Protein AF-A0A2J6QTQ3-F1 (afdb_monomer)

Structure (mmCIF, N/CA/C/O backbone):
data_AF-A0A2J6QTQ3-F1
#
_entry.id   AF-A0A2J6QTQ3-F1
#
loop_
_atom_site.group_PDB
_atom_site.id
_atom_site.type_symbol
_atom_site.label_atom_id
_atom_site.label_alt_id
_atom_site.label_comp_id
_atom_site.label_asym_id
_atom_site.label_entity_id
_atom_site.label_seq_id
_atom_site.pdbx_PDB_ins_code
_atom_site.Cartn_x
_atom_site.Cartn_y
_atom_site.Cartn_z
_atom_site.occupancy
_atom_site.B_iso_or_equiv
_atom_site.auth_seq_id
_atom_site.auth_comp_id
_atom_site.auth_asym_id
_atom_site.auth_atom_id
_atom_site.pdbx_PDB_model_num
ATOM 1 N N . MET A 1 1 ? 46.204 -81.574 18.757 1.00 33.62 1 MET A N 1
ATOM 2 C CA . MET A 1 1 ? 46.712 -81.869 17.405 1.00 33.62 1 MET A CA 1
ATOM 3 C C . MET A 1 1 ? 45.619 -81.492 16.422 1.00 33.62 1 MET A C 1
ATOM 5 O O . MET A 1 1 ? 44.617 -82.188 16.364 1.00 33.62 1 MET A O 1
ATOM 9 N N . ASP A 1 2 ? 45.800 -80.360 15.744 1.00 35.00 2 ASP A N 1
ATOM 10 C CA . ASP A 1 2 ? 45.284 -80.089 14.385 1.00 35.00 2 ASP A CA 1
ATOM 11 C C . ASP A 1 2 ? 45.928 -81.077 13.370 1.00 35.00 2 ASP A C 1
ATOM 13 O O . ASP A 1 2 ? 46.909 -81.714 13.784 1.00 35.00 2 ASP A O 1
ATOM 17 N N . PRO A 1 3 ? 45.493 -81.220 12.081 1.00 44.44 3 PRO A N 1
ATOM 18 C CA . PRO A 1 3 ? 44.830 -80.199 11.237 1.00 44.44 3 PRO A CA 1
ATOM 19 C C . PRO A 1 3 ? 43.791 -80.644 10.150 1.00 44.44 3 PRO A C 1
ATOM 21 O O . PRO A 1 3 ? 43.553 -81.823 9.908 1.00 44.44 3 PRO A O 1
ATOM 24 N N . GLU A 1 4 ? 43.258 -79.612 9.461 1.00 34.22 4 GLU A N 1
ATOM 25 C CA . GLU A 1 4 ? 42.760 -79.493 8.060 1.00 34.22 4 GLU A CA 1
ATOM 26 C C . GLU A 1 4 ? 41.388 -80.053 7.592 1.00 34.22 4 GLU A C 1
ATOM 28 O O . GLU A 1 4 ? 41.227 -81.245 7.336 1.00 34.22 4 GLU A O 1
ATOM 33 N N . LYS A 1 5 ? 40.452 -79.142 7.238 1.00 33.84 5 LYS A N 1
ATOM 34 C CA . LYS A 1 5 ? 40.095 -78.819 5.829 1.00 33.84 5 LYS A CA 1
ATOM 35 C C . LYS A 1 5 ? 39.140 -77.615 5.675 1.00 33.84 5 LYS A C 1
ATOM 37 O O . LYS A 1 5 ? 38.281 -77.343 6.503 1.00 33.84 5 LYS A O 1
ATOM 42 N N . SER A 1 6 ? 39.353 -76.927 4.557 1.00 33.34 6 SER A N 1
ATOM 43 C CA . SER A 1 6 ? 38.819 -75.666 4.020 1.00 33.34 6 SER A CA 1
ATOM 44 C C . SER A 1 6 ? 37.305 -75.576 3.763 1.00 33.34 6 SER A C 1
ATOM 46 O O . SER A 1 6 ? 36.721 -76.498 3.196 1.00 33.34 6 SER A O 1
ATOM 48 N N . GLY A 1 7 ? 36.720 -74.395 4.006 1.00 32.66 7 GLY A N 1
ATOM 49 C CA . GLY A 1 7 ? 35.424 -73.968 3.464 1.00 32.66 7 GLY A CA 1
ATOM 50 C C . GLY A 1 7 ? 35.442 -72.482 3.077 1.00 32.66 7 GLY A C 1
ATOM 51 O O . GLY A 1 7 ? 35.540 -71.617 3.943 1.00 32.66 7 GLY A O 1
ATOM 52 N N . GLU A 1 8 ? 35.382 -72.193 1.775 1.00 32.28 8 GLU A N 1
ATOM 53 C CA . GLU A 1 8 ? 35.315 -70.842 1.202 1.00 32.28 8 GLU A CA 1
ATOM 54 C C . GLU A 1 8 ? 34.011 -70.115 1.579 1.00 32.28 8 GLU A C 1
ATOM 56 O O . GLU A 1 8 ? 32.905 -70.629 1.402 1.00 32.28 8 GLU A O 1
ATOM 61 N N . HIS A 1 9 ? 34.136 -68.872 2.049 1.00 38.69 9 HIS A N 1
ATOM 62 C CA . HIS A 1 9 ? 33.012 -67.981 2.328 1.00 38.69 9 HIS A CA 1
ATOM 63 C C . HIS A 1 9 ? 32.515 -67.289 1.045 1.00 38.69 9 HIS A C 1
ATOM 65 O O . HIS A 1 9 ? 33.199 -66.458 0.451 1.00 38.69 9 HIS A O 1
ATOM 71 N N . VAL A 1 10 ? 31.272 -67.587 0.656 1.00 37.69 10 VAL A N 1
ATOM 72 C CA . VAL A 1 10 ? 30.541 -66.945 -0.450 1.00 37.69 10 VAL A CA 1
ATOM 73 C C . VAL A 1 10 ? 30.328 -65.450 -0.164 1.00 37.69 10 VAL A C 1
ATOM 75 O O . VAL A 1 10 ? 29.636 -65.071 0.784 1.00 37.69 10 VAL A O 1
ATOM 78 N N . SER A 1 11 ? 30.896 -64.591 -1.014 1.00 44.34 11 SER A N 1
ATOM 79 C CA . SER A 1 11 ? 30.724 -63.132 -0.972 1.00 44.34 11 SER A CA 1
ATOM 80 C C . SER A 1 11 ? 29.251 -62.720 -1.139 1.00 44.34 11 SER A C 1
ATOM 82 O O . SER A 1 11 ? 28.583 -63.080 -2.114 1.00 44.34 11 SER A O 1
ATOM 84 N N . LYS A 1 12 ? 28.725 -61.939 -0.182 1.00 41.59 12 LYS A N 1
ATOM 85 C CA . LYS A 1 12 ? 27.373 -61.351 -0.230 1.00 41.59 12 LYS A CA 1
ATOM 86 C C . LYS A 1 12 ? 27.271 -60.354 -1.395 1.00 41.59 12 LYS A C 1
ATOM 88 O O . LYS A 1 12 ? 27.935 -59.322 -1.416 1.00 41.59 12 LYS A O 1
ATOM 93 N N . ARG A 1 13 ? 26.395 -60.660 -2.360 1.00 54.00 13 ARG A N 1
ATOM 94 C CA . ARG A 1 13 ? 26.207 -59.917 -3.622 1.00 54.00 13 ARG A CA 1
ATOM 95 C C . ARG A 1 13 ? 25.673 -58.490 -3.399 1.00 54.00 13 ARG A C 1
ATOM 97 O O . ARG A 1 13 ? 24.674 -58.288 -2.711 1.00 54.00 13 ARG A O 1
ATOM 104 N N . ARG A 1 14 ? 26.320 -57.512 -4.045 1.00 57.03 14 ARG A N 1
ATOM 105 C CA . ARG A 1 14 ? 26.009 -56.069 -4.012 1.00 57.03 14 ARG A CA 1
ATOM 106 C C . ARG A 1 14 ? 24.649 -55.778 -4.675 1.00 57.03 14 ARG A C 1
ATOM 108 O O . ARG A 1 14 ? 24.388 -56.248 -5.780 1.00 57.03 14 ARG A O 1
ATOM 115 N N . ARG A 1 15 ? 23.778 -55.000 -4.016 1.00 63.03 15 ARG A N 1
ATOM 116 C CA . ARG A 1 15 ? 22.475 -54.566 -4.562 1.00 63.03 15 ARG A CA 1
ATOM 117 C C . ARG A 1 15 ? 22.703 -53.506 -5.646 1.00 63.03 15 ARG A C 1
ATOM 119 O O . ARG A 1 15 ? 23.378 -52.517 -5.386 1.00 63.03 15 ARG A O 1
ATOM 126 N N . ILE A 1 16 ? 22.153 -53.708 -6.843 1.00 71.25 16 ILE A N 1
ATOM 127 C CA . ILE A 1 16 ? 22.331 -52.784 -7.975 1.00 71.25 16 ILE A CA 1
ATOM 128 C C . ILE A 1 16 ? 21.217 -51.731 -8.031 1.00 71.25 16 ILE A C 1
ATOM 130 O O . ILE A 1 16 ? 20.061 -52.032 -7.734 1.00 71.25 16 ILE A O 1
ATOM 134 N N . ALA A 1 17 ? 21.562 -50.509 -8.447 1.00 68.62 17 ALA A N 1
ATOM 135 C CA . ALA A 1 17 ? 20.626 -49.384 -8.530 1.00 68.62 17 ALA A CA 1
ATOM 136 C C . ALA A 1 17 ? 19.675 -49.458 -9.744 1.00 68.62 17 ALA A C 1
ATOM 138 O O . ALA A 1 17 ? 18.552 -48.964 -9.682 1.00 68.62 17 ALA A O 1
ATOM 139 N N . LEU A 1 18 ? 20.090 -50.105 -10.844 1.00 81.75 18 LEU A N 1
ATOM 140 C CA . LEU A 1 18 ? 19.300 -50.212 -12.074 1.00 81.75 18 LEU A CA 1
ATOM 141 C C . LEU A 1 18 ? 19.402 -51.618 -12.681 1.00 81.75 18 LEU A C 1
ATOM 143 O O . LEU A 1 18 ? 20.481 -52.047 -13.076 1.00 81.75 18 LEU A O 1
ATOM 147 N N . ALA A 1 19 ? 18.273 -52.320 -12.789 1.00 87.00 19 ALA A N 1
ATOM 148 C CA . ALA A 1 19 ? 18.174 -53.593 -13.506 1.00 87.00 19 ALA A CA 1
ATOM 149 C C . ALA A 1 19 ? 17.881 -53.372 -15.002 1.00 87.00 19 ALA A C 1
ATOM 151 O O . ALA A 1 19 ? 17.172 -52.426 -15.356 1.00 87.00 19 ALA A O 1
ATOM 152 N N . CYS A 1 20 ? 18.384 -54.252 -15.875 1.00 89.00 20 CYS A N 1
ATOM 153 C CA . CYS A 1 20 ? 18.133 -54.164 -17.317 1.00 89.00 20 CYS A CA 1
ATOM 154 C C . CYS A 1 20 ? 16.655 -54.421 -17.667 1.00 89.00 20 CYS A C 1
ATOM 156 O O . CYS A 1 20 ? 15.903 -55.025 -16.892 1.00 89.00 20 CYS A O 1
ATOM 158 N N . ARG A 1 21 ? 16.233 -53.990 -18.862 1.00 88.88 21 ARG A N 1
ATOM 159 C CA . ARG A 1 21 ? 14.846 -54.101 -19.342 1.00 88.88 21 ARG A CA 1
ATOM 160 C C . ARG A 1 21 ? 14.351 -55.547 -19.371 1.00 88.88 21 ARG A C 1
ATOM 162 O O . ARG A 1 21 ? 13.236 -55.815 -18.925 1.00 88.88 21 ARG A O 1
ATOM 169 N N . ALA A 1 22 ? 15.176 -56.480 -19.845 1.00 87.00 22 ALA A N 1
ATOM 170 C CA . ALA A 1 22 ? 14.816 -57.895 -19.932 1.00 87.00 22 ALA A CA 1
ATOM 171 C C . ALA A 1 22 ? 14.579 -58.520 -18.545 1.00 87.00 22 ALA A C 1
ATOM 173 O O . ALA A 1 22 ? 13.539 -59.144 -18.328 1.00 87.00 22 ALA A O 1
ATOM 174 N N . CYS A 1 23 ? 15.473 -58.285 -17.577 1.00 89.94 23 CYS A N 1
ATOM 175 C CA . CYS A 1 23 ? 15.291 -58.763 -16.203 1.00 89.94 23 CYS A CA 1
ATOM 176 C C . CYS A 1 23 ? 14.097 -58.101 -15.503 1.00 89.94 23 CYS A C 1
ATOM 178 O O . CYS A 1 23 ? 13.349 -58.785 -14.809 1.00 89.94 23 CYS A O 1
ATOM 180 N N . ARG A 1 24 ? 13.858 -56.798 -15.723 1.00 86.56 24 ARG A N 1
ATOM 181 C CA . ARG A 1 24 ? 12.664 -56.105 -15.199 1.00 86.56 24 ARG A CA 1
ATOM 182 C C . ARG A 1 24 ? 11.370 -56.708 -15.728 1.00 86.56 24 ARG A C 1
ATOM 184 O O . ARG A 1 24 ? 10.492 -57.039 -14.938 1.00 86.56 24 ARG A O 1
ATOM 191 N N . THR A 1 25 ? 11.274 -56.884 -17.044 1.00 85.31 25 THR A N 1
ATOM 192 C CA . THR A 1 25 ? 10.074 -57.428 -17.705 1.00 85.31 25 THR A CA 1
ATOM 193 C C . THR A 1 25 ? 9.759 -58.832 -17.194 1.00 85.31 25 THR A C 1
ATOM 195 O O . THR A 1 25 ? 8.604 -59.185 -16.984 1.00 85.31 25 THR A O 1
ATOM 198 N N . ARG A 1 26 ? 10.800 -59.621 -16.919 1.00 83.06 26 ARG A N 1
ATOM 199 C CA . ARG A 1 26 ? 10.685 -60.997 -16.423 1.00 83.06 26 ARG A CA 1
ATOM 200 C C . ARG A 1 26 ? 10.594 -61.115 -14.909 1.00 83.06 26 ARG A C 1
ATOM 202 O O . ARG A 1 26 ? 10.477 -62.227 -14.406 1.00 83.06 26 ARG A O 1
ATOM 209 N N . LYS A 1 27 ? 10.695 -59.995 -14.186 1.00 86.81 27 LYS A N 1
ATOM 210 C CA . LYS A 1 27 ? 10.821 -59.952 -12.722 1.00 86.81 27 LYS A CA 1
ATOM 211 C C . LYS A 1 27 ? 11.922 -60.892 -12.196 1.00 86.81 27 LYS A C 1
ATOM 213 O O . LYS A 1 27 ? 11.804 -61.450 -11.109 1.00 86.81 27 LYS A O 1
ATOM 218 N N . SER A 1 28 ? 12.998 -61.067 -12.966 1.00 83.12 28 SER A N 1
ATOM 219 C CA . SER A 1 28 ? 14.149 -61.893 -12.599 1.00 83.12 28 SER A CA 1
ATOM 220 C C . SER A 1 28 ? 15.276 -61.039 -12.017 1.00 83.12 28 SER A C 1
ATOM 222 O O . SER A 1 28 ? 15.355 -59.826 -12.229 1.00 83.12 28 SER A O 1
ATOM 224 N N . ARG A 1 29 ? 16.157 -61.665 -11.229 1.00 84.19 29 ARG A N 1
ATOM 225 C CA . ARG A 1 29 ? 17.276 -60.960 -10.590 1.00 84.19 29 ARG A CA 1
ATOM 226 C C . ARG A 1 29 ? 18.308 -60.550 -11.647 1.00 84.19 29 ARG A C 1
ATOM 228 O O . ARG A 1 29 ? 18.741 -61.376 -12.440 1.00 84.19 29 ARG A O 1
ATOM 235 N N . CYS A 1 30 ? 18.713 -59.282 -11.623 1.00 87.50 30 CYS A N 1
ATOM 236 C CA . CYS A 1 30 ? 19.767 -58.723 -12.469 1.00 87.50 30 CYS A CA 1
ATOM 237 C C . CYS A 1 30 ? 21.006 -58.465 -11.607 1.00 87.50 30 CYS A C 1
ATOM 239 O O . CYS A 1 30 ? 20.879 -57.902 -10.520 1.00 87.50 30 CYS A O 1
ATOM 241 N N . ASP A 1 31 ? 22.187 -58.857 -12.080 1.00 87.19 31 ASP A N 1
ATOM 242 C CA . ASP A 1 31 ? 23.463 -58.631 -11.387 1.00 87.19 31 ASP A CA 1
ATOM 243 C C . ASP A 1 31 ? 24.183 -57.349 -11.834 1.00 87.19 31 ASP A C 1
ATOM 245 O O . ASP A 1 31 ? 25.166 -56.949 -11.219 1.00 87.19 31 ASP A O 1
ATOM 249 N N . GLY A 1 32 ? 23.667 -56.669 -12.862 1.00 83.12 32 GLY A N 1
ATOM 250 C CA . GLY A 1 32 ? 24.081 -55.314 -13.229 1.00 83.12 32 GLY A CA 1
ATOM 251 C C . GLY A 1 32 ? 25.394 -55.239 -14.000 1.00 83.12 32 GLY A C 1
ATOM 252 O O . GLY A 1 32 ? 25.874 -54.131 -14.240 1.00 83.12 32 GLY A O 1
ATOM 253 N N . GLN A 1 33 ? 25.969 -56.380 -14.399 1.00 82.19 33 GLN A N 1
ATOM 254 C CA . GLN A 1 33 ? 27.161 -56.384 -15.243 1.00 82.19 33 GLN A CA 1
ATOM 255 C C . GLN A 1 33 ? 26.872 -55.723 -16.600 1.00 82.19 33 GLN A C 1
ATOM 257 O O . GLN A 1 33 ? 25.757 -55.803 -17.135 1.00 82.19 33 GLN A O 1
ATOM 262 N N . ARG A 1 34 ? 27.886 -55.028 -17.129 1.00 80.06 34 ARG A N 1
ATOM 263 C CA . ARG A 1 34 ? 27.859 -54.333 -18.421 1.00 80.06 34 ARG A CA 1
ATOM 264 C C . ARG A 1 34 ? 28.968 -54.906 -19.313 1.00 80.06 34 ARG A C 1
ATOM 266 O O . ARG A 1 34 ? 30.059 -55.130 -18.799 1.00 80.06 34 ARG A O 1
ATOM 273 N N . PRO A 1 35 ? 28.713 -55.145 -20.614 1.00 75.38 35 PRO A N 1
ATOM 274 C CA . PRO A 1 35 ? 27.557 -54.675 -21.388 1.00 75.38 35 PRO A CA 1
ATOM 275 C C . PRO A 1 35 ? 26.273 -55.513 -21.232 1.00 75.38 35 PRO A C 1
ATOM 277 O O . PRO A 1 35 ? 25.187 -54.974 -21.427 1.00 75.38 35 PRO A O 1
ATOM 280 N N . ARG A 1 36 ? 26.357 -56.789 -20.826 1.00 86.50 36 ARG A N 1
ATOM 281 C CA . ARG A 1 36 ? 25.194 -57.667 -20.582 1.00 86.50 36 ARG A CA 1
ATOM 282 C C . ARG A 1 36 ? 25.273 -58.277 -19.179 1.00 86.50 36 ARG A C 1
ATOM 284 O O . ARG A 1 36 ? 26.355 -58.636 -18.728 1.00 86.50 36 ARG A O 1
ATOM 291 N N . CYS A 1 37 ? 24.132 -58.388 -18.498 1.00 91.19 37 CYS A N 1
ATOM 292 C CA . CYS A 1 37 ? 24.040 -59.046 -17.192 1.00 91.19 37 CYS A CA 1
ATOM 293 C C . CYS A 1 37 ? 24.128 -60.573 -17.358 1.00 91.19 37 CYS A C 1
ATOM 295 O O . CYS A 1 37 ? 23.689 -61.093 -18.389 1.00 91.19 37 CYS A O 1
ATOM 297 N N . SER A 1 38 ? 24.638 -61.303 -16.360 1.00 87.25 38 SER A N 1
ATOM 298 C CA . SER A 1 38 ? 24.908 -62.748 -16.509 1.00 87.25 38 SER A CA 1
ATOM 299 C C . SER A 1 38 ? 23.651 -63.534 -16.897 1.00 87.25 38 SER A C 1
ATOM 301 O O . SER A 1 38 ? 23.683 -64.351 -17.812 1.00 87.25 38 SER A O 1
ATOM 303 N N . GLY A 1 39 ? 22.503 -63.194 -16.298 1.00 86.25 39 GLY A N 1
ATOM 304 C CA . GLY A 1 39 ? 21.227 -63.846 -16.608 1.00 86.25 39 GLY A CA 1
ATOM 305 C C . GLY A 1 39 ? 20.720 -63.582 -18.031 1.00 86.25 39 GLY A C 1
ATOM 306 O O . GLY A 1 39 ? 20.076 -64.443 -18.620 1.00 86.25 39 GLY A O 1
ATOM 307 N N . CYS A 1 40 ? 21.017 -62.420 -18.618 1.00 90.75 40 CYS A N 1
ATOM 308 C CA . CYS A 1 40 ? 20.682 -62.155 -20.019 1.00 90.75 40 CYS A CA 1
ATOM 309 C C . CYS A 1 40 ? 21.688 -62.779 -20.989 1.00 90.75 40 CYS A C 1
ATOM 311 O O . CYS A 1 40 ? 21.309 -63.064 -22.123 1.00 90.75 40 CYS A O 1
ATOM 313 N N . THR A 1 41 ? 22.938 -62.983 -20.569 1.00 89.06 41 THR A N 1
ATOM 314 C CA . THR A 1 41 ? 23.957 -63.687 -21.357 1.00 89.06 41 THR A CA 1
ATOM 315 C C . THR A 1 41 ? 23.624 -65.172 -21.463 1.00 89.06 41 THR A C 1
ATOM 317 O O . THR A 1 41 ? 23.536 -65.689 -22.571 1.00 89.06 41 THR A O 1
ATOM 320 N N . GLU A 1 42 ? 23.348 -65.835 -20.338 1.00 87.25 42 GLU A N 1
ATOM 321 C CA . GLU A 1 42 ? 23.014 -67.267 -20.297 1.00 87.25 42 GLU A CA 1
ATOM 322 C C . GLU A 1 42 ? 21.727 -67.589 -21.057 1.00 87.25 42 GLU A C 1
ATOM 324 O O . GLU A 1 42 ? 21.651 -68.557 -21.805 1.00 87.25 42 GLU A O 1
ATOM 329 N N . LEU A 1 43 ? 20.708 -66.747 -20.891 1.00 85.62 43 LEU A N 1
ATOM 330 C CA . LEU A 1 43 ? 19.405 -66.952 -21.517 1.00 85.62 43 LEU A CA 1
ATOM 331 C C . LEU A 1 43 ? 19.320 -66.334 -22.926 1.00 85.62 43 LEU A C 1
ATOM 333 O O . LEU A 1 43 ? 18.273 -66.398 -23.561 1.00 85.62 43 LEU A O 1
ATOM 337 N N . ASN A 1 44 ? 20.407 -65.721 -23.401 1.00 86.31 44 ASN A N 1
ATOM 338 C CA . ASN A 1 44 ? 20.531 -65.037 -24.685 1.00 86.31 44 ASN A CA 1
ATOM 339 C C . ASN A 1 44 ? 19.433 -63.985 -24.973 1.00 86.31 44 ASN A C 1
ATOM 341 O O . ASN A 1 44 ? 18.905 -63.893 -26.079 1.00 86.31 44 ASN A O 1
ATOM 345 N N . PHE A 1 45 ? 19.106 -63.156 -23.976 1.00 85.56 45 PHE A N 1
ATOM 346 C CA . PHE A 1 45 ? 18.157 -62.041 -24.111 1.00 85.56 45 PHE A CA 1
ATOM 347 C C . PHE A 1 45 ? 18.852 -60.707 -24.335 1.00 85.56 45 PHE A C 1
ATOM 349 O O . PHE A 1 45 ? 19.922 -60.438 -23.783 1.00 85.56 45 PHE A O 1
ATOM 356 N N . ASP A 1 46 ? 18.200 -59.842 -25.104 1.00 84.69 46 ASP A N 1
ATOM 357 C CA . ASP A 1 46 ? 18.687 -58.498 -25.377 1.00 84.69 46 ASP A CA 1
ATOM 358 C C . ASP A 1 46 ? 18.693 -57.631 -24.099 1.00 84.69 46 ASP A C 1
ATOM 360 O O . ASP A 1 46 ? 17.657 -57.353 -23.481 1.00 84.69 46 ASP A O 1
ATOM 364 N N . CYS A 1 47 ? 19.894 -57.260 -23.648 1.00 88.19 47 CYS A N 1
ATOM 365 C CA . CYS A 1 47 ? 20.141 -56.704 -22.320 1.00 88.19 47 CYS A CA 1
ATOM 366 C C . CYS A 1 47 ? 20.313 -55.184 -22.372 1.00 88.19 47 CYS A C 1
ATOM 368 O O . CYS A 1 47 ? 21.406 -54.657 -22.176 1.00 88.19 47 CYS A O 1
ATOM 370 N N . ILE A 1 48 ? 19.209 -54.475 -22.590 1.00 85.69 48 ILE A N 1
ATOM 371 C CA . ILE A 1 48 ? 19.215 -53.013 -22.699 1.00 85.69 48 ILE A CA 1
ATOM 372 C C . ILE A 1 48 ? 18.970 -52.366 -21.331 1.00 85.69 48 ILE A C 1
ATOM 374 O O . ILE A 1 48 ? 17.995 -52.684 -20.643 1.00 85.69 48 ILE A O 1
ATOM 378 N N . TYR A 1 49 ? 19.826 -51.418 -20.948 1.00 84.38 49 TYR A N 1
ATOM 379 C CA . TYR A 1 49 ? 19.617 -50.534 -19.800 1.00 84.38 49 TYR A CA 1
ATOM 380 C C . TYR A 1 49 ? 19.154 -49.158 -20.295 1.00 84.38 49 TYR A C 1
ATOM 382 O O . TYR A 1 49 ? 19.975 -48.312 -20.630 1.00 84.38 49 TYR A O 1
ATOM 390 N N . THR A 1 50 ? 17.844 -48.930 -20.347 1.00 76.50 50 THR A N 1
ATOM 391 C CA . THR A 1 50 ? 17.258 -47.619 -20.670 1.00 76.50 50 THR A CA 1
ATOM 392 C C . THR A 1 50 ? 17.233 -46.719 -19.432 1.00 76.50 50 THR A C 1
ATOM 394 O O . THR A 1 50 ? 16.693 -47.118 -18.396 1.00 76.50 50 THR A O 1
ATOM 397 N N . GLN A 1 51 ? 17.798 -45.514 -19.537 1.00 64.38 51 GLN A N 1
ATOM 398 C CA . GLN A 1 51 ? 17.620 -44.443 -18.550 1.00 64.38 51 GLN A CA 1
ATOM 399 C C . GLN A 1 51 ? 16.216 -43.843 -18.720 1.00 64.38 51 GLN A C 1
ATOM 401 O O . GLN A 1 51 ? 15.804 -43.541 -19.836 1.00 64.38 51 GLN A O 1
ATOM 406 N N . SER A 1 52 ? 15.457 -43.713 -17.632 1.00 48.84 52 SER A N 1
ATOM 407 C CA . SER A 1 52 ? 14.158 -43.032 -17.657 1.00 48.84 52 SER A CA 1
ATOM 408 C C . SER A 1 52 ? 14.388 -41.519 -17.707 1.00 48.84 52 SER A C 1
ATOM 410 O O . SER A 1 52 ? 15.153 -41.006 -16.895 1.00 48.84 52 SER A O 1
ATOM 412 N N . ALA A 1 53 ? 13.701 -40.802 -18.598 1.00 48.28 53 ALA A N 1
ATOM 413 C CA . ALA A 1 53 ? 13.813 -39.348 -18.800 1.00 48.28 53 ALA A CA 1
ATOM 414 C C . ALA A 1 53 ? 13.268 -38.485 -17.632 1.00 48.28 53 ALA A C 1
ATOM 416 O O . ALA A 1 53 ? 12.854 -37.350 -17.830 1.00 48.28 53 ALA A O 1
ATOM 417 N N . SER A 1 54 ? 13.234 -39.017 -16.408 1.00 48.12 54 SER A N 1
ATOM 418 C CA . SER A 1 54 ? 12.616 -38.382 -15.232 1.00 48.12 54 SER A CA 1
ATOM 419 C C . SER A 1 54 ? 13.486 -38.483 -13.974 1.00 48.12 54 SER A C 1
ATOM 421 O O . SER A 1 54 ? 12.976 -38.457 -12.860 1.00 48.12 54 SER A O 1
ATOM 423 N N . SER A 1 55 ? 14.805 -38.620 -14.126 1.00 39.44 55 SER A N 1
ATOM 424 C CA . SER A 1 55 ? 15.741 -38.536 -13.001 1.00 39.44 55 SER A CA 1
ATOM 425 C C . SER A 1 55 ? 16.962 -37.710 -13.390 1.00 39.44 55 SER A C 1
ATOM 427 O O . SER A 1 55 ? 17.900 -38.224 -14.001 1.00 39.44 55 SER A O 1
ATOM 429 N N . SER A 1 56 ? 16.937 -36.432 -13.021 1.00 46.94 56 SER A N 1
ATOM 430 C CA . SER A 1 56 ? 18.058 -35.493 -13.029 1.00 46.94 56 SER A CA 1
ATOM 431 C C . SER A 1 56 ? 19.101 -35.881 -11.974 1.00 46.94 56 SER A C 1
ATOM 433 O O . SER A 1 56 ? 19.265 -35.209 -10.963 1.00 46.94 56 SER A O 1
ATOM 435 N N . ASN A 1 57 ? 19.794 -36.995 -12.203 1.00 42.28 57 ASN A N 1
ATOM 436 C CA . ASN A 1 57 ? 21.028 -37.336 -11.505 1.00 42.28 57 ASN A CA 1
ATOM 437 C C . ASN A 1 57 ? 22.154 -37.278 -12.533 1.00 42.28 57 ASN A C 1
ATOM 439 O O . ASN A 1 57 ? 22.270 -38.160 -13.385 1.00 42.28 57 ASN A O 1
ATOM 443 N N . VAL A 1 58 ? 22.948 -36.209 -12.466 1.00 43.53 58 VAL A N 1
ATOM 444 C CA . VAL A 1 58 ? 24.159 -36.013 -13.266 1.00 43.53 58 VAL A CA 1
ATOM 445 C C . VAL A 1 58 ? 25.085 -37.209 -13.036 1.00 43.53 58 VAL A C 1
ATOM 447 O O . VAL A 1 58 ? 25.610 -37.407 -11.943 1.00 43.53 58 VAL A O 1
ATOM 450 N N . ILE A 1 59 ? 25.271 -38.041 -14.061 1.00 45.94 59 ILE A N 1
ATOM 451 C CA . ILE A 1 59 ? 26.293 -39.088 -14.048 1.00 45.94 59 ILE A CA 1
ATOM 452 C C . ILE A 1 59 ? 27.603 -38.398 -14.412 1.00 45.94 59 ILE A C 1
ATOM 454 O O . ILE A 1 59 ? 27.917 -38.211 -15.584 1.00 45.94 59 ILE A O 1
ATOM 458 N N . VAL A 1 60 ? 28.340 -37.978 -13.389 1.00 52.16 60 VAL A N 1
ATOM 459 C CA . VAL A 1 60 ? 29.698 -37.459 -13.540 1.00 52.16 60 VAL A CA 1
ATOM 460 C C . VAL A 1 60 ? 30.585 -38.599 -14.046 1.00 52.16 60 VAL A C 1
ATOM 462 O O . VAL A 1 60 ? 30.673 -39.658 -13.420 1.00 52.16 60 VAL A O 1
ATOM 465 N N . GLY A 1 61 ? 31.190 -38.418 -15.222 1.00 58.91 61 GLY A N 1
ATOM 466 C CA . GLY A 1 61 ? 32.068 -39.415 -15.830 1.00 58.91 61 GLY A CA 1
ATOM 467 C C . GLY A 1 61 ? 33.253 -39.732 -14.919 1.00 58.91 61 GLY A C 1
ATOM 468 O O . GLY A 1 61 ? 33.816 -38.835 -14.295 1.00 58.91 61 GLY A O 1
ATOM 469 N N . LYS A 1 62 ? 33.651 -41.010 -14.857 1.00 52.34 62 LYS A N 1
ATOM 470 C CA . LYS A 1 62 ? 34.799 -41.475 -14.058 1.00 52.34 62 LYS A CA 1
ATOM 471 C C . LYS A 1 62 ? 36.062 -40.648 -14.335 1.00 52.34 62 LYS A C 1
ATOM 473 O O . LYS A 1 62 ? 36.808 -40.368 -13.414 1.00 52.34 62 LYS A O 1
ATOM 478 N N . GLU A 1 63 ? 36.240 -40.196 -15.573 1.00 58.41 63 GLU A N 1
ATOM 479 C CA . GLU A 1 63 ? 37.360 -39.350 -16.002 1.00 58.41 63 GLU A CA 1
ATOM 480 C C . GLU A 1 63 ? 37.370 -37.971 -15.324 1.00 58.41 63 GLU A C 1
ATOM 482 O O . GLU A 1 63 ? 38.433 -37.476 -14.966 1.00 58.41 63 GLU A O 1
ATOM 487 N N . TYR A 1 64 ? 36.200 -37.376 -15.067 1.00 58.66 64 TYR A N 1
ATOM 488 C CA . TYR A 1 64 ? 36.096 -36.098 -14.356 1.00 58.66 64 TYR A CA 1
ATOM 489 C C . TYR A 1 64 ? 36.376 -36.256 -12.856 1.00 58.66 64 TYR A C 1
ATOM 491 O O . TYR A 1 64 ? 37.019 -35.401 -12.255 1.00 58.66 64 TYR A O 1
ATOM 499 N N . LEU A 1 65 ? 35.954 -37.377 -12.260 1.00 67.69 65 LEU A N 1
ATOM 500 C CA . LEU A 1 65 ? 36.316 -37.726 -10.883 1.00 67.69 65 LEU A CA 1
ATOM 501 C C . LEU A 1 65 ? 37.823 -37.962 -10.742 1.00 67.69 65 LEU A C 1
ATOM 503 O O . LEU A 1 65 ? 38.433 -37.399 -9.844 1.00 67.69 65 LEU A O 1
ATOM 507 N N . THR A 1 66 ? 38.438 -38.704 -11.666 1.00 64.94 66 THR A N 1
ATOM 508 C CA . THR A 1 66 ? 39.893 -38.926 -11.659 1.00 64.94 66 THR A CA 1
ATOM 509 C C . THR A 1 66 ? 40.666 -37.621 -11.879 1.00 64.94 66 THR A C 1
ATOM 511 O O . THR A 1 66 ? 41.658 -37.378 -11.205 1.00 64.94 66 THR A O 1
ATOM 514 N N . SER A 1 67 ? 40.172 -36.733 -12.749 1.00 69.44 67 SER A N 1
ATOM 515 C CA . SER A 1 67 ? 40.724 -35.384 -12.940 1.00 69.44 67 SER A CA 1
ATOM 516 C C . SER A 1 67 ? 40.652 -34.526 -11.670 1.00 69.44 67 SER A C 1
ATOM 518 O O . SER A 1 67 ? 41.584 -33.774 -11.377 1.00 69.44 67 SER A O 1
ATOM 520 N N . LEU A 1 68 ? 39.555 -34.621 -10.914 1.00 63.81 68 LEU A N 1
ATOM 521 C CA . LEU A 1 68 ? 39.395 -33.920 -9.642 1.00 63.81 68 LEU A CA 1
ATOM 522 C C . LEU A 1 68 ? 40.314 -34.491 -8.560 1.00 63.81 68 LEU A C 1
ATOM 524 O O . LEU A 1 68 ? 40.960 -33.711 -7.868 1.00 63.81 68 LEU A O 1
ATOM 528 N N . GLU A 1 69 ? 40.417 -35.816 -8.453 1.00 76.88 69 GLU A N 1
ATOM 529 C CA . GLU A 1 69 ? 41.327 -36.499 -7.523 1.00 76.88 69 GLU A CA 1
ATOM 530 C C . GLU A 1 69 ? 42.796 -36.144 -7.807 1.00 76.88 69 GLU A C 1
ATOM 532 O O . GLU A 1 69 ? 43.556 -35.856 -6.883 1.00 76.88 69 GLU A O 1
ATOM 537 N N . GLU A 1 70 ? 43.193 -36.073 -9.080 1.00 76.88 70 GLU A N 1
ATOM 538 C CA . GLU A 1 70 ? 44.546 -35.672 -9.480 1.00 76.88 70 GLU A CA 1
ATOM 539 C C . GLU A 1 70 ? 44.831 -34.199 -9.145 1.00 76.88 70 GLU A C 1
ATOM 541 O O . GLU A 1 70 ? 45.897 -33.864 -8.624 1.00 76.88 70 GLU A O 1
ATOM 546 N N . ARG A 1 71 ? 43.858 -33.302 -9.356 1.00 74.44 71 ARG A N 1
ATOM 547 C CA . ARG A 1 71 ? 43.989 -31.891 -8.957 1.00 74.44 71 ARG A CA 1
ATOM 548 C C . ARG A 1 71 ? 44.055 -31.721 -7.442 1.00 74.44 71 ARG A C 1
ATOM 550 O O . ARG A 1 71 ? 44.843 -30.900 -6.976 1.00 74.44 71 ARG A O 1
ATOM 557 N N . LEU A 1 72 ? 43.265 -32.487 -6.689 1.00 71.44 72 LEU A N 1
ATOM 558 C CA . LEU A 1 72 ? 43.283 -32.468 -5.227 1.00 71.44 72 LEU A CA 1
ATOM 559 C C . LEU A 1 72 ? 44.648 -32.929 -4.704 1.00 71.44 72 LEU A C 1
ATOM 561 O O . LEU A 1 72 ? 45.248 -32.246 -3.881 1.00 71.44 72 LEU A O 1
ATOM 565 N N . SER A 1 73 ? 45.194 -34.001 -5.287 1.00 72.94 73 SER A N 1
ATOM 566 C CA . SER A 1 73 ? 46.530 -34.514 -4.973 1.00 72.94 73 SER A CA 1
ATOM 567 C C . SER A 1 73 ? 47.625 -33.460 -5.167 1.00 72.94 73 SER A C 1
ATOM 569 O O . SER A 1 73 ? 48.516 -33.335 -4.328 1.00 72.94 73 SER A O 1
ATOM 571 N N . VAL A 1 74 ? 47.567 -32.667 -6.241 1.00 78.19 74 VAL A N 1
ATOM 572 C CA . VAL A 1 74 ? 48.549 -31.597 -6.488 1.00 78.19 74 VAL A CA 1
ATOM 573 C C . VAL A 1 74 ? 48.428 -30.470 -5.458 1.00 78.19 74 VAL A C 1
ATOM 575 O O . VAL A 1 74 ? 49.444 -29.915 -5.038 1.00 78.19 74 VAL A O 1
ATOM 578 N N . VAL A 1 75 ? 47.207 -30.133 -5.039 1.00 69.38 75 VAL A N 1
ATOM 579 C CA . VAL A 1 75 ? 46.953 -29.092 -4.032 1.00 69.38 75 VAL A CA 1
ATOM 580 C C . VAL A 1 75 ? 47.395 -29.548 -2.641 1.00 69.38 75 VAL A C 1
ATOM 582 O O . VAL A 1 75 ? 48.101 -28.805 -1.966 1.00 69.38 75 VAL A O 1
ATOM 585 N N . GLU A 1 76 ? 47.072 -30.778 -2.244 1.00 77.81 76 GLU A N 1
ATOM 586 C CA . GLU A 1 76 ? 47.524 -31.377 -0.981 1.00 77.81 76 GLU A CA 1
ATOM 587 C C . GLU A 1 76 ? 49.049 -31.484 -0.920 1.00 77.81 76 GLU A C 1
ATOM 589 O O . GLU A 1 76 ? 49.660 -31.198 0.108 1.00 77.81 76 GLU A O 1
ATOM 594 N N . LYS A 1 77 ? 49.688 -31.826 -2.045 1.00 67.56 77 LYS A N 1
ATOM 595 C CA . LYS A 1 77 ? 51.149 -31.878 -2.135 1.00 67.56 77 LYS A CA 1
ATOM 596 C C . LYS A 1 77 ? 51.777 -30.494 -1.968 1.00 67.56 77 LYS A C 1
ATOM 598 O O . LYS A 1 77 ? 52.748 -30.363 -1.236 1.00 67.56 77 LYS A O 1
ATOM 603 N N . ARG A 1 78 ? 51.174 -29.452 -2.554 1.00 67.25 78 ARG A N 1
ATOM 604 C CA . ARG A 1 78 ? 51.604 -28.058 -2.349 1.00 67.25 78 ARG A CA 1
ATOM 605 C C . ARG A 1 78 ? 51.390 -27.587 -0.912 1.00 67.25 78 ARG A C 1
ATOM 607 O O . ARG A 1 78 ? 52.239 -26.880 -0.398 1.00 67.25 78 ARG A O 1
ATOM 614 N N . LEU A 1 79 ? 50.300 -27.985 -0.257 1.00 62.25 79 LEU A N 1
ATOM 615 C CA . LEU A 1 79 ? 50.043 -27.671 1.155 1.00 62.25 79 LEU A CA 1
ATOM 616 C C . LEU A 1 79 ? 51.046 -28.354 2.095 1.00 62.25 79 LEU A C 1
ATOM 618 O O . LEU A 1 79 ? 51.495 -27.732 3.053 1.00 62.25 79 LEU A O 1
ATOM 622 N N . ASN A 1 80 ? 51.453 -29.587 1.784 1.00 58.88 80 ASN A N 1
ATOM 623 C CA . ASN A 1 80 ? 52.488 -30.292 2.540 1.00 58.88 80 ASN A CA 1
ATOM 624 C C . ASN A 1 80 ? 53.901 -29.733 2.297 1.00 58.88 80 ASN A C 1
ATOM 626 O O . ASN A 1 80 ? 54.709 -29.750 3.219 1.00 58.88 80 ASN A O 1
ATOM 630 N N . ASP A 1 81 ? 54.187 -29.174 1.116 1.00 55.50 81 ASP A N 1
ATOM 631 C CA . ASP A 1 81 ? 55.467 -28.500 0.832 1.00 55.50 81 ASP A CA 1
ATOM 632 C C . ASP A 1 81 ? 55.625 -27.164 1.603 1.00 55.50 81 ASP A C 1
ATOM 634 O O . ASP A 1 81 ? 56.743 -26.680 1.773 1.00 55.50 81 ASP A O 1
ATOM 638 N N . PHE A 1 82 ? 54.531 -26.582 2.119 1.00 54.69 82 PHE A N 1
ATOM 639 C CA . PHE A 1 82 ? 54.546 -25.409 3.013 1.00 54.69 82 PHE A CA 1
ATOM 640 C C . PHE A 1 82 ? 54.531 -25.769 4.511 1.00 54.69 82 PHE A C 1
ATOM 642 O O . PHE A 1 82 ? 54.585 -24.876 5.358 1.00 54.69 82 PHE A O 1
ATOM 649 N N . GLY A 1 83 ? 54.473 -27.060 4.847 1.00 49.50 83 GLY A N 1
ATOM 650 C CA . GLY A 1 83 ? 54.330 -27.572 6.208 1.00 49.50 83 GLY A CA 1
ATOM 651 C C . GLY A 1 83 ? 55.572 -28.276 6.754 1.00 49.50 83 GLY A C 1
ATOM 652 O O . GLY A 1 83 ? 55.420 -29.293 7.425 1.00 49.50 83 GLY A O 1
ATOM 653 N N . ASP A 1 84 ? 56.785 -27.779 6.485 1.00 36.53 84 ASP A N 1
ATOM 654 C CA . ASP A 1 84 ? 57.988 -28.255 7.184 1.00 36.53 84 ASP A CA 1
ATOM 655 C C . ASP A 1 84 ? 58.290 -27.360 8.397 1.00 36.53 84 ASP A C 1
ATOM 657 O O . ASP A 1 84 ? 58.858 -26.272 8.302 1.00 36.53 84 ASP A O 1
ATOM 661 N N . GLY A 1 85 ? 57.825 -27.830 9.554 1.00 33.25 85 GLY A N 1
ATOM 662 C CA . GLY A 1 85 ? 57.960 -27.195 10.861 1.00 33.25 85 GLY A CA 1
ATOM 663 C C . GLY A 1 85 ? 57.800 -28.209 11.994 1.00 33.25 85 GLY A C 1
ATOM 664 O O . GLY A 1 85 ? 56.997 -28.011 12.895 1.00 33.25 85 GLY A O 1
ATOM 665 N N . THR A 1 86 ? 58.548 -29.315 11.904 1.00 35.25 86 THR A N 1
ATOM 666 C CA . THR A 1 86 ? 58.991 -30.208 12.997 1.00 35.25 86 THR A CA 1
ATOM 667 C C . THR A 1 86 ? 57.961 -30.697 14.029 1.00 35.25 86 THR A C 1
ATOM 669 O O . THR A 1 86 ? 57.772 -30.024 15.033 1.00 35.25 86 THR A O 1
ATOM 672 N N . VAL A 1 87 ? 57.490 -31.953 13.918 1.00 30.41 87 VAL A N 1
ATOM 673 C CA . VAL A 1 87 ? 57.426 -32.899 15.065 1.00 30.41 87 VAL A CA 1
ATOM 674 C C . VAL A 1 87 ? 57.495 -34.363 14.579 1.00 30.41 87 VAL A C 1
ATOM 676 O O . VAL A 1 87 ? 56.658 -34.828 13.813 1.00 30.41 87 VAL A O 1
ATOM 679 N N . HIS A 1 88 ? 58.452 -35.120 15.113 1.00 30.44 88 HIS A N 1
ATOM 680 C CA . HIS A 1 88 ? 58.529 -36.591 15.140 1.00 30.44 88 HIS A CA 1
ATOM 681 C C . HIS A 1 88 ? 58.862 -36.996 16.606 1.00 30.44 88 HIS A C 1
ATOM 683 O O . HIS A 1 88 ? 59.413 -36.167 17.328 1.00 30.44 88 HIS A O 1
ATOM 689 N N . PRO A 1 89 ? 58.661 -38.248 17.068 1.00 36.62 89 PRO A N 1
ATOM 690 C CA . PRO A 1 89 ? 57.384 -38.928 17.314 1.00 36.62 89 PRO A CA 1
ATOM 691 C C . PRO A 1 89 ? 57.272 -39.550 18.747 1.00 36.62 89 PRO A C 1
ATOM 693 O O . PRO A 1 89 ? 58.264 -39.708 19.446 1.00 36.62 89 PRO A O 1
ATOM 696 N N . LEU A 1 90 ? 56.033 -39.906 19.133 1.00 31.05 90 LEU A N 1
ATOM 697 C CA . LEU A 1 90 ? 55.510 -40.870 20.149 1.00 31.05 90 LEU A CA 1
ATOM 698 C C . LEU A 1 90 ? 56.471 -41.682 21.070 1.00 31.05 90 LEU A C 1
ATOM 700 O O . LEU A 1 90 ? 57.491 -42.178 20.595 1.00 31.05 90 LEU A O 1
ATOM 704 N N . PRO A 1 91 ? 56.076 -41.992 22.340 1.00 29.16 91 PRO A N 1
ATOM 705 C CA . PRO A 1 91 ? 55.127 -43.102 22.589 1.00 29.16 91 PRO A CA 1
ATOM 706 C C . PRO A 1 91 ? 54.146 -42.993 23.790 1.00 29.16 91 PRO A C 1
ATOM 708 O O . PRO A 1 91 ? 54.381 -42.336 24.798 1.00 29.16 91 PRO A O 1
ATOM 711 N N . THR A 1 92 ? 53.032 -43.717 23.650 1.00 27.97 92 THR A N 1
ATOM 712 C CA . THR A 1 92 ? 51.968 -44.090 24.616 1.00 27.97 92 THR A CA 1
ATOM 713 C C . THR A 1 92 ? 52.438 -45.209 25.598 1.00 27.97 92 THR A C 1
ATOM 715 O O . THR A 1 92 ? 53.525 -45.745 25.402 1.00 27.97 92 THR A O 1
ATOM 718 N N . PRO A 1 93 ? 51.613 -45.760 26.525 1.00 49.44 93 PRO A N 1
ATOM 719 C CA . PRO A 1 93 ? 50.974 -45.191 27.731 1.00 49.44 93 PRO A CA 1
ATOM 720 C C . PRO A 1 93 ? 51.183 -46.067 29.010 1.00 49.44 93 PRO A C 1
ATOM 722 O O . PRO A 1 93 ? 51.275 -47.285 28.905 1.00 49.44 93 PRO A O 1
ATOM 725 N N . ALA A 1 94 ? 51.136 -45.516 30.234 1.00 24.47 94 ALA A N 1
ATOM 726 C CA . ALA A 1 94 ? 50.864 -46.278 31.481 1.00 24.47 94 ALA A CA 1
ATOM 727 C C . ALA A 1 94 ? 50.642 -45.303 32.665 1.00 24.47 94 ALA A C 1
ATOM 729 O O . ALA A 1 94 ? 51.467 -44.431 32.891 1.00 24.47 94 ALA A O 1
ATOM 730 N N . GLN A 1 95 ? 49.460 -45.275 33.292 1.00 26.36 95 GLN A N 1
ATOM 731 C CA . GLN A 1 95 ? 49.082 -45.975 34.537 1.00 26.36 95 GLN A CA 1
ATOM 732 C C . GLN A 1 95 ? 49.196 -45.131 35.829 1.00 26.36 95 GLN A C 1
ATOM 734 O O . GLN A 1 95 ? 50.237 -44.571 36.137 1.00 26.36 95 GLN A O 1
ATOM 739 N N . HIS A 1 96 ? 48.122 -45.234 36.627 1.00 25.00 96 HIS A N 1
ATOM 740 C CA . HIS A 1 96 ? 48.070 -45.254 38.098 1.00 25.00 96 HIS A CA 1
ATOM 741 C C . HIS A 1 96 ? 48.115 -43.954 38.941 1.00 25.00 96 HIS A C 1
ATOM 743 O O . HIS A 1 96 ? 49.151 -43.320 39.047 1.00 25.00 96 HIS A O 1
ATOM 749 N N . SER A 1 97 ? 47.008 -43.772 39.700 1.00 24.22 97 SER A N 1
ATOM 750 C CA . SER A 1 97 ? 46.888 -43.320 41.118 1.00 24.22 97 SER A CA 1
ATOM 751 C C . SER A 1 97 ? 47.373 -41.888 41.447 1.00 24.22 97 SER A C 1
ATOM 753 O O . SER A 1 97 ? 48.289 -41.392 40.828 1.00 24.22 97 SER A O 1
ATOM 755 N N . SER A 1 98 ? 46.869 -41.103 42.400 1.00 24.30 98 SER A N 1
ATOM 756 C CA . SER A 1 98 ? 46.161 -41.333 43.661 1.00 24.30 98 SER A CA 1
ATOM 757 C C . SER A 1 98 ? 45.796 -39.967 44.281 1.00 24.30 98 SER A C 1
ATOM 759 O O . SER A 1 98 ? 46.631 -39.073 44.269 1.00 24.30 98 SER A O 1
ATOM 761 N N . VAL A 1 99 ? 44.594 -39.871 44.864 1.00 25.52 99 VAL A N 1
ATOM 762 C CA . VAL A 1 99 ? 44.282 -39.418 46.245 1.00 25.52 99 VAL A CA 1
ATOM 763 C C . VAL A 1 99 ? 44.829 -38.075 46.776 1.00 25.52 99 VAL A C 1
ATOM 765 O O . VAL A 1 99 ? 46.027 -37.825 46.792 1.00 25.52 99 VAL A O 1
ATOM 768 N N . GLY A 1 100 ? 43.918 -37.312 47.398 1.00 25.81 100 GLY A N 1
ATOM 769 C CA . GLY A 1 100 ? 44.192 -36.228 48.354 1.00 25.81 100 GLY A CA 1
ATOM 770 C C . GLY A 1 100 ? 43.172 -35.097 48.206 1.00 25.81 100 GLY A C 1
ATOM 771 O O . GLY A 1 100 ? 43.399 -34.155 47.461 1.00 25.81 100 GLY A O 1
ATOM 772 N N . GLU A 1 101 ? 41.932 -35.247 48.681 1.00 26.12 101 GLU A N 1
ATOM 773 C CA . GLU A 1 101 ? 41.486 -34.737 49.993 1.00 26.12 101 GLU A CA 1
ATOM 774 C C . GLU A 1 101 ? 42.219 -33.475 50.477 1.00 26.12 101 GLU A C 1
ATOM 776 O O . GLU A 1 101 ? 43.364 -33.556 50.909 1.00 26.12 101 GLU A O 1
ATOM 781 N N . GLN A 1 102 ? 41.501 -32.346 50.542 1.00 26.75 102 GLN A N 1
ATOM 782 C CA . GLN A 1 102 ? 41.485 -31.523 51.753 1.00 26.75 102 GLN A CA 1
ATOM 783 C C . GLN A 1 102 ? 40.282 -30.571 51.811 1.00 26.75 102 GLN A C 1
ATOM 785 O O . GLN A 1 102 ? 39.962 -29.828 50.887 1.00 26.75 102 GLN A O 1
ATOM 790 N N . GLN A 1 103 ? 39.617 -30.657 52.959 1.00 25.23 103 GLN A N 1
ATOM 791 C CA . GLN A 1 103 ? 38.477 -29.888 53.436 1.00 25.23 103 GLN A CA 1
ATOM 792 C C . GLN A 1 103 ? 38.807 -28.402 53.632 1.00 25.23 103 GLN A C 1
ATOM 794 O O . GLN A 1 103 ? 39.881 -28.075 54.135 1.00 25.23 103 GLN A O 1
ATOM 799 N N . ARG A 1 104 ? 37.798 -27.529 53.491 1.00 25.39 104 ARG A N 1
ATOM 800 C CA . ARG A 1 104 ? 37.504 -26.561 54.561 1.00 25.39 104 ARG A CA 1
ATOM 801 C C . ARG A 1 104 ? 36.064 -26.033 54.539 1.00 25.39 104 ARG A C 1
ATOM 803 O O . ARG A 1 104 ? 35.571 -25.531 53.538 1.00 25.39 104 ARG A O 1
ATOM 810 N N . GLN A 1 105 ? 35.449 -26.184 55.711 1.00 25.08 105 GLN A N 1
ATOM 811 C CA . GLN A 1 105 ? 34.241 -25.558 56.268 1.00 25.08 105 GLN A CA 1
ATOM 812 C C . GLN A 1 105 ? 34.191 -24.044 55.965 1.00 25.08 105 GLN A C 1
ATOM 814 O O . GLN A 1 105 ? 35.240 -23.419 55.869 1.00 25.08 105 GLN A O 1
ATOM 819 N N . GLY A 1 106 ? 33.069 -23.333 55.859 1.00 23.48 106 GLY A N 1
ATOM 820 C CA . GLY A 1 106 ? 31.678 -23.563 56.247 1.00 23.48 106 GLY A CA 1
ATOM 821 C C . GLY A 1 106 ? 31.138 -22.257 56.853 1.00 23.48 106 GLY A C 1
ATOM 822 O O . GLY A 1 106 ? 31.837 -21.678 57.676 1.00 23.48 106 GLY A O 1
ATOM 823 N N . ARG A 1 107 ? 29.931 -21.789 56.485 1.00 24.19 107 ARG A N 1
ATOM 824 C CA . ARG A 1 107 ? 29.006 -21.090 57.406 1.00 24.19 107 ARG A CA 1
ATOM 825 C C . ARG A 1 107 ? 27.609 -20.888 56.801 1.00 24.19 107 ARG A C 1
ATOM 827 O O . ARG A 1 107 ? 27.450 -20.487 55.658 1.00 24.19 107 ARG A O 1
ATOM 834 N N . THR A 1 108 ? 26.639 -21.189 57.650 1.00 23.75 108 THR A N 1
ATOM 835 C CA . THR A 1 108 ? 25.171 -21.144 57.594 1.00 23.75 108 THR A CA 1
ATOM 836 C C . THR A 1 108 ? 24.555 -19.743 57.480 1.00 23.75 108 THR A C 1
ATOM 838 O O . THR A 1 108 ? 25.037 -18.846 58.169 1.00 23.75 108 THR A O 1
ATOM 841 N N . GLN A 1 109 ? 23.401 -19.606 56.807 1.00 26.81 109 GLN A N 1
ATOM 842 C CA . GLN A 1 109 ? 22.109 -19.318 57.469 1.00 26.81 109 GLN A CA 1
ATOM 843 C C . GLN A 1 109 ? 20.897 -19.386 56.516 1.00 26.81 109 GLN A C 1
ATOM 845 O O . GLN A 1 109 ? 21.008 -19.168 55.315 1.00 26.81 109 GLN A O 1
ATOM 850 N N . GLU A 1 110 ? 19.770 -19.765 57.116 1.00 24.81 110 GLU A N 1
ATOM 851 C CA . GLU A 1 110 ? 18.499 -20.244 56.563 1.00 24.81 110 GLU A CA 1
ATOM 852 C C . GLU A 1 110 ? 17.526 -19.132 56.127 1.00 24.81 110 GLU A C 1
ATOM 854 O O . GLU A 1 110 ? 17.607 -17.998 56.593 1.00 24.81 110 GLU A O 1
ATOM 859 N N . GLY A 1 111 ? 16.522 -19.509 55.325 1.00 24.19 111 GLY A N 1
ATOM 860 C CA . GLY A 1 111 ? 15.294 -18.731 55.122 1.00 24.19 111 GLY A CA 1
ATOM 861 C C . GLY A 1 111 ? 14.387 -19.328 54.040 1.00 24.19 111 GLY A C 1
ATOM 862 O O . GLY A 1 111 ? 14.558 -19.043 52.862 1.00 24.19 111 GLY A O 1
ATOM 863 N N . ALA A 1 112 ? 13.446 -20.184 54.445 1.00 23.92 112 ALA A N 1
ATOM 864 C CA . ALA A 1 112 ? 12.563 -20.988 53.595 1.00 23.92 112 ALA A CA 1
ATOM 865 C C . ALA A 1 112 ? 11.308 -20.250 53.071 1.00 23.92 112 ALA A C 1
ATOM 867 O O . ALA A 1 112 ? 10.711 -19.471 53.810 1.00 23.92 112 ALA A O 1
ATOM 868 N N . SER A 1 113 ? 10.860 -20.589 51.848 1.00 26.64 113 SER A N 1
ATOM 869 C CA . SER A 1 113 ? 9.448 -20.680 51.391 1.00 26.64 113 SER A CA 1
ATOM 870 C C . SER A 1 113 ? 9.383 -21.276 49.956 1.00 26.64 113 SER A C 1
ATOM 872 O O . SER A 1 113 ? 10.441 -21.460 49.361 1.00 26.64 113 SER A O 1
ATOM 874 N N . PRO A 1 114 ? 8.224 -21.679 49.390 1.00 25.95 114 PRO A N 1
ATOM 875 C CA . PRO A 1 114 ? 7.927 -23.085 49.133 1.00 25.95 114 PRO A CA 1
ATOM 876 C C . PRO A 1 114 ? 7.795 -23.434 47.636 1.00 25.95 114 PRO A C 1
ATOM 878 O O . PRO A 1 114 ? 7.387 -22.621 46.816 1.00 25.95 114 PRO A O 1
ATOM 881 N N . PHE A 1 115 ? 8.096 -24.699 47.330 1.00 23.98 115 PHE A N 1
ATOM 882 C CA . PHE A 1 115 ? 7.611 -25.524 46.213 1.00 23.98 115 PHE A CA 1
ATOM 883 C C . PHE A 1 115 ? 7.011 -24.814 44.982 1.00 23.98 115 PHE A C 1
ATOM 885 O O . PHE A 1 115 ? 5.805 -24.578 44.901 1.00 23.98 115 PHE A O 1
ATOM 892 N N . SER A 1 116 ? 7.844 -24.628 43.956 1.00 23.61 116 SER A N 1
ATOM 893 C CA . SER A 1 116 ? 7.425 -24.525 42.557 1.00 23.61 116 SER A CA 1
ATOM 894 C C . SER A 1 116 ? 7.483 -25.905 41.899 1.00 23.61 116 SER A C 1
ATOM 896 O O . SER A 1 116 ? 8.515 -26.573 41.929 1.00 23.61 116 SER A O 1
ATOM 898 N N . VAL A 1 117 ? 6.375 -26.332 41.295 1.00 26.38 117 VAL A N 1
ATOM 899 C CA . VAL A 1 117 ? 6.361 -27.440 40.334 1.00 26.38 117 VAL A CA 1
ATOM 900 C C . VAL A 1 117 ? 6.956 -26.904 39.034 1.00 26.38 117 VAL A C 1
ATOM 902 O O . VAL A 1 117 ? 6.364 -26.032 38.402 1.00 26.38 117 VAL A O 1
ATOM 905 N N . GLU A 1 118 ? 8.137 -27.394 38.664 1.00 22.39 118 GLU A N 1
ATOM 906 C CA . GLU A 1 118 ? 8.740 -27.142 37.356 1.00 22.39 118 GLU A CA 1
ATOM 907 C C . GLU A 1 118 ? 7.954 -27.905 36.284 1.00 22.39 118 GLU A C 1
ATOM 909 O O . GLU A 1 118 ? 7.948 -29.135 36.241 1.00 22.39 118 GLU A O 1
ATOM 914 N N . ILE A 1 119 ? 7.281 -27.155 35.414 1.00 25.28 119 ILE A N 1
ATOM 915 C CA . ILE A 1 119 ? 6.997 -27.602 34.055 1.00 25.28 119 ILE A CA 1
ATOM 916 C C . ILE A 1 119 ? 8.136 -27.023 33.225 1.00 25.28 119 ILE A C 1
ATOM 918 O O . ILE A 1 119 ? 8.263 -25.808 33.099 1.00 25.28 119 ILE A O 1
ATOM 922 N N . THR A 1 120 ? 8.995 -27.902 32.726 1.00 23.95 120 THR A N 1
ATOM 923 C CA . THR A 1 120 ? 9.977 -27.584 31.694 1.00 23.95 120 THR A CA 1
ATOM 924 C C . THR A 1 120 ? 9.221 -27.257 30.408 1.00 23.95 120 THR A C 1
ATOM 926 O O . THR A 1 120 ? 8.804 -28.172 29.694 1.00 23.95 120 THR A O 1
ATOM 929 N N . ASP A 1 121 ? 9.006 -25.972 30.137 1.00 24.42 121 ASP A N 1
ATOM 930 C CA . ASP A 1 121 ? 8.779 -25.517 28.770 1.00 24.42 121 ASP A CA 1
ATOM 931 C C . ASP A 1 121 ? 10.117 -25.644 28.028 1.00 24.42 121 ASP A C 1
ATOM 933 O O . ASP A 1 121 ? 11.171 -25.261 28.535 1.00 24.42 121 ASP A O 1
ATOM 937 N N . VAL A 1 122 ? 10.064 -26.302 26.873 1.00 28.48 122 VAL A N 1
ATOM 938 C CA . VAL A 1 122 ? 11.178 -26.449 25.935 1.00 28.48 122 VAL A CA 1
ATOM 939 C C . VAL A 1 122 ? 11.586 -25.045 25.493 1.00 28.48 122 VAL A C 1
ATOM 941 O O . VAL A 1 122 ? 10.717 -24.253 25.139 1.00 28.48 122 VAL A O 1
ATOM 944 N N . ASP A 1 123 ? 12.881 -24.739 25.556 1.00 26.61 123 ASP A N 1
ATOM 945 C CA . ASP A 1 123 ? 13.447 -23.483 25.073 1.00 26.61 123 ASP A CA 1
ATOM 946 C C . ASP A 1 123 ? 13.039 -23.251 23.603 1.00 26.61 123 ASP A C 1
ATOM 948 O O . ASP A 1 123 ? 13.545 -23.917 22.700 1.00 26.61 123 ASP A O 1
ATOM 952 N N . ASP A 1 124 ? 12.120 -22.311 23.359 1.00 28.17 124 ASP A N 1
ATOM 953 C CA . ASP A 1 124 ? 11.938 -21.684 22.046 1.00 28.17 124 ASP A CA 1
ATOM 954 C C . ASP A 1 124 ? 13.123 -20.723 21.834 1.00 28.17 124 ASP A C 1
ATOM 956 O O . ASP A 1 124 ? 13.053 -19.518 22.100 1.00 28.17 124 ASP A O 1
ATOM 960 N N . GLU A 1 125 ? 14.255 -21.272 21.389 1.00 34.50 125 GLU A N 1
ATOM 961 C CA . GLU A 1 125 ? 15.290 -20.505 20.697 1.00 34.50 125 GLU A CA 1
ATOM 962 C C . GLU A 1 125 ? 14.758 -20.106 19.314 1.00 34.50 125 GLU A C 1
ATOM 964 O O . GLU A 1 125 ? 15.076 -20.726 18.308 1.00 34.50 125 GLU A O 1
ATOM 969 N N . ASP A 1 126 ? 13.924 -19.068 19.257 1.00 34.16 126 ASP A N 1
ATOM 970 C CA . ASP A 1 126 ? 13.637 -18.368 18.002 1.00 34.16 126 ASP A CA 1
ATOM 971 C C . ASP A 1 126 ? 13.690 -16.857 18.261 1.00 34.16 126 ASP A C 1
ATOM 973 O O . ASP A 1 126 ? 12.702 -16.133 18.437 1.00 34.16 126 ASP A O 1
ATOM 977 N N . GLY A 1 127 ? 14.919 -16.370 18.429 1.00 34.41 127 GLY A N 1
ATOM 978 C CA . GLY A 1 127 ? 15.188 -14.944 18.466 1.00 34.41 127 GLY A CA 1
ATOM 979 C C . GLY A 1 127 ? 14.976 -14.376 17.071 1.00 34.41 127 GLY A C 1
ATOM 980 O O . GLY A 1 127 ? 15.734 -14.705 16.179 1.00 34.41 127 GLY A O 1
ATOM 981 N N . ALA A 1 128 ? 13.974 -13.507 16.900 1.00 37.56 128 ALA A N 1
ATOM 982 C CA . ALA A 1 128 ? 13.719 -12.781 15.656 1.00 37.56 128 ALA A CA 1
ATOM 983 C C . ALA A 1 128 ? 15.008 -12.174 15.062 1.00 37.56 128 ALA A C 1
ATOM 985 O O . ALA A 1 128 ? 15.451 -11.113 15.511 1.00 37.56 128 ALA A O 1
ATOM 986 N N . HIS A 1 129 ? 15.591 -12.856 14.077 1.00 45.31 129 HIS A N 1
ATOM 987 C CA . HIS A 1 129 ? 16.619 -12.309 13.204 1.00 45.31 129 HIS A CA 1
ATOM 988 C C . HIS A 1 129 ? 15.989 -11.183 12.361 1.00 45.31 129 HIS A C 1
ATOM 990 O O . HIS A 1 129 ? 14.815 -11.258 11.988 1.00 45.31 129 HIS A O 1
ATOM 996 N N . GLU A 1 130 ? 16.722 -10.085 12.147 1.00 53.47 130 GLU A N 1
ATOM 997 C CA . GLU A 1 130 ? 16.316 -9.040 11.196 1.00 53.47 130 GLU A CA 1
ATOM 998 C C . GLU A 1 130 ? 16.355 -9.638 9.781 1.00 53.47 130 GLU A C 1
ATOM 1000 O O . GLU A 1 130 ? 17.318 -10.327 9.447 1.00 53.47 130 GLU A O 1
ATOM 1005 N N . ASP A 1 131 ? 15.328 -9.399 8.952 1.00 51.97 131 ASP A N 1
ATOM 1006 C CA . ASP A 1 131 ? 15.323 -9.923 7.582 1.00 51.97 131 ASP A CA 1
ATOM 1007 C C . ASP A 1 131 ? 16.534 -9.352 6.811 1.00 51.97 131 ASP A C 1
ATOM 1009 O O . ASP A 1 131 ? 16.764 -8.139 6.812 1.00 51.97 131 ASP A O 1
ATOM 1013 N N . SER A 1 132 ? 17.267 -10.199 6.077 1.00 49.28 132 SER A N 1
ATOM 1014 C CA . SER A 1 132 ? 18.389 -9.782 5.208 1.00 49.28 132 SER A CA 1
ATOM 1015 C C . SER A 1 132 ? 17.962 -8.824 4.086 1.00 49.28 132 SER A C 1
ATOM 1017 O O . SER A 1 132 ? 18.769 -8.112 3.490 1.00 49.28 132 SER A O 1
ATOM 1019 N N . THR A 1 133 ? 16.668 -8.779 3.775 1.00 51.94 133 THR A N 1
ATOM 1020 C CA . THR A 1 133 ? 16.096 -7.878 2.779 1.00 51.94 133 THR A CA 1
ATOM 1021 C C . THR A 1 133 ? 14.806 -7.276 3.311 1.00 51.94 133 THR A C 1
ATOM 1023 O O . THR A 1 133 ? 13.887 -7.993 3.707 1.00 51.94 133 THR A O 1
ATOM 1026 N N . ASP A 1 134 ? 14.709 -5.950 3.284 1.00 56.56 134 ASP A N 1
ATOM 1027 C CA . ASP A 1 134 ? 13.485 -5.264 3.668 1.00 56.56 134 ASP A CA 1
ATOM 1028 C C . ASP A 1 134 ? 12.474 -5.171 2.515 1.00 56.56 134 ASP A C 1
ATOM 1030 O O . ASP A 1 134 ? 12.770 -5.328 1.327 1.00 56.56 134 ASP A O 1
ATOM 1034 N N . GLY A 1 135 ? 11.232 -4.858 2.879 1.00 49.16 135 GLY A N 1
ATOM 1035 C CA . GLY A 1 135 ? 10.141 -4.621 1.942 1.00 49.16 135 GLY A CA 1
ATOM 1036 C C . GLY A 1 135 ? 10.351 -3.484 0.942 1.00 49.16 135 GLY A C 1
ATOM 1037 O O . GLY A 1 135 ? 9.577 -3.338 0.000 1.00 49.16 135 GLY A O 1
ATOM 1038 N N . MET A 1 136 ? 11.369 -2.658 1.151 1.00 58.12 136 MET A N 1
ATOM 1039 C CA . MET A 1 136 ? 11.617 -1.428 0.408 1.00 58.12 136 MET A CA 1
ATOM 1040 C C . MET A 1 136 ? 12.555 -1.671 -0.774 1.00 58.12 136 MET A C 1
ATOM 1042 O O . MET A 1 136 ? 12.582 -0.884 -1.724 1.00 58.12 136 MET A O 1
ATOM 1046 N N . GLY A 1 137 ? 13.246 -2.811 -0.756 1.00 51.25 137 GLY A N 1
ATOM 1047 C CA . GLY A 1 137 ? 14.218 -3.226 -1.751 1.00 51.25 137 GLY A CA 1
ATOM 1048 C C . GLY A 1 137 ? 15.642 -2.786 -1.440 1.00 51.25 137 GLY A C 1
ATOM 1049 O O . GLY A 1 137 ? 16.479 -2.821 -2.344 1.00 51.25 137 GLY A O 1
ATOM 1050 N N . ALA A 1 138 ? 15.928 -2.403 -0.191 1.00 47.94 138 ALA A N 1
ATOM 1051 C CA . ALA A 1 138 ? 17.294 -2.306 0.297 1.00 47.94 138 ALA A CA 1
ATOM 1052 C C . ALA A 1 138 ? 17.786 -3.721 0.654 1.00 47.94 138 ALA A C 1
ATOM 1054 O O . ALA A 1 138 ? 17.290 -4.381 1.566 1.00 47.94 138 ALA A O 1
ATOM 1055 N N . ILE A 1 139 ? 18.743 -4.208 -0.137 1.00 51.06 139 ILE A N 1
ATOM 1056 C CA . ILE A 1 139 ? 19.358 -5.527 0.034 1.00 51.06 139 ILE A CA 1
ATOM 1057 C C . ILE A 1 139 ? 20.510 -5.380 1.030 1.00 51.06 139 ILE A C 1
ATOM 1059 O O . ILE A 1 139 ? 21.434 -4.597 0.784 1.00 51.06 139 ILE A O 1
ATOM 1063 N N . VAL A 1 140 ? 20.473 -6.128 2.134 1.00 43.12 140 VAL A N 1
ATOM 1064 C CA . VAL A 1 140 ? 21.658 -6.401 2.951 1.00 43.12 140 VAL A CA 1
ATOM 1065 C C . VAL A 1 140 ? 22.193 -7.749 2.482 1.00 43.12 140 VAL A C 1
ATOM 1067 O O . VAL A 1 140 ? 21.530 -8.773 2.603 1.00 43.12 140 VAL A O 1
ATOM 1070 N N . PHE A 1 141 ? 23.375 -7.747 1.871 1.00 40.84 141 PHE A N 1
ATOM 1071 C CA . PHE A 1 141 ? 24.026 -8.980 1.441 1.00 40.84 141 PHE A CA 1
ATOM 1072 C C . PHE A 1 141 ? 24.606 -9.661 2.685 1.00 40.84 141 PHE A C 1
ATOM 1074 O O . PHE A 1 141 ? 25.681 -9.286 3.149 1.00 40.84 141 PHE A O 1
ATOM 1081 N N . THR A 1 142 ? 23.849 -10.584 3.270 1.00 31.30 142 THR A N 1
ATOM 1082 C CA . THR A 1 142 ? 24.305 -11.481 4.337 1.00 31.30 142 THR A CA 1
ATOM 1083 C C . THR A 1 142 ? 24.464 -12.886 3.768 1.00 31.30 142 THR A C 1
ATOM 1085 O O . THR A 1 142 ? 23.608 -13.336 3.004 1.00 31.30 142 THR A O 1
ATOM 1088 N N . ASP A 1 143 ? 25.526 -13.584 4.157 1.00 38.12 143 ASP A N 1
ATOM 1089 C CA . ASP A 1 143 ? 25.684 -15.013 3.897 1.00 38.12 143 ASP A CA 1
ATOM 1090 C C . ASP A 1 143 ? 24.764 -15.782 4.858 1.00 38.12 143 ASP A C 1
ATOM 1092 O O . ASP A 1 143 ? 25.174 -16.003 5.986 1.00 38.12 143 ASP A O 1
ATOM 1096 N N . GLU A 1 144 ? 23.517 -16.111 4.473 1.00 36.06 144 GLU A N 1
ATOM 1097 C CA . GLU A 1 144 ? 22.719 -17.213 5.066 1.00 36.06 144 GLU A CA 1
ATOM 1098 C C . GLU A 1 144 ? 21.320 -17.406 4.428 1.00 36.06 144 GLU A C 1
ATOM 1100 O O . GLU A 1 144 ? 20.792 -16.558 3.708 1.00 36.06 144 GLU A O 1
ATOM 1105 N N . GLU A 1 145 ? 20.741 -18.584 4.683 1.00 40.75 145 GLU A N 1
ATOM 1106 C CA . GLU A 1 145 ? 19.658 -19.303 3.985 1.00 40.75 145 GLU A CA 1
ATOM 1107 C C . GLU A 1 145 ? 18.232 -18.681 4.056 1.00 40.75 145 GLU A C 1
ATOM 1109 O O . GLU A 1 145 ? 17.261 -19.313 3.633 1.00 40.75 145 GLU A O 1
ATOM 1114 N N . ASP A 1 146 ? 18.085 -17.426 4.499 1.00 42.34 146 ASP A N 1
ATOM 1115 C CA . ASP A 1 146 ? 16.799 -16.749 4.783 1.00 42.34 146 ASP A CA 1
ATOM 1116 C C . ASP A 1 146 ? 16.235 -15.912 3.614 1.00 42.34 146 ASP A C 1
ATOM 1118 O O . ASP A 1 146 ? 15.659 -14.832 3.780 1.00 42.34 146 ASP A O 1
ATOM 1122 N N . CYS A 1 147 ? 16.384 -16.378 2.374 1.00 52.84 147 CYS A N 1
ATOM 1123 C CA . CYS A 1 147 ? 15.908 -15.623 1.212 1.00 52.84 147 CYS A CA 1
ATOM 1124 C C . CYS A 1 147 ? 14.419 -15.870 0.910 1.00 52.84 147 CYS A C 1
ATOM 1126 O O . CYS A 1 147 ? 14.005 -16.966 0.529 1.00 52.84 147 CYS A O 1
ATOM 1128 N N . ALA A 1 148 ? 13.603 -14.813 0.991 1.00 61.81 148 ALA A N 1
ATOM 1129 C CA . ALA A 1 148 ? 12.200 -14.843 0.581 1.00 61.81 148 ALA A CA 1
ATOM 1130 C C . ALA A 1 148 ? 12.016 -14.588 -0.931 1.00 61.81 148 ALA A C 1
ATOM 1132 O O . ALA A 1 148 ? 12.753 -13.818 -1.546 1.00 61.81 148 ALA A O 1
ATOM 1133 N N . PHE A 1 149 ? 10.987 -15.192 -1.543 1.00 75.75 149 PHE A N 1
ATOM 1134 C CA . PHE A 1 149 ? 10.633 -14.919 -2.942 1.00 75.75 149 PHE A CA 1
ATOM 1135 C C . PHE A 1 149 ? 10.149 -13.471 -3.119 1.00 75.75 149 PHE A C 1
ATOM 1137 O O . PHE A 1 149 ? 9.212 -13.027 -2.441 1.00 75.75 149 PHE A O 1
ATOM 1144 N N . PHE A 1 150 ? 10.769 -12.781 -4.081 1.00 79.56 150 PHE A N 1
ATOM 1145 C CA . PHE A 1 150 ? 10.392 -11.449 -4.547 1.00 79.56 150 PHE A CA 1
ATOM 1146 C C . PHE A 1 150 ? 10.143 -11.473 -6.052 1.00 79.56 150 PHE A C 1
ATOM 1148 O O . PHE A 1 150 ? 11.085 -11.617 -6.838 1.00 79.56 150 PHE A O 1
ATOM 1155 N N . GLY A 1 151 ? 8.877 -11.342 -6.437 1.00 83.12 151 GLY A N 1
ATOM 1156 C CA . GLY A 1 151 ? 8.442 -11.451 -7.823 1.00 83.12 151 GLY A CA 1
ATOM 1157 C C . GLY A 1 151 ? 8.484 -10.140 -8.620 1.00 83.12 151 GLY A C 1
ATOM 1158 O O . GLY A 1 151 ? 8.909 -9.097 -8.105 1.00 83.12 151 GLY A O 1
ATOM 1159 N N . PRO A 1 152 ? 8.031 -10.192 -9.887 1.00 88.12 152 PRO A N 1
ATOM 1160 C CA . PRO A 1 152 ? 8.282 -9.175 -10.913 1.00 88.12 152 PRO A CA 1
ATOM 1161 C C . PRO A 1 152 ? 7.865 -7.734 -10.575 1.00 88.12 152 PRO A C 1
ATOM 1163 O O . PRO A 1 152 ? 8.551 -6.794 -10.983 1.00 88.12 152 PRO A O 1
ATOM 1166 N N . SER A 1 153 ? 6.783 -7.525 -9.813 1.00 90.62 153 SER A N 1
ATOM 1167 C CA . SER A 1 153 ? 6.340 -6.167 -9.450 1.00 90.62 153 SER A CA 1
ATOM 1168 C C . SER A 1 153 ? 7.230 -5.481 -8.401 1.00 90.62 153 SER A C 1
ATOM 1170 O O . SER A 1 153 ? 7.247 -4.252 -8.314 1.00 90.62 153 SER A O 1
ATOM 1172 N N . SER A 1 154 ? 7.995 -6.245 -7.614 1.00 89.00 154 SER A N 1
ATOM 1173 C CA . SER A 1 154 ? 8.784 -5.725 -6.486 1.00 89.00 154 SER A CA 1
ATOM 1174 C C . SER A 1 154 ? 9.926 -4.800 -6.922 1.00 89.00 154 SER A C 1
ATOM 1176 O O . SER A 1 154 ? 10.463 -4.931 -8.025 1.00 89.00 154 SER A O 1
ATOM 1178 N N . ASN A 1 155 ? 10.359 -3.892 -6.040 1.00 87.44 155 ASN A N 1
ATOM 1179 C CA . ASN A 1 155 ? 11.558 -3.073 -6.283 1.00 87.44 155 ASN A CA 1
ATOM 1180 C C . ASN A 1 155 ? 12.820 -3.938 -6.401 1.00 87.44 155 ASN A C 1
ATOM 1182 O O . ASN A 1 155 ? 13.714 -3.617 -7.173 1.00 87.44 155 ASN A O 1
ATOM 1186 N N . ILE A 1 156 ? 12.868 -5.071 -5.699 1.00 83.62 156 ILE A N 1
ATOM 1187 C CA . ILE A 1 156 ? 14.003 -6.004 -5.727 1.00 83.62 156 ILE A CA 1
ATOM 1188 C C . ILE A 1 156 ? 14.158 -6.621 -7.113 1.00 83.62 156 ILE A C 1
ATOM 1190 O O . ILE A 1 156 ? 15.256 -6.614 -7.670 1.00 83.62 156 ILE A O 1
ATOM 1194 N N . ALA A 1 157 ? 13.059 -7.091 -7.712 1.00 84.31 157 ALA A N 1
ATOM 1195 C CA . ALA A 1 157 ? 13.074 -7.550 -9.095 1.00 84.31 157 ALA A CA 1
ATOM 1196 C C . ALA A 1 157 ? 13.524 -6.429 -10.047 1.00 84.31 157 ALA A C 1
ATOM 1198 O O . ALA A 1 157 ? 14.328 -6.681 -10.942 1.00 84.31 157 ALA A O 1
ATOM 1199 N N . PHE A 1 158 ? 13.101 -5.178 -9.814 1.00 90.38 158 PHE A N 1
ATOM 1200 C CA . PHE A 1 158 ? 13.564 -4.052 -10.632 1.00 90.38 158 PHE A CA 1
ATOM 1201 C C . PHE A 1 158 ? 15.069 -3.852 -10.571 1.00 90.38 158 PHE A C 1
ATOM 1203 O O . PHE A 1 158 ? 15.727 -3.751 -11.604 1.00 90.38 158 PHE A O 1
ATOM 1210 N N . THR A 1 159 ? 15.601 -3.791 -9.350 1.00 86.12 159 THR A N 1
ATOM 1211 C CA . THR A 1 159 ? 17.010 -3.531 -9.092 1.00 86.12 159 THR A CA 1
ATOM 1212 C C . THR A 1 159 ? 17.864 -4.611 -9.741 1.00 86.12 159 THR A C 1
ATOM 1214 O O . THR A 1 159 ? 18.913 -4.293 -10.283 1.00 86.12 159 THR A O 1
ATOM 1217 N N . ARG A 1 160 ? 17.388 -5.864 -9.817 1.00 84.88 160 ARG A N 1
ATOM 1218 C CA . ARG A 1 160 ? 18.067 -6.925 -10.580 1.00 84.88 160 ARG A CA 1
ATOM 1219 C C . ARG A 1 160 ? 18.170 -6.607 -12.076 1.00 84.88 160 ARG A C 1
ATOM 1221 O O . ARG A 1 160 ? 19.253 -6.771 -12.633 1.00 84.88 160 ARG A O 1
ATOM 1228 N N . HIS A 1 161 ? 17.107 -6.126 -12.729 1.00 86.38 161 HIS A N 1
ATOM 1229 C CA . HIS A 1 161 ? 17.183 -5.693 -14.137 1.00 86.38 161 HIS A CA 1
ATOM 1230 C C . HIS A 1 161 ? 18.142 -4.513 -14.317 1.00 86.38 161 HIS A C 1
ATOM 1232 O O . HIS A 1 161 ? 18.945 -4.511 -15.250 1.00 86.38 161 HIS A O 1
ATOM 1238 N N . ILE A 1 162 ? 18.114 -3.547 -13.394 1.00 88.25 162 ILE A N 1
ATOM 1239 C CA . ILE A 1 162 ? 19.040 -2.410 -13.392 1.00 88.25 162 ILE A CA 1
ATOM 1240 C C . ILE A 1 162 ? 20.493 -2.898 -13.274 1.00 88.25 162 ILE A C 1
ATOM 1242 O O . ILE A 1 162 ? 21.321 -2.552 -14.114 1.00 88.25 162 ILE A O 1
ATOM 1246 N N . SER A 1 163 ? 20.806 -3.742 -12.288 1.00 86.06 163 SER A N 1
ATOM 1247 C CA . SER A 1 163 ? 22.154 -4.283 -12.072 1.00 86.06 163 SER A CA 1
ATOM 1248 C C . SER A 1 163 ? 22.646 -5.105 -13.264 1.00 86.06 163 SER A C 1
ATOM 1250 O O . SER A 1 163 ? 23.794 -4.955 -13.678 1.00 86.06 163 SER A O 1
ATOM 1252 N N . ARG A 1 164 ? 21.777 -5.929 -13.871 1.00 84.81 164 ARG A N 1
ATOM 1253 C CA . ARG A 1 164 ? 22.096 -6.678 -15.099 1.00 84.81 164 ARG A CA 1
ATOM 1254 C C . ARG A 1 164 ? 22.424 -5.735 -16.259 1.00 84.81 164 ARG A C 1
ATOM 1256 O O . ARG A 1 164 ? 23.395 -5.979 -16.972 1.00 84.81 164 ARG A O 1
ATOM 1263 N N . ALA A 1 165 ? 21.646 -4.669 -16.446 1.00 86.56 165 ALA A N 1
ATOM 1264 C CA . ALA A 1 165 ? 21.900 -3.672 -17.482 1.00 86.56 165 ALA A CA 1
ATOM 1265 C C . ALA A 1 165 ? 23.238 -2.953 -17.249 1.00 86.56 165 ALA A C 1
ATOM 1267 O O . ALA A 1 165 ? 24.067 -2.917 -18.155 1.00 86.56 165 ALA A O 1
ATOM 1268 N N . VAL A 1 166 ? 23.495 -2.464 -16.031 1.00 85.44 166 VAL A N 1
ATOM 1269 C CA . VAL A 1 166 ? 24.775 -1.836 -15.652 1.00 85.44 166 VAL A CA 1
ATOM 1270 C C . VAL A 1 166 ? 25.949 -2.780 -15.919 1.00 85.44 166 VAL A C 1
ATOM 1272 O O . VAL A 1 166 ? 26.886 -2.401 -16.616 1.00 85.44 166 VAL A O 1
ATOM 1275 N N . GLY A 1 167 ? 25.880 -4.028 -15.444 1.00 83.56 167 GLY A N 1
ATOM 1276 C CA . GLY A 1 167 ? 26.961 -5.004 -15.605 1.00 83.56 167 GLY A CA 1
ATOM 1277 C C . GLY A 1 167 ? 27.295 -5.316 -17.067 1.00 83.56 167 GLY A C 1
ATOM 1278 O O . GLY A 1 167 ? 28.456 -5.555 -17.399 1.00 83.56 167 GLY A O 1
ATOM 1279 N N . ARG A 1 168 ? 26.307 -5.265 -17.971 1.00 84.00 168 ARG A N 1
ATOM 1280 C CA . ARG A 1 168 ? 26.547 -5.409 -19.416 1.00 84.00 168 ARG A CA 1
ATOM 1281 C C . ARG A 1 168 ? 27.195 -4.168 -20.033 1.00 84.00 168 ARG A C 1
ATOM 1283 O O . ARG A 1 168 ? 27.954 -4.311 -20.984 1.00 84.00 168 ARG A O 1
ATOM 1290 N N . LEU A 1 169 ? 26.907 -2.976 -19.513 1.00 78.38 169 LEU A N 1
ATOM 1291 C CA . LEU A 1 169 ? 27.437 -1.706 -20.024 1.00 78.38 169 LEU A CA 1
ATOM 1292 C C . LEU A 1 169 ? 28.847 -1.387 -19.528 1.00 78.38 169 LEU A C 1
ATOM 1294 O O . LEU A 1 169 ? 29.606 -0.747 -20.245 1.00 78.38 169 LEU A O 1
ATOM 1298 N N . SER A 1 170 ? 29.225 -1.872 -18.347 1.00 71.94 170 SER A N 1
ATOM 1299 C CA . SER A 1 170 ? 30.565 -1.672 -17.782 1.00 71.94 170 SER A CA 1
ATOM 1300 C C . SER A 1 170 ? 31.656 -2.559 -18.403 1.00 71.94 170 SER A C 1
ATOM 1302 O O . SER A 1 170 ? 32.825 -2.391 -18.066 1.00 71.94 170 SER A O 1
ATOM 1304 N N . ARG A 1 171 ? 31.327 -3.492 -19.310 1.00 60.50 171 ARG A N 1
ATOM 1305 C CA . ARG A 1 171 ? 32.315 -4.322 -20.027 1.00 60.50 171 ARG A CA 1
ATOM 1306 C C . ARG A 1 171 ? 33.038 -3.515 -21.115 1.00 60.50 171 ARG A C 1
ATOM 1308 O O . ARG A 1 171 ? 32.807 -3.717 -22.303 1.00 60.50 171 ARG A O 1
ATOM 1315 N N . VAL A 1 172 ? 33.930 -2.624 -20.691 1.00 44.47 172 VAL A N 1
ATOM 1316 C CA . VAL A 1 172 ? 34.946 -1.978 -21.532 1.00 44.47 172 VAL A CA 1
ATOM 1317 C C . VAL A 1 172 ? 36.292 -2.689 -21.296 1.00 44.47 172 VAL A C 1
ATOM 1319 O O . VAL A 1 172 ? 36.810 -2.700 -20.185 1.00 44.47 172 VAL A O 1
ATOM 1322 N N . ASP A 1 173 ? 36.810 -3.334 -22.348 1.00 39.41 173 ASP A N 1
ATOM 1323 C CA . ASP A 1 173 ? 38.208 -3.742 -22.593 1.00 39.41 173 ASP A CA 1
ATOM 1324 C C . ASP A 1 173 ? 39.030 -4.458 -21.501 1.00 39.41 173 ASP A C 1
ATOM 1326 O O . ASP A 1 173 ? 40.085 -3.971 -21.111 1.00 39.41 173 ASP A O 1
ATOM 1330 N N . HIS A 1 174 ? 38.681 -5.691 -21.114 1.00 34.75 174 HIS A N 1
ATOM 1331 C CA . HIS A 1 174 ? 39.699 -6.673 -20.687 1.00 34.75 174 HIS A CA 1
ATOM 1332 C C . HIS A 1 174 ? 39.517 -7.990 -21.451 1.00 34.75 174 HIS A C 1
ATOM 1334 O O . HIS A 1 174 ? 38.776 -8.887 -21.049 1.00 34.75 174 HIS A O 1
ATOM 1340 N N . GLN A 1 175 ? 40.229 -8.107 -22.575 1.00 33.19 175 GLN A N 1
ATOM 1341 C CA . GLN A 1 175 ? 40.504 -9.377 -23.245 1.00 33.19 175 GLN A CA 1
ATOM 1342 C C . GLN A 1 175 ? 41.455 -10.221 -22.383 1.00 33.19 175 GLN A C 1
ATOM 1344 O O . GLN A 1 175 ? 42.631 -10.347 -22.696 1.00 33.19 175 GLN A O 1
ATOM 1349 N N . TYR A 1 176 ? 40.958 -10.821 -21.305 1.00 28.89 176 TYR A N 1
ATOM 1350 C CA . TYR A 1 176 ? 41.583 -12.001 -20.714 1.00 28.89 176 TYR A CA 1
ATOM 1351 C C . TYR A 1 176 ? 40.491 -12.982 -20.304 1.00 28.89 176 TYR A C 1
ATOM 1353 O O . TYR A 1 176 ? 39.516 -12.633 -19.643 1.00 28.89 176 TYR A O 1
ATOM 1361 N N . ALA A 1 177 ? 40.639 -14.210 -20.795 1.00 34.44 177 ALA A N 1
ATOM 1362 C CA . ALA A 1 177 ? 39.689 -15.295 -20.641 1.00 34.44 177 ALA A CA 1
ATOM 1363 C C . ALA A 1 177 ? 39.302 -15.509 -19.169 1.00 34.44 177 ALA A C 1
ATOM 1365 O O . ALA A 1 177 ? 40.150 -15.830 -18.340 1.00 34.44 177 ALA A O 1
ATOM 1366 N N . THR A 1 178 ? 38.009 -15.404 -18.870 1.00 28.22 178 THR A N 1
ATOM 1367 C CA . THR A 1 178 ? 37.418 -15.987 -17.664 1.00 28.22 178 THR A CA 1
ATOM 1368 C C . THR A 1 178 ? 36.797 -17.341 -18.023 1.00 28.22 178 THR A C 1
ATOM 1370 O O . THR A 1 178 ? 36.258 -17.501 -19.126 1.00 28.22 178 THR A O 1
ATOM 1373 N N . PRO A 1 179 ? 36.905 -18.365 -17.156 1.00 29.75 179 PRO A N 1
ATOM 1374 C CA . PRO A 1 179 ? 36.330 -19.674 -17.429 1.00 29.75 179 PRO A CA 1
ATOM 1375 C C . PRO A 1 179 ? 34.814 -19.535 -17.526 1.00 29.75 179 PRO A C 1
ATOM 1377 O O . PRO A 1 179 ? 34.205 -18.874 -16.691 1.00 29.75 179 PRO A O 1
ATOM 1380 N N . ARG A 1 180 ? 34.221 -20.184 -18.530 1.00 29.59 180 ARG A N 1
ATOM 1381 C CA . ARG A 1 180 ? 32.774 -20.353 -18.695 1.00 29.59 180 ARG A CA 1
ATOM 1382 C C . ARG A 1 180 ? 32.124 -20.758 -17.366 1.00 29.59 180 ARG A C 1
ATOM 1384 O O . ARG A 1 180 ? 32.128 -21.935 -17.011 1.00 29.59 180 ARG A O 1
ATOM 1391 N N . THR A 1 181 ? 31.557 -19.799 -16.644 1.00 30.72 181 THR A N 1
ATOM 1392 C CA . THR A 1 181 ? 30.526 -20.070 -15.650 1.00 30.72 181 THR A CA 1
ATOM 1393 C C . THR A 1 181 ? 29.277 -20.449 -16.433 1.00 30.72 181 THR A C 1
ATOM 1395 O O . THR A 1 181 ? 28.887 -19.771 -17.380 1.00 30.72 181 THR A O 1
ATOM 1398 N N . ASN A 1 182 ? 28.729 -21.622 -16.128 1.00 28.36 182 ASN A N 1
ATOM 1399 C CA . ASN A 1 182 ? 27.609 -22.207 -16.851 1.00 28.36 182 ASN A CA 1
ATOM 1400 C C . ASN A 1 182 ? 26.411 -21.243 -16.881 1.00 28.36 182 ASN A C 1
ATOM 1402 O O . ASN A 1 182 ? 25.681 -21.125 -15.900 1.00 28.36 182 ASN A O 1
ATOM 1406 N N . GLU A 1 183 ? 26.174 -20.620 -18.037 1.00 33.03 183 GLU A N 1
ATOM 1407 C CA . GLU A 1 183 ? 24.942 -19.915 -18.420 1.00 33.03 183 GLU A CA 1
ATOM 1408 C C . GLU A 1 183 ? 23.763 -20.892 -18.612 1.00 33.03 183 GLU A C 1
ATOM 1410 O O . GLU A 1 183 ? 23.042 -20.856 -19.606 1.00 33.03 183 GLU A O 1
ATOM 1415 N N . SER A 1 184 ? 23.544 -21.804 -17.666 1.00 30.77 184 SER A N 1
ATOM 1416 C CA . SER A 1 184 ? 22.407 -22.719 -17.697 1.00 30.77 184 SER A CA 1
ATOM 1417 C C . SER A 1 184 ? 21.561 -22.557 -16.438 1.00 30.77 184 SER A C 1
ATOM 1419 O O . SER A 1 184 ? 21.903 -23.097 -15.388 1.00 30.77 184 SER A O 1
ATOM 1421 N N . LEU A 1 185 ? 20.424 -21.871 -16.603 1.00 34.72 185 LEU A N 1
ATOM 1422 C CA . LEU A 1 185 ? 19.236 -21.918 -15.739 1.00 34.72 185 LEU A CA 1
ATOM 1423 C C . LEU A 1 185 ? 19.365 -21.268 -14.347 1.00 34.72 185 LEU A C 1
ATOM 1425 O O . LEU A 1 185 ? 19.032 -21.886 -13.340 1.00 34.72 185 LEU A O 1
ATOM 1429 N N . GLN A 1 186 ? 19.725 -19.986 -14.273 1.00 35.72 186 GLN A N 1
ATOM 1430 C CA . GLN A 1 186 ? 19.121 -19.143 -13.233 1.00 35.72 186 GLN A CA 1
ATOM 1431 C C . GLN A 1 186 ? 17.758 -18.695 -13.769 1.00 35.72 186 GLN A C 1
ATOM 1433 O O . GLN A 1 186 ? 17.694 -17.783 -14.589 1.00 35.72 186 GLN A O 1
ATOM 1438 N N . LEU A 1 187 ? 16.688 -19.403 -13.381 1.00 37.38 187 LEU A N 1
ATOM 1439 C CA . LEU A 1 187 ? 15.312 -19.004 -13.694 1.00 37.38 187 LEU A CA 1
ATOM 1440 C C . LEU A 1 187 ? 15.109 -17.532 -13.314 1.00 37.38 187 LEU A C 1
ATOM 1442 O O . LEU A 1 187 ? 15.529 -17.105 -12.235 1.00 37.38 187 LEU A O 1
ATOM 1446 N N . ASP A 1 188 ? 14.392 -16.786 -14.150 1.00 41.47 188 ASP A N 1
ATOM 1447 C CA . ASP A 1 188 ? 14.111 -15.356 -13.967 1.00 41.47 188 ASP A CA 1
ATOM 1448 C C . ASP A 1 188 ? 13.205 -15.075 -12.737 1.00 41.47 188 ASP A C 1
ATOM 1450 O O . ASP A 1 188 ? 12.903 -13.934 -12.395 1.00 41.47 188 ASP A O 1
ATOM 1454 N N . GLY A 1 189 ? 12.815 -16.132 -12.011 1.00 41.28 189 GLY A N 1
ATOM 1455 C CA . GLY A 1 189 ? 11.935 -16.139 -10.843 1.00 41.28 189 GLY A CA 1
ATOM 1456 C C . GLY A 1 189 ? 12.613 -16.182 -9.468 1.00 41.28 189 GLY A C 1
ATOM 1457 O O . GLY A 1 189 ? 12.025 -16.735 -8.547 1.00 41.28 189 GLY A O 1
ATOM 1458 N N . GLY A 1 190 ? 13.820 -15.636 -9.286 1.00 47.44 190 GLY A N 1
ATOM 1459 C CA . GLY A 1 190 ? 14.358 -15.340 -7.944 1.00 47.44 190 GLY A CA 1
ATOM 1460 C C . GLY A 1 190 ? 14.372 -16.510 -6.945 1.00 47.44 190 GLY A C 1
ATOM 1461 O O . GLY A 1 190 ? 14.190 -16.282 -5.749 1.00 47.44 190 GLY A O 1
ATOM 1462 N N . LEU A 1 191 ? 14.549 -17.750 -7.415 1.00 43.38 191 LEU A N 1
ATOM 1463 C CA . LEU A 1 191 ? 14.612 -18.915 -6.538 1.00 43.38 191 LEU A CA 1
ATOM 1464 C C . LEU A 1 191 ? 16.009 -19.003 -5.919 1.00 43.38 191 LEU A C 1
ATOM 1466 O O . LEU A 1 191 ? 16.944 -19.515 -6.531 1.00 43.38 191 LEU A O 1
ATOM 1470 N N . MET A 1 192 ? 16.138 -18.495 -4.699 1.00 42.75 192 MET A N 1
ATOM 1471 C CA . MET A 1 192 ? 17.258 -18.833 -3.827 1.00 42.75 192 MET A CA 1
ATOM 1472 C C . MET A 1 192 ? 16.949 -20.176 -3.161 1.00 42.75 192 MET A C 1
ATOM 1474 O O . MET A 1 192 ? 15.797 -20.463 -2.829 1.00 42.75 192 MET A O 1
ATOM 1478 N N . SER A 1 193 ? 17.958 -21.041 -3.064 1.00 39.25 193 SER A N 1
ATOM 1479 C CA . SER A 1 193 ? 17.811 -22.418 -2.591 1.00 39.25 193 SER A CA 1
ATOM 1480 C C . SER A 1 193 ? 17.390 -22.439 -1.122 1.00 39.25 193 SER A C 1
ATOM 1482 O O . SER A 1 193 ? 18.240 -22.438 -0.241 1.00 39.25 193 SER A O 1
ATOM 1484 N N . VAL A 1 194 ? 16.085 -22.515 -0.853 1.00 43.78 194 VAL A N 1
ATOM 1485 C CA . VAL A 1 194 ? 15.582 -22.935 0.459 1.00 43.78 194 VAL A CA 1
ATOM 1486 C C . VAL A 1 194 ? 15.831 -24.437 0.556 1.00 43.78 194 VAL A C 1
ATOM 1488 O O . VAL A 1 194 ? 15.006 -25.269 0.165 1.00 43.78 194 VAL A O 1
ATOM 1491 N N . SER A 1 195 ? 17.036 -24.788 0.992 1.00 46.16 195 SER A N 1
ATOM 1492 C CA . SER A 1 195 ? 17.375 -26.148 1.385 1.00 46.16 195 SER A CA 1
ATOM 1493 C C . SER A 1 195 ? 16.412 -26.586 2.491 1.00 46.16 195 SER A C 1
ATOM 1495 O O . SER A 1 195 ? 15.938 -25.772 3.284 1.00 46.16 195 SER A O 1
ATOM 1497 N N . ARG A 1 196 ? 16.104 -27.889 2.578 1.00 47.19 196 ARG A N 1
ATOM 1498 C CA . ARG A 1 196 ? 15.555 -28.415 3.838 1.00 47.19 196 ARG A CA 1
ATOM 1499 C C . ARG A 1 196 ? 16.503 -27.976 4.956 1.00 47.19 196 ARG A C 1
ATOM 1501 O O . ARG A 1 196 ? 17.706 -28.133 4.734 1.00 47.19 196 ARG A O 1
ATOM 1508 N N . PRO A 1 197 ? 15.999 -27.533 6.124 1.00 47.59 197 PRO A N 1
ATOM 1509 C CA . PRO A 1 197 ? 16.874 -27.341 7.268 1.00 47.59 197 PRO A CA 1
ATOM 1510 C C . PRO A 1 197 ? 17.703 -28.622 7.430 1.00 47.59 197 PRO A C 1
ATOM 1512 O O . PRO A 1 197 ? 17.135 -29.724 7.305 1.00 47.59 197 PRO A O 1
ATOM 1515 N N . PRO A 1 198 ? 19.035 -28.517 7.586 1.00 46.09 198 PRO A N 1
ATOM 1516 C CA . PRO A 1 198 ? 19.871 -29.689 7.765 1.00 46.09 198 PRO A CA 1
ATOM 1517 C C . PRO A 1 198 ? 19.276 -30.541 8.889 1.00 46.09 198 PRO A C 1
ATOM 1519 O O . PRO A 1 198 ? 18.801 -30.023 9.901 1.00 46.09 198 PRO A O 1
ATOM 1522 N N . SER A 1 199 ? 19.228 -31.863 8.682 1.00 45.31 199 SER A N 1
ATOM 1523 C CA . SER A 1 199 ? 18.796 -32.788 9.740 1.00 45.31 199 SER A CA 1
ATOM 1524 C C . SER A 1 199 ? 19.578 -32.442 11.009 1.00 45.31 199 SER A C 1
ATOM 1526 O O . SER A 1 199 ? 20.794 -32.288 10.887 1.00 45.31 199 SER A O 1
ATOM 1528 N N . PRO A 1 200 ? 18.939 -32.323 12.188 1.00 45.34 200 PRO A N 1
ATOM 1529 C CA . PRO A 1 200 ? 19.631 -31.879 13.389 1.00 45.34 200 PRO A CA 1
ATOM 1530 C C . PRO A 1 200 ? 20.861 -32.755 13.617 1.00 45.34 200 PRO A C 1
ATOM 1532 O O . PRO A 1 200 ? 20.753 -33.972 13.812 1.00 45.34 200 PRO A O 1
ATOM 1535 N N . SER A 1 201 ? 22.037 -32.137 13.532 1.00 41.75 201 SER A N 1
ATOM 1536 C CA . SER A 1 201 ? 23.303 -32.764 13.878 1.00 41.75 201 SER A CA 1
ATOM 1537 C C . SER A 1 201 ? 23.191 -33.237 15.319 1.00 41.75 201 SER A C 1
ATOM 1539 O O . SER A 1 201 ? 22.887 -32.458 16.222 1.00 41.75 201 SER A O 1
ATOM 1541 N N . ARG A 1 202 ? 23.404 -34.531 15.549 1.00 41.69 202 ARG A N 1
ATOM 1542 C CA . ARG A 1 202 ? 23.482 -35.085 16.900 1.00 41.69 202 ARG A CA 1
ATOM 1543 C C . ARG A 1 202 ? 24.605 -34.331 17.635 1.00 41.69 202 ARG A C 1
ATOM 1545 O O . ARG A 1 202 ? 25.715 -34.337 17.106 1.00 41.69 202 ARG A O 1
ATOM 1552 N N . PRO A 1 203 ? 24.368 -33.691 18.795 1.00 39.44 203 PRO A N 1
ATOM 1553 C CA . PRO A 1 203 ? 25.427 -32.953 19.469 1.00 39.44 203 PRO A CA 1
ATOM 1554 C C . PRO A 1 203 ? 26.469 -33.954 19.975 1.00 39.44 203 PRO A C 1
ATOM 1556 O O . PRO A 1 203 ? 26.231 -34.672 20.948 1.00 39.44 203 PRO A O 1
ATOM 1559 N N . GLU A 1 204 ? 27.608 -34.047 19.294 1.00 40.06 204 GLU A N 1
ATOM 1560 C CA . GLU A 1 204 ? 28.822 -34.571 19.908 1.00 40.06 204 GLU A CA 1
ATOM 1561 C C . GLU A 1 204 ? 29.403 -33.466 20.790 1.00 40.06 204 GLU A C 1
ATOM 1563 O O . GLU A 1 204 ? 29.425 -32.292 20.423 1.00 40.06 204 GLU A O 1
ATOM 1568 N N . GLY A 1 205 ? 29.734 -33.846 22.023 1.00 48.50 205 GLY A N 1
ATOM 1569 C CA . GLY A 1 205 ? 29.839 -32.940 23.158 1.00 48.50 205 GLY A CA 1
ATOM 1570 C C . GLY A 1 205 ? 30.812 -31.788 22.941 1.00 48.50 205 GLY A C 1
ATOM 1571 O O . GLY A 1 205 ? 32.022 -31.988 22.943 1.00 48.50 205 GLY A O 1
ATOM 1572 N N . SER A 1 206 ? 30.269 -30.575 22.870 1.00 35.38 206 SER A N 1
ATOM 1573 C CA . SER A 1 206 ? 31.029 -29.355 23.105 1.00 35.38 206 SER A CA 1
ATOM 1574 C C . SER A 1 206 ? 30.775 -28.883 24.533 1.00 35.38 206 SER A C 1
ATOM 1576 O O . SER A 1 206 ? 29.638 -28.821 25.012 1.00 35.38 206 SER A O 1
ATOM 1578 N N . ALA A 1 207 ? 31.869 -28.645 25.246 1.00 38.09 207 ALA A N 1
ATOM 1579 C CA . ALA A 1 207 ? 31.891 -28.254 26.639 1.00 38.09 207 ALA A CA 1
ATOM 1580 C C . ALA A 1 207 ? 31.101 -26.956 26.864 1.00 38.09 207 ALA A C 1
ATOM 1582 O O . ALA A 1 207 ? 31.250 -25.981 26.132 1.00 38.09 207 ALA A O 1
ATOM 1583 N N . ARG A 1 208 ? 30.285 -26.946 27.926 1.00 38.50 208 ARG A N 1
ATOM 1584 C CA . ARG A 1 208 ? 29.568 -25.773 28.440 1.00 38.50 208 ARG A CA 1
ATOM 1585 C C . ARG A 1 208 ? 30.547 -24.642 28.781 1.00 38.50 208 ARG A C 1
ATOM 1587 O O . ARG A 1 208 ? 31.008 -24.538 29.915 1.00 38.50 208 ARG A O 1
ATOM 1594 N N . GLY A 1 209 ? 30.811 -23.767 27.820 1.00 33.22 209 GLY A N 1
ATOM 1595 C CA . GLY A 1 209 ? 31.177 -22.383 28.078 1.00 33.22 209 GLY A CA 1
ATOM 1596 C C . GLY A 1 209 ? 29.889 -21.587 28.236 1.00 33.22 209 GLY A C 1
ATOM 1597 O O . GLY A 1 209 ? 29.222 -21.291 27.253 1.00 33.22 209 GLY A O 1
ATOM 1598 N N . THR A 1 210 ? 29.497 -21.268 29.468 1.00 34.78 210 THR A N 1
ATOM 1599 C CA . THR A 1 210 ? 28.391 -20.342 29.740 1.00 34.78 210 THR A CA 1
ATOM 1600 C C . THR A 1 210 ? 28.787 -18.933 29.299 1.00 34.78 210 THR A C 1
ATOM 1602 O O . THR A 1 210 ? 29.205 -18.115 30.120 1.00 34.78 210 THR A O 1
ATOM 1605 N N . GLN A 1 211 ? 28.659 -18.634 28.008 1.00 34.09 211 GLN A N 1
ATOM 1606 C CA . GLN A 1 211 ? 28.465 -17.261 27.566 1.00 34.09 211 GLN A CA 1
ATOM 1607 C C . GLN A 1 211 ? 27.061 -16.854 28.018 1.00 34.09 211 GLN A C 1
ATOM 1609 O O . GLN A 1 211 ? 26.055 -17.400 27.571 1.00 34.09 211 GLN A O 1
ATOM 1614 N N . ARG A 1 212 ? 26.991 -15.940 28.992 1.00 31.94 212 ARG A N 1
ATOM 1615 C CA . ARG A 1 212 ? 25.738 -15.286 29.379 1.00 31.94 212 ARG A CA 1
ATOM 1616 C C . ARG A 1 212 ? 25.269 -14.479 28.174 1.00 31.94 212 ARG A C 1
ATOM 1618 O O . ARG A 1 212 ? 25.777 -13.388 27.937 1.00 31.94 212 ARG A O 1
ATOM 1625 N N . THR A 1 213 ? 24.302 -15.013 27.441 1.00 35.03 213 THR A N 1
ATOM 1626 C CA . THR A 1 213 ? 23.490 -14.228 26.516 1.00 35.03 213 THR A CA 1
ATOM 1627 C C . THR A 1 213 ? 22.860 -13.061 27.289 1.00 35.03 213 THR A C 1
ATOM 1629 O O . THR A 1 213 ? 22.486 -13.218 28.463 1.00 35.03 213 THR A O 1
ATOM 1632 N N . PRO A 1 214 ? 22.779 -11.854 26.703 1.00 34.72 214 PRO A N 1
ATOM 1633 C CA . PRO A 1 214 ? 22.122 -10.737 27.357 1.00 34.72 214 PRO A CA 1
ATOM 1634 C C . PRO A 1 214 ? 20.654 -11.118 27.559 1.00 34.72 214 PRO A C 1
ATOM 1636 O O . PRO A 1 214 ? 19.909 -11.344 26.609 1.00 34.72 214 PRO A O 1
ATOM 1639 N N . ARG A 1 215 ? 20.250 -11.241 28.825 1.00 36.25 215 ARG A N 1
ATOM 1640 C CA . ARG A 1 215 ? 18.880 -11.552 29.239 1.00 36.25 215 ARG A CA 1
ATOM 1641 C C . ARG A 1 215 ? 17.961 -10.472 28.655 1.00 36.25 215 ARG A C 1
ATOM 1643 O O . ARG A 1 215 ? 17.923 -9.369 29.201 1.00 36.25 215 ARG A O 1
ATOM 1650 N N . LYS A 1 216 ? 17.262 -10.760 27.545 1.00 46.72 216 LYS A N 1
ATOM 1651 C CA . LYS A 1 216 ? 16.225 -9.874 26.987 1.00 46.72 216 LYS A CA 1
ATOM 1652 C C . LYS A 1 216 ? 15.299 -9.475 28.137 1.00 46.72 216 LYS A C 1
ATOM 1654 O O . LYS A 1 216 ? 14.839 -10.334 28.892 1.00 46.72 216 LYS A O 1
ATOM 1659 N N . GLN A 1 217 ? 15.103 -8.171 28.321 1.00 49.06 217 GLN A N 1
ATOM 1660 C CA . GLN A 1 217 ? 14.226 -7.629 29.355 1.00 49.06 217 GLN A CA 1
ATOM 1661 C C . GLN A 1 217 ? 12.860 -8.310 29.237 1.00 49.06 217 GLN A C 1
ATOM 1663 O O . GLN A 1 217 ? 12.230 -8.271 28.184 1.00 49.06 217 GLN A O 1
ATOM 1668 N N . GLN A 1 218 ? 12.415 -8.969 30.304 1.00 57.19 218 GLN A N 1
ATOM 1669 C CA . GLN A 1 218 ? 11.120 -9.635 30.329 1.00 57.19 218 GLN A CA 1
ATOM 1670 C C . GLN A 1 218 ? 10.027 -8.558 30.276 1.00 57.19 218 GLN A C 1
ATOM 1672 O O . GLN A 1 218 ? 9.721 -7.918 31.282 1.00 57.19 218 GLN A O 1
ATOM 1677 N N . VAL A 1 219 ? 9.486 -8.302 29.082 1.00 73.31 219 VAL A N 1
ATOM 1678 C CA . VAL A 1 219 ? 8.440 -7.295 28.873 1.00 73.31 219 VAL A CA 1
ATOM 1679 C C . VAL A 1 219 ? 7.185 -7.741 29.621 1.00 73.31 219 VAL A C 1
ATOM 1681 O O . VAL A 1 219 ? 6.630 -8.807 29.359 1.00 73.31 219 VAL A O 1
ATOM 1684 N N . SER A 1 220 ? 6.710 -6.919 30.559 1.00 85.25 220 SER A N 1
ATOM 1685 C CA . SER A 1 220 ? 5.428 -7.165 31.224 1.00 85.25 220 SER A CA 1
ATOM 1686 C C . SER A 1 220 ? 4.286 -7.007 30.216 1.00 85.25 220 SER A C 1
ATOM 1688 O O . SER A 1 220 ? 3.942 -5.890 29.828 1.00 85.25 220 SER A O 1
ATOM 1690 N N . ILE A 1 221 ? 3.700 -8.130 29.789 1.00 86.50 221 ILE A N 1
ATOM 1691 C CA . ILE A 1 221 ? 2.681 -8.180 28.723 1.00 86.50 221 ILE A CA 1
ATOM 1692 C C . ILE A 1 221 ? 1.355 -7.498 29.093 1.00 86.50 221 ILE A C 1
ATOM 1694 O O . ILE A 1 221 ? 0.586 -7.136 28.211 1.00 86.50 221 ILE A O 1
ATOM 1698 N N . TYR A 1 222 ? 1.080 -7.319 30.388 1.00 86.31 222 TYR A N 1
ATOM 1699 C CA . TYR A 1 222 ? -0.143 -6.674 30.887 1.00 86.31 222 TYR A CA 1
ATOM 1700 C C . TYR A 1 222 ? 0.080 -5.228 31.340 1.00 86.31 222 TYR A C 1
ATOM 1702 O O . TYR A 1 222 ? -0.867 -4.578 31.776 1.00 86.31 222 TYR A O 1
ATOM 1710 N N . ALA A 1 223 ? 1.315 -4.723 31.273 1.00 86.12 223 ALA A N 1
ATOM 1711 C CA . ALA A 1 223 ? 1.588 -3.341 31.630 1.00 86.12 223 ALA A CA 1
ATOM 1712 C C . ALA A 1 223 ? 0.963 -2.392 30.599 1.00 86.12 223 ALA A C 1
ATOM 1714 O O . ALA A 1 223 ? 1.111 -2.580 29.390 1.00 86.12 223 ALA A O 1
ATOM 1715 N N . LEU A 1 224 ? 0.304 -1.350 31.096 1.00 87.50 224 LEU A N 1
ATOM 1716 C CA . LEU A 1 224 ? -0.150 -0.211 30.308 1.00 87.50 224 LEU A CA 1
ATOM 1717 C C . LEU A 1 224 ? 0.602 1.044 30.770 1.00 87.50 224 LEU A C 1
ATOM 1719 O O . LEU A 1 224 ? 1.036 1.091 31.926 1.00 87.50 224 LEU A O 1
ATOM 1723 N N . PRO A 1 225 ? 0.786 2.035 29.885 1.00 90.06 225 PRO A N 1
ATOM 1724 C CA . PRO A 1 225 ? 1.295 3.347 30.275 1.00 90.06 225 PRO A CA 1
ATOM 1725 C C . PRO A 1 225 ? 0.380 4.032 31.298 1.00 90.06 225 PRO A C 1
ATOM 1727 O O . PRO A 1 225 ? -0.747 3.576 31.528 1.00 90.06 225 PRO A O 1
ATOM 1730 N N . PRO A 1 226 ? 0.822 5.155 31.890 1.00 92.81 226 PRO A N 1
ATOM 1731 C CA . PRO A 1 226 ? -0.065 6.057 32.608 1.00 92.81 226 PRO A CA 1
ATOM 1732 C C . PRO A 1 226 ? -1.331 6.365 31.802 1.00 92.81 226 PRO A C 1
ATOM 1734 O O . PRO A 1 226 ? -1.329 6.385 30.569 1.00 92.81 226 PRO A O 1
ATOM 1737 N N . GLU A 1 227 ? -2.436 6.596 32.506 1.00 90.69 227 GLU A N 1
ATOM 1738 C CA . GLU A 1 227 ? -3.744 6.753 31.867 1.00 90.69 227 GLU A CA 1
ATOM 1739 C C . GLU A 1 227 ? -3.776 7.929 30.882 1.00 90.69 227 GLU A C 1
ATOM 1741 O O . GLU A 1 227 ? -4.320 7.799 29.788 1.00 90.69 227 GLU A O 1
ATOM 1746 N N . GLU A 1 228 ? -3.170 9.051 31.268 1.00 93.38 228 GLU A N 1
ATOM 1747 C CA . GLU A 1 228 ? -3.076 10.257 30.446 1.00 93.38 228 GLU A CA 1
ATOM 1748 C C . GLU A 1 228 ? -2.331 9.982 29.136 1.00 93.38 228 GLU A C 1
ATOM 1750 O O . GLU A 1 228 ? -2.853 10.272 28.063 1.00 93.38 228 GLU A O 1
ATOM 1755 N N . GLU A 1 229 ? -1.178 9.312 29.214 1.00 92.56 229 GLU A N 1
ATOM 1756 C CA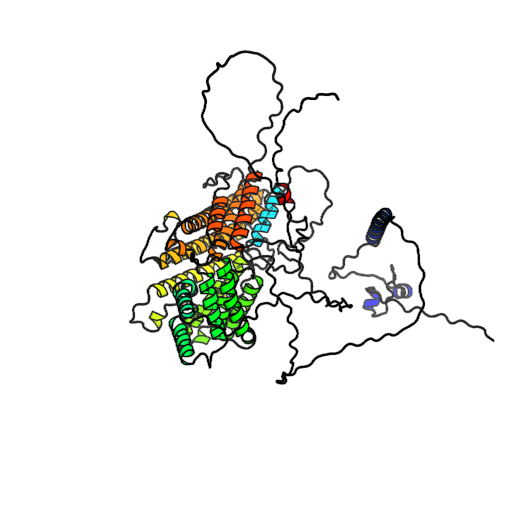 . GLU A 1 229 ? -0.399 8.898 28.041 1.00 92.56 229 GLU A CA 1
ATOM 1757 C C . GLU A 1 229 ? -1.186 7.913 27.161 1.00 92.56 229 GLU A C 1
ATOM 1759 O O . GLU A 1 229 ? -1.208 8.030 25.937 1.00 92.56 229 GLU A O 1
ATOM 1764 N N . THR A 1 230 ? -1.886 6.956 27.775 1.00 94.62 230 THR A N 1
ATOM 1765 C CA . THR A 1 230 ? -2.695 5.972 27.043 1.00 94.62 230 THR A CA 1
ATOM 1766 C C . THR A 1 230 ? -3.830 6.651 26.272 1.00 94.62 230 THR A C 1
ATOM 1768 O O . THR A 1 230 ? -4.056 6.338 25.103 1.00 94.62 230 THR A O 1
ATOM 1771 N N . LEU A 1 231 ? -4.542 7.589 26.903 1.00 95.19 231 LEU A N 1
ATOM 1772 C CA . LEU A 1 231 ? -5.624 8.345 26.271 1.00 95.19 231 LEU A CA 1
ATOM 1773 C C . LEU A 1 231 ? -5.113 9.256 25.152 1.00 95.19 231 LEU A C 1
ATOM 1775 O O . LEU A 1 231 ? -5.718 9.272 24.080 1.00 95.19 231 LEU A O 1
ATOM 1779 N N . ASP A 1 232 ? -3.999 9.955 25.377 1.00 94.00 232 ASP A N 1
ATOM 1780 C CA . ASP A 1 232 ? -3.340 10.790 24.369 1.00 94.00 232 ASP A CA 1
ATOM 1781 C C . ASP A 1 232 ? -2.967 9.970 23.124 1.00 94.00 232 ASP A C 1
ATOM 1783 O O . ASP A 1 232 ? -3.315 10.336 22.001 1.00 94.00 232 ASP A O 1
ATOM 1787 N N . LEU A 1 233 ? -2.357 8.795 23.306 1.00 95.00 233 LEU A N 1
ATOM 1788 C CA . LEU A 1 233 ? -2.003 7.906 22.198 1.00 95.00 233 LEU A CA 1
ATOM 1789 C C . LEU A 1 233 ? -3.235 7.359 21.456 1.00 95.00 233 LEU A C 1
ATOM 1791 O O . LEU A 1 233 ? -3.218 7.287 20.225 1.00 95.00 233 LEU A O 1
ATOM 1795 N N . ILE A 1 234 ? -4.320 7.013 22.162 1.00 96.25 234 ILE A N 1
ATOM 1796 C CA . ILE A 1 234 ? -5.582 6.590 21.528 1.00 96.25 234 ILE A CA 1
ATOM 1797 C C . ILE A 1 234 ? -6.166 7.732 20.681 1.00 96.25 234 ILE A C 1
ATOM 1799 O O . ILE A 1 234 ? -6.521 7.520 19.520 1.00 96.25 234 ILE A O 1
ATOM 1803 N N . GLN A 1 235 ? -6.246 8.946 21.230 1.00 94.50 235 GLN A N 1
ATOM 1804 C CA . GLN A 1 235 ? -6.757 10.116 20.508 1.00 94.50 235 GLN A CA 1
ATOM 1805 C C . GLN A 1 235 ? -5.877 10.460 19.304 1.00 94.50 235 GLN A C 1
ATOM 1807 O O . GLN A 1 235 ? -6.383 10.739 18.212 1.00 94.50 235 GLN A O 1
ATOM 1812 N N . ARG A 1 236 ? -4.553 10.376 19.461 1.00 91.69 236 ARG A N 1
ATOM 1813 C CA . ARG A 1 236 ? -3.596 10.576 18.370 1.00 91.69 236 ARG A CA 1
ATOM 1814 C C . ARG A 1 236 ? -3.783 9.543 17.266 1.00 91.69 236 ARG A C 1
ATOM 1816 O O . ARG A 1 236 ? -3.750 9.903 16.095 1.00 91.69 236 ARG A O 1
ATOM 1823 N N . TYR A 1 237 ? -4.035 8.279 17.606 1.00 94.00 237 TYR A N 1
ATOM 1824 C CA . TYR A 1 237 ? -4.342 7.260 16.606 1.00 94.00 237 TYR A CA 1
ATOM 1825 C C . TYR A 1 237 ? -5.591 7.629 15.793 1.00 94.00 237 TYR A C 1
ATOM 1827 O O . TYR A 1 237 ? -5.508 7.696 14.566 1.00 94.00 237 TYR A O 1
ATOM 1835 N N . PHE A 1 238 ? -6.726 7.908 16.445 1.00 94.12 238 PHE A N 1
ATOM 1836 C CA . PHE A 1 238 ? -7.992 8.179 15.747 1.00 94.12 238 PHE A CA 1
ATOM 1837 C C . PHE A 1 238 ? -8.028 9.525 15.008 1.00 94.12 238 PHE A C 1
ATOM 1839 O O . PHE A 1 238 ? -8.732 9.653 14.010 1.00 94.12 238 PHE A O 1
ATOM 1846 N N . SER A 1 239 ? -7.235 10.511 15.431 1.00 89.38 239 SER A N 1
ATOM 1847 C CA . SER A 1 239 ? -7.071 11.792 14.721 1.00 89.38 239 SER A CA 1
ATOM 1848 C C . SER A 1 239 ? -6.063 11.744 13.569 1.00 89.38 239 SER A C 1
ATOM 1850 O O . SER A 1 239 ? -5.973 12.696 12.795 1.00 89.38 239 SER A O 1
ATOM 1852 N N . ASN A 1 240 ? -5.311 10.649 13.440 1.00 86.44 240 ASN A N 1
ATOM 1853 C CA . ASN A 1 240 ? -4.233 10.519 12.472 1.00 86.44 240 ASN A CA 1
ATOM 1854 C C . ASN A 1 240 ? -4.362 9.214 11.666 1.00 86.44 240 ASN A C 1
ATOM 1856 O O . ASN A 1 240 ? -5.075 9.155 10.666 1.00 86.44 240 ASN A O 1
ATOM 1860 N N . THR A 1 241 ? -3.689 8.150 12.098 1.00 86.62 241 THR A N 1
ATOM 1861 C CA . THR A 1 241 ? -3.612 6.863 11.394 1.00 86.62 241 THR A CA 1
ATOM 1862 C C . THR A 1 241 ? -4.978 6.214 11.179 1.00 86.62 241 THR A C 1
ATOM 1864 O O . THR A 1 241 ? -5.246 5.695 10.094 1.00 86.62 241 THR A O 1
ATOM 1867 N N . GLY A 1 242 ? -5.853 6.260 12.185 1.00 90.69 242 GLY A N 1
ATOM 1868 C CA . GLY A 1 242 ? -7.195 5.680 12.130 1.00 90.69 242 GLY A CA 1
ATOM 1869 C C . GLY A 1 242 ? -8.056 6.266 11.009 1.00 90.69 242 GLY A C 1
ATOM 1870 O O . GLY A 1 242 ? -8.952 5.588 10.515 1.00 90.69 242 GLY A O 1
ATOM 1871 N N . LEU A 1 243 ? -7.738 7.474 10.534 1.00 90.81 243 LEU A N 1
ATOM 1872 C CA . LEU A 1 243 ? -8.431 8.094 9.410 1.00 90.81 243 LEU A CA 1
ATOM 1873 C C . LEU A 1 243 ? -8.010 7.533 8.041 1.00 90.81 243 LEU A C 1
ATOM 1875 O O . LEU A 1 243 ? -8.811 7.522 7.109 1.00 90.81 243 LEU A O 1
ATOM 1879 N N . PHE A 1 244 ? -6.777 7.041 7.897 1.00 89.19 244 PHE A N 1
ATOM 1880 C CA . PHE A 1 244 ? -6.327 6.358 6.672 1.00 89.19 244 PHE A CA 1
ATOM 1881 C C . PHE A 1 244 ? -6.840 4.925 6.599 1.00 89.19 244 PHE A C 1
ATOM 1883 O O . PHE A 1 244 ? -7.025 4.377 5.511 1.00 89.19 244 PHE A O 1
ATOM 1890 N N . PHE A 1 245 ? -7.039 4.328 7.771 1.00 90.50 245 PHE A N 1
ATOM 1891 C CA . PHE A 1 245 ? -7.337 2.919 7.955 1.00 90.50 245 PHE A CA 1
ATOM 1892 C C . PHE A 1 245 ? -8.543 2.763 8.893 1.00 90.50 245 PHE A C 1
ATOM 1894 O O . PHE A 1 245 ? -8.381 2.298 10.026 1.00 90.50 245 PHE A O 1
ATOM 1901 N N . PRO A 1 246 ? -9.758 3.153 8.452 1.00 93.38 246 PRO A N 1
ATOM 1902 C CA . PRO A 1 246 ? -10.935 3.273 9.314 1.00 93.38 246 PRO A CA 1
ATOM 1903 C C . PRO A 1 246 ? -11.584 1.913 9.633 1.00 93.38 246 PRO A C 1
ATOM 1905 O O . PRO A 1 246 ? -12.798 1.742 9.534 1.00 93.38 246 PRO A O 1
ATOM 1908 N N . TYR A 1 247 ? -10.776 0.914 9.997 1.00 89.56 247 TYR A N 1
ATOM 1909 C CA . TYR A 1 247 ? -11.226 -0.433 10.363 1.00 89.56 247 TYR A CA 1
ATOM 1910 C C . TYR A 1 247 ? -11.769 -0.485 11.794 1.00 89.56 247 TYR A C 1
ATOM 1912 O O . TYR A 1 247 ? -12.497 -1.417 12.132 1.00 89.56 247 TYR A O 1
ATOM 1920 N N . LEU A 1 248 ? -11.395 0.489 12.631 1.00 95.44 248 LEU A N 1
ATOM 1921 C CA . LEU A 1 248 ? -11.850 0.646 14.009 1.00 95.44 248 LEU A CA 1
ATOM 1922 C C . LEU A 1 248 ? -12.893 1.759 14.104 1.00 95.44 248 LEU A C 1
ATOM 1924 O O . LEU A 1 248 ? -12.728 2.825 13.517 1.00 95.44 248 LEU A O 1
ATOM 1928 N N . HIS A 1 249 ? -13.944 1.517 14.883 1.00 94.81 249 HIS A N 1
ATOM 1929 C CA . HIS A 1 249 ? -14.932 2.535 15.225 1.00 94.81 249 HIS A CA 1
ATOM 1930 C C . HIS A 1 249 ? -14.514 3.234 16.525 1.00 94.81 249 HIS A C 1
ATOM 1932 O O . HIS A 1 249 ? -14.442 2.582 17.570 1.00 94.81 249 HIS A O 1
ATOM 1938 N N . GLU A 1 250 ? -14.213 4.532 16.440 1.00 94.75 250 GLU A N 1
ATOM 1939 C CA . GLU A 1 250 ? -13.657 5.350 17.530 1.00 94.75 250 GLU A CA 1
ATOM 1940 C C . GLU A 1 250 ? -14.530 5.299 18.788 1.00 94.75 250 GLU A C 1
ATOM 1942 O O . GLU A 1 250 ? -14.047 4.954 19.868 1.00 94.75 250 GLU A O 1
ATOM 1947 N N . GLU A 1 251 ? -15.833 5.536 18.639 1.00 93.75 251 GLU A N 1
ATOM 1948 C CA . GLU A 1 251 ? -16.786 5.567 19.747 1.00 93.75 251 GLU A CA 1
ATOM 1949 C C . GLU A 1 251 ? -16.843 4.229 20.486 1.00 93.75 251 GLU A C 1
ATOM 1951 O O . GLU A 1 251 ? -16.721 4.186 21.709 1.00 93.75 251 GLU A O 1
ATOM 1956 N N . SER A 1 252 ? -16.974 3.118 19.753 1.00 93.69 252 SER A N 1
ATOM 1957 C CA . SER A 1 252 ? -17.054 1.782 20.361 1.00 93.69 252 SER A CA 1
ATOM 1958 C C . SER A 1 252 ? -15.736 1.367 21.016 1.00 93.69 252 SER A C 1
ATOM 1960 O O . SER A 1 252 ? -15.733 0.680 22.043 1.00 93.69 252 SER A O 1
ATOM 1962 N N . PHE A 1 253 ? -14.603 1.779 20.440 1.00 96.12 253 PHE A N 1
ATOM 1963 C CA . PHE A 1 253 ? -13.290 1.531 21.024 1.00 96.12 253 PHE A CA 1
ATOM 1964 C C . PHE A 1 253 ? -13.127 2.289 22.347 1.00 96.12 253 PHE A C 1
ATOM 1966 O O . PHE A 1 253 ? -12.738 1.695 23.356 1.00 96.12 253 PHE A O 1
ATOM 1973 N N . MET A 1 254 ? -13.487 3.575 22.358 1.00 95.94 254 MET A N 1
ATOM 1974 C CA . MET A 1 254 ? -13.398 4.436 23.535 1.00 95.94 254 MET A CA 1
ATOM 1975 C C . MET A 1 254 ? -14.364 4.002 24.642 1.00 95.94 254 MET A C 1
ATOM 1977 O O . MET A 1 254 ? -13.971 3.921 25.805 1.00 95.94 254 MET A O 1
ATOM 1981 N N . GLU A 1 255 ? -15.600 3.642 24.292 1.00 94.69 255 GLU A N 1
ATOM 1982 C CA . GLU A 1 255 ? -16.574 3.083 25.233 1.00 94.69 255 GLU A CA 1
ATOM 1983 C C . GLU A 1 255 ? -16.026 1.812 25.901 1.00 94.69 255 GLU A C 1
ATOM 1985 O O . GLU A 1 255 ? -16.095 1.653 27.124 1.00 94.69 255 GLU A O 1
ATOM 1990 N N . THR A 1 256 ? -15.408 0.922 25.118 1.00 94.00 256 THR A N 1
ATOM 1991 C CA . THR A 1 256 ? -14.789 -0.295 25.658 1.00 94.00 256 THR A CA 1
ATOM 1992 C C . THR A 1 256 ? -13.641 0.042 26.612 1.00 94.00 256 THR A C 1
ATOM 1994 O O . THR A 1 256 ? -13.584 -0.517 27.709 1.00 94.00 256 THR A O 1
ATOM 1997 N N . TYR A 1 257 ? -12.767 0.988 26.253 1.00 95.00 257 TYR A N 1
ATOM 1998 C CA . TYR A 1 257 ? -11.674 1.442 27.120 1.00 95.00 257 TYR A CA 1
ATOM 1999 C C . TYR A 1 257 ? -12.195 2.007 28.450 1.00 95.00 257 TYR A C 1
ATOM 2001 O O . TYR A 1 257 ? -11.741 1.603 29.523 1.00 95.00 257 TYR A O 1
ATOM 2009 N N . GLN A 1 258 ? -13.205 2.879 28.406 1.00 93.94 258 GLN A N 1
ATOM 2010 C CA . GLN A 1 258 ? -13.808 3.474 29.601 1.00 93.94 258 GLN A CA 1
ATOM 2011 C C . GLN A 1 258 ? -14.470 2.423 30.505 1.00 93.94 258 GLN A C 1
ATOM 2013 O O . GLN A 1 258 ? -14.315 2.464 31.728 1.00 93.94 258 GLN A O 1
ATOM 2018 N N . ASN A 1 259 ? -15.163 1.442 29.925 1.00 91.19 259 ASN A N 1
ATOM 2019 C CA . ASN A 1 259 ? -15.767 0.340 30.675 1.00 91.19 259 ASN A CA 1
ATOM 2020 C C . ASN A 1 259 ? -14.713 -0.546 31.358 1.00 91.19 259 ASN A C 1
ATOM 2022 O O . ASN A 1 259 ? -14.874 -0.946 32.517 1.00 91.19 259 ASN A O 1
ATOM 2026 N N . LEU A 1 260 ? -13.603 -0.825 30.675 1.00 89.25 260 LEU A N 1
ATOM 2027 C CA . LEU A 1 260 ? -12.491 -1.588 31.242 1.00 89.25 260 LEU A CA 1
ATOM 2028 C C . LEU A 1 260 ? -11.786 -0.822 32.359 1.00 89.25 260 LEU A C 1
ATOM 2030 O O . LEU A 1 260 ? -11.491 -1.406 33.401 1.00 89.25 260 LEU A O 1
ATOM 2034 N N . ARG A 1 261 ? -11.633 0.496 32.208 1.00 88.38 261 ARG A N 1
ATOM 2035 C CA . ARG A 1 261 ? -11.150 1.375 33.276 1.00 88.38 261 ARG A CA 1
ATOM 2036 C C . ARG A 1 261 ? -12.043 1.293 34.515 1.00 88.38 261 ARG A C 1
ATOM 2038 O O . ARG A 1 261 ? -11.544 1.051 35.608 1.00 88.38 261 ARG A O 1
ATOM 2045 N N . ARG A 1 262 ? -13.369 1.407 34.357 1.00 89.00 262 ARG A N 1
ATOM 2046 C CA . ARG A 1 262 ? -14.329 1.294 35.478 1.00 89.00 262 ARG A CA 1
ATOM 2047 C C . ARG A 1 262 ? -14.260 -0.055 36.196 1.00 89.00 262 ARG A C 1
ATOM 2049 O O . ARG A 1 262 ? -14.603 -0.138 37.370 1.00 89.00 262 ARG A O 1
ATOM 2056 N N . THR A 1 263 ? -13.837 -1.105 35.497 1.00 87.81 263 THR A N 1
ATOM 2057 C CA . THR A 1 263 ? -13.709 -2.464 36.040 1.00 87.81 263 THR A CA 1
ATOM 2058 C C . THR A 1 263 ? -12.268 -2.834 36.404 1.00 87.81 263 THR A C 1
ATOM 2060 O O . THR A 1 263 ? -12.003 -4.008 36.674 1.00 87.81 263 THR A O 1
ATOM 2063 N N . ASN A 1 264 ? -11.340 -1.867 36.428 1.00 84.19 264 ASN A N 1
ATOM 2064 C CA . ASN A 1 264 ? -9.910 -2.065 36.694 1.00 84.19 264 ASN A CA 1
ATOM 2065 C C . ASN A 1 264 ? -9.290 -3.195 35.854 1.00 84.19 264 ASN A C 1
ATOM 2067 O O . ASN A 1 264 ? -8.499 -3.991 36.355 1.00 84.19 264 ASN A O 1
ATOM 2071 N N . PHE A 1 265 ? -9.708 -3.317 34.589 1.00 85.25 265 PHE A N 1
ATOM 2072 C CA . PHE A 1 265 ? -9.242 -4.334 33.639 1.00 85.25 265 PHE A CA 1
ATOM 2073 C C . PHE A 1 265 ? -9.394 -5.795 34.119 1.00 85.25 265 PHE A C 1
ATOM 2075 O O . PHE A 1 265 ? -8.798 -6.708 33.541 1.00 85.25 265 PHE A O 1
ATOM 2082 N N . THR A 1 266 ? -10.243 -6.054 35.122 1.00 79.56 266 THR A N 1
ATOM 2083 C CA . THR A 1 266 ? -10.405 -7.380 35.754 1.00 79.56 266 THR A CA 1
ATOM 2084 C C . THR A 1 266 ? -10.991 -8.448 34.827 1.00 79.56 266 THR A C 1
ATOM 2086 O O . THR A 1 266 ? -10.736 -9.636 35.014 1.00 79.56 266 THR A O 1
ATOM 2089 N N . LYS A 1 267 ? -11.773 -8.049 33.816 1.00 79.81 267 LYS A N 1
ATOM 2090 C CA . LYS A 1 267 ? -12.405 -8.948 32.835 1.00 79.81 267 LYS A CA 1
ATOM 2091 C C . LYS A 1 267 ? -12.125 -8.492 31.408 1.00 79.81 267 LYS A C 1
ATOM 2093 O O . LYS A 1 267 ? -13.044 -8.193 30.648 1.00 79.81 267 LYS A O 1
ATOM 2098 N N . THR A 1 268 ? -10.848 -8.441 31.045 1.00 83.75 268 THR A N 1
ATOM 2099 C CA . THR A 1 268 ? -10.445 -7.963 29.720 1.00 83.75 268 THR A CA 1
ATOM 2100 C C . THR A 1 268 ? -10.157 -9.106 28.755 1.00 83.75 268 THR A C 1
ATOM 2102 O O . THR A 1 268 ? -9.428 -10.049 29.068 1.00 83.75 268 THR A O 1
ATOM 2105 N N . ARG A 1 269 ? -10.709 -9.013 27.543 1.00 89.88 269 ARG A N 1
ATOM 2106 C CA . ARG A 1 269 ? -10.384 -9.930 26.446 1.00 89.88 269 ARG A CA 1
ATOM 2107 C C . ARG A 1 269 ? -8.955 -9.650 25.980 1.00 89.88 269 ARG A C 1
ATOM 2109 O O . ARG A 1 269 ? -8.624 -8.511 25.666 1.00 89.88 269 ARG A O 1
ATOM 2116 N N . LYS A 1 270 ? -8.118 -10.689 25.904 1.00 90.31 270 LYS A N 1
ATOM 2117 C CA . LYS A 1 270 ? -6.710 -10.554 25.488 1.00 90.31 270 LYS A CA 1
ATOM 2118 C C . LYS A 1 270 ? -6.554 -9.954 24.090 1.00 90.31 270 LYS A C 1
ATOM 2120 O O . LYS A 1 270 ? -5.698 -9.103 23.903 1.00 90.31 270 LYS A O 1
ATOM 2125 N N . THR A 1 271 ? -7.430 -10.329 23.156 1.00 91.12 271 THR A N 1
ATOM 2126 C CA . THR A 1 271 ? -7.474 -9.768 21.795 1.00 91.12 271 THR A CA 1
ATOM 2127 C C . THR A 1 271 ? -7.686 -8.257 21.792 1.00 91.12 271 THR A C 1
ATOM 2129 O O . THR A 1 271 ? -7.059 -7.559 21.004 1.00 91.12 271 THR A O 1
ATOM 2132 N N . TRP A 1 272 ? -8.496 -7.736 22.717 1.00 93.69 272 TRP A N 1
ATOM 2133 C CA . TRP A 1 272 ? -8.752 -6.303 22.818 1.00 93.69 272 TRP A CA 1
ATOM 2134 C C . TRP A 1 272 ? -7.558 -5.566 23.431 1.00 93.69 272 TRP A C 1
ATOM 2136 O O . TRP A 1 272 ? -7.186 -4.508 22.941 1.00 93.69 272 TRP A O 1
ATOM 2146 N N . LEU A 1 273 ? -6.901 -6.140 24.450 1.00 93.50 273 LEU A N 1
ATOM 2147 C CA . LEU A 1 273 ? -5.646 -5.578 24.977 1.00 93.50 273 LEU A CA 1
ATOM 2148 C C . LEU A 1 273 ? -4.525 -5.606 23.938 1.00 93.50 273 LEU A C 1
ATOM 2150 O O . LEU A 1 273 ? -3.733 -4.669 23.876 1.00 93.50 273 LEU A O 1
ATOM 2154 N N . GLY A 1 274 ? -4.457 -6.660 23.123 1.00 94.62 274 GLY A N 1
ATOM 2155 C CA . GLY A 1 274 ? -3.533 -6.729 21.997 1.00 94.62 274 GLY A CA 1
ATOM 2156 C C . GLY A 1 274 ? -3.836 -5.649 20.965 1.00 94.62 274 GLY A C 1
ATOM 2157 O O . GLY A 1 274 ? -2.932 -4.933 20.549 1.00 94.62 274 GLY A O 1
ATOM 2158 N N . LEU A 1 275 ? -5.113 -5.456 20.621 1.00 95.81 275 LEU A N 1
ATOM 2159 C CA . LEU A 1 275 ? -5.544 -4.377 19.736 1.00 95.81 275 LEU A CA 1
ATOM 2160 C C . LEU A 1 275 ? -5.203 -2.989 20.303 1.00 95.81 275 LEU A C 1
ATOM 2162 O O . LEU A 1 275 ? -4.692 -2.151 19.566 1.00 95.81 275 LEU A O 1
ATOM 2166 N N . LEU A 1 276 ? -5.425 -2.758 21.602 1.00 96.88 276 LEU A N 1
ATOM 2167 C CA . LEU A 1 276 ? -5.034 -1.522 22.283 1.00 96.88 276 LEU A CA 1
ATOM 2168 C C . LEU A 1 276 ? -3.527 -1.293 22.183 1.00 96.88 276 LEU A C 1
ATOM 2170 O O . LEU A 1 276 ? -3.112 -0.229 21.745 1.00 96.88 276 LEU A O 1
ATOM 2174 N N . ASN A 1 277 ? -2.705 -2.286 22.524 1.00 96.94 277 ASN A N 1
ATOM 2175 C CA . ASN A 1 277 ? -1.255 -2.153 22.402 1.00 96.94 277 ASN A CA 1
ATOM 2176 C C . ASN A 1 277 ? -0.826 -1.890 20.950 1.00 96.94 277 ASN A C 1
ATOM 2178 O O . ASN A 1 277 ? 0.066 -1.080 20.734 1.00 96.94 277 ASN A O 1
ATOM 2182 N N . MET A 1 278 ? -1.489 -2.477 19.948 1.00 96.25 278 MET A N 1
ATOM 2183 C CA . MET A 1 278 ? -1.215 -2.129 18.549 1.00 96.25 278 MET A CA 1
ATOM 2184 C C . MET A 1 278 ? -1.583 -0.682 18.213 1.00 96.25 278 MET A C 1
ATOM 2186 O O . MET A 1 278 ? -0.825 -0.024 17.508 1.00 96.25 278 MET A O 1
ATOM 2190 N N . VAL A 1 279 ? -2.703 -0.165 18.730 1.00 96.88 279 VAL A N 1
ATOM 2191 C CA . VAL A 1 279 ? -3.075 1.256 18.603 1.00 96.88 279 VAL A CA 1
ATOM 2192 C C . VAL A 1 279 ? -1.991 2.157 19.207 1.00 96.88 279 VAL A C 1
ATOM 2194 O O . VAL A 1 279 ? -1.568 3.109 18.551 1.00 96.88 279 VAL A O 1
ATOM 2197 N N . LEU A 1 280 ? -1.483 1.820 20.400 1.00 96.00 280 LEU A N 1
ATOM 2198 C CA . LEU A 1 280 ? -0.395 2.557 21.057 1.00 96.00 280 LEU A CA 1
ATOM 2199 C C . LEU A 1 280 ? 0.909 2.487 20.248 1.00 96.00 280 LEU A C 1
ATOM 2201 O O . LEU A 1 280 ? 1.493 3.524 19.949 1.00 96.00 280 LEU A O 1
ATOM 2205 N N . ALA A 1 281 ? 1.319 1.287 19.820 1.00 93.88 281 ALA A N 1
ATOM 2206 C CA . ALA A 1 281 ? 2.513 1.070 19.001 1.00 93.88 281 ALA A CA 1
ATOM 2207 C C . ALA A 1 281 ? 2.497 1.940 17.739 1.00 93.88 281 ALA A C 1
ATOM 2209 O O . ALA A 1 281 ? 3.484 2.595 17.406 1.00 93.88 281 ALA A O 1
ATOM 2210 N N . PHE A 1 282 ? 1.351 1.976 17.059 1.00 90.50 282 PHE A N 1
ATOM 2211 C CA . PHE A 1 282 ? 1.184 2.715 15.818 1.00 90.50 282 PHE A CA 1
ATOM 2212 C C . PHE A 1 282 ? 1.155 4.229 16.035 1.00 90.50 282 PHE A C 1
ATOM 2214 O O . PHE A 1 282 ? 1.760 4.980 15.267 1.00 90.50 282 PHE A O 1
ATOM 2221 N N . ALA A 1 283 ? 0.460 4.691 17.078 1.00 91.88 283 ALA A N 1
ATOM 2222 C CA . ALA A 1 283 ? 0.457 6.101 17.450 1.00 91.88 283 ALA A CA 1
ATOM 2223 C C . ALA A 1 283 ? 1.884 6.581 17.744 1.00 91.88 283 ALA A C 1
ATOM 2225 O O . ALA A 1 283 ? 2.298 7.614 17.222 1.00 91.88 283 ALA A O 1
ATOM 2226 N N . THR A 1 284 ? 2.671 5.801 18.488 1.00 91.50 284 THR A N 1
ATOM 2227 C CA . THR A 1 284 ? 4.077 6.116 18.767 1.00 91.50 284 THR A CA 1
ATOM 2228 C C . THR A 1 284 ? 4.937 6.113 17.499 1.00 91.50 284 THR A C 1
ATOM 2230 O O . THR A 1 284 ? 5.694 7.057 17.285 1.00 91.50 284 THR A O 1
ATOM 2233 N N . SER A 1 285 ? 4.814 5.104 16.627 1.00 86.69 285 SER A N 1
ATOM 2234 C CA . SER A 1 285 ? 5.688 4.968 15.447 1.00 86.69 285 SER A CA 1
ATOM 2235 C C . SER A 1 285 ? 5.431 6.001 14.347 1.00 86.69 285 SER A C 1
ATOM 2237 O O . SER A 1 285 ? 6.335 6.318 13.574 1.00 86.69 285 SER A O 1
ATOM 2239 N N . THR A 1 286 ? 4.209 6.530 14.267 1.00 80.38 286 THR A N 1
ATOM 2240 C CA . THR A 1 286 ? 3.812 7.532 13.260 1.00 80.38 286 THR A CA 1
ATOM 2241 C C . THR A 1 286 ? 3.937 8.974 13.733 1.00 80.38 286 THR A C 1
ATOM 2243 O O . THR A 1 286 ? 3.736 9.893 12.939 1.00 80.38 286 THR A O 1
ATOM 2246 N N . THR A 1 287 ? 4.272 9.194 15.004 1.00 75.81 287 THR A N 1
ATOM 2247 C CA . THR A 1 287 ? 4.484 10.540 15.535 1.00 75.81 287 THR A CA 1
ATOM 2248 C C . THR A 1 287 ? 5.866 11.026 15.120 1.00 75.81 287 THR A C 1
ATOM 2250 O O . THR A 1 287 ? 6.868 10.496 15.576 1.00 75.81 287 THR A O 1
ATOM 2253 N N . VAL A 1 288 ? 5.932 12.042 14.263 1.00 66.19 288 VAL A N 1
ATOM 2254 C CA . VAL A 1 288 ? 7.173 12.774 13.978 1.00 66.19 288 VAL A CA 1
ATOM 2255 C C . VAL A 1 288 ? 7.111 14.062 14.799 1.00 66.19 288 VAL A C 1
ATOM 2257 O O . VAL A 1 288 ? 6.690 15.097 14.293 1.00 66.19 288 VAL A O 1
ATOM 2260 N N . SER A 1 289 ? 7.394 13.961 16.101 1.00 63.28 289 SER A N 1
ATOM 2261 C CA . SER A 1 289 ? 7.551 15.118 16.993 1.00 63.28 289 SER A CA 1
ATOM 2262 C C . SER A 1 289 ? 9.033 15.399 17.227 1.00 63.28 289 SER A C 1
ATOM 2264 O O . SER A 1 289 ? 9.844 14.471 17.228 1.00 63.28 289 SER A O 1
ATOM 2266 N N . ASP A 1 290 ? 9.374 16.667 17.461 1.00 58.81 290 ASP A N 1
ATOM 2267 C CA . ASP A 1 290 ? 10.755 17.099 17.721 1.00 58.81 290 ASP A CA 1
ATOM 2268 C C . ASP A 1 290 ? 11.316 16.536 19.045 1.00 58.81 290 ASP A C 1
ATOM 2270 O O . ASP A 1 290 ? 12.528 16.477 19.235 1.00 58.81 290 ASP A O 1
ATOM 2274 N N . ASP A 1 291 ? 10.442 16.062 19.940 1.00 68.00 291 ASP A N 1
ATOM 2275 C CA . ASP A 1 291 ? 10.804 15.621 21.293 1.00 68.00 291 ASP A CA 1
ATOM 2276 C C . ASP A 1 291 ? 11.391 14.197 21.366 1.00 68.00 291 ASP A C 1
ATOM 2278 O O . ASP A 1 291 ? 12.023 13.842 22.363 1.00 68.00 291 ASP A O 1
ATOM 2282 N N . LEU A 1 292 ? 11.177 13.350 20.349 1.00 78.12 292 LEU A N 1
ATOM 2283 C CA . LEU A 1 292 ? 11.620 11.948 20.357 1.00 78.12 292 LEU A CA 1
ATOM 2284 C C . LEU A 1 292 ? 12.362 11.583 19.070 1.00 78.12 292 LEU A C 1
ATOM 2286 O O . LEU A 1 292 ? 11.801 11.675 17.979 1.00 78.12 292 LEU A O 1
ATOM 2290 N N . SER A 1 293 ? 13.588 11.063 19.201 1.00 85.31 293 SER A N 1
ATOM 2291 C CA . SER A 1 293 ? 14.344 10.509 18.070 1.00 85.31 293 SER A CA 1
ATOM 2292 C C . SER A 1 293 ? 13.638 9.293 17.454 1.00 85.31 293 SER A C 1
ATOM 2294 O O . SER A 1 293 ? 12.907 8.572 18.141 1.00 85.31 293 SER A O 1
ATOM 2296 N N . ALA A 1 294 ? 13.879 9.025 16.165 1.00 84.31 294 ALA A N 1
ATOM 2297 C CA . ALA A 1 294 ? 13.309 7.863 15.477 1.00 84.31 294 ALA A CA 1
ATOM 2298 C C . ALA A 1 294 ? 13.640 6.538 16.184 1.00 84.31 294 ALA A C 1
ATOM 2300 O O . ALA A 1 294 ? 12.764 5.691 16.354 1.00 84.31 294 ALA A O 1
ATOM 2301 N N . GLU A 1 295 ? 14.872 6.401 16.676 1.00 85.12 295 GLU A N 1
ATOM 2302 C CA . GLU A 1 295 ? 15.330 5.245 17.452 1.00 85.12 295 GLU A CA 1
ATOM 2303 C C . GLU A 1 295 ? 14.518 5.062 18.736 1.00 85.12 295 GLU A C 1
ATOM 2305 O O . GLU A 1 295 ? 14.054 3.958 19.028 1.00 85.12 295 GLU A O 1
ATOM 2310 N N . LYS A 1 296 ? 14.272 6.149 19.483 1.00 87.38 296 LYS A N 1
ATOM 2311 C CA . LYS A 1 296 ? 13.514 6.058 20.732 1.00 87.38 296 LYS A CA 1
ATOM 2312 C C . LYS A 1 296 ? 12.049 5.718 20.483 1.00 87.38 296 LYS A C 1
ATOM 2314 O O . LYS A 1 296 ? 11.464 4.926 21.223 1.00 87.38 296 LYS A O 1
ATOM 2319 N N . ARG A 1 297 ? 11.452 6.273 19.423 1.00 89.12 297 ARG A N 1
ATOM 2320 C CA . ARG A 1 297 ? 10.088 5.911 19.007 1.00 89.12 297 ARG A CA 1
ATOM 2321 C C . ARG A 1 297 ? 10.003 4.447 18.593 1.00 89.12 297 ARG A C 1
ATOM 2323 O O . ARG A 1 297 ? 9.041 3.780 18.970 1.00 89.12 297 ARG A O 1
ATOM 2330 N N . ALA A 1 298 ? 11.004 3.938 17.871 1.00 86.94 298 ALA A N 1
ATOM 2331 C CA . ALA A 1 298 ? 11.084 2.529 17.505 1.00 86.94 298 ALA A CA 1
ATOM 2332 C C . ALA A 1 298 ? 11.134 1.636 18.755 1.00 86.94 298 ALA A C 1
ATOM 2334 O O . ALA A 1 298 ? 10.298 0.744 18.869 1.00 86.94 298 ALA A O 1
ATOM 2335 N N . GLU A 1 299 ? 12.002 1.941 19.726 1.00 89.69 299 GLU A N 1
ATOM 2336 C CA . GLU A 1 299 ? 12.118 1.209 20.999 1.00 89.69 299 GLU A CA 1
ATOM 2337 C C . GLU A 1 299 ? 10.789 1.174 21.774 1.00 89.69 299 GLU A C 1
ATOM 2339 O O . GLU A 1 299 ? 10.312 0.104 22.152 1.00 89.69 299 GLU A O 1
ATOM 2344 N N . ILE A 1 300 ? 10.147 2.332 21.971 1.00 91.44 300 ILE A N 1
ATOM 2345 C CA . ILE A 1 300 ? 8.870 2.421 22.700 1.00 91.44 300 ILE A CA 1
ATOM 2346 C C . ILE A 1 300 ? 7.765 1.672 21.944 1.00 91.44 300 ILE A C 1
ATOM 2348 O O . ILE A 1 300 ? 6.996 0.917 22.543 1.00 91.44 300 ILE A O 1
ATOM 2352 N N . SER A 1 301 ? 7.683 1.858 20.623 1.00 92.31 301 SER A N 1
ATOM 2353 C CA . SER A 1 301 ? 6.674 1.182 19.807 1.00 92.31 301 SER A CA 1
ATOM 2354 C C . SER A 1 301 ? 6.861 -0.339 19.787 1.00 92.31 301 SER A C 1
ATOM 2356 O O . SER A 1 301 ? 5.863 -1.061 19.815 1.00 92.31 301 SER A O 1
ATOM 2358 N N . ASP A 1 302 ? 8.108 -0.830 19.808 1.00 91.12 302 ASP A N 1
ATOM 2359 C CA . ASP A 1 302 ? 8.401 -2.263 19.862 1.00 91.12 302 ASP A CA 1
ATOM 2360 C C . ASP A 1 302 ? 7.941 -2.852 21.198 1.00 91.12 302 ASP A C 1
ATOM 2362 O O . ASP A 1 302 ? 7.317 -3.905 21.201 1.00 91.12 302 ASP A O 1
ATOM 2366 N N . VAL A 1 303 ? 8.092 -2.145 22.328 1.00 93.69 303 VAL A N 1
ATOM 2367 C CA . VAL A 1 303 ? 7.542 -2.607 23.619 1.00 93.69 303 VAL A CA 1
ATOM 2368 C C . VAL A 1 303 ? 6.035 -2.865 23.525 1.00 93.69 303 VAL A C 1
ATOM 2370 O O . VAL A 1 303 ? 5.564 -3.916 23.967 1.00 93.69 303 VAL A O 1
ATOM 2373 N N . TYR A 1 304 ? 5.266 -1.948 22.933 1.00 95.44 304 TYR A N 1
ATOM 2374 C CA . TYR A 1 304 ? 3.829 -2.151 22.724 1.00 95.44 304 TYR A CA 1
ATOM 2375 C C . TYR A 1 304 ? 3.545 -3.312 21.763 1.00 95.44 304 TYR A C 1
ATOM 2377 O O . TYR A 1 304 ? 2.678 -4.142 22.041 1.00 95.44 304 TYR A O 1
ATOM 2385 N N . TYR A 1 305 ? 4.306 -3.429 20.675 1.00 93.81 305 TYR A N 1
ATOM 2386 C CA . TYR A 1 305 ? 4.214 -4.555 19.746 1.00 93.81 305 TYR A CA 1
ATOM 2387 C C . TYR A 1 305 ? 4.467 -5.910 20.438 1.00 93.81 305 TYR A C 1
ATOM 2389 O O . TYR A 1 305 ? 3.651 -6.825 20.309 1.00 93.81 305 TYR A O 1
ATOM 2397 N N . GLN A 1 306 ? 5.528 -6.030 21.244 1.00 92.56 306 GLN A N 1
ATOM 2398 C CA . GLN A 1 306 ? 5.862 -7.249 21.992 1.00 92.56 306 GLN A CA 1
ATOM 2399 C C . GLN A 1 306 ? 4.767 -7.612 23.003 1.00 92.56 306 GLN A C 1
ATOM 2401 O O . GLN A 1 306 ? 4.397 -8.782 23.131 1.00 92.56 306 GLN A O 1
ATOM 2406 N N . ARG A 1 307 ? 4.186 -6.617 23.693 1.00 93.81 307 ARG A N 1
ATOM 2407 C CA . ARG A 1 307 ? 3.020 -6.834 24.569 1.00 93.81 307 ARG A CA 1
ATOM 2408 C C . ARG A 1 307 ? 1.840 -7.383 23.777 1.00 93.81 307 ARG A C 1
ATOM 2410 O O . ARG A 1 307 ? 1.228 -8.365 24.195 1.00 93.81 307 ARG A O 1
ATOM 2417 N N . ALA A 1 308 ? 1.533 -6.778 22.631 1.00 94.56 308 ALA A N 1
ATOM 2418 C CA . ALA A 1 308 ? 0.427 -7.197 21.783 1.00 94.56 308 ALA A CA 1
ATOM 2419 C C . ALA A 1 308 ? 0.603 -8.637 21.273 1.00 94.56 308 ALA A C 1
ATOM 2421 O O . ALA A 1 308 ? -0.349 -9.420 21.314 1.00 94.56 308 ALA A O 1
ATOM 2422 N N . LEU A 1 309 ? 1.821 -9.000 20.860 1.00 91.56 309 LEU A N 1
ATOM 2423 C CA . LEU A 1 309 ? 2.182 -10.354 20.446 1.00 91.56 309 LEU A CA 1
ATOM 2424 C C . LEU A 1 309 ? 1.996 -11.359 21.594 1.00 91.56 309 LEU A C 1
ATOM 2426 O O . LEU A 1 309 ? 1.235 -12.313 21.452 1.00 91.56 309 LEU A O 1
ATOM 2430 N N . GLY A 1 310 ? 2.587 -11.101 22.766 1.00 90.62 310 GLY A N 1
ATOM 2431 C CA . GLY A 1 310 ? 2.475 -11.993 23.928 1.00 90.62 310 GLY A CA 1
ATOM 2432 C C . GLY A 1 310 ? 1.045 -12.150 24.470 1.00 90.62 310 GLY A C 1
ATOM 2433 O O . GLY A 1 310 ? 0.696 -13.181 25.050 1.00 90.62 310 GLY A O 1
ATOM 2434 N N . LEU A 1 311 ? 0.183 -11.148 24.268 1.00 90.31 311 LEU A N 1
ATOM 2435 C CA . LEU A 1 311 ? -1.234 -11.213 24.633 1.00 90.31 311 LEU A CA 1
ATOM 2436 C C . LEU A 1 311 ? -2.056 -12.084 23.676 1.00 90.31 311 LEU A C 1
ATOM 2438 O O . LEU A 1 311 ? -2.972 -12.767 24.142 1.00 90.31 311 LEU A O 1
ATOM 2442 N N . CYS A 1 312 ? -1.754 -12.042 22.376 1.00 89.31 312 CYS A N 1
ATOM 2443 C CA . CYS A 1 312 ? -2.564 -12.647 21.317 1.00 89.31 312 CYS A CA 1
ATOM 2444 C C . CYS A 1 312 ? -2.002 -13.951 20.738 1.00 89.31 312 CYS A C 1
ATOM 2446 O O . CYS A 1 312 ? -2.719 -14.600 19.978 1.00 89.31 312 CYS A O 1
ATOM 2448 N N . ASP A 1 313 ? -0.784 -14.360 21.096 1.00 84.75 313 ASP A N 1
ATOM 2449 C CA . ASP A 1 313 ? -0.088 -15.534 20.549 1.00 84.75 313 ASP A CA 1
ATOM 2450 C C . ASP A 1 313 ? -0.985 -16.789 20.467 1.00 84.75 313 ASP A C 1
ATOM 2452 O O . ASP A 1 313 ? -1.248 -17.346 19.400 1.00 84.75 313 ASP A O 1
ATOM 2456 N N . LYS A 1 314 ? -1.634 -17.158 21.577 1.00 82.38 314 LYS A N 1
ATOM 2457 C CA . LYS A 1 314 ? -2.548 -18.317 21.608 1.00 82.38 314 LYS A CA 1
ATOM 2458 C C . LYS A 1 314 ? -3.858 -18.077 20.850 1.00 82.38 314 LYS A C 1
ATOM 2460 O O . LYS A 1 314 ? -4.500 -19.033 20.417 1.00 82.38 314 LYS A O 1
ATOM 2465 N N . GLN A 1 315 ? -4.310 -16.832 20.752 1.00 82.62 315 GLN A N 1
ATOM 2466 C CA . GLN A 1 315 ? -5.592 -16.445 20.161 1.00 82.62 315 GLN A CA 1
ATOM 2467 C C . GLN A 1 315 ? -5.534 -16.495 18.639 1.00 82.62 315 GLN A C 1
ATOM 2469 O O . GLN A 1 315 ? -6.519 -16.917 18.039 1.00 82.62 315 GLN A O 1
ATOM 2474 N N . ILE A 1 316 ? -4.381 -16.156 18.052 1.00 82.00 316 ILE A N 1
ATOM 2475 C CA . ILE A 1 316 ? -4.119 -16.229 16.608 1.00 82.00 316 ILE A CA 1
ATOM 2476 C C . ILE A 1 316 ? -4.463 -17.620 16.050 1.00 82.00 316 ILE A C 1
ATOM 2478 O O . ILE A 1 316 ? -5.017 -17.724 14.958 1.00 82.00 316 ILE A O 1
ATOM 2482 N N . PHE A 1 317 ? -4.213 -18.682 16.824 1.00 78.31 317 PHE A N 1
ATOM 2483 C CA . PHE A 1 317 ? -4.443 -20.066 16.394 1.00 78.31 317 PHE A CA 1
ATOM 2484 C C . PHE A 1 317 ? -5.758 -20.694 16.880 1.00 78.31 317 PHE A C 1
ATOM 2486 O O . PHE A 1 317 ? -6.186 -21.706 16.329 1.00 78.31 317 PHE A O 1
ATOM 2493 N N . ARG A 1 318 ? -6.393 -20.160 17.934 1.00 78.00 318 ARG A N 1
ATOM 2494 C CA . ARG A 1 318 ? -7.494 -20.853 18.645 1.00 78.00 318 ARG A CA 1
ATOM 2495 C C . ARG A 1 318 ? -8.883 -20.271 18.421 1.00 78.00 318 ARG A C 1
ATOM 2497 O O . ARG A 1 318 ? -9.864 -20.925 18.768 1.00 78.00 318 ARG A O 1
ATOM 2504 N N . GLY A 1 319 ? -8.998 -19.058 17.896 1.00 73.19 319 GLY A N 1
ATOM 2505 C CA . GLY A 1 319 ? -10.296 -18.425 17.697 1.00 73.19 319 GLY A CA 1
ATOM 2506 C C . GLY A 1 319 ? -10.251 -17.344 16.635 1.00 73.19 319 GLY A C 1
ATOM 2507 O O . GLY A 1 319 ? -9.191 -16.837 16.295 1.00 73.19 319 GLY A O 1
ATOM 2508 N N . THR A 1 320 ? -11.419 -16.979 16.115 1.00 86.25 320 THR A N 1
ATOM 2509 C CA . THR A 1 320 ? -11.539 -15.939 15.093 1.00 86.25 320 THR A CA 1
ATOM 2510 C C . THR A 1 320 ? -12.636 -14.966 15.492 1.00 86.25 320 THR A C 1
ATOM 2512 O O . THR A 1 320 ? -13.755 -15.368 15.809 1.00 86.25 320 THR A O 1
ATOM 2515 N N . SER A 1 321 ? -12.314 -13.678 15.496 1.00 93.62 321 SER A N 1
ATOM 2516 C CA . SER A 1 321 ? -13.242 -12.582 15.771 1.00 93.62 321 SER A CA 1
ATOM 2517 C C . SER A 1 321 ? -12.882 -11.385 14.896 1.00 93.62 321 SER A C 1
ATOM 2519 O O . SER A 1 321 ? -11.751 -11.287 14.419 1.00 93.62 321 SER A O 1
ATOM 2521 N N . VAL A 1 322 ? -13.832 -10.470 14.676 1.00 95.44 322 VAL A N 1
ATOM 2522 C CA . VAL A 1 322 ? -13.571 -9.234 13.912 1.00 95.44 322 VAL A CA 1
ATOM 2523 C C . VAL A 1 322 ? -12.422 -8.449 14.548 1.00 95.44 322 VAL A C 1
ATOM 2525 O O . VAL A 1 322 ? -11.540 -7.969 13.845 1.00 95.44 322 VAL A O 1
ATOM 2528 N N . GLU A 1 323 ? -12.377 -8.422 15.879 1.00 95.25 323 GLU A N 1
ATOM 2529 C CA . GLU A 1 323 ? -11.302 -7.802 16.653 1.00 95.25 323 GLU A CA 1
ATOM 2530 C C . GLU A 1 323 ? -9.931 -8.432 16.395 1.00 95.25 323 GLU A C 1
ATOM 2532 O O . GLU A 1 323 ? -8.942 -7.713 16.292 1.00 95.25 323 GLU A O 1
ATOM 2537 N N . LEU A 1 324 ? -9.854 -9.760 16.240 1.00 95.12 324 LEU A N 1
ATOM 2538 C CA . LEU A 1 324 ? -8.600 -10.415 15.875 1.00 95.12 324 LEU A CA 1
ATOM 2539 C C . LEU A 1 324 ? -8.154 -10.007 14.466 1.00 95.12 324 LEU A C 1
ATOM 2541 O O . LEU A 1 324 ? -6.975 -9.745 14.261 1.00 95.12 324 LEU A O 1
ATOM 2545 N N . VAL A 1 325 ? -9.079 -9.910 13.504 1.00 97.31 325 VAL A N 1
ATOM 2546 C CA . VAL A 1 325 ? -8.748 -9.436 12.148 1.00 97.31 325 VAL A CA 1
ATOM 2547 C C . VAL A 1 325 ? -8.263 -7.986 12.191 1.00 97.31 325 VAL A C 1
ATOM 2549 O O . VAL A 1 325 ? -7.250 -7.671 11.578 1.00 97.31 325 VAL A O 1
ATOM 2552 N N . GLN A 1 326 ? -8.929 -7.116 12.956 1.00 97.44 326 GLN A N 1
ATOM 2553 C CA . GLN A 1 326 ? -8.500 -5.729 13.174 1.00 97.44 326 GLN A CA 1
ATOM 2554 C C . GLN A 1 326 ? -7.097 -5.656 13.794 1.00 97.44 326 GLN A C 1
ATOM 2556 O O . GLN A 1 326 ? -6.261 -4.884 13.329 1.00 97.44 326 GLN A O 1
ATOM 2561 N N . TYR A 1 327 ? -6.824 -6.490 14.801 1.00 95.88 327 TYR A N 1
ATOM 2562 C CA . TYR A 1 327 ? -5.507 -6.610 15.425 1.00 95.88 327 TYR A CA 1
ATOM 2563 C C . TYR A 1 327 ? -4.440 -7.030 14.407 1.00 95.88 327 TYR A C 1
ATOM 2565 O O . TYR A 1 327 ? -3.420 -6.354 14.290 1.00 95.88 327 TYR A O 1
ATOM 2573 N N . LEU A 1 328 ? -4.692 -8.087 13.627 1.00 95.94 328 LEU A N 1
ATOM 2574 C CA . LEU A 1 328 ? -3.756 -8.580 12.615 1.00 95.94 328 LEU A CA 1
ATOM 2575 C C . LEU A 1 328 ? -3.524 -7.551 11.498 1.00 95.94 328 LEU A C 1
ATOM 2577 O O . LEU A 1 328 ? -2.395 -7.395 11.044 1.00 95.94 328 LEU A O 1
ATOM 2581 N N . LEU A 1 329 ? -4.557 -6.807 11.083 1.00 95.88 329 LEU A N 1
ATOM 2582 C CA . LEU A 1 329 ? -4.416 -5.724 10.105 1.00 95.88 329 LEU A CA 1
ATOM 2583 C C . LEU A 1 329 ? -3.514 -4.601 10.623 1.00 95.88 329 LEU A C 1
ATOM 2585 O O . LEU A 1 329 ? -2.610 -4.179 9.905 1.00 95.88 329 LEU A O 1
ATOM 2589 N N . LEU A 1 330 ? -3.717 -4.134 11.861 1.00 94.94 330 LEU A N 1
ATOM 2590 C CA . LEU A 1 330 ? -2.852 -3.104 12.448 1.00 94.94 330 LEU A CA 1
ATOM 2591 C C . LEU A 1 330 ? -1.428 -3.608 12.672 1.00 94.94 330 LEU A C 1
ATOM 2593 O O . LEU A 1 330 ? -0.479 -2.863 12.447 1.00 94.94 330 LEU A O 1
ATOM 2597 N N . MET A 1 331 ? -1.274 -4.871 13.066 1.00 94.06 331 MET A N 1
ATOM 2598 C CA . MET A 1 331 ? 0.028 -5.509 13.224 1.00 94.06 331 MET A CA 1
ATOM 2599 C C . MET A 1 331 ? 0.776 -5.613 11.892 1.00 94.06 331 MET A C 1
ATOM 2601 O O . MET A 1 331 ? 1.918 -5.172 11.809 1.00 94.06 331 MET A O 1
ATOM 2605 N N . GLY A 1 332 ? 0.132 -6.105 10.831 1.00 91.81 332 GLY A N 1
ATOM 2606 C CA . GLY A 1 332 ? 0.729 -6.149 9.494 1.00 91.81 332 GLY A CA 1
ATOM 2607 C C . GLY A 1 332 ? 1.099 -4.754 8.987 1.00 91.81 332 GLY A C 1
ATOM 2608 O O . GLY A 1 332 ? 2.187 -4.543 8.461 1.00 91.81 332 GLY A O 1
ATOM 2609 N N . GLN A 1 333 ? 0.233 -3.769 9.218 1.00 89.75 333 GLN A N 1
ATOM 2610 C CA . GLN A 1 333 ? 0.461 -2.387 8.811 1.00 89.75 333 GLN A CA 1
ATOM 2611 C C . GLN A 1 333 ? 1.593 -1.702 9.607 1.00 89.75 333 GLN A C 1
ATOM 2613 O O . GLN A 1 333 ? 2.265 -0.831 9.057 1.00 89.75 333 GLN A O 1
ATOM 2618 N N . TYR A 1 334 ? 1.810 -2.084 10.872 1.00 90.31 334 TYR A N 1
ATOM 2619 C CA . TYR A 1 334 ? 2.930 -1.618 11.700 1.00 90.31 334 TYR A CA 1
ATOM 2620 C C . TYR A 1 334 ? 4.243 -2.231 11.210 1.00 90.31 334 TYR A C 1
ATOM 2622 O O . TYR A 1 334 ? 5.222 -1.519 10.999 1.00 90.31 334 TYR A O 1
ATOM 2630 N N . LEU A 1 335 ? 4.239 -3.543 10.956 1.00 87.75 335 LEU A N 1
ATOM 2631 C CA . LEU A 1 335 ? 5.422 -4.276 10.512 1.00 87.75 335 LEU A CA 1
ATOM 2632 C C . LEU A 1 335 ? 5.933 -3.818 9.136 1.00 87.75 335 LEU A C 1
ATOM 2634 O O . LEU A 1 335 ? 7.140 -3.883 8.911 1.00 87.75 335 LEU A O 1
ATOM 2638 N N . GLN A 1 336 ? 5.073 -3.260 8.268 1.00 83.50 336 GLN A N 1
ATOM 2639 C CA . GLN A 1 336 ? 5.498 -2.605 7.018 1.00 83.50 336 GLN A CA 1
ATOM 2640 C C . GLN A 1 336 ? 6.526 -1.481 7.231 1.00 83.50 336 GLN A C 1
ATOM 2642 O O . GLN A 1 336 ? 7.345 -1.241 6.350 1.00 83.50 336 GLN A O 1
ATOM 2647 N N . GLY A 1 337 ? 6.485 -0.791 8.376 1.00 76.12 337 GLY A N 1
ATOM 2648 C CA . GLY A 1 337 ? 7.453 0.248 8.739 1.00 76.12 337 GLY A CA 1
ATOM 2649 C C . GLY A 1 337 ? 8.729 -0.289 9.398 1.00 76.12 337 GLY A C 1
ATOM 2650 O O . GLY A 1 337 ? 9.518 0.500 9.912 1.00 76.12 337 GLY A O 1
ATOM 2651 N N . THR A 1 338 ? 8.928 -1.612 9.429 1.00 80.00 338 THR A N 1
ATOM 2652 C CA . THR A 1 338 ? 10.040 -2.293 10.116 1.00 80.00 338 THR A CA 1
ATOM 2653 C C . THR A 1 338 ? 10.799 -3.237 9.171 1.00 80.00 338 THR A C 1
ATOM 2655 O O . THR A 1 338 ? 10.370 -3.486 8.047 1.00 80.00 338 THR A O 1
ATOM 2658 N N . GLN A 1 339 ? 11.910 -3.820 9.632 1.00 70.38 339 GLN A N 1
ATOM 2659 C CA . GLN A 1 339 ? 12.731 -4.787 8.876 1.00 70.38 339 GLN A CA 1
ATOM 2660 C C . GLN A 1 339 ? 12.204 -6.235 8.977 1.00 70.38 339 GLN A C 1
ATOM 2662 O O . GLN A 1 339 ? 12.979 -7.180 9.041 1.00 70.38 339 GLN A O 1
ATOM 2667 N N . LYS A 1 340 ? 10.878 -6.416 9.061 1.00 76.81 340 LYS A N 1
ATOM 2668 C CA . LYS A 1 340 ? 10.213 -7.711 9.315 1.00 76.81 340 LYS A CA 1
ATOM 2669 C C . LYS A 1 340 ? 9.201 -8.029 8.203 1.00 76.81 340 LYS A C 1
ATOM 2671 O O . LYS A 1 340 ? 7.996 -8.175 8.438 1.00 76.81 340 LYS A O 1
ATOM 2676 N N . SER A 1 341 ? 9.672 -8.080 6.960 1.00 77.19 341 SER A N 1
ATOM 2677 C CA . SER A 1 341 ? 8.871 -8.314 5.749 1.00 77.19 341 SER A CA 1
ATOM 2678 C C . SER A 1 341 ? 8.223 -9.706 5.719 1.00 77.19 341 SER A C 1
ATOM 2680 O O . SER A 1 341 ? 7.052 -9.842 5.344 1.00 77.19 341 SER A O 1
ATOM 2682 N N . ILE A 1 342 ? 8.936 -10.740 6.183 1.00 80.31 342 ILE A N 1
ATOM 2683 C CA . ILE A 1 342 ? 8.421 -12.112 6.271 1.00 80.31 342 ILE A CA 1
ATOM 2684 C C . ILE A 1 342 ? 7.258 -12.158 7.262 1.00 80.31 342 ILE A C 1
ATOM 2686 O O . ILE A 1 342 ? 6.171 -12.639 6.927 1.00 80.31 342 ILE A O 1
ATOM 2690 N N . GLN A 1 343 ? 7.447 -11.579 8.451 1.00 84.25 343 GLN A N 1
ATOM 2691 C CA . GLN A 1 343 ? 6.402 -11.504 9.474 1.00 84.25 343 GLN A CA 1
ATOM 2692 C C . GLN A 1 343 ? 5.194 -10.700 8.981 1.00 84.25 343 GLN A C 1
ATOM 2694 O O . GLN A 1 343 ? 4.060 -11.146 9.146 1.00 84.25 343 GLN A O 1
ATOM 2699 N N . THR A 1 344 ? 5.424 -9.565 8.309 1.00 88.00 344 THR A N 1
ATOM 2700 C CA . THR A 1 344 ? 4.362 -8.740 7.707 1.00 88.00 344 THR A CA 1
ATOM 2701 C C . THR A 1 344 ? 3.450 -9.573 6.806 1.00 88.00 344 THR A C 1
ATOM 2703 O O . THR A 1 344 ? 2.224 -9.532 6.936 1.00 88.00 344 THR A O 1
ATOM 2706 N N . TRP A 1 345 ? 4.040 -10.365 5.906 1.00 87.19 345 TRP A N 1
ATOM 2707 C CA . TRP A 1 345 ? 3.291 -11.219 4.987 1.00 87.19 345 TRP A CA 1
ATOM 2708 C C . TRP A 1 345 ? 2.536 -12.343 5.698 1.00 87.19 345 TRP A C 1
ATOM 2710 O O . TRP A 1 345 ? 1.370 -12.594 5.393 1.00 87.19 345 TRP A O 1
ATOM 2720 N N . THR A 1 346 ? 3.176 -13.004 6.665 1.00 90.12 346 THR A N 1
ATOM 2721 C CA . THR A 1 346 ? 2.559 -14.088 7.442 1.00 90.12 346 THR A CA 1
ATOM 2722 C C . THR A 1 346 ? 1.345 -13.592 8.225 1.00 90.12 346 THR A C 1
ATOM 2724 O O . THR A 1 346 ? 0.269 -14.187 8.140 1.00 90.12 346 THR A O 1
ATOM 2727 N N . ILE A 1 347 ? 1.484 -12.467 8.934 1.00 92.50 347 ILE A N 1
ATOM 2728 C CA . ILE A 1 347 ? 0.400 -11.837 9.698 1.00 92.50 347 ILE A CA 1
ATOM 2729 C C . ILE A 1 347 ? -0.759 -11.430 8.785 1.00 92.50 347 ILE A C 1
ATOM 2731 O O . ILE A 1 347 ? -1.921 -11.688 9.108 1.00 92.50 347 ILE A O 1
ATOM 2735 N N . HIS A 1 348 ? -0.464 -10.865 7.614 1.00 94.69 348 HIS A N 1
ATOM 2736 C CA . HIS A 1 348 ? -1.492 -10.549 6.625 1.00 94.69 348 HIS A CA 1
ATOM 2737 C C . HIS A 1 348 ? -2.225 -11.805 6.126 1.00 94.69 348 HIS A C 1
ATOM 2739 O O . HIS A 1 348 ? -3.456 -11.841 6.106 1.00 94.69 348 HIS A O 1
ATOM 2745 N N . GLY A 1 349 ? -1.497 -12.881 5.812 1.00 94.69 349 GLY A N 1
ATOM 2746 C CA . GLY A 1 349 ? -2.097 -14.160 5.423 1.00 94.69 349 GLY A CA 1
ATOM 2747 C C . GLY A 1 349 ? -3.047 -14.725 6.488 1.00 94.69 349 GLY A C 1
ATOM 2748 O O . GLY A 1 349 ? -4.114 -15.251 6.155 1.00 94.69 349 GLY A O 1
ATOM 2749 N N . LEU A 1 350 ? -2.708 -14.568 7.771 1.00 94.94 350 LEU A N 1
ATOM 2750 C CA . LEU A 1 350 ? -3.587 -14.922 8.889 1.00 94.94 350 LEU A CA 1
ATOM 2751 C C . LEU A 1 350 ? -4.834 -14.029 8.938 1.00 94.94 350 LEU A C 1
ATOM 2753 O O . LEU A 1 350 ? -5.938 -14.551 9.102 1.00 94.94 350 LEU A O 1
ATOM 2757 N N . ALA A 1 351 ? -4.688 -12.716 8.730 1.00 96.38 351 ALA A N 1
ATOM 2758 C CA . ALA A 1 351 ? -5.810 -11.776 8.693 1.00 96.38 351 ALA A CA 1
ATOM 2759 C C . ALA A 1 351 ? -6.819 -12.143 7.595 1.00 96.38 351 ALA A C 1
ATOM 2761 O O . ALA A 1 351 ? -8.023 -12.199 7.850 1.00 96.38 351 ALA A O 1
ATOM 2762 N N . VAL A 1 352 ? -6.331 -12.461 6.392 1.00 97.50 352 VAL A N 1
ATOM 2763 C CA . VAL A 1 352 ? -7.167 -12.858 5.249 1.00 97.50 352 VAL A CA 1
ATOM 2764 C C . VAL A 1 352 ? -7.913 -14.163 5.534 1.00 97.50 352 VAL A C 1
ATOM 2766 O O . VAL A 1 352 ? -9.128 -14.235 5.336 1.00 97.50 352 VAL A O 1
ATOM 2769 N N . LYS A 1 353 ? -7.226 -15.191 6.054 1.00 95.56 353 LYS A N 1
ATOM 2770 C CA . LYS A 1 353 ? -7.867 -16.467 6.423 1.00 95.56 353 LYS A CA 1
ATOM 2771 C C . LYS A 1 353 ? -8.937 -16.276 7.500 1.00 95.56 353 LYS A C 1
ATOM 2773 O O . LYS A 1 353 ? -10.042 -16.800 7.364 1.00 95.56 353 LYS A O 1
ATOM 2778 N N . ALA A 1 354 ? -8.642 -15.475 8.522 1.00 95.94 354 ALA A N 1
ATOM 2779 C CA . ALA A 1 354 ? -9.587 -15.120 9.573 1.00 95.94 354 ALA A CA 1
ATOM 2780 C C . ALA A 1 354 ? -10.812 -14.358 9.024 1.00 95.94 354 ALA A C 1
ATOM 2782 O O . ALA A 1 354 ? -11.952 -14.668 9.376 1.00 95.94 354 ALA A O 1
ATOM 2783 N N . ALA A 1 355 ? -10.606 -13.408 8.108 1.00 97.25 355 ALA A N 1
ATOM 2784 C CA . ALA A 1 355 ? -11.684 -12.662 7.463 1.00 97.25 355 ALA A CA 1
ATOM 2785 C C . ALA A 1 355 ? -12.604 -13.564 6.621 1.00 97.25 355 ALA A C 1
ATOM 2787 O O . ALA A 1 355 ? -13.832 -13.425 6.673 1.00 97.25 355 ALA A O 1
ATOM 2788 N N . PHE A 1 356 ? -12.036 -14.526 5.885 1.00 96.31 356 PHE A N 1
ATOM 2789 C CA . PHE A 1 356 ? -12.818 -15.531 5.163 1.00 96.31 356 PHE A CA 1
ATOM 2790 C C . PHE A 1 356 ? -13.624 -16.417 6.110 1.00 96.31 356 PHE A C 1
ATOM 2792 O O . PHE A 1 356 ? -14.821 -16.596 5.888 1.00 96.31 356 PHE A O 1
ATOM 2799 N N . GLN A 1 357 ? -13.004 -16.909 7.185 1.00 95.06 357 GLN A N 1
ATOM 2800 C CA . GLN A 1 357 ? -13.663 -17.759 8.178 1.00 95.06 357 GLN A CA 1
ATOM 2801 C C . GLN A 1 357 ? -14.862 -17.067 8.849 1.00 95.06 357 GLN A C 1
ATOM 2803 O O . GLN A 1 357 ? -15.863 -17.717 9.141 1.00 95.06 357 GLN A O 1
ATOM 2808 N N . LEU A 1 358 ? -14.796 -15.748 9.053 1.00 95.44 358 LEU A N 1
ATOM 2809 C CA . LEU A 1 358 ? -15.900 -14.945 9.595 1.00 95.44 358 LEU A CA 1
ATOM 2810 C C . LEU A 1 358 ? -16.970 -14.563 8.562 1.00 95.44 358 LEU A C 1
ATOM 2812 O O . LEU A 1 358 ? -17.989 -13.974 8.931 1.00 95.44 358 LEU A O 1
ATOM 2816 N N . GLY A 1 359 ? -16.737 -14.844 7.278 1.00 96.06 359 GLY A N 1
ATOM 2817 C CA . GLY A 1 359 ? -17.632 -14.447 6.197 1.00 96.06 359 GLY A CA 1
ATOM 2818 C C . GLY A 1 359 ? -17.650 -12.940 5.931 1.00 96.06 359 GLY A C 1
ATOM 2819 O O . GLY A 1 359 ? -18.665 -12.437 5.456 1.00 96.06 359 GLY A O 1
ATOM 2820 N N . LEU A 1 360 ? -16.563 -12.203 6.217 1.00 97.19 360 LEU A N 1
ATOM 2821 C CA . LEU A 1 360 ? -16.543 -10.735 6.060 1.00 97.19 360 LEU A CA 1
ATOM 2822 C C . LEU A 1 360 ? -16.743 -10.273 4.610 1.00 97.19 360 LEU A C 1
ATOM 2824 O O . LEU A 1 360 ? -17.226 -9.173 4.382 1.00 97.19 360 LEU A O 1
ATOM 2828 N N . HIS A 1 361 ? -16.422 -11.130 3.644 1.00 96.62 361 HIS A N 1
ATOM 2829 C CA . HIS A 1 361 ? -16.620 -10.918 2.209 1.00 96.62 361 HIS A CA 1
ATOM 2830 C C . HIS A 1 361 ? -18.082 -11.078 1.752 1.00 96.62 361 HIS A C 1
ATOM 2832 O O . HIS A 1 361 ? -18.416 -10.729 0.621 1.00 96.62 361 HIS A O 1
ATOM 2838 N N . SER A 1 362 ? -18.956 -11.638 2.598 1.00 95.75 362 SER A N 1
ATOM 2839 C CA . SER A 1 362 ? -20.320 -12.024 2.235 1.00 95.75 362 SER A CA 1
ATOM 2840 C C . SER A 1 362 ? -21.353 -11.089 2.860 1.00 95.75 362 SER A C 1
ATOM 2842 O O . SER A 1 362 ? -21.492 -10.993 4.084 1.00 95.75 362 SER A O 1
ATOM 2844 N N . SER A 1 363 ? -22.137 -10.425 2.006 1.00 93.50 363 SER A N 1
ATOM 2845 C CA . SER A 1 363 ? -23.259 -9.588 2.443 1.00 93.50 363 SER A CA 1
ATOM 2846 C C . SER A 1 363 ? -24.312 -10.426 3.170 1.00 93.50 363 SER A C 1
ATOM 2848 O O . SER A 1 363 ? -24.821 -9.995 4.204 1.00 93.50 363 SER A O 1
ATOM 2850 N N . GLU A 1 364 ? -24.565 -11.649 2.687 1.00 94.12 364 GLU A N 1
ATOM 2851 C CA . GLU A 1 364 ? -25.464 -12.644 3.284 1.00 94.12 364 GLU A CA 1
ATOM 2852 C C . GLU A 1 364 ? -25.084 -12.977 4.729 1.00 94.12 364 GLU A C 1
ATOM 2854 O O . GLU A 1 364 ? -25.940 -12.945 5.616 1.00 94.12 364 GLU A O 1
ATOM 2859 N N . ALA A 1 365 ? -23.795 -13.230 4.983 1.00 93.19 365 ALA A N 1
ATOM 2860 C CA . ALA A 1 365 ? -23.288 -13.562 6.315 1.00 93.19 365 ALA A CA 1
ATOM 2861 C C . ALA A 1 365 ? -23.507 -12.426 7.329 1.00 93.19 365 ALA A C 1
ATOM 2863 O O . ALA A 1 365 ? -23.640 -12.675 8.527 1.00 93.19 365 ALA A O 1
ATOM 2864 N N . SER A 1 366 ? -23.594 -11.182 6.849 1.00 93.25 366 SER A N 1
ATOM 2865 C CA . SER A 1 366 ? -23.776 -9.996 7.687 1.00 93.25 366 SER A CA 1
ATOM 2866 C C . SER A 1 366 ? -25.230 -9.501 7.753 1.00 93.25 366 SER A C 1
ATOM 2868 O O . SER A 1 366 ? -25.515 -8.559 8.489 1.00 93.25 366 SER A O 1
ATOM 2870 N N . LYS A 1 367 ? -26.184 -10.126 7.043 1.00 92.62 367 LYS A N 1
ATOM 2871 C CA . LYS A 1 367 ? -27.577 -9.638 6.930 1.00 92.62 367 LYS A CA 1
ATOM 2872 C C . LYS A 1 367 ? -28.308 -9.453 8.257 1.00 92.62 367 LYS A C 1
ATOM 2874 O O . LYS A 1 367 ? -29.136 -8.556 8.367 1.00 92.62 367 LYS A O 1
ATOM 2879 N N . ARG A 1 368 ? -28.036 -10.314 9.241 1.00 94.31 368 ARG A N 1
ATOM 2880 C CA . ARG A 1 368 ? -28.722 -10.319 10.549 1.00 94.31 368 ARG A CA 1
ATOM 2881 C C . ARG A 1 368 ? -28.071 -9.401 11.588 1.00 94.31 368 ARG A C 1
ATOM 2883 O O . ARG A 1 368 ? -28.540 -9.349 12.719 1.00 94.31 368 ARG A O 1
ATOM 2890 N N . LEU A 1 369 ? -26.978 -8.733 11.231 1.00 95.25 369 LEU A N 1
ATOM 2891 C CA . LEU A 1 369 ? -26.216 -7.876 12.134 1.00 95.25 369 LEU A CA 1
ATOM 2892 C C . LEU A 1 369 ? -26.733 -6.434 12.081 1.00 95.25 369 LEU A C 1
ATOM 2894 O O . LEU A 1 369 ? -27.378 -6.028 11.110 1.00 95.25 369 LEU A O 1
ATOM 2898 N N . SER A 1 370 ? -26.436 -5.655 13.123 1.00 94.56 370 SER A N 1
ATOM 2899 C CA . SER A 1 370 ? -26.792 -4.234 13.172 1.00 94.56 370 SER A CA 1
ATOM 2900 C C . SER A 1 370 ? -26.106 -3.448 12.041 1.00 94.56 370 SER A C 1
ATOM 2902 O O . SER A 1 370 ? -25.046 -3.865 11.565 1.00 94.56 370 SER A O 1
ATOM 2904 N N . PRO A 1 371 ? -26.659 -2.299 11.605 1.00 93.75 371 PRO A N 1
ATOM 2905 C CA . PRO A 1 371 ? -26.039 -1.470 10.567 1.00 93.75 371 PRO A CA 1
ATOM 2906 C C . PRO A 1 371 ? -24.581 -1.097 10.873 1.00 93.75 371 PRO A C 1
ATOM 2908 O O . PRO A 1 371 ? -23.729 -1.217 9.997 1.00 93.75 371 PRO A O 1
ATOM 2911 N N . LEU A 1 372 ? -24.286 -0.743 12.130 1.00 93.69 372 LEU A N 1
ATOM 2912 C CA . LEU A 1 372 ? -22.930 -0.445 12.594 1.00 93.69 372 LEU A CA 1
ATOM 2913 C C . LEU A 1 372 ? -21.990 -1.649 12.433 1.00 93.69 372 LEU A C 1
ATOM 2915 O O . LEU A 1 372 ? -20.928 -1.526 11.832 1.00 93.69 372 LEU A O 1
ATOM 2919 N N . GLU A 1 373 ? -22.389 -2.828 12.917 1.00 94.94 373 GLU A N 1
ATOM 2920 C CA . GLU A 1 373 ? -21.559 -4.036 12.830 1.00 94.94 373 GLU A CA 1
ATOM 2921 C C . GLU A 1 373 ? -21.323 -4.454 11.369 1.00 94.94 373 GLU A C 1
ATOM 2923 O O . GLU A 1 373 ? -20.220 -4.860 11.000 1.00 94.94 373 GLU A O 1
ATOM 2928 N N . ARG A 1 374 ? -22.341 -4.316 10.509 1.00 95.50 374 ARG A N 1
ATOM 2929 C CA . ARG A 1 374 ? -22.214 -4.567 9.064 1.00 95.50 374 ARG A CA 1
ATOM 2930 C C . ARG A 1 374 ? -21.175 -3.650 8.427 1.00 95.50 374 ARG A C 1
ATOM 2932 O O . ARG A 1 374 ? -20.380 -4.117 7.614 1.00 95.50 374 ARG A O 1
ATOM 2939 N N . GLU A 1 375 ? -21.180 -2.373 8.792 1.00 95.81 375 GLU A N 1
ATOM 2940 C CA . GLU A 1 375 ? -20.241 -1.391 8.256 1.00 95.81 375 GLU A CA 1
ATOM 2941 C C . GLU A 1 375 ? -18.816 -1.616 8.784 1.00 95.81 375 GLU A C 1
ATOM 2943 O O . GLU A 1 375 ? -17.880 -1.627 7.988 1.00 95.81 375 GLU A O 1
ATOM 2948 N N . ILE A 1 376 ? -18.636 -1.927 10.074 1.00 96.50 376 ILE A N 1
ATOM 2949 C CA . ILE A 1 376 ? -17.323 -2.298 10.637 1.00 96.50 376 ILE A CA 1
ATOM 2950 C C . ILE A 1 376 ? -16.746 -3.510 9.896 1.00 96.50 376 ILE A C 1
ATOM 2952 O O . ILE A 1 376 ? -15.615 -3.466 9.414 1.00 96.50 376 ILE A O 1
ATOM 2956 N N . ARG A 1 377 ? -17.530 -4.583 9.738 1.00 97.44 377 ARG A N 1
ATOM 2957 C CA . ARG A 1 377 ? -17.101 -5.795 9.017 1.00 97.44 377 ARG A CA 1
ATOM 2958 C C . ARG A 1 377 ? -16.710 -5.511 7.574 1.00 97.44 377 ARG A C 1
ATOM 2960 O O . ARG A 1 377 ? -15.698 -6.030 7.105 1.00 97.44 377 ARG A O 1
ATOM 2967 N N . LYS A 1 378 ? -17.490 -4.672 6.892 1.00 97.19 378 LYS A N 1
ATOM 2968 C CA . LYS A 1 378 ? -17.211 -4.236 5.524 1.00 97.19 378 LYS A CA 1
ATOM 2969 C C . LYS A 1 378 ? -15.888 -3.464 5.456 1.00 97.19 378 LYS A C 1
ATOM 2971 O O . LYS A 1 378 ? -15.052 -3.781 4.614 1.00 97.19 378 LYS A O 1
ATOM 2976 N N . ARG A 1 379 ? -15.651 -2.507 6.358 1.00 97.62 379 ARG A N 1
ATOM 2977 C CA . ARG A 1 379 ? -14.391 -1.744 6.408 1.00 97.62 379 ARG A CA 1
ATOM 2978 C C . ARG A 1 379 ? -13.186 -2.630 6.713 1.00 97.62 379 ARG A C 1
ATOM 2980 O O . ARG A 1 379 ? -12.158 -2.480 6.063 1.00 97.62 379 ARG A O 1
ATOM 2987 N N . VAL A 1 380 ? -13.325 -3.594 7.625 1.00 98.31 380 VAL A N 1
ATOM 2988 C CA . VAL A 1 380 ? -12.285 -4.596 7.919 1.00 98.31 380 VAL A CA 1
ATOM 2989 C C . VAL A 1 380 ? -11.980 -5.452 6.685 1.00 98.31 380 VAL A C 1
ATOM 2991 O O . VAL A 1 380 ? -10.814 -5.655 6.360 1.00 98.31 380 VAL A O 1
ATOM 2994 N N . TRP A 1 381 ? -13.004 -5.896 5.949 1.00 98.31 381 TRP A N 1
ATOM 2995 C CA . TRP A 1 381 ? -12.822 -6.650 4.705 1.00 98.31 381 TRP A CA 1
ATOM 2996 C C . TRP A 1 381 ? -12.059 -5.855 3.640 1.00 98.31 381 TRP A C 1
ATOM 2998 O O . TRP A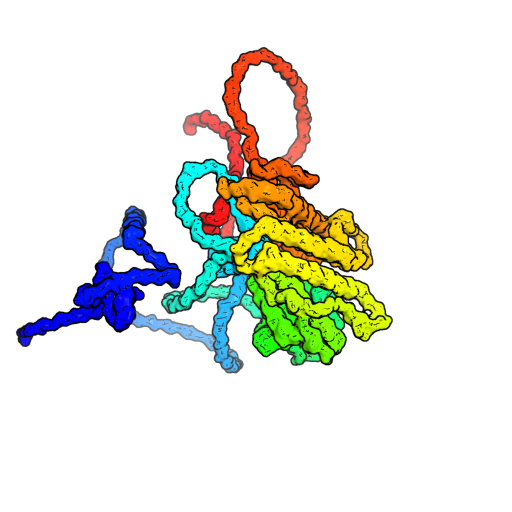 1 381 ? -11.084 -6.352 3.073 1.00 98.31 381 TRP A O 1
ATOM 3008 N N . PHE A 1 382 ? -12.448 -4.602 3.399 1.00 98.38 382 PHE A N 1
ATOM 3009 C CA . PHE A 1 382 ? -11.710 -3.737 2.479 1.00 98.38 382 PHE A CA 1
ATOM 3010 C C . PHE A 1 382 ? -10.306 -3.395 2.988 1.00 98.38 382 PHE A C 1
ATOM 3012 O O . PHE A 1 382 ? -9.401 -3.241 2.174 1.00 98.38 382 PHE A O 1
ATOM 3019 N N . GLY A 1 383 ? -10.090 -3.363 4.304 1.00 97.56 383 GLY A N 1
ATOM 3020 C CA . GLY A 1 383 ? -8.759 -3.263 4.899 1.00 97.56 383 GLY A CA 1
ATOM 3021 C C . GLY A 1 383 ? -7.859 -4.436 4.523 1.00 97.56 383 GLY A C 1
ATOM 3022 O O . GLY A 1 383 ? -6.727 -4.220 4.091 1.00 97.56 383 GLY A O 1
ATOM 3023 N N . CYS A 1 384 ? -8.383 -5.666 4.584 1.00 98.38 384 CYS A N 1
ATOM 3024 C CA . CYS A 1 384 ? -7.678 -6.848 4.082 1.00 98.38 384 CYS A CA 1
ATOM 3025 C C . CYS A 1 384 ? -7.332 -6.705 2.598 1.00 98.38 384 CYS A C 1
ATOM 3027 O O . CYS A 1 384 ? -6.198 -6.970 2.221 1.00 98.38 384 CYS A O 1
ATOM 3029 N N . ILE A 1 385 ? -8.269 -6.254 1.761 1.00 98.00 385 ILE A N 1
ATOM 3030 C CA . ILE A 1 385 ? -8.031 -6.077 0.320 1.00 98.00 385 ILE A CA 1
ATOM 3031 C C . ILE A 1 385 ? -6.931 -5.042 0.064 1.00 98.00 385 ILE A C 1
ATOM 3033 O O . ILE A 1 385 ? -5.993 -5.312 -0.682 1.00 98.00 385 ILE A O 1
ATOM 3037 N N . VAL A 1 386 ? -7.030 -3.861 0.679 1.00 96.62 386 VAL A N 1
ATOM 3038 C CA . VAL A 1 386 ? -6.073 -2.765 0.474 1.00 96.62 386 VAL A CA 1
ATOM 3039 C C . VAL A 1 386 ? -4.666 -3.180 0.910 1.00 96.62 386 VAL A C 1
ATOM 3041 O O . VAL A 1 386 ? -3.697 -2.942 0.180 1.00 96.62 386 VAL A O 1
ATOM 3044 N N . LEU A 1 387 ? -4.550 -3.847 2.061 1.00 94.88 387 LEU A N 1
ATOM 3045 C CA . LEU A 1 387 ? -3.272 -4.362 2.547 1.00 94.88 387 LEU A CA 1
ATOM 3046 C C . LEU A 1 387 ? -2.720 -5.463 1.628 1.00 94.88 387 LEU A C 1
ATOM 3048 O O . LEU A 1 387 ? -1.539 -5.432 1.289 1.00 94.88 387 LEU A O 1
ATOM 3052 N N . ASP A 1 388 ? -3.577 -6.368 1.144 1.00 96.44 388 ASP A N 1
ATOM 3053 C CA . ASP A 1 388 ? -3.202 -7.451 0.228 1.00 96.44 388 ASP A CA 1
ATOM 3054 C C . ASP A 1 388 ? -2.588 -6.922 -1.069 1.00 96.44 388 ASP A C 1
ATOM 3056 O O . ASP A 1 388 ? -1.520 -7.378 -1.476 1.00 96.44 388 ASP A O 1
ATOM 3060 N N . ARG A 1 389 ? -3.210 -5.910 -1.692 1.00 94.88 389 ARG A N 1
ATOM 3061 C CA . ARG A 1 389 ? -2.668 -5.291 -2.916 1.00 94.88 389 ARG A CA 1
ATOM 3062 C C . ARG A 1 389 ? -1.352 -4.574 -2.663 1.00 94.88 389 ARG A C 1
ATOM 3064 O O . ARG A 1 389 ? -0.422 -4.739 -3.448 1.00 94.88 389 ARG A O 1
ATOM 3071 N N . THR A 1 390 ? -1.257 -3.846 -1.549 1.00 92.56 390 THR A N 1
ATOM 3072 C CA . THR A 1 390 ? -0.024 -3.145 -1.160 1.00 92.56 390 THR A CA 1
ATOM 3073 C C . THR A 1 390 ? 1.132 -4.130 -1.033 1.00 92.56 390 THR A C 1
ATOM 3075 O O . THR A 1 390 ? 2.149 -3.973 -1.699 1.00 92.56 390 THR A O 1
ATOM 3078 N N . LEU A 1 391 ? 0.964 -5.185 -0.230 1.00 90.81 391 LEU A N 1
ATOM 3079 C CA . LEU A 1 391 ? 2.022 -6.168 0.005 1.00 90.81 391 LEU A CA 1
ATOM 3080 C C . LEU A 1 391 ? 2.367 -6.965 -1.256 1.00 90.81 391 LEU A C 1
ATOM 3082 O O . LEU A 1 391 ? 3.536 -7.265 -1.486 1.00 90.81 391 LEU A O 1
ATOM 3086 N N . SER A 1 392 ? 1.375 -7.268 -2.094 1.00 92.56 392 SER A N 1
ATOM 3087 C CA . SER A 1 392 ? 1.593 -7.964 -3.366 1.00 92.56 392 SER A CA 1
ATOM 3088 C C . SER A 1 392 ? 2.431 -7.133 -4.332 1.00 92.56 392 SER A C 1
ATOM 3090 O O . SER A 1 392 ? 3.384 -7.653 -4.906 1.00 92.56 392 SER A O 1
ATOM 3092 N N . MET A 1 393 ? 2.135 -5.834 -4.462 1.00 92.50 393 MET A N 1
ATOM 3093 C CA . MET A 1 393 ? 2.943 -4.897 -5.246 1.00 92.50 393 MET A CA 1
ATOM 3094 C C . MET A 1 393 ? 4.371 -4.817 -4.693 1.00 92.50 393 MET A C 1
ATOM 3096 O O . MET A 1 393 ? 5.332 -5.017 -5.438 1.00 92.50 393 MET A O 1
ATOM 3100 N N . THR A 1 394 ? 4.496 -4.553 -3.391 1.00 86.62 394 THR A N 1
ATOM 3101 C CA . THR A 1 394 ? 5.763 -4.265 -2.711 1.00 86.62 394 THR A CA 1
ATOM 3102 C C . THR A 1 394 ? 6.702 -5.472 -2.697 1.00 86.62 394 THR A C 1
ATOM 3104 O O . THR A 1 394 ? 7.860 -5.349 -3.096 1.00 86.62 394 THR A O 1
ATOM 3107 N N . PHE A 1 395 ? 6.209 -6.650 -2.303 1.00 84.56 395 PHE A N 1
ATOM 3108 C CA . PHE A 1 395 ? 7.020 -7.869 -2.211 1.00 84.56 395 PHE A CA 1
ATOM 3109 C C . PHE A 1 395 ? 7.016 -8.697 -3.495 1.00 84.56 395 PHE A C 1
ATOM 3111 O O . PHE A 1 395 ? 7.737 -9.684 -3.579 1.00 84.56 395 PHE A O 1
ATOM 3118 N N . GLY A 1 396 ? 6.214 -8.341 -4.502 1.00 86.31 396 GLY A N 1
ATOM 3119 C CA . GLY A 1 396 ? 6.099 -9.149 -5.712 1.00 86.31 396 GLY A CA 1
ATOM 3120 C C . GLY A 1 396 ? 5.551 -10.541 -5.414 1.00 86.31 396 GLY A C 1
ATOM 3121 O O . GLY A 1 396 ? 6.031 -11.523 -5.964 1.00 86.31 396 GLY A O 1
ATOM 3122 N N . ARG A 1 397 ? 4.598 -10.654 -4.487 1.00 87.88 397 ARG A N 1
ATOM 3123 C CA . ARG A 1 397 ? 3.956 -11.930 -4.139 1.00 87.88 397 ARG A CA 1
ATOM 3124 C C . ARG A 1 397 ? 2.550 -11.982 -4.744 1.00 87.88 397 ARG A C 1
ATOM 3126 O O . ARG A 1 397 ? 1.964 -10.918 -4.967 1.00 87.88 397 ARG A O 1
ATOM 3133 N N . PRO A 1 398 ? 2.001 -13.175 -5.032 1.00 91.81 398 PRO A N 1
ATOM 3134 C CA . PRO A 1 398 ? 0.626 -13.295 -5.501 1.00 91.81 398 PRO A CA 1
ATOM 3135 C C . PRO A 1 398 ? -0.364 -12.815 -4.443 1.00 91.81 398 PRO A C 1
ATOM 3137 O O . PRO A 1 398 ? -0.272 -13.198 -3.275 1.00 91.81 398 PRO A O 1
ATOM 3140 N N . ALA A 1 399 ? -1.326 -12.005 -4.865 1.00 92.75 399 ALA A N 1
ATOM 3141 C CA . ALA A 1 399 ? -2.376 -11.501 -3.994 1.00 92.75 399 ALA A CA 1
ATOM 3142 C C . ALA A 1 399 ? -3.304 -12.633 -3.521 1.00 92.75 399 ALA A C 1
ATOM 3144 O O . ALA A 1 399 ? -3.738 -13.476 -4.309 1.00 92.75 399 ALA A O 1
ATOM 3145 N N . ALA A 1 400 ? -3.617 -12.656 -2.223 1.00 94.00 400 ALA A N 1
ATOM 3146 C CA . ALA A 1 400 ? -4.368 -13.744 -1.599 1.00 94.00 400 ALA A CA 1
ATOM 3147 C C . ALA A 1 400 ? -5.883 -13.650 -1.834 1.00 94.00 400 ALA A C 1
ATOM 3149 O O . ALA A 1 400 ? -6.588 -14.654 -1.709 1.00 94.00 400 ALA A O 1
ATOM 3150 N N . ILE A 1 401 ? -6.402 -12.456 -2.139 1.00 96.69 401 ILE A N 1
ATOM 3151 C CA . ILE A 1 401 ? -7.839 -12.222 -2.337 1.00 96.69 401 ILE A CA 1
ATOM 3152 C C . ILE A 1 401 ? -8.128 -12.018 -3.830 1.00 96.69 401 ILE A C 1
ATOM 3154 O O . ILE A 1 401 ? -7.771 -10.966 -4.353 1.00 96.69 401 ILE A O 1
ATOM 3158 N N . PRO A 1 402 ? -8.818 -12.934 -4.528 1.00 93.12 402 PRO A N 1
ATOM 3159 C CA . PRO A 1 402 ? -9.218 -12.727 -5.922 1.00 93.12 402 PRO A CA 1
ATOM 3160 C C . PRO A 1 402 ? -10.210 -11.567 -6.099 1.00 93.12 402 PRO A C 1
ATOM 3162 O O . PRO A 1 402 ? -11.100 -11.387 -5.266 1.00 93.12 402 PRO A O 1
ATOM 3165 N N . ASP A 1 403 ? -10.135 -10.821 -7.210 1.00 92.56 403 ASP A N 1
ATOM 3166 C CA . ASP A 1 403 ? -11.119 -9.758 -7.524 1.00 92.56 403 ASP A CA 1
ATOM 3167 C C . ASP A 1 403 ? -12.556 -10.298 -7.633 1.00 92.56 403 ASP A C 1
ATOM 3169 O O . ASP A 1 403 ? -13.517 -9.659 -7.204 1.00 92.56 403 ASP A O 1
ATOM 3173 N N . SER A 1 404 ? -12.711 -11.547 -8.085 1.00 93.81 404 SER A N 1
ATOM 3174 C CA . SER A 1 404 ? -14.006 -12.230 -8.146 1.00 93.81 404 SER A CA 1
ATOM 3175 C C . SER A 1 404 ? -14.696 -12.374 -6.783 1.00 93.81 404 SER A C 1
ATOM 3177 O O . SER A 1 404 ? -15.903 -12.618 -6.751 1.00 93.81 404 SER A O 1
ATOM 3179 N N . TYR A 1 405 ? -13.983 -12.203 -5.666 1.00 93.44 405 TYR A N 1
ATOM 3180 C CA . TYR A 1 405 ? -14.545 -12.272 -4.312 1.00 93.44 405 TYR A CA 1
ATOM 3181 C C . TYR A 1 405 ? -14.891 -10.890 -3.737 1.00 93.44 405 TYR A C 1
ATOM 3183 O O . TYR A 1 405 ? -15.525 -10.792 -2.686 1.00 93.44 405 TYR A O 1
ATOM 3191 N N . ILE A 1 406 ? -14.538 -9.807 -4.430 1.00 94.75 406 ILE A N 1
ATOM 3192 C CA . ILE A 1 406 ? -14.827 -8.434 -4.012 1.00 94.75 406 ILE A CA 1
ATOM 3193 C C . ILE A 1 406 ? -16.191 -8.030 -4.582 1.00 94.75 406 ILE A C 1
ATOM 3195 O O . ILE A 1 406 ? -16.300 -7.434 -5.651 1.00 94.75 406 ILE A O 1
ATOM 3199 N N . LYS A 1 407 ? -17.260 -8.421 -3.878 1.00 93.00 407 LYS A N 1
ATOM 3200 C CA . LYS A 1 407 ? -18.657 -8.187 -4.303 1.00 93.00 407 LYS A CA 1
ATOM 3201 C C . LYS A 1 407 ? -19.447 -7.240 -3.405 1.00 93.00 407 LYS A C 1
ATOM 3203 O O . LYS A 1 407 ? -20.588 -6.923 -3.725 1.00 93.00 407 LYS A O 1
ATOM 3208 N N . LEU A 1 408 ? -18.869 -6.805 -2.289 1.00 96.12 408 LEU A N 1
ATOM 3209 C CA . LEU A 1 408 ? -19.519 -5.844 -1.404 1.00 96.12 408 LEU A CA 1
ATOM 3210 C C . LEU A 1 408 ? -19.528 -4.446 -2.024 1.00 96.12 408 LEU A C 1
ATOM 3212 O O . LEU A 1 408 ? -18.579 -4.047 -2.696 1.00 96.12 408 LEU A O 1
ATOM 3216 N N . GLU A 1 409 ? -20.589 -3.697 -1.743 1.00 96.44 409 GLU A N 1
ATOM 3217 C CA . GLU A 1 409 ? -20.639 -2.259 -2.000 1.00 96.44 409 GLU A CA 1
ATOM 3218 C C . GLU A 1 409 ? -19.594 -1.525 -1.155 1.00 96.44 409 GLU A C 1
ATOM 3220 O O . GLU A 1 409 ? -19.196 -2.005 -0.088 1.00 96.44 409 GLU A O 1
ATOM 3225 N N . LEU A 1 410 ? -19.172 -0.349 -1.622 1.00 97.19 410 LEU A N 1
ATOM 3226 C CA . LEU A 1 410 ? -18.175 0.462 -0.931 1.00 97.19 410 LEU A CA 1
ATOM 3227 C C . LEU A 1 410 ? -18.648 0.883 0.481 1.00 97.19 410 LEU A C 1
ATOM 3229 O O . LEU A 1 410 ? -19.855 0.970 0.747 1.00 97.19 410 LEU A O 1
ATOM 3233 N N . PRO A 1 411 ? -17.703 1.110 1.412 1.00 96.69 411 PRO A N 1
ATOM 3234 C CA . PRO A 1 411 ? -17.971 1.715 2.711 1.00 96.69 411 PRO A CA 1
ATOM 3235 C C . PRO A 1 411 ? -18.762 3.019 2.628 1.00 96.69 411 PRO A C 1
ATOM 3237 O O . PRO A 1 411 ? -18.625 3.800 1.684 1.00 96.69 411 PRO A O 1
ATOM 3240 N N . VAL A 1 412 ? -19.576 3.258 3.651 1.00 94.06 412 VAL A N 1
ATOM 3241 C CA . VAL A 1 412 ? -20.376 4.479 3.795 1.00 94.06 412 VAL A CA 1
ATOM 3242 C C . VAL A 1 412 ? -20.131 5.108 5.159 1.00 94.06 412 VAL A C 1
ATOM 3244 O O . VAL A 1 412 ? -19.527 4.511 6.054 1.00 94.06 412 VAL A O 1
ATOM 3247 N N . ASP A 1 413 ? -20.576 6.345 5.314 1.00 90.94 413 ASP A N 1
ATOM 3248 C CA . ASP A 1 413 ? -20.424 7.080 6.558 1.00 90.94 413 ASP A CA 1
ATOM 3249 C C . ASP A 1 413 ? -21.302 6.473 7.667 1.00 90.94 413 ASP A C 1
ATOM 3251 O O . ASP A 1 413 ? -22.516 6.327 7.506 1.00 90.94 413 ASP A O 1
ATOM 3255 N N . ILE A 1 414 ? -20.685 6.105 8.793 1.00 88.88 414 ILE A N 1
ATOM 3256 C CA . ILE A 1 414 ? -21.382 5.475 9.921 1.00 88.88 414 ILE A CA 1
ATOM 3257 C C . ILE A 1 414 ? -22.367 6.456 10.562 1.00 88.88 414 ILE A C 1
ATOM 3259 O O . ILE A 1 414 ? -23.465 6.038 10.935 1.00 88.88 414 ILE A O 1
ATOM 3263 N N . ASP A 1 415 ? -22.027 7.745 10.630 1.00 83.88 415 ASP A N 1
ATOM 3264 C CA . ASP A 1 415 ? -22.886 8.752 11.256 1.00 83.88 415 ASP A CA 1
ATOM 3265 C C . ASP A 1 415 ? -24.211 8.854 10.487 1.00 83.88 415 ASP A C 1
ATOM 3267 O O . ASP A 1 415 ? -25.288 8.878 11.082 1.00 83.88 415 ASP A O 1
ATOM 3271 N N . THR A 1 416 ? -24.145 8.762 9.154 1.00 83.75 416 THR A N 1
ATOM 3272 C CA . THR A 1 416 ? -25.334 8.759 8.286 1.00 83.75 416 THR A CA 1
ATOM 3273 C C . THR A 1 416 ? -26.182 7.489 8.412 1.00 83.75 416 THR A C 1
ATOM 3275 O O . THR A 1 416 ? -27.393 7.540 8.198 1.00 83.75 416 THR A O 1
ATOM 3278 N N . LEU A 1 417 ? -25.576 6.352 8.781 1.00 84.19 417 LEU A N 1
ATOM 3279 C CA . LEU A 1 417 ? -26.282 5.081 8.983 1.00 84.19 417 LEU A CA 1
ATOM 3280 C C . LEU A 1 417 ? -27.030 5.029 10.317 1.00 84.19 417 LEU A C 1
ATOM 3282 O O . LEU A 1 417 ? -28.109 4.440 10.389 1.00 84.19 417 LEU A O 1
ATOM 3286 N N . ILE A 1 418 ? -26.427 5.569 11.377 1.00 82.00 418 ILE A N 1
ATOM 3287 C CA . ILE A 1 418 ? -26.962 5.488 12.743 1.00 82.00 418 ILE A CA 1
ATOM 3288 C C . ILE A 1 418 ? -27.908 6.657 13.024 1.00 82.00 418 ILE A C 1
ATOM 3290 O O . ILE A 1 418 ? -28.977 6.458 13.603 1.00 82.00 418 ILE A O 1
ATOM 3294 N N . SER A 1 419 ? -27.531 7.857 12.584 1.00 81.50 419 SER A N 1
ATOM 3295 C CA . SER A 1 419 ? -28.206 9.113 12.906 1.00 81.50 419 SER A CA 1
ATOM 3296 C C . SER A 1 419 ? -28.382 9.965 11.643 1.00 81.50 419 SER A C 1
ATOM 3298 O O . SER A 1 419 ? -27.718 10.988 11.491 1.00 81.50 419 SER A O 1
ATOM 3300 N N . PRO A 1 420 ? -29.314 9.609 10.738 1.00 75.62 420 PRO A N 1
ATOM 3301 C CA . PRO A 1 420 ? -29.477 10.283 9.442 1.00 75.62 420 PRO A CA 1
ATOM 3302 C C . PRO A 1 420 ? -29.849 11.774 9.541 1.00 75.62 420 PRO A C 1
ATOM 3304 O O . PRO A 1 420 ? -29.731 12.501 8.560 1.00 75.62 420 PRO A O 1
ATOM 3307 N N . ASN A 1 421 ? -30.293 12.236 10.714 1.00 76.94 421 ASN A N 1
ATOM 3308 C CA . ASN A 1 421 ? -30.664 13.631 10.971 1.00 76.94 421 ASN A CA 1
ATOM 3309 C C . ASN A 1 421 ? -29.525 14.468 11.582 1.00 76.94 421 ASN A C 1
ATOM 3311 O O . ASN A 1 421 ? -29.707 15.665 11.806 1.00 76.94 421 ASN A O 1
ATOM 3315 N N . THR A 1 422 ? -28.380 13.861 11.894 1.00 75.56 422 THR A N 1
ATOM 3316 C CA . THR A 1 422 ? -27.218 14.555 12.457 1.00 75.56 422 THR A CA 1
ATOM 3317 C C . THR A 1 422 ? -26.221 14.844 11.332 1.00 75.56 422 THR A C 1
ATOM 3319 O O . THR A 1 422 ? -25.961 13.950 10.526 1.00 75.56 422 THR A O 1
ATOM 3322 N N . PRO A 1 423 ? -25.660 16.065 11.236 1.00 75.25 423 PRO A N 1
ATOM 3323 C CA . PRO A 1 423 ? -24.591 16.338 10.282 1.00 75.25 423 PRO A CA 1
ATOM 3324 C C . PRO A 1 423 ? -23.423 15.383 10.545 1.00 75.25 423 PRO A C 1
ATOM 3326 O O . PRO A 1 423 ? -22.973 15.279 11.686 1.00 75.25 423 PRO A O 1
ATOM 3329 N N . ALA A 1 424 ? -22.959 14.684 9.509 1.00 78.12 424 ALA A N 1
ATOM 3330 C CA . ALA A 1 424 ? -21.802 13.801 9.624 1.00 78.12 424 ALA A CA 1
ATOM 3331 C C . ALA A 1 424 ? -20.547 14.604 9.996 1.00 78.12 424 ALA A C 1
ATOM 3333 O O . ALA A 1 424 ? -20.375 15.727 9.508 1.00 78.12 424 ALA A O 1
ATOM 3334 N N . ASP A 1 425 ? -19.666 14.033 10.826 1.00 85.69 425 ASP A N 1
ATOM 3335 C CA . ASP A 1 425 ? -18.364 14.639 11.127 1.00 85.69 425 ASP A CA 1
ATOM 3336 C C . ASP A 1 425 ? -17.574 14.807 9.808 1.00 85.69 425 ASP A C 1
ATOM 3338 O O . ASP A 1 425 ? -17.223 13.799 9.179 1.00 85.69 425 ASP A O 1
ATOM 3342 N N . PRO A 1 426 ? -17.248 16.045 9.372 1.00 87.88 426 PRO A N 1
ATOM 3343 C CA . PRO A 1 426 ? -16.549 16.284 8.109 1.00 87.88 426 PRO A CA 1
ATOM 3344 C C . PRO A 1 426 ? -15.227 15.516 7.988 1.00 87.88 426 PRO A C 1
ATOM 3346 O O . PRO A 1 426 ? -14.861 15.070 6.898 1.00 87.88 426 PRO A O 1
ATOM 3349 N N . ARG A 1 427 ? -14.522 15.305 9.107 1.00 88.31 427 ARG A N 1
ATOM 3350 C CA . ARG A 1 427 ? -13.269 14.538 9.148 1.00 88.31 427 ARG A CA 1
ATOM 3351 C C . ARG A 1 427 ? -13.511 13.061 8.853 1.00 88.31 427 ARG A C 1
ATOM 3353 O O . ARG A 1 427 ? -12.785 12.472 8.047 1.00 88.31 427 ARG A O 1
ATOM 3360 N N . LYS A 1 428 ? -14.518 12.454 9.489 1.00 88.81 428 LYS A N 1
ATOM 3361 C CA . LYS A 1 428 ? -14.866 11.042 9.263 1.00 88.81 428 LYS A CA 1
ATOM 3362 C C . LYS A 1 428 ? -15.422 10.838 7.862 1.00 88.81 428 LYS A C 1
ATOM 3364 O O . LYS A 1 428 ? -15.061 9.864 7.202 1.00 88.81 428 LYS A O 1
ATOM 3369 N N . HIS A 1 429 ? -16.212 11.790 7.378 1.00 90.50 429 HIS A N 1
ATOM 3370 C CA . HIS A 1 429 ? -16.726 11.782 6.019 1.00 90.50 429 HIS A CA 1
ATOM 3371 C C . HIS A 1 429 ? -15.593 11.764 4.984 1.00 90.50 429 HIS A C 1
ATOM 3373 O O . HIS A 1 429 ? -15.544 10.885 4.118 1.00 90.50 429 HIS A O 1
ATOM 3379 N N . ALA A 1 430 ? -14.628 12.681 5.113 1.00 92.19 430 ALA A N 1
ATOM 3380 C CA . ALA A 1 430 ? -13.458 12.740 4.241 1.00 92.19 430 ALA A CA 1
ATOM 3381 C C . ALA A 1 430 ? -12.586 11.472 4.345 1.00 92.19 430 ALA A C 1
ATOM 3383 O O . ALA A 1 430 ? -12.113 10.975 3.325 1.00 92.19 430 ALA A O 1
ATOM 3384 N N . SER A 1 431 ? -12.429 10.903 5.547 1.00 93.50 431 SER A N 1
ATOM 3385 C CA . SER A 1 431 ? -11.737 9.621 5.766 1.00 93.50 431 SER A CA 1
ATOM 3386 C C . SER A 1 431 ? -12.390 8.467 4.991 1.00 93.50 431 SER A C 1
ATOM 3388 O O . SER A 1 431 ? -11.700 7.715 4.299 1.00 93.50 431 SER A O 1
ATOM 3390 N N . VAL A 1 432 ? -13.722 8.348 5.031 1.00 94.38 432 VAL A N 1
ATOM 3391 C CA . VAL A 1 432 ? -14.459 7.311 4.284 1.00 94.38 432 VAL A CA 1
ATOM 3392 C C . VAL A 1 432 ? -14.333 7.520 2.779 1.00 94.38 432 VAL A C 1
ATOM 3394 O O . VAL A 1 432 ? -14.091 6.561 2.045 1.00 94.38 432 VAL A O 1
ATOM 3397 N N . GLN A 1 433 ? -14.444 8.764 2.306 1.00 94.50 433 GLN A N 1
ATOM 3398 C CA . GLN A 1 433 ? -14.232 9.081 0.894 1.00 94.50 433 GLN A CA 1
ATOM 3399 C C . GLN A 1 433 ? -12.816 8.708 0.436 1.00 94.50 433 GLN A C 1
ATOM 3401 O O . GLN A 1 433 ? -12.665 8.022 -0.574 1.00 94.50 433 GLN A O 1
ATOM 3406 N N . PHE A 1 434 ? -11.785 9.089 1.195 1.00 95.44 434 PHE A N 1
ATOM 3407 C CA . PHE A 1 434 ? -10.397 8.721 0.914 1.00 95.44 434 PHE A CA 1
ATOM 3408 C C . PHE A 1 434 ? -10.205 7.197 0.872 1.00 95.44 434 PHE A C 1
ATOM 3410 O O . PHE A 1 434 ? -9.524 6.670 -0.017 1.00 95.44 434 PHE A O 1
ATOM 3417 N N . PHE A 1 435 ? -10.833 6.470 1.798 1.00 96.62 435 PHE A N 1
ATOM 3418 C CA . PHE A 1 435 ? -10.784 5.013 1.824 1.00 96.62 435 PHE A CA 1
ATOM 3419 C C . PHE A 1 435 ? -11.443 4.401 0.577 1.00 96.62 435 PHE A C 1
ATOM 3421 O O . PHE A 1 435 ? -10.846 3.541 -0.067 1.00 96.62 435 PHE A O 1
ATOM 3428 N N . ASN A 1 436 ? -12.602 4.909 0.150 1.00 97.44 436 ASN A N 1
ATOM 3429 C CA . ASN A 1 436 ? -13.285 4.474 -1.077 1.00 97.44 436 ASN A CA 1
ATOM 3430 C C . ASN A 1 436 ? -12.473 4.764 -2.348 1.00 97.44 436 ASN A C 1
ATOM 3432 O O . ASN A 1 436 ? -12.349 3.909 -3.231 1.00 97.44 436 ASN A O 1
ATOM 3436 N N . VAL A 1 437 ? -11.877 5.952 -2.427 1.00 97.75 437 VAL A N 1
ATOM 3437 C CA . VAL A 1 437 ? -10.977 6.350 -3.516 1.00 97.75 437 VAL A CA 1
ATOM 3438 C C . VAL A 1 437 ? -9.745 5.431 -3.559 1.00 97.75 437 VAL A C 1
ATOM 3440 O O . VAL A 1 437 ? -9.339 4.981 -4.630 1.00 97.75 437 VAL A O 1
ATOM 3443 N N . THR A 1 438 ? -9.204 5.051 -2.399 1.00 97.44 438 THR A N 1
ATOM 3444 C CA . THR A 1 438 ? -8.104 4.077 -2.297 1.00 97.44 438 THR A CA 1
ATOM 3445 C C . THR A 1 438 ? -8.521 2.683 -2.766 1.00 97.44 438 THR A C 1
ATOM 3447 O O . THR A 1 438 ? -7.807 2.073 -3.558 1.00 97.44 438 THR A O 1
ATOM 3450 N N . ILE A 1 439 ? -9.671 2.176 -2.308 1.00 97.88 439 ILE A N 1
ATOM 3451 C CA . ILE A 1 439 ? -10.189 0.851 -2.689 1.00 97.88 439 ILE A CA 1
ATOM 3452 C C . ILE A 1 439 ? -10.323 0.748 -4.212 1.00 97.88 439 ILE A C 1
ATOM 3454 O O . ILE A 1 439 ? -9.896 -0.236 -4.815 1.00 97.88 439 ILE A O 1
ATOM 3458 N N . THR A 1 440 ? -10.895 1.775 -4.840 1.00 97.94 440 THR A N 1
ATOM 3459 C CA . THR A 1 440 ? -11.121 1.799 -6.290 1.00 97.94 440 THR A CA 1
ATOM 3460 C C . THR A 1 440 ? -9.820 1.929 -7.083 1.00 97.94 440 THR A C 1
ATOM 3462 O O . THR A 1 440 ? -9.659 1.218 -8.073 1.00 97.94 440 THR A O 1
ATOM 3465 N N . LEU A 1 441 ? -8.848 2.719 -6.612 1.00 98.38 441 LEU A N 1
ATOM 3466 C CA . LEU A 1 441 ? -7.508 2.771 -7.211 1.00 98.38 441 LEU A CA 1
ATOM 3467 C C . LEU A 1 441 ? -6.805 1.408 -7.126 1.00 98.38 441 LEU A C 1
ATOM 3469 O O . LEU A 1 441 ? -6.157 0.957 -8.066 1.00 98.38 441 LEU A O 1
ATOM 3473 N N . TYR A 1 442 ? -6.955 0.714 -5.999 1.00 97.62 442 TYR A N 1
ATOM 3474 C CA . TYR A 1 442 ? -6.292 -0.570 -5.769 1.00 97.62 442 TYR A CA 1
ATOM 3475 C C . TYR A 1 442 ? -6.971 -1.731 -6.503 1.00 97.62 442 TYR A C 1
ATOM 3477 O O . TYR A 1 442 ? -6.353 -2.775 -6.718 1.00 97.62 442 TYR A O 1
ATOM 3485 N N . LYS A 1 443 ? -8.207 -1.538 -6.972 1.00 96.94 443 LYS A N 1
ATOM 3486 C CA . LYS A 1 443 ? -8.817 -2.419 -7.970 1.00 96.94 443 LYS A CA 1
ATOM 3487 C C . LYS A 1 443 ? -8.079 -2.341 -9.311 1.00 96.94 443 LYS A C 1
ATOM 3489 O O . LYS A 1 443 ? -7.846 -3.371 -9.933 1.00 96.94 443 LYS A O 1
ATOM 3494 N N . ILE A 1 444 ? -7.645 -1.149 -9.723 1.00 98.00 444 ILE A N 1
ATOM 3495 C CA . ILE A 1 444 ? -6.789 -0.987 -10.909 1.00 98.00 444 ILE A CA 1
ATOM 3496 C C . ILE A 1 444 ? -5.423 -1.632 -10.646 1.00 98.00 444 ILE A C 1
ATOM 3498 O O . ILE A 1 444 ? -4.935 -2.386 -11.479 1.00 98.00 444 ILE A O 1
ATOM 3502 N N . MET A 1 445 ? -4.846 -1.438 -9.453 1.00 97.12 445 MET A N 1
ATOM 3503 C CA . MET A 1 445 ? -3.592 -2.101 -9.056 1.00 97.12 445 MET A CA 1
ATOM 3504 C C . MET A 1 445 ? -3.661 -3.631 -9.150 1.00 97.12 445 MET A C 1
ATOM 3506 O O . MET A 1 445 ? -2.692 -4.251 -9.580 1.00 97.12 445 MET A O 1
ATOM 3510 N N . TRP A 1 446 ? -4.792 -4.248 -8.793 1.00 96.12 446 TRP A N 1
ATOM 3511 C CA . TRP A 1 446 ? -4.998 -5.681 -9.019 1.00 96.12 446 TRP A CA 1
ATOM 3512 C C . TRP A 1 446 ? -4.862 -6.041 -10.500 1.00 96.12 446 TRP A C 1
ATOM 3514 O O . TRP A 1 446 ? -4.076 -6.924 -10.823 1.00 96.12 446 TRP A O 1
ATOM 3524 N N . ASN A 1 447 ? -5.575 -5.338 -11.388 1.00 95.69 447 ASN A N 1
ATOM 3525 C CA . ASN A 1 447 ? -5.519 -5.600 -12.829 1.00 95.69 447 ASN A CA 1
ATOM 3526 C C . ASN A 1 447 ? -4.095 -5.438 -13.373 1.00 95.69 447 ASN A C 1
ATOM 3528 O O . ASN A 1 447 ? -3.662 -6.229 -14.202 1.00 95.69 447 ASN A O 1
ATOM 3532 N N . VAL A 1 448 ? -3.351 -4.447 -12.876 1.00 95.81 448 VAL A N 1
ATOM 3533 C CA . VAL A 1 448 ? -1.940 -4.241 -13.227 1.00 95.81 448 VAL A CA 1
ATOM 3534 C C . VAL A 1 448 ? -1.097 -5.448 -12.823 1.00 95.81 448 VAL A C 1
ATOM 3536 O O . VAL A 1 448 ? -0.387 -5.998 -13.658 1.00 95.81 448 VAL A O 1
ATOM 3539 N N . ILE A 1 449 ? -1.187 -5.897 -11.568 1.00 93.69 449 ILE A N 1
ATOM 3540 C CA . ILE A 1 449 ? -0.418 -7.054 -11.084 1.00 93.69 449 ILE A CA 1
ATOM 3541 C C . ILE A 1 449 ? -0.809 -8.331 -11.843 1.00 93.69 449 ILE A C 1
ATOM 3543 O O . ILE A 1 449 ? 0.060 -9.102 -12.243 1.00 93.69 449 ILE A O 1
ATOM 3547 N N . ASP A 1 450 ? -2.101 -8.552 -12.063 1.00 92.81 450 ASP A N 1
ATOM 3548 C CA . ASP A 1 450 ? -2.619 -9.750 -12.721 1.00 92.81 450 ASP A CA 1
ATOM 3549 C C . ASP A 1 450 ? -2.215 -9.804 -14.204 1.00 92.81 450 ASP A C 1
ATOM 3551 O O . ASP A 1 450 ? -1.615 -10.781 -14.648 1.00 92.81 450 ASP A O 1
ATOM 3555 N N . LEU A 1 451 ? -2.456 -8.722 -14.952 1.00 92.38 451 LEU A N 1
ATOM 3556 C CA . LEU A 1 451 ? -2.311 -8.698 -16.410 1.00 92.38 451 LEU A CA 1
ATOM 3557 C C . LEU A 1 451 ? -0.900 -8.322 -16.886 1.00 92.38 451 LEU A C 1
ATOM 3559 O O . LEU A 1 451 ? -0.421 -8.900 -17.857 1.00 92.38 451 LEU A O 1
ATOM 3563 N N . LEU A 1 452 ? -0.220 -7.374 -16.227 1.00 92.31 452 LEU A N 1
ATOM 3564 C CA . LEU A 1 452 ? 1.122 -6.921 -16.640 1.00 92.31 452 LEU A CA 1
ATOM 3565 C C . LEU A 1 452 ? 2.255 -7.684 -15.945 1.00 92.31 452 LEU A C 1
ATOM 3567 O O . LEU A 1 452 ? 3.352 -7.771 -16.493 1.00 92.31 452 LEU A O 1
ATOM 3571 N N . TYR A 1 453 ? 2.000 -8.247 -14.761 1.00 91.56 453 TYR A N 1
ATOM 3572 C CA . TYR A 1 453 ? 2.996 -8.981 -13.969 1.00 91.56 453 TYR A CA 1
ATOM 3573 C C . TYR A 1 453 ? 2.655 -10.468 -13.784 1.00 91.56 453 TYR A C 1
ATOM 3575 O O . TYR A 1 453 ? 3.300 -11.156 -12.988 1.00 91.56 453 TYR A O 1
ATOM 3583 N N . GLY A 1 454 ? 1.645 -10.976 -14.502 1.00 89.88 454 GLY A N 1
ATOM 3584 C CA . GLY A 1 454 ? 1.239 -12.383 -14.461 1.00 89.88 454 GLY A CA 1
ATOM 3585 C C . GLY A 1 454 ? 0.848 -12.849 -13.058 1.00 89.88 454 GLY A C 1
ATOM 3586 O O . GLY A 1 454 ? 1.216 -13.945 -12.643 1.00 89.88 454 GLY A O 1
ATOM 3587 N N . GLY A 1 455 ? 0.222 -11.982 -12.261 1.00 90.06 455 GLY A N 1
ATOM 3588 C CA . GLY A 1 455 ? -0.141 -12.281 -10.876 1.00 90.06 455 GLY A CA 1
ATOM 3589 C C . GLY A 1 455 ? 1.058 -12.488 -9.944 1.00 90.06 455 GLY A C 1
ATOM 3590 O O . GLY A 1 455 ? 0.899 -13.086 -8.881 1.00 90.06 455 GLY A O 1
ATOM 3591 N N . ASN A 1 456 ? 2.257 -12.029 -10.330 1.00 90.19 456 ASN A N 1
ATOM 3592 C CA . ASN A 1 456 ? 3.520 -12.235 -9.615 1.00 90.19 456 ASN A CA 1
ATOM 3593 C C . ASN A 1 456 ? 3.958 -13.704 -9.461 1.00 90.19 456 ASN A C 1
ATOM 3595 O O . ASN A 1 456 ? 4.792 -14.018 -8.612 1.00 90.19 456 ASN A O 1
ATOM 3599 N N . ILE A 1 457 ? 3.435 -14.618 -10.280 1.00 85.75 457 ILE A N 1
ATOM 3600 C CA . ILE A 1 457 ? 3.751 -16.052 -10.163 1.00 85.75 457 ILE A CA 1
ATOM 3601 C C . ILE A 1 457 ? 5.072 -16.447 -10.842 1.00 85.75 457 ILE A C 1
ATOM 3603 O O . ILE A 1 457 ? 5.521 -17.577 -10.682 1.00 85.75 457 ILE A O 1
ATOM 3607 N N . GLY A 1 458 ? 5.683 -15.545 -11.620 1.00 71.62 458 GLY A N 1
ATOM 3608 C CA . GLY A 1 458 ? 6.922 -15.829 -12.353 1.00 71.62 458 GLY A CA 1
ATOM 3609 C C . GLY A 1 458 ? 6.753 -16.827 -13.505 1.00 71.62 458 GLY A C 1
ATOM 3610 O O . GLY A 1 458 ? 7.724 -17.462 -13.904 1.00 71.62 458 GLY A O 1
ATOM 3611 N N . TYR A 1 459 ? 5.533 -17.002 -14.029 1.00 59.28 459 TYR A N 1
ATOM 3612 C CA . TYR A 1 459 ? 5.306 -17.828 -15.214 1.00 59.28 459 TYR A CA 1
ATOM 3613 C C . TYR A 1 459 ? 5.740 -17.057 -16.465 1.00 59.28 459 TYR A C 1
ATOM 3615 O O . TYR A 1 459 ? 5.085 -16.101 -16.880 1.00 59.28 459 TYR A O 1
ATOM 3623 N N . GLU A 1 460 ? 6.860 -17.484 -17.048 1.00 55.22 460 GLU A N 1
ATOM 3624 C CA . GLU A 1 460 ? 7.455 -16.961 -18.280 1.00 55.22 460 GLU A CA 1
ATOM 3625 C C . GLU A 1 460 ? 6.611 -17.337 -19.513 1.00 55.22 460 GLU A C 1
ATOM 3627 O O . GLU A 1 460 ? 6.989 -18.154 -20.349 1.00 55.22 460 GLU A O 1
ATOM 3632 N N . GLY A 1 461 ? 5.437 -16.726 -19.651 1.00 54.84 461 GLY A N 1
ATOM 3633 C CA . GLY A 1 461 ? 4.920 -16.421 -20.978 1.00 54.84 461 GLY A CA 1
ATOM 3634 C C . GLY A 1 461 ? 5.536 -15.096 -21.399 1.00 54.84 461 GLY A C 1
ATOM 3635 O O . GLY A 1 461 ? 5.238 -14.076 -20.781 1.00 54.84 461 GLY A O 1
ATOM 3636 N N . THR A 1 462 ? 6.405 -15.072 -22.413 1.00 60.69 462 THR A N 1
ATOM 3637 C CA . THR A 1 462 ? 6.889 -13.803 -22.974 1.00 60.69 462 THR A CA 1
ATOM 3638 C C . THR A 1 462 ? 5.717 -13.104 -23.656 1.00 60.69 462 THR A C 1
ATOM 3640 O O . THR A 1 462 ? 5.473 -13.316 -24.844 1.00 60.69 462 THR A O 1
ATOM 3643 N N . ALA A 1 463 ? 4.959 -12.306 -22.898 1.00 74.19 463 ALA A 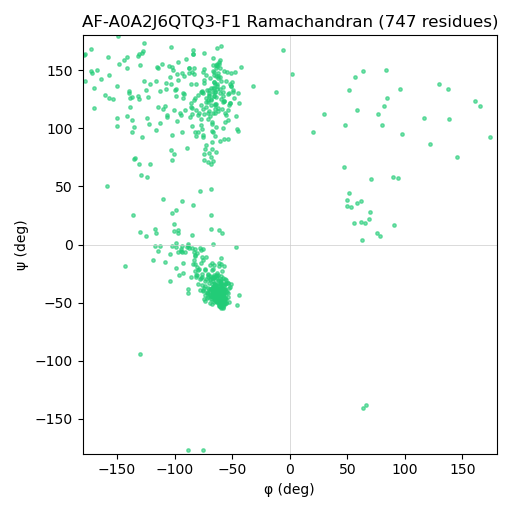N 1
ATOM 3644 C CA . ALA A 1 463 ? 3.935 -11.441 -23.462 1.00 74.19 463 ALA A CA 1
ATOM 3645 C C . ALA A 1 463 ? 4.591 -10.584 -24.547 1.00 74.19 463 ALA A C 1
ATOM 3647 O O . ALA A 1 463 ? 5.666 -10.001 -24.326 1.00 74.19 463 ALA A O 1
ATOM 3648 N N . SER A 1 464 ? 3.978 -10.559 -25.731 1.00 83.31 464 SER A N 1
ATOM 3649 C CA . SER A 1 464 ? 4.497 -9.748 -26.822 1.00 83.31 464 SER A CA 1
ATOM 3650 C C . SER A 1 464 ? 4.414 -8.273 -26.431 1.00 83.31 464 SER A C 1
ATOM 3652 O O . SER A 1 464 ? 3.575 -7.872 -25.618 1.00 83.31 464 SER A O 1
ATOM 3654 N N . LEU A 1 465 ? 5.267 -7.433 -27.018 1.00 84.06 465 LEU A N 1
ATOM 3655 C CA . LEU A 1 465 ? 5.193 -5.991 -26.781 1.00 84.06 465 LEU A CA 1
ATOM 3656 C C . LEU A 1 465 ? 3.797 -5.430 -27.113 1.00 84.06 465 LEU A C 1
ATOM 3658 O O . LEU A 1 465 ? 3.325 -4.533 -26.420 1.00 84.06 465 LEU A O 1
ATOM 3662 N N . PHE A 1 466 ? 3.113 -5.987 -28.118 1.00 86.19 466 PHE A N 1
ATOM 3663 C CA . PHE A 1 466 ? 1.748 -5.596 -28.475 1.00 86.19 466 PHE A CA 1
ATOM 3664 C C . PHE A 1 466 ? 0.732 -5.915 -27.373 1.00 86.19 466 PHE A C 1
ATOM 3666 O O . PHE A 1 466 ? -0.100 -5.062 -27.066 1.00 86.19 466 PHE A O 1
ATOM 3673 N N . ASP A 1 467 ? 0.823 -7.090 -26.742 1.00 88.88 467 ASP A N 1
ATOM 3674 C CA . ASP A 1 467 ? -0.070 -7.475 -25.637 1.00 88.88 467 ASP A CA 1
ATOM 3675 C C . ASP A 1 467 ? 0.141 -6.573 -24.417 1.00 88.88 467 ASP A C 1
ATOM 3677 O O . ASP A 1 467 ? -0.819 -6.102 -23.797 1.00 88.88 467 ASP A O 1
ATOM 3681 N N . ILE A 1 468 ? 1.412 -6.280 -24.111 1.00 90.31 468 ILE A N 1
ATOM 3682 C CA . ILE A 1 468 ? 1.790 -5.344 -23.051 1.00 90.31 468 ILE A CA 1
ATOM 3683 C C . ILE A 1 468 ? 1.162 -3.984 -23.346 1.00 90.31 468 ILE A C 1
ATOM 3685 O O . ILE A 1 468 ? 0.421 -3.462 -22.522 1.00 90.31 468 ILE A O 1
ATOM 3689 N N . VAL A 1 469 ? 1.396 -3.430 -24.536 1.00 90.38 469 VAL A N 1
ATOM 3690 C CA . VAL A 1 469 ? 0.905 -2.101 -24.925 1.00 90.38 469 VAL A CA 1
ATOM 3691 C C . VAL A 1 469 ? -0.623 -2.027 -24.923 1.00 90.38 469 VAL A C 1
ATOM 3693 O O . VAL A 1 469 ? -1.176 -1.050 -24.420 1.00 90.38 469 VAL A O 1
ATOM 3696 N N . GLY A 1 470 ? -1.316 -3.056 -25.418 1.00 92.75 470 GLY A N 1
ATOM 3697 C CA . GLY A 1 470 ? -2.776 -3.134 -25.346 1.00 92.75 470 GLY A CA 1
ATOM 3698 C C . GLY A 1 470 ? -3.282 -3.065 -23.903 1.00 92.75 470 GLY A C 1
ATOM 3699 O O . GLY A 1 470 ? -4.192 -2.293 -23.593 1.00 92.75 470 GLY A O 1
ATOM 3700 N N . THR A 1 471 ? -2.623 -3.793 -23.001 1.00 94.31 471 THR A N 1
ATOM 3701 C CA . THR A 1 471 ? -2.933 -3.770 -21.567 1.00 94.31 471 THR A CA 1
ATOM 3702 C C . THR A 1 471 ? -2.600 -2.411 -20.935 1.00 94.31 471 THR A C 1
ATOM 3704 O O . THR A 1 471 ? -3.400 -1.897 -20.157 1.00 94.31 471 THR A O 1
ATOM 3707 N N . LEU A 1 472 ? -1.482 -1.767 -21.300 1.00 94.12 472 LEU A N 1
ATOM 3708 C CA . LEU A 1 472 ? -1.126 -0.422 -20.819 1.00 94.12 472 LEU A CA 1
ATOM 3709 C C . LEU A 1 472 ? -2.210 0.604 -21.153 1.00 94.12 472 LEU A C 1
ATOM 3711 O O . LEU A 1 472 ? -2.627 1.355 -20.274 1.00 94.12 472 LEU A O 1
ATOM 3715 N N . PHE A 1 473 ? -2.701 0.616 -22.397 1.00 94.19 473 PHE A N 1
ATOM 3716 C CA . PHE A 1 473 ? -3.780 1.521 -22.799 1.00 94.19 473 PHE A CA 1
ATOM 3717 C C . PHE A 1 473 ? -5.059 1.277 -22.001 1.00 94.19 473 PHE A C 1
ATOM 3719 O O . PHE A 1 473 ? -5.721 2.234 -21.599 1.00 94.19 473 PHE A O 1
ATOM 3726 N N . GLN A 1 474 ? -5.389 0.013 -21.730 1.00 96.31 474 GLN A N 1
ATOM 3727 C CA . GLN A 1 474 ? -6.527 -0.329 -20.883 1.00 96.31 474 GLN A CA 1
ATOM 3728 C C . GLN A 1 474 ? -6.349 0.206 -19.453 1.00 96.31 474 GLN A C 1
ATOM 3730 O O . GLN A 1 474 ? -7.297 0.752 -18.890 1.00 96.31 474 GLN A O 1
ATOM 3735 N N . MET A 1 475 ? -5.155 0.076 -18.867 1.00 96.94 475 MET A N 1
ATOM 3736 C CA . MET A 1 475 ? -4.877 0.552 -17.506 1.00 96.94 475 MET A CA 1
ATOM 3737 C C . MET A 1 475 ? -4.869 2.084 -17.416 1.00 96.94 475 MET A C 1
ATOM 3739 O O . MET A 1 475 ? -5.478 2.639 -16.504 1.00 96.94 475 MET A O 1
ATOM 3743 N N . GLU A 1 476 ? -4.255 2.784 -18.375 1.00 95.38 476 GLU A N 1
ATOM 3744 C CA . GLU A 1 476 ? -4.288 4.255 -18.430 1.00 95.38 476 GLU A CA 1
ATOM 3745 C C . GLU A 1 476 ? -5.720 4.768 -18.637 1.00 95.38 476 GLU A C 1
ATOM 3747 O O . GLU A 1 476 ? -6.128 5.734 -17.996 1.00 95.38 476 GLU A O 1
ATOM 3752 N N . HIS A 1 477 ? -6.528 4.092 -19.461 1.00 96.94 477 HIS A N 1
ATOM 3753 C CA . HIS A 1 477 ? -7.942 4.433 -19.597 1.00 96.94 477 HIS A CA 1
ATOM 3754 C C . HIS A 1 477 ? -8.693 4.295 -18.264 1.00 96.94 477 HIS A C 1
ATOM 3756 O O . HIS A 1 477 ? -9.383 5.233 -17.866 1.00 96.94 477 HIS A O 1
ATOM 3762 N N . GLN A 1 478 ? -8.497 3.188 -17.536 1.00 98.06 478 GLN A N 1
ATOM 3763 C CA . GLN A 1 478 ? -9.086 2.998 -16.205 1.00 98.06 478 GLN A CA 1
ATOM 3764 C C . GLN A 1 478 ? -8.641 4.081 -15.212 1.00 98.06 478 GLN A C 1
ATOM 3766 O O . GLN A 1 478 ? -9.459 4.549 -14.423 1.00 98.06 478 GLN A O 1
ATOM 3771 N N . LEU A 1 479 ? -7.374 4.509 -15.252 1.00 98.06 479 LEU A N 1
ATOM 3772 C CA . LEU A 1 479 ? -6.878 5.595 -14.403 1.00 98.06 479 LEU A CA 1
ATOM 3773 C C . LEU A 1 479 ? -7.512 6.944 -14.740 1.00 98.06 479 LEU A C 1
ATOM 3775 O O . LEU A 1 479 ? -7.880 7.676 -13.825 1.00 98.06 479 LEU A O 1
ATOM 3779 N N . VAL A 1 480 ? -7.682 7.261 -16.025 1.00 97.44 480 VAL A N 1
ATOM 3780 C CA . VAL A 1 480 ? -8.350 8.496 -16.463 1.00 97.44 480 VAL A CA 1
ATOM 3781 C C . VAL A 1 480 ? -9.821 8.499 -16.048 1.00 97.44 480 VAL A C 1
ATOM 3783 O O . VAL A 1 480 ? -10.334 9.523 -15.597 1.00 97.44 480 VAL A O 1
ATOM 3786 N N . GLU A 1 481 ? -10.520 7.372 -16.185 1.00 98.06 481 GLU A N 1
ATOM 3787 C CA . GLU A 1 481 ? -11.903 7.243 -15.713 1.00 98.06 481 GLU A CA 1
ATOM 3788 C C . GLU A 1 481 ? -11.998 7.383 -14.195 1.00 98.06 481 GLU A C 1
ATOM 3790 O O . GLU A 1 481 ? -12.863 8.102 -13.694 1.00 98.06 481 GLU A O 1
ATOM 3795 N N . TRP A 1 482 ? -11.082 6.745 -13.468 1.00 98.38 482 TRP A N 1
ATOM 3796 C CA . TRP A 1 482 ? -11.003 6.845 -12.017 1.00 98.38 482 TRP A CA 1
ATOM 3797 C C . TRP A 1 482 ? -10.736 8.282 -11.556 1.00 98.38 482 TRP A C 1
ATOM 3799 O O . TRP A 1 482 ? -11.438 8.769 -10.674 1.00 98.38 482 TRP A O 1
ATOM 3809 N N . GLU A 1 483 ? -9.803 8.991 -12.195 1.00 97.75 483 GLU A N 1
ATOM 3810 C CA . GLU A 1 483 ? -9.484 10.390 -11.892 1.00 97.75 483 GLU A CA 1
ATOM 3811 C C . GLU A 1 483 ? -10.690 11.310 -12.138 1.00 97.75 483 GLU A C 1
ATOM 3813 O O . GLU A 1 483 ? -11.009 12.163 -11.310 1.00 97.75 483 GLU A O 1
ATOM 3818 N N . ARG A 1 484 ? -11.423 11.097 -13.240 1.00 96.81 484 ARG A N 1
ATOM 3819 C CA . ARG A 1 484 ? -12.661 11.838 -13.549 1.00 96.81 484 ARG A CA 1
ATOM 3820 C C . ARG A 1 484 ? -13.792 11.561 -12.560 1.00 96.81 484 ARG A C 1
ATOM 3822 O O . ARG A 1 484 ? -14.661 12.413 -12.390 1.00 96.81 484 ARG A O 1
ATOM 3829 N N . ALA A 1 485 ? -13.803 10.381 -11.946 1.00 97.12 485 ALA A N 1
ATOM 3830 C CA . ALA A 1 485 ? -14.805 9.973 -10.968 1.00 97.12 485 ALA A CA 1
ATOM 3831 C C . ALA A 1 485 ? -14.487 10.439 -9.535 1.00 97.12 485 ALA A C 1
ATOM 3833 O O . ALA A 1 485 ? -15.292 10.200 -8.630 1.00 97.12 485 ALA A O 1
ATOM 3834 N N . LEU A 1 486 ? -13.342 11.094 -9.304 1.00 96.62 486 LEU A N 1
ATOM 3835 C CA . LEU A 1 486 ? -12.968 11.576 -7.977 1.00 96.62 486 LEU A CA 1
ATOM 3836 C C . LEU A 1 486 ? -13.958 12.632 -7.455 1.00 96.62 486 LEU A C 1
ATOM 3838 O O . LEU A 1 486 ? -14.351 13.543 -8.193 1.00 96.62 486 LEU A O 1
ATOM 3842 N N . PRO A 1 487 ? -14.330 12.576 -6.160 1.00 93.44 487 PRO A N 1
ATOM 3843 C CA . PRO A 1 487 ? -15.015 13.680 -5.499 1.00 93.44 487 PRO A CA 1
ATOM 3844 C C . PRO A 1 487 ? -14.227 14.989 -5.635 1.00 93.44 487 PRO A C 1
ATOM 3846 O O . PRO A 1 487 ? -12.995 14.978 -5.632 1.00 93.44 487 PRO A O 1
ATOM 3849 N N . LYS A 1 488 ? -14.929 16.131 -5.687 1.00 87.06 488 LYS A N 1
ATOM 3850 C CA . LYS A 1 488 ? -14.308 17.465 -5.832 1.00 87.06 488 LYS A CA 1
ATOM 3851 C C . LYS A 1 488 ? -13.217 17.728 -4.789 1.00 87.06 488 LYS A C 1
ATOM 3853 O O . LYS A 1 488 ? -12.178 18.296 -5.117 1.00 87.06 488 LYS A O 1
ATOM 3858 N N . ASP A 1 489 ? -13.434 17.247 -3.569 1.00 86.81 489 ASP A N 1
ATOM 3859 C CA . ASP A 1 489 ? -12.525 17.443 -2.439 1.00 86.81 489 ASP A CA 1
ATOM 3860 C C . ASP A 1 489 ? -11.347 16.447 -2.431 1.00 86.81 489 ASP A C 1
ATOM 3862 O O . ASP A 1 489 ? -10.448 16.562 -1.608 1.00 86.81 489 ASP A O 1
ATOM 3866 N N . MET A 1 490 ? -11.305 15.488 -3.363 1.00 92.44 490 MET A N 1
ATOM 3867 C CA . MET A 1 490 ? -10.287 14.427 -3.448 1.00 92.44 490 MET A CA 1
ATOM 3868 C C . MET A 1 490 ? -9.454 14.487 -4.738 1.00 92.44 490 MET A C 1
ATOM 3870 O O . MET A 1 490 ? -8.751 13.533 -5.064 1.00 92.44 490 MET A O 1
ATOM 3874 N N . GLY A 1 491 ? -9.520 15.594 -5.483 1.00 92.62 491 GLY A N 1
ATOM 3875 C CA . GLY A 1 491 ? -8.769 15.754 -6.731 1.00 92.62 491 GLY A CA 1
ATOM 3876 C C . GLY A 1 491 ? -7.249 15.705 -6.530 1.00 92.62 491 GLY A C 1
ATOM 3877 O O . GLY A 1 491 ? -6.733 16.179 -5.513 1.00 92.62 491 GLY A O 1
ATOM 3878 N N . LEU A 1 492 ? -6.530 15.184 -7.526 1.00 95.44 492 LEU A N 1
ATOM 3879 C CA . LEU A 1 492 ? -5.067 15.077 -7.511 1.00 95.44 492 LEU A CA 1
ATOM 3880 C C . LEU A 1 492 ? -4.376 16.451 -7.385 1.00 95.44 492 LEU A C 1
ATOM 3882 O O . LEU A 1 492 ? -4.970 17.500 -7.662 1.00 95.44 492 LEU A O 1
ATOM 3886 N N . ARG A 1 493 ? -3.117 16.446 -6.933 1.00 93.19 493 ARG A N 1
ATOM 3887 C CA . ARG A 1 493 ? -2.292 17.641 -6.698 1.00 93.19 493 ARG A CA 1
ATOM 3888 C C . ARG A 1 493 ? -0.974 17.572 -7.452 1.00 93.19 493 ARG A C 1
ATOM 3890 O O . ARG A 1 493 ? -0.248 16.598 -7.319 1.00 93.19 493 ARG A O 1
ATOM 3897 N N . ASN A 1 494 ? -0.607 18.655 -8.131 1.00 92.25 494 ASN A N 1
ATOM 3898 C CA . ASN A 1 494 ? 0.795 18.870 -8.472 1.00 92.25 494 ASN A CA 1
ATOM 3899 C C . ASN A 1 494 ? 1.507 19.514 -7.279 1.00 92.25 494 ASN A C 1
ATOM 3901 O O . ASN A 1 494 ? 0.907 20.287 -6.534 1.00 92.25 494 ASN A O 1
ATOM 3905 N N . SER A 1 495 ? 2.803 19.265 -7.148 1.00 90.12 495 SER A N 1
ATOM 3906 C CA . SER A 1 495 ? 3.736 19.878 -6.197 1.00 90.12 495 SER A CA 1
ATOM 3907 C C . SER A 1 495 ? 3.563 21.393 -6.092 1.00 90.12 495 SER A C 1
ATOM 3909 O O . SER A 1 495 ? 3.497 21.931 -4.991 1.00 90.12 495 SER A O 1
ATOM 3911 N N . ARG A 1 496 ? 3.409 22.080 -7.228 1.00 89.38 496 ARG A N 1
ATOM 3912 C CA . ARG A 1 496 ? 3.203 23.538 -7.291 1.00 89.38 496 ARG A CA 1
ATOM 3913 C C . ARG A 1 496 ? 1.855 24.017 -6.724 1.00 89.38 496 ARG A C 1
ATOM 3915 O O . ARG A 1 496 ? 1.737 25.184 -6.374 1.00 89.38 496 ARG A O 1
ATOM 3922 N N . ASP A 1 497 ? 0.858 23.134 -6.664 1.00 89.12 497 ASP A N 1
ATOM 3923 C CA . ASP A 1 497 ? -0.523 23.443 -6.271 1.00 89.12 497 ASP A CA 1
ATOM 3924 C C . ASP A 1 497 ? -0.804 23.093 -4.797 1.00 89.12 497 ASP A C 1
ATOM 3926 O O . ASP A 1 497 ? -1.937 23.240 -4.331 1.00 89.12 497 ASP A O 1
ATOM 3930 N N . ILE A 1 498 ? 0.201 22.594 -4.064 1.00 88.31 498 ILE A N 1
ATOM 3931 C CA . ILE A 1 498 ? 0.079 22.265 -2.640 1.00 88.31 498 ILE A CA 1
ATOM 3932 C C . ILE A 1 498 ? 0.145 23.574 -1.831 1.00 88.31 498 ILE A C 1
ATOM 3934 O O . ILE A 1 498 ? 1.151 24.285 -1.906 1.00 88.31 498 ILE A O 1
ATOM 3938 N N . PRO A 1 499 ? -0.904 23.917 -1.059 1.00 83.62 499 PRO A N 1
ATOM 3939 C CA . PRO A 1 499 ? -1.010 25.216 -0.398 1.00 83.62 499 PRO A CA 1
ATOM 3940 C C . PRO A 1 499 ? 0.050 25.420 0.688 1.00 83.62 499 PRO A C 1
ATOM 3942 O O . PRO A 1 499 ? 0.477 24.470 1.352 1.00 83.62 499 PRO A O 1
ATOM 3945 N N . PHE A 1 500 ? 0.453 26.685 0.886 1.00 70.06 500 PHE A N 1
ATOM 3946 C CA . PHE A 1 500 ? 1.495 27.011 1.854 1.00 70.06 500 PHE A CA 1
ATOM 3947 C C . PHE A 1 500 ? 1.014 26.928 3.316 1.00 70.06 500 PHE A C 1
ATOM 3949 O O . PHE A 1 500 ? 1.651 26.292 4.157 1.00 70.06 500 PHE A O 1
ATOM 3956 N N . GLU A 1 501 ? -0.142 27.513 3.604 1.00 62.47 501 GLU A N 1
ATOM 3957 C CA . GLU A 1 501 ? -0.763 27.535 4.927 1.00 62.47 501 GLU A CA 1
ATOM 3958 C C . GLU A 1 501 ? -2.268 27.318 4.751 1.00 62.47 501 GLU A C 1
ATOM 3960 O O . GLU A 1 501 ? -2.894 27.944 3.895 1.00 62.47 501 GLU A O 1
ATOM 3965 N N . SER A 1 502 ? -2.864 26.423 5.532 1.00 54.22 502 SER A N 1
ATOM 3966 C CA . SER A 1 502 ? -4.314 26.398 5.712 1.00 54.22 502 SER A CA 1
ATOM 3967 C C . SER A 1 502 ? -4.596 26.108 7.175 1.00 54.22 502 SER A C 1
ATOM 3969 O O . SER A 1 502 ? -4.016 25.173 7.701 1.00 54.22 502 SER A O 1
ATOM 3971 N N . ASP A 1 503 ? -5.443 26.880 7.849 1.00 55.34 503 ASP A N 1
ATOM 3972 C CA . ASP A 1 503 ? -5.787 26.601 9.253 1.00 55.34 503 ASP A CA 1
ATOM 3973 C C . ASP A 1 503 ? -6.952 25.595 9.376 1.00 55.34 503 ASP A C 1
ATOM 3975 O O . ASP A 1 503 ? -6.938 24.769 10.282 1.00 55.34 503 ASP A O 1
ATOM 3979 N N . ASP A 1 504 ? -7.867 25.519 8.394 1.00 46.75 504 ASP A N 1
ATOM 3980 C CA . ASP A 1 504 ? -9.077 24.670 8.486 1.00 46.75 504 ASP A CA 1
ATOM 3981 C C . ASP A 1 504 ? -9.202 23.553 7.413 1.00 46.75 504 ASP A C 1
ATOM 3983 O O . ASP A 1 504 ? -9.990 22.623 7.575 1.00 46.75 504 ASP A O 1
ATOM 3987 N N . ALA A 1 505 ? -8.399 23.564 6.333 1.00 55.06 505 ALA A N 1
ATOM 3988 C CA . ALA A 1 505 ? -8.463 22.586 5.217 1.00 55.06 505 ALA A CA 1
ATOM 3989 C C . ALA A 1 505 ? -7.450 21.416 5.321 1.00 55.06 505 ALA A C 1
ATOM 3991 O O . ALA A 1 505 ? -7.268 20.624 4.390 1.00 55.06 505 ALA A O 1
ATOM 3992 N N . ASN A 1 506 ? -6.792 21.292 6.474 1.00 66.25 506 ASN A N 1
ATOM 3993 C CA . ASN A 1 506 ? -5.554 20.528 6.656 1.00 66.25 506 ASN A CA 1
ATOM 3994 C C . ASN A 1 506 ? -5.654 19.019 6.417 1.00 66.25 506 ASN A C 1
ATOM 3996 O O . ASN A 1 506 ? -4.713 18.399 5.922 1.00 66.25 506 ASN A O 1
ATOM 4000 N N . GLN A 1 507 ? -6.782 18.404 6.767 1.00 73.75 507 GLN A N 1
ATOM 4001 C CA . GLN A 1 507 ? -6.925 16.951 6.638 1.00 73.75 507 GLN A CA 1
ATOM 4002 C C . GLN A 1 507 ? -7.244 16.520 5.206 1.00 73.75 507 GLN A C 1
ATOM 4004 O O . GLN A 1 507 ? -6.770 15.477 4.761 1.00 73.75 507 GLN A O 1
ATOM 4009 N N . ILE A 1 508 ? -8.000 17.336 4.468 1.00 87.25 508 ILE A N 1
ATOM 4010 C CA . ILE A 1 508 ? -8.359 17.037 3.080 1.00 87.25 508 ILE A CA 1
ATOM 4011 C C . ILE A 1 508 ? -7.118 17.119 2.193 1.00 87.25 508 ILE A C 1
ATOM 4013 O O . ILE A 1 508 ? -6.845 16.186 1.441 1.00 87.25 508 ILE A O 1
ATOM 4017 N N . GLU A 1 509 ? -6.312 18.176 2.324 1.00 88.75 509 GLU A N 1
ATOM 4018 C CA . GLU A 1 509 ? -5.076 18.302 1.540 1.00 88.75 509 GLU A CA 1
ATOM 4019 C C . GLU A 1 509 ? -4.110 17.151 1.792 1.00 88.75 509 GLU A C 1
ATOM 4021 O O . GLU A 1 509 ? -3.518 16.612 0.857 1.00 88.75 509 GLU A O 1
ATOM 4026 N N . ARG A 1 510 ? -4.031 16.684 3.036 1.00 89.12 510 ARG A N 1
ATOM 4027 C CA . ARG A 1 510 ? -3.269 15.489 3.367 1.00 89.12 510 ARG A CA 1
ATOM 4028 C C . ARG A 1 510 ? -3.759 14.245 2.605 1.00 89.12 510 ARG A C 1
ATOM 4030 O O . ARG A 1 510 ? -2.933 13.507 2.068 1.00 89.12 510 ARG A O 1
ATOM 4037 N N . TYR A 1 511 ? -5.069 14.005 2.505 1.00 92.25 511 TYR A N 1
ATOM 4038 C CA . TYR A 1 511 ? -5.599 12.898 1.692 1.00 92.25 511 TYR A CA 1
ATOM 4039 C C . TYR A 1 511 ? -5.269 13.058 0.210 1.00 92.25 511 TYR A C 1
ATOM 4041 O O . TYR A 1 511 ? -4.885 12.084 -0.440 1.00 92.25 511 TYR A O 1
ATOM 4049 N N . ARG A 1 512 ? -5.366 14.285 -0.309 1.00 94.06 512 ARG A N 1
ATOM 4050 C CA . ARG A 1 512 ? -5.069 14.611 -1.708 1.00 94.06 512 ARG A CA 1
ATOM 4051 C C . ARG A 1 512 ? -3.600 14.388 -2.054 1.00 94.06 512 ARG A C 1
ATOM 4053 O O . ARG A 1 512 ? -3.298 13.814 -3.098 1.00 94.06 512 ARG A O 1
ATOM 4060 N N . VAL A 1 513 ? -2.682 14.764 -1.167 1.00 94.00 513 VAL A N 1
ATOM 4061 C CA . VAL A 1 513 ? -1.251 14.461 -1.311 1.00 94.00 513 VAL A CA 1
ATOM 4062 C C . VAL A 1 513 ? -1.034 12.950 -1.351 1.00 94.00 513 VAL A C 1
ATOM 4064 O O . VAL A 1 513 ? -0.448 12.438 -2.305 1.00 94.00 513 VAL A O 1
ATOM 4067 N N . VAL A 1 514 ? -1.555 12.213 -0.365 1.00 93.69 514 VAL A N 1
ATOM 4068 C CA . VAL A 1 514 ? -1.341 10.759 -0.274 1.00 93.69 514 VAL A CA 1
ATOM 4069 C C . VAL A 1 514 ? -1.933 10.018 -1.473 1.00 93.69 514 VAL A C 1
ATOM 4071 O O . VAL A 1 514 ? -1.293 9.104 -1.996 1.00 93.69 514 VAL A O 1
ATOM 4074 N N . ILE A 1 515 ? -3.124 10.400 -1.944 1.00 95.44 515 ILE A N 1
ATOM 4075 C CA . ILE A 1 515 ? -3.709 9.758 -3.123 1.00 95.44 515 ILE A CA 1
ATOM 4076 C C . ILE A 1 515 ? -2.949 10.112 -4.405 1.00 95.44 515 ILE A C 1
ATOM 4078 O O . ILE A 1 515 ? -2.793 9.248 -5.263 1.00 95.44 515 ILE A O 1
ATOM 4082 N N . THR A 1 516 ? -2.392 11.322 -4.509 1.00 97.19 516 THR A N 1
ATOM 4083 C CA . THR A 1 516 ? -1.556 11.705 -5.657 1.00 97.19 516 THR A CA 1
ATOM 4084 C C . THR A 1 516 ? -0.262 10.894 -5.701 1.00 97.19 516 THR A C 1
ATOM 4086 O O . THR A 1 516 ? 0.095 10.363 -6.753 1.00 97.19 516 THR A O 1
ATOM 4089 N N . LEU A 1 517 ? 0.395 10.692 -4.554 1.00 96.75 517 LEU A N 1
ATOM 4090 C CA . LEU A 1 517 ? 1.566 9.813 -4.465 1.00 96.75 517 LEU A CA 1
ATOM 4091 C C . LEU A 1 517 ? 1.224 8.371 -4.879 1.00 96.75 517 LEU A C 1
ATOM 4093 O O . LEU A 1 517 ? 1.960 7.758 -5.653 1.00 96.75 517 LEU A O 1
ATOM 4097 N N . ARG A 1 518 ? 0.077 7.840 -4.427 1.00 96.88 518 ARG A N 1
ATOM 4098 C CA . ARG A 1 518 ? -0.408 6.502 -4.820 1.00 96.88 518 ARG A CA 1
ATOM 4099 C C . ARG A 1 518 ? -0.714 6.405 -6.313 1.00 96.88 518 ARG A C 1
ATOM 4101 O O . ARG A 1 518 ? -0.357 5.404 -6.930 1.00 96.88 518 ARG A O 1
ATOM 4108 N N . TYR A 1 519 ? -1.343 7.429 -6.886 1.00 98.19 519 TYR A N 1
ATOM 4109 C CA . TYR A 1 519 ? -1.651 7.510 -8.313 1.00 98.19 519 TYR A CA 1
ATOM 4110 C C . TYR A 1 519 ? -0.374 7.474 -9.156 1.00 98.19 519 TYR A C 1
ATOM 4112 O O . TYR A 1 519 ? -0.235 6.604 -10.015 1.00 98.19 519 TYR A O 1
ATOM 4120 N N . HIS A 1 520 ? 0.602 8.341 -8.867 1.00 98.25 520 HIS A N 1
ATOM 4121 C CA . HIS A 1 520 ? 1.868 8.351 -9.603 1.00 98.25 520 HIS A CA 1
ATOM 4122 C C . HIS A 1 520 ? 2.659 7.055 -9.416 1.00 98.25 520 HIS A C 1
ATOM 4124 O O . HIS A 1 520 ? 3.222 6.548 -10.383 1.00 98.25 520 HIS A O 1
ATOM 4130 N N . ASN A 1 521 ? 2.655 6.466 -8.215 1.00 97.31 521 ASN A N 1
ATOM 4131 C CA . ASN A 1 521 ? 3.306 5.177 -7.990 1.00 97.31 521 ASN A CA 1
ATOM 4132 C C . ASN A 1 521 ? 2.645 4.047 -8.800 1.00 97.31 521 ASN A C 1
ATOM 4134 O O . ASN A 1 521 ? 3.344 3.191 -9.339 1.00 97.31 521 ASN A O 1
ATOM 4138 N N . LEU A 1 522 ? 1.313 4.047 -8.930 1.00 98.00 522 LEU A N 1
ATOM 4139 C CA . LEU A 1 522 ? 0.608 3.075 -9.768 1.00 98.00 522 LEU A CA 1
ATOM 4140 C C . LEU A 1 522 ? 0.883 3.299 -11.264 1.00 98.00 522 LEU A C 1
ATOM 4142 O O . LEU A 1 522 ? 1.081 2.328 -11.988 1.00 98.00 522 LEU A O 1
ATOM 4146 N N . ARG A 1 523 ? 0.979 4.552 -11.725 1.00 97.81 523 ARG A N 1
ATOM 4147 C CA . ARG A 1 523 ? 1.401 4.866 -13.104 1.00 97.81 523 ARG A CA 1
ATOM 4148 C C . ARG A 1 523 ? 2.820 4.405 -13.403 1.00 97.81 523 ARG A C 1
ATOM 4150 O O . ARG A 1 523 ? 3.067 3.825 -14.458 1.00 97.81 523 ARG A O 1
ATOM 4157 N N . ILE A 1 524 ? 3.737 4.599 -12.455 1.00 97.81 524 ILE A N 1
ATOM 4158 C CA . ILE A 1 524 ? 5.085 4.031 -12.528 1.00 97.81 524 ILE A CA 1
ATOM 4159 C C . ILE A 1 524 ? 5.000 2.511 -12.665 1.00 97.81 524 ILE A C 1
ATOM 4161 O O . ILE A 1 524 ? 5.620 1.959 -13.565 1.00 97.81 524 ILE A O 1
ATOM 4165 N N . LEU A 1 525 ? 4.217 1.832 -11.822 1.00 96.50 525 LEU A N 1
ATOM 4166 C CA . LEU A 1 525 ? 4.064 0.378 -11.883 1.00 96.50 525 LEU A CA 1
ATOM 4167 C C . LEU A 1 525 ? 3.523 -0.089 -13.248 1.00 96.50 525 LEU A C 1
ATOM 4169 O O . LEU A 1 525 ? 4.031 -1.053 -13.803 1.00 96.50 525 LEU A O 1
ATOM 4173 N N . ILE A 1 526 ? 2.553 0.618 -13.829 1.00 97.06 526 ILE A N 1
ATOM 4174 C CA . ILE A 1 526 ? 2.015 0.319 -15.166 1.00 97.06 526 ILE A CA 1
ATOM 4175 C C . ILE A 1 526 ? 3.118 0.395 -16.226 1.00 97.06 526 ILE A C 1
ATOM 4177 O O . ILE A 1 526 ? 3.351 -0.568 -16.948 1.00 97.06 526 ILE A O 1
ATOM 4181 N N . HIS A 1 527 ? 3.835 1.514 -16.307 1.00 95.94 527 HIS A N 1
ATOM 4182 C CA . HIS A 1 527 ? 4.781 1.766 -17.398 1.00 95.94 527 HIS A CA 1
ATOM 4183 C C . HIS A 1 527 ? 6.171 1.149 -17.185 1.00 95.94 527 HIS A C 1
ATOM 4185 O O . HIS A 1 527 ? 6.930 0.965 -18.144 1.00 95.94 527 HIS A O 1
ATOM 4191 N N . ARG A 1 528 ? 6.512 0.769 -15.950 1.00 93.88 528 ARG A N 1
ATOM 4192 C CA . ARG A 1 528 ? 7.807 0.177 -15.591 1.00 93.88 528 ARG A CA 1
ATOM 4193 C C . ARG A 1 528 ? 8.092 -1.129 -16.331 1.00 93.88 528 ARG A C 1
ATOM 4195 O O . ARG A 1 528 ? 9.256 -1.399 -16.606 1.00 93.88 528 ARG A O 1
ATOM 4202 N N . VAL A 1 529 ? 7.081 -1.913 -16.711 1.00 92.81 529 VAL A N 1
ATOM 4203 C CA . VAL A 1 529 ? 7.286 -3.145 -17.505 1.00 92.81 529 VAL A CA 1
ATOM 4204 C C . VAL A 1 529 ? 7.954 -2.871 -18.856 1.00 92.81 529 VAL A C 1
ATOM 4206 O O . VAL A 1 529 ? 8.775 -3.660 -19.318 1.00 92.81 529 VAL A O 1
ATOM 4209 N N . VAL A 1 530 ? 7.677 -1.715 -19.466 1.00 92.44 530 VAL A N 1
ATOM 4210 C CA . VAL A 1 530 ? 8.325 -1.288 -20.714 1.00 92.44 530 VAL A CA 1
ATOM 4211 C C . VAL A 1 530 ? 9.749 -0.814 -20.444 1.00 92.44 530 VAL A C 1
ATOM 4213 O O . VAL A 1 530 ? 10.657 -1.147 -21.201 1.00 92.44 530 VAL A O 1
ATOM 4216 N N . VAL A 1 531 ? 9.975 -0.097 -19.337 1.00 91.81 531 VAL A N 1
ATOM 4217 C CA . VAL A 1 531 ? 11.331 0.288 -18.904 1.00 91.81 531 VAL A CA 1
ATOM 4218 C C . VAL A 1 531 ? 12.199 -0.954 -18.683 1.00 91.81 531 VAL A C 1
ATOM 4220 O O . VAL A 1 531 ? 13.350 -0.975 -19.105 1.00 91.81 531 VAL A O 1
ATOM 4223 N N . VAL A 1 532 ? 11.641 -2.020 -18.101 1.00 91.94 532 VAL A N 1
ATOM 4224 C CA . VAL A 1 532 ? 12.327 -3.312 -17.950 1.00 91.94 532 VAL A CA 1
ATOM 4225 C C . VAL A 1 532 ? 12.715 -3.908 -19.307 1.00 91.94 532 VAL A C 1
ATOM 4227 O O . VAL A 1 532 ? 13.865 -4.299 -19.468 1.00 91.94 532 VAL A O 1
ATOM 4230 N N . LYS A 1 533 ? 11.832 -3.886 -20.317 1.00 89.56 533 LYS A N 1
ATOM 4231 C CA . LYS A 1 533 ? 12.179 -4.329 -21.684 1.00 89.56 533 LYS A CA 1
ATOM 4232 C C . LYS A 1 533 ? 13.348 -3.533 -22.277 1.00 89.56 533 LYS A C 1
ATOM 4234 O O . LYS A 1 533 ? 14.227 -4.120 -22.905 1.00 89.56 533 LYS A O 1
ATOM 4239 N N . PHE A 1 534 ? 13.398 -2.218 -22.049 1.00 89.75 534 PHE A N 1
ATOM 4240 C CA . PHE A 1 534 ? 14.545 -1.400 -22.458 1.00 89.75 534 PHE A CA 1
ATOM 4241 C C . PHE A 1 534 ? 15.830 -1.794 -21.714 1.00 89.75 534 PHE A C 1
ATOM 4243 O O . PHE A 1 534 ? 16.866 -1.974 -22.352 1.00 89.75 534 PHE A O 1
ATOM 4250 N N . LEU A 1 535 ? 15.769 -1.981 -20.391 1.00 88.69 535 LEU A N 1
ATOM 4251 C CA . LEU A 1 535 ? 16.911 -2.433 -19.585 1.00 88.69 535 LEU A CA 1
ATOM 4252 C C . LEU A 1 535 ? 17.423 -3.808 -20.035 1.00 88.69 535 LEU A C 1
ATOM 4254 O O . LEU A 1 535 ? 18.631 -4.014 -20.142 1.00 88.69 535 LEU A O 1
ATOM 4258 N N . ASP A 1 536 ? 16.519 -4.737 -20.342 1.00 87.38 536 ASP A N 1
ATOM 4259 C CA . ASP A 1 536 ? 16.872 -6.074 -20.814 1.00 87.38 536 ASP A CA 1
ATOM 4260 C C . ASP A 1 536 ? 17.511 -6.049 -22.200 1.00 87.38 536 ASP A C 1
ATOM 4262 O O . ASP A 1 536 ? 18.346 -6.911 -22.499 1.00 87.38 536 ASP A O 1
ATOM 4266 N N . ALA A 1 537 ? 17.172 -5.054 -23.024 1.00 85.12 537 ALA A N 1
ATOM 4267 C CA . ALA A 1 537 ? 17.861 -4.799 -24.275 1.00 85.12 537 ALA A CA 1
ATOM 4268 C C . ALA A 1 537 ? 19.273 -4.242 -24.030 1.00 85.12 537 ALA A C 1
ATOM 4270 O O . ALA A 1 537 ? 20.187 -4.644 -24.741 1.00 85.12 537 ALA A O 1
ATOM 4271 N N . CYS A 1 538 ? 19.509 -3.382 -23.033 1.00 84.25 538 CYS A N 1
ATOM 4272 C CA . CYS A 1 538 ? 20.813 -2.745 -22.802 1.00 84.25 538 CYS A CA 1
ATOM 4273 C C . CYS A 1 538 ? 21.999 -3.734 -22.748 1.00 84.25 538 CYS A C 1
ATOM 4275 O O . CYS A 1 538 ? 21.948 -4.806 -22.139 1.00 84.25 538 CYS A O 1
ATOM 4277 N N . GLY A 1 539 ? 23.092 -3.354 -23.420 1.00 74.38 539 GLY A N 1
ATOM 4278 C CA . GLY A 1 539 ? 24.351 -4.103 -23.501 1.00 74.38 539 GLY A CA 1
ATOM 4279 C C . GLY A 1 539 ? 24.310 -5.488 -24.175 1.00 74.38 539 GLY A C 1
ATOM 4280 O O . GLY A 1 539 ? 25.336 -6.158 -24.203 1.00 74.38 539 GLY A O 1
ATOM 4281 N N . ARG A 1 540 ? 23.179 -5.945 -24.739 1.00 78.56 540 ARG A N 1
ATOM 4282 C CA . ARG A 1 540 ? 23.134 -7.203 -25.516 1.00 78.56 540 ARG A CA 1
ATOM 4283 C C . ARG A 1 540 ? 23.775 -7.053 -26.898 1.00 78.56 540 ARG A C 1
ATOM 4285 O O . ARG A 1 540 ? 23.581 -6.019 -27.534 1.00 78.56 540 ARG A O 1
ATOM 4292 N N . THR A 1 541 ? 24.492 -8.074 -27.358 1.00 66.94 541 THR A N 1
ATOM 4293 C CA . THR A 1 541 ? 25.071 -8.164 -28.714 1.00 66.94 541 THR A CA 1
ATOM 4294 C C . THR A 1 541 ? 24.193 -8.958 -29.684 1.00 66.94 541 THR A C 1
ATOM 4296 O O . THR A 1 541 ? 24.238 -8.702 -30.879 1.00 66.94 541 THR A O 1
ATOM 4299 N N . ASP A 1 542 ? 23.373 -9.877 -29.168 1.00 71.06 542 ASP A N 1
ATOM 4300 C CA . ASP A 1 542 ? 22.392 -10.672 -29.914 1.00 71.06 542 ASP A CA 1
ATOM 4301 C C . ASP A 1 542 ? 20.988 -10.095 -29.670 1.00 71.06 542 ASP A C 1
ATOM 4303 O O . ASP A 1 542 ? 20.285 -10.499 -28.742 1.00 71.06 542 ASP A O 1
ATOM 4307 N N . ARG A 1 543 ? 20.637 -9.025 -30.392 1.00 72.38 543 ARG A N 1
ATOM 4308 C CA . ARG A 1 543 ? 19.324 -8.368 -30.281 1.00 72.38 543 ARG A CA 1
ATOM 4309 C C . ARG A 1 543 ? 18.576 -8.483 -31.594 1.00 72.38 543 ARG A C 1
ATOM 4311 O O . ARG A 1 543 ? 19.155 -8.254 -32.651 1.00 72.38 543 ARG A O 1
ATOM 4318 N N . ASP A 1 544 ? 17.276 -8.721 -31.500 1.00 79.00 544 ASP A N 1
ATOM 4319 C CA . ASP A 1 544 ? 16.375 -8.509 -32.623 1.00 79.00 544 ASP A CA 1
ATOM 4320 C C . ASP A 1 544 ? 16.221 -6.995 -32.865 1.00 79.00 544 ASP A C 1
ATOM 4322 O O . ASP A 1 544 ? 15.621 -6.268 -32.067 1.00 79.00 544 ASP A O 1
ATOM 4326 N N . GLU A 1 545 ? 16.813 -6.502 -33.955 1.00 79.44 545 GLU A N 1
ATOM 4327 C CA . GLU A 1 545 ? 16.743 -5.091 -34.347 1.00 79.44 545 GLU A CA 1
ATOM 4328 C C . GLU A 1 545 ? 15.308 -4.633 -34.645 1.00 79.44 545 GLU A C 1
ATOM 4330 O O . GLU A 1 545 ? 14.977 -3.471 -34.405 1.00 79.44 545 GLU A O 1
ATOM 4335 N N . GLN A 1 546 ? 14.436 -5.527 -35.127 1.00 80.75 546 GLN A N 1
ATOM 4336 C CA . GLN A 1 546 ? 13.038 -5.198 -35.413 1.00 80.75 546 GLN A CA 1
ATOM 4337 C C . GLN A 1 546 ? 12.235 -5.055 -34.120 1.00 80.75 546 GLN A C 1
ATOM 4339 O O . GLN A 1 546 ? 11.478 -4.092 -33.974 1.00 80.75 546 GLN A O 1
ATOM 4344 N N . GLU A 1 547 ? 12.430 -5.963 -33.160 1.00 80.50 547 GLU A N 1
ATOM 4345 C CA . GLU A 1 547 ? 11.809 -5.862 -31.832 1.00 80.50 547 GLU A CA 1
ATOM 4346 C C . GLU A 1 547 ? 12.283 -4.598 -31.102 1.00 80.50 547 GLU A C 1
ATOM 4348 O O . GLU A 1 547 ? 11.482 -3.884 -30.494 1.00 80.50 547 GLU A O 1
ATOM 4353 N N . LEU A 1 548 ? 13.572 -4.266 -31.222 1.00 82.56 548 LEU A N 1
ATOM 4354 C CA . LEU A 1 548 ? 14.141 -3.049 -30.655 1.00 82.56 548 LEU A CA 1
ATOM 4355 C C . LEU A 1 548 ? 13.553 -1.785 -31.294 1.00 82.56 548 LEU A C 1
ATOM 4357 O O . LEU A 1 548 ? 13.166 -0.869 -30.570 1.00 82.56 548 LEU A O 1
ATOM 4361 N N . ALA A 1 549 ? 13.448 -1.731 -32.624 1.00 83.25 549 ALA A N 1
ATOM 4362 C CA . ALA A 1 549 ? 12.844 -0.601 -33.327 1.00 83.25 549 ALA A CA 1
ATOM 4363 C C . ALA A 1 549 ? 11.370 -0.412 -32.931 1.00 83.25 549 ALA A C 1
ATOM 4365 O O . ALA A 1 549 ? 10.925 0.713 -32.699 1.00 83.25 549 ALA A O 1
ATOM 4366 N N . LEU A 1 550 ? 10.621 -1.506 -32.781 1.00 83.75 550 LEU A N 1
ATOM 4367 C CA . LEU A 1 550 ? 9.238 -1.473 -32.309 1.00 83.75 550 LEU A CA 1
ATOM 4368 C C . LEU A 1 550 ? 9.142 -0.971 -30.858 1.00 83.75 550 LEU A C 1
ATOM 4370 O O . LEU A 1 550 ? 8.310 -0.114 -30.546 1.00 83.75 550 LEU A O 1
ATOM 4374 N N . LEU A 1 551 ? 10.021 -1.460 -29.978 1.00 86.44 551 LEU A N 1
ATOM 4375 C CA . LEU A 1 551 ? 10.127 -1.002 -28.592 1.00 86.44 551 LEU A CA 1
ATOM 4376 C C . LEU A 1 551 ? 10.455 0.490 -28.520 1.00 86.44 551 LEU A C 1
ATOM 4378 O O . LEU A 1 551 ? 9.864 1.204 -27.715 1.00 86.44 551 LEU A O 1
ATOM 4382 N N . GLN A 1 552 ? 11.332 0.986 -29.390 1.00 84.12 552 GLN A N 1
ATOM 4383 C CA . GLN A 1 552 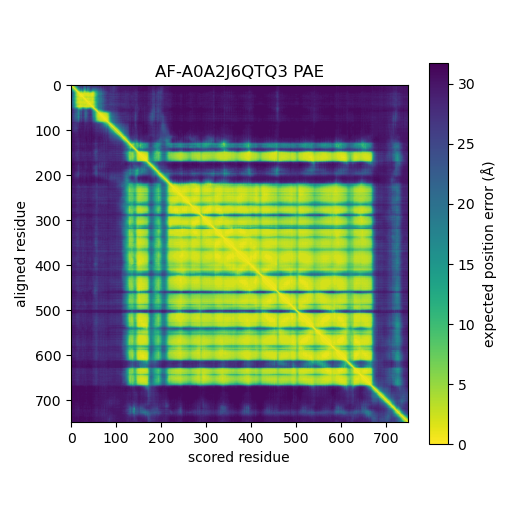? 11.635 2.410 -29.498 1.00 84.12 552 GLN A CA 1
ATOM 4384 C C . GLN A 1 552 ? 10.423 3.218 -29.979 1.00 84.12 552 GLN A C 1
ATOM 4386 O O . GLN A 1 552 ? 10.092 4.234 -29.373 1.00 84.12 552 GLN A O 1
ATOM 4391 N N . GLN A 1 553 ? 9.722 2.762 -31.019 1.00 82.44 553 GLN A N 1
ATOM 4392 C CA . GLN A 1 553 ? 8.567 3.475 -31.573 1.00 82.44 553 GLN A CA 1
ATOM 4393 C C . GLN A 1 553 ? 7.398 3.584 -30.587 1.00 82.44 553 GLN A C 1
ATOM 4395 O O . GLN A 1 553 ? 6.739 4.620 -30.532 1.00 82.44 553 GLN A O 1
ATOM 4400 N N . ILE A 1 554 ? 7.133 2.532 -29.808 1.00 82.19 554 ILE A N 1
ATOM 4401 C CA . ILE A 1 554 ? 5.928 2.448 -28.967 1.00 82.19 554 ILE A CA 1
ATOM 4402 C C . ILE A 1 554 ? 6.237 2.699 -27.482 1.00 82.19 554 ILE A C 1
ATOM 4404 O O . ILE A 1 554 ? 5.416 3.244 -26.742 1.00 82.19 554 ILE A O 1
ATOM 4408 N N . GLY A 1 555 ? 7.432 2.331 -27.021 1.00 84.88 555 GLY A N 1
ATOM 4409 C CA . GLY A 1 555 ? 7.803 2.347 -25.607 1.00 84.88 555 GLY A CA 1
ATOM 4410 C C . GLY A 1 555 ? 8.254 3.704 -25.065 1.00 84.88 555 GLY A C 1
ATOM 4411 O O . GLY A 1 555 ? 8.230 3.906 -23.850 1.00 84.88 555 GLY A O 1
ATOM 4412 N N . LEU A 1 556 ? 8.611 4.658 -25.929 1.00 85.19 556 LEU A N 1
ATOM 4413 C CA . LEU A 1 556 ? 9.086 5.989 -25.528 1.00 85.19 556 LEU A CA 1
ATOM 4414 C C . LEU A 1 556 ? 8.125 6.751 -24.621 1.00 85.19 556 LEU A C 1
ATOM 4416 O O . LEU A 1 556 ? 8.538 7.337 -23.620 1.00 85.19 556 LEU A O 1
ATOM 4420 N N . ASN A 1 557 ? 6.834 6.708 -24.946 1.00 87.88 557 ASN A N 1
ATOM 4421 C CA . ASN A 1 557 ? 5.815 7.367 -24.140 1.00 87.88 557 ASN A CA 1
ATOM 4422 C C . ASN A 1 557 ? 5.788 6.802 -22.708 1.00 87.88 557 ASN A C 1
ATOM 4424 O O . ASN A 1 557 ? 5.599 7.543 -21.749 1.00 87.88 557 ASN A O 1
ATOM 4428 N N . SER A 1 558 ? 6.066 5.503 -22.541 1.00 91.81 558 SER A N 1
ATOM 4429 C CA . SER A 1 558 ? 6.150 4.879 -21.215 1.00 91.81 558 SER A CA 1
ATOM 4430 C C . SER A 1 558 ? 7.337 5.398 -20.404 1.00 91.81 558 SER A C 1
ATOM 4432 O O . SER A 1 558 ? 7.182 5.660 -19.214 1.00 91.81 558 SER A O 1
ATOM 4434 N N . ILE A 1 559 ? 8.498 5.615 -21.035 1.00 89.94 559 ILE A N 1
ATOM 4435 C CA . ILE A 1 559 ? 9.649 6.259 -20.379 1.00 89.94 559 ILE A CA 1
ATOM 4436 C C . ILE A 1 559 ? 9.261 7.667 -19.918 1.00 89.94 559 ILE A C 1
ATOM 4438 O O . ILE A 1 559 ? 9.486 8.013 -18.759 1.00 89.94 559 ILE A O 1
ATOM 4442 N N . GLN A 1 560 ? 8.637 8.462 -20.791 1.00 89.75 560 GLN A N 1
ATOM 4443 C CA . GLN A 1 560 ? 8.229 9.829 -20.462 1.00 89.75 560 GLN A CA 1
ATOM 4444 C C . GLN A 1 560 ? 7.223 9.873 -19.302 1.00 89.75 560 GLN A C 1
ATOM 4446 O O . GLN A 1 560 ? 7.385 10.679 -18.385 1.00 89.75 560 GLN A O 1
ATOM 4451 N N . ILE A 1 561 ? 6.215 8.994 -19.301 1.00 93.31 561 ILE A N 1
ATOM 4452 C CA . ILE A 1 561 ? 5.212 8.911 -18.227 1.00 93.31 561 ILE A CA 1
ATOM 4453 C C . ILE A 1 561 ? 5.849 8.493 -16.896 1.00 93.31 561 ILE A C 1
ATOM 4455 O O . ILE A 1 561 ? 5.548 9.096 -15.860 1.00 93.31 561 ILE A O 1
ATOM 4459 N N . CYS A 1 562 ? 6.746 7.500 -16.921 1.00 94.56 562 CYS A N 1
ATOM 4460 C CA . CYS A 1 562 ? 7.524 7.081 -15.756 1.00 94.56 562 CYS A CA 1
ATOM 4461 C C . CYS A 1 562 ? 8.338 8.245 -15.187 1.00 94.56 562 CYS A C 1
ATOM 4463 O O . CYS A 1 562 ? 8.236 8.535 -14.000 1.00 94.56 562 CYS A O 1
ATOM 4465 N N . VAL A 1 563 ? 9.098 8.947 -16.033 1.00 92.94 563 VAL A N 1
ATOM 4466 C CA . VAL A 1 563 ? 9.918 10.094 -15.620 1.00 92.94 563 VAL A CA 1
ATOM 4467 C C . VAL A 1 563 ? 9.047 11.193 -15.020 1.00 92.94 563 VAL A C 1
ATOM 4469 O O . VAL A 1 563 ? 9.324 11.633 -13.909 1.00 92.94 563 VAL A O 1
ATOM 4472 N N . GLN A 1 564 ? 7.971 11.600 -15.697 1.00 93.94 564 GLN A N 1
ATOM 4473 C CA . GLN A 1 564 ? 7.084 12.650 -15.196 1.00 93.94 564 GLN A CA 1
ATOM 4474 C C . GLN A 1 564 ? 6.480 12.282 -13.835 1.00 93.94 564 GLN A C 1
ATOM 4476 O O . GLN A 1 564 ? 6.480 13.102 -12.920 1.00 93.94 564 GLN A O 1
ATOM 4481 N N . SER A 1 565 ? 5.998 11.045 -13.682 1.00 97.06 565 SER A N 1
ATOM 4482 C CA . SER A 1 565 ? 5.415 10.577 -12.421 1.00 97.06 565 SER A CA 1
ATOM 4483 C C . SER A 1 565 ? 6.455 10.488 -11.303 1.00 97.06 565 SER A C 1
ATOM 4485 O O . SER A 1 565 ? 6.171 10.884 -10.175 1.00 97.06 565 SER A O 1
ATOM 4487 N N . SER A 1 566 ? 7.671 10.028 -11.609 1.00 97.25 566 SER A N 1
ATOM 4488 C CA . SER A 1 566 ? 8.766 9.978 -10.639 1.00 97.25 566 SER A CA 1
ATOM 4489 C C . SER A 1 566 ? 9.199 11.368 -10.179 1.00 97.25 566 SER A C 1
ATOM 4491 O O . SER A 1 566 ? 9.386 11.584 -8.983 1.00 97.25 566 SER A O 1
ATOM 4493 N N . LEU A 1 567 ? 9.345 12.317 -11.109 1.00 95.62 567 LEU A N 1
ATOM 4494 C CA . LEU A 1 567 ? 9.716 13.694 -10.786 1.00 95.62 567 LEU A CA 1
ATOM 4495 C C . LEU A 1 567 ? 8.652 14.368 -9.917 1.00 95.62 567 LEU A C 1
ATOM 4497 O O . LEU A 1 567 ? 9.009 15.063 -8.970 1.00 95.62 567 LEU A O 1
ATOM 4501 N N . GLU A 1 568 ? 7.368 14.125 -10.189 1.00 96.81 568 GLU A N 1
ATOM 4502 C CA . GLU A 1 568 ? 6.278 14.680 -9.385 1.00 96.81 568 GLU A CA 1
ATOM 4503 C C . GLU A 1 568 ? 6.276 14.115 -7.956 1.00 96.81 568 GLU A C 1
ATOM 4505 O O . GLU A 1 568 ? 6.177 14.880 -6.999 1.00 96.81 568 GLU A O 1
ATOM 4510 N N . ILE A 1 569 ? 6.483 12.800 -7.784 1.00 97.69 569 ILE A N 1
ATOM 4511 C CA . ILE A 1 569 ? 6.644 12.180 -6.454 1.00 97.69 569 ILE A CA 1
ATOM 4512 C C . ILE A 1 569 ? 7.803 12.830 -5.693 1.00 97.69 569 ILE A C 1
ATOM 4514 O O . ILE A 1 569 ? 7.619 13.271 -4.557 1.00 97.69 569 ILE A O 1
ATOM 4518 N N . ILE A 1 570 ? 8.985 12.909 -6.316 1.00 97.25 570 ILE A N 1
ATOM 4519 C CA . ILE A 1 570 ? 10.184 13.480 -5.688 1.00 97.25 570 ILE A CA 1
ATOM 4520 C C . ILE A 1 570 ? 9.941 14.951 -5.329 1.00 97.25 570 ILE A C 1
ATOM 4522 O O . ILE A 1 570 ? 10.283 15.367 -4.226 1.00 97.25 570 ILE A O 1
ATOM 4526 N N . ALA A 1 571 ? 9.307 15.732 -6.208 1.00 96.38 571 ALA A N 1
ATOM 4527 C CA . ALA A 1 571 ? 9.009 17.141 -5.970 1.00 96.38 571 ALA A CA 1
ATOM 4528 C C . ALA A 1 571 ? 8.021 17.352 -4.812 1.00 96.38 571 ALA A C 1
ATOM 4530 O O . ALA A 1 571 ? 8.263 18.208 -3.961 1.00 96.38 571 ALA A O 1
ATOM 4531 N N . ILE A 1 572 ? 6.938 16.567 -4.748 1.00 96.06 572 ILE A N 1
ATOM 4532 C CA . ILE A 1 572 ? 5.948 16.629 -3.661 1.00 96.06 572 ILE A CA 1
ATOM 4533 C C . ILE A 1 572 ? 6.604 16.289 -2.321 1.00 96.06 572 ILE A C 1
ATOM 4535 O O . ILE A 1 572 ? 6.455 17.039 -1.354 1.00 96.06 572 ILE A O 1
ATOM 4539 N N . VAL A 1 573 ? 7.349 15.180 -2.257 1.00 95.88 573 VAL A N 1
ATOM 4540 C CA . VAL A 1 573 ? 8.010 14.757 -1.016 1.00 95.88 573 VAL A CA 1
ATOM 4541 C C . VAL A 1 573 ? 9.056 15.783 -0.603 1.00 95.88 573 VAL A C 1
ATOM 4543 O O . VAL A 1 573 ? 9.026 16.231 0.540 1.00 95.88 573 VAL A O 1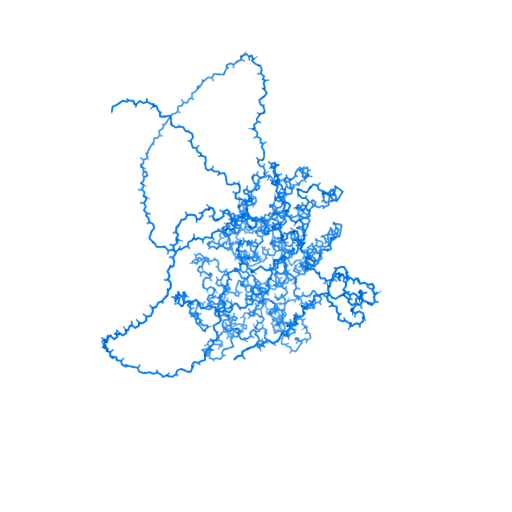
ATOM 4546 N N . ASN A 1 574 ? 9.902 16.236 -1.532 1.00 95.56 574 ASN A N 1
ATOM 4547 C CA . ASN A 1 574 ? 10.913 17.257 -1.274 1.00 95.56 574 ASN A CA 1
ATOM 4548 C C . ASN A 1 574 ? 10.304 18.569 -0.752 1.00 95.56 574 ASN A C 1
ATOM 4550 O O . ASN A 1 574 ? 10.809 19.136 0.215 1.00 95.56 574 ASN A O 1
ATOM 4554 N N . LEU A 1 575 ? 9.203 19.036 -1.347 1.00 93.94 575 LEU A N 1
ATOM 4555 C CA . LEU A 1 575 ? 8.491 20.229 -0.885 1.00 93.94 575 LEU A CA 1
ATOM 4556 C C . LEU A 1 575 ? 8.019 20.072 0.563 1.00 93.94 575 LEU A C 1
ATOM 4558 O O . LEU A 1 575 ? 8.218 20.968 1.384 1.00 93.94 575 LEU A O 1
ATOM 4562 N N . ILE A 1 576 ? 7.378 18.946 0.879 1.00 92.06 576 ILE A N 1
ATOM 4563 C CA . ILE A 1 576 ? 6.771 18.743 2.194 1.00 92.06 576 ILE A CA 1
ATOM 4564 C C . ILE A 1 576 ? 7.835 18.541 3.272 1.00 92.06 576 ILE A C 1
ATOM 4566 O O . ILE A 1 576 ? 7.699 19.106 4.356 1.00 92.06 576 ILE A O 1
ATOM 4570 N N . VAL A 1 577 ? 8.907 17.792 2.992 1.00 91.69 577 VAL A N 1
ATOM 4571 C CA . VAL A 1 577 ? 9.950 17.564 4.003 1.00 91.69 577 VAL A CA 1
ATOM 4572 C C . VAL A 1 577 ? 10.720 18.841 4.355 1.00 91.69 577 VAL A C 1
ATOM 4574 O O . VAL A 1 577 ? 11.135 18.997 5.499 1.00 91.69 577 VAL A O 1
ATOM 4577 N N . HIS A 1 578 ? 10.845 19.790 3.427 1.00 91.06 578 HIS A N 1
ATOM 4578 C CA . HIS A 1 578 ? 11.442 21.103 3.702 1.00 91.06 578 HIS A CA 1
ATOM 4579 C C . HIS A 1 578 ? 10.461 22.107 4.325 1.00 91.06 578 HIS A C 1
ATOM 4581 O O . HIS A 1 578 ? 10.855 23.216 4.682 1.00 91.06 578 HIS A O 1
ATOM 4587 N N . SER A 1 579 ? 9.181 21.751 4.437 1.00 88.25 579 SER A N 1
ATOM 4588 C CA . SER A 1 579 ? 8.165 22.620 5.024 1.00 88.25 579 SER A CA 1
ATOM 4589 C C . SER A 1 579 ? 8.081 22.442 6.538 1.00 88.25 579 SER A C 1
ATOM 4591 O O . SER A 1 579 ? 8.336 21.365 7.075 1.00 88.25 579 SER A O 1
ATOM 4593 N N . THR A 1 580 ? 7.670 23.502 7.228 1.00 81.19 580 THR A N 1
ATOM 4594 C CA . THR A 1 580 ? 7.434 23.515 8.675 1.00 81.19 580 THR A CA 1
ATOM 4595 C C . THR A 1 580 ? 5.935 23.464 8.993 1.00 81.19 580 THR A C 1
ATOM 4597 O O . THR A 1 580 ? 5.082 23.571 8.105 1.00 81.19 580 THR A O 1
ATOM 4600 N N . GLY A 1 581 ? 5.597 23.269 10.270 1.00 78.62 581 GLY A N 1
ATOM 4601 C CA . GLY A 1 581 ? 4.214 23.307 10.749 1.00 78.62 581 GLY A CA 1
ATOM 4602 C C . GLY A 1 581 ? 3.334 22.204 10.158 1.00 78.62 581 GLY A C 1
ATOM 4603 O O . GLY A 1 581 ? 3.760 21.061 9.993 1.00 78.62 581 GLY A O 1
ATOM 4604 N N . VAL A 1 582 ? 2.083 22.540 9.833 1.00 76.75 582 VAL A N 1
ATOM 4605 C CA . VAL A 1 582 ? 1.060 21.547 9.464 1.00 76.75 582 VAL A CA 1
ATOM 4606 C C . VAL A 1 582 ? 1.375 20.821 8.154 1.00 76.75 582 VAL A C 1
ATOM 4608 O O . VAL A 1 582 ? 1.099 19.624 8.037 1.00 76.75 582 VAL A O 1
ATOM 4611 N N . ARG A 1 583 ? 2.021 21.496 7.188 1.00 81.94 583 ARG A N 1
ATOM 4612 C CA . ARG A 1 583 ? 2.356 20.887 5.889 1.00 81.94 583 ARG A CA 1
ATOM 4613 C C . ARG A 1 583 ? 3.264 19.671 6.053 1.00 81.94 583 ARG A C 1
ATOM 4615 O O . ARG A 1 583 ? 3.093 18.694 5.330 1.00 81.94 583 ARG A O 1
ATOM 4622 N N . ARG A 1 584 ? 4.159 19.679 7.047 1.00 82.69 584 ARG A N 1
ATOM 4623 C CA . ARG A 1 584 ? 5.051 18.553 7.368 1.00 82.69 584 ARG A CA 1
ATOM 4624 C C . ARG A 1 584 ? 4.278 17.254 7.648 1.00 82.69 584 ARG A C 1
ATOM 4626 O O . ARG A 1 584 ? 4.764 16.169 7.341 1.00 82.69 584 ARG A O 1
ATOM 4633 N N . GLY A 1 585 ? 3.048 17.359 8.157 1.00 81.50 585 GLY A N 1
ATOM 4634 C CA . GLY A 1 585 ? 2.158 16.227 8.427 1.00 81.50 585 GLY A CA 1
ATOM 4635 C C . GLY A 1 585 ? 1.443 15.641 7.199 1.00 81.50 585 GLY A C 1
ATOM 4636 O O . GLY A 1 585 ? 0.721 14.651 7.337 1.00 81.50 585 GLY A O 1
ATOM 4637 N N . PHE A 1 586 ? 1.607 16.208 5.997 1.00 88.19 586 PHE A N 1
ATOM 4638 C CA . PHE A 1 586 ? 0.859 15.771 4.807 1.00 88.19 586 PHE A CA 1
ATOM 4639 C C . PHE A 1 586 ? 1.327 14.428 4.228 1.00 88.19 586 PHE A C 1
ATOM 4641 O O . PHE A 1 586 ? 0.551 13.750 3.558 1.00 88.19 586 PHE A O 1
ATOM 4648 N N . LEU A 1 587 ? 2.558 13.997 4.518 1.00 83.38 587 LEU A N 1
ATOM 4649 C CA . LEU A 1 587 ? 3.143 12.756 3.983 1.00 83.38 587 LEU A CA 1
ATOM 4650 C C . LEU A 1 587 ? 2.613 11.468 4.629 1.00 83.38 587 LEU A C 1
ATOM 4652 O O . LEU A 1 587 ? 2.951 10.364 4.198 1.00 83.38 587 LEU A O 1
ATOM 4656 N N . GLY A 1 588 ? 1.752 11.587 5.639 1.00 81.19 588 GLY A N 1
ATOM 4657 C CA . GLY A 1 588 ? 1.219 10.430 6.336 1.00 81.19 588 GLY A CA 1
ATOM 4658 C C . GLY A 1 588 ? 2.296 9.677 7.110 1.00 81.19 588 GLY A C 1
ATOM 4659 O O . GLY A 1 588 ? 3.124 10.285 7.779 1.00 81.19 588 GLY A O 1
ATOM 4660 N N . ALA A 1 589 ? 2.262 8.349 7.044 1.00 81.44 589 ALA A N 1
ATOM 4661 C CA . ALA A 1 589 ? 3.310 7.537 7.642 1.00 81.44 589 ALA A CA 1
ATOM 4662 C C . ALA A 1 589 ? 4.579 7.553 6.772 1.00 81.44 589 ALA A C 1
ATOM 4664 O O . ALA A 1 589 ? 4.515 7.317 5.561 1.00 81.44 589 ALA A O 1
ATOM 4665 N N . TRP A 1 590 ? 5.729 7.807 7.401 1.00 83.81 590 TRP A N 1
ATOM 4666 C CA . TRP A 1 590 ? 7.006 8.057 6.723 1.00 83.81 590 TRP A CA 1
ATOM 4667 C C . TRP A 1 590 ? 7.418 6.926 5.769 1.00 83.81 590 TRP A C 1
ATOM 4669 O O . TRP A 1 590 ? 7.881 7.204 4.666 1.00 83.81 590 TRP A O 1
ATOM 4679 N N . TRP A 1 591 ? 7.183 5.658 6.122 1.00 84.69 591 TRP A N 1
ATOM 4680 C CA . TRP A 1 591 ? 7.621 4.514 5.310 1.00 84.69 591 TRP A CA 1
ATOM 4681 C C . TRP A 1 591 ? 6.925 4.434 3.943 1.00 84.69 591 TRP A C 1
ATOM 4683 O O . TRP A 1 591 ? 7.527 3.968 2.981 1.00 84.69 591 TRP A O 1
ATOM 4693 N N . PHE A 1 592 ? 5.693 4.940 3.799 1.00 86.19 592 PHE A N 1
ATOM 4694 C CA . PHE A 1 592 ? 5.054 5.025 2.479 1.00 86.19 592 PHE A CA 1
ATOM 4695 C C . PHE A 1 592 ? 5.755 6.049 1.587 1.00 86.19 592 PHE A C 1
ATOM 4697 O O . PHE A 1 592 ? 6.036 5.771 0.424 1.00 86.19 592 PHE A O 1
ATOM 4704 N N . SER A 1 593 ? 6.069 7.218 2.142 1.00 90.50 593 SER A N 1
ATOM 4705 C CA . SER A 1 593 ? 6.781 8.274 1.417 1.00 90.50 593 SER A CA 1
ATOM 4706 C C . SER A 1 593 ? 8.206 7.855 1.069 1.00 90.50 593 SER A C 1
ATOM 4708 O O . SER A 1 593 ? 8.667 8.136 -0.038 1.00 90.50 593 SER A O 1
ATOM 4710 N N . LEU A 1 594 ? 8.861 7.099 1.955 1.00 90.56 594 LEU A N 1
ATOM 4711 C CA . LEU A 1 594 ? 10.127 6.439 1.665 1.00 90.56 594 LEU A CA 1
ATOM 4712 C C . LEU A 1 594 ? 9.979 5.503 0.457 1.00 90.56 594 LEU A C 1
ATOM 4714 O O . LEU A 1 594 ? 10.758 5.610 -0.485 1.00 90.56 594 LEU A O 1
ATOM 4718 N N . TYR A 1 595 ? 8.955 4.639 0.449 1.00 90.44 595 TYR A N 1
ATOM 4719 C CA . TYR A 1 595 ? 8.732 3.658 -0.620 1.00 90.44 595 TYR A CA 1
ATOM 4720 C C . TYR A 1 595 ? 8.520 4.325 -1.972 1.00 90.44 595 TYR A C 1
ATOM 4722 O O . TYR A 1 595 ? 9.193 3.977 -2.942 1.00 90.44 595 TYR A O 1
ATOM 4730 N N . TYR A 1 596 ? 7.618 5.306 -2.034 1.00 94.19 596 TYR A N 1
ATOM 4731 C CA . TYR A 1 596 ? 7.311 6.000 -3.281 1.00 94.19 596 TYR A CA 1
ATOM 4732 C C . TYR A 1 596 ? 8.516 6.782 -3.803 1.00 94.19 596 TYR A C 1
ATOM 4734 O O . TYR A 1 596 ? 8.818 6.698 -4.991 1.00 94.19 596 TYR A O 1
ATOM 4742 N N . THR A 1 597 ? 9.237 7.491 -2.930 1.00 95.88 597 THR A N 1
ATOM 4743 C CA . THR A 1 597 ? 10.420 8.275 -3.324 1.00 95.88 597 THR A CA 1
ATOM 4744 C C . THR A 1 597 ? 11.558 7.373 -3.787 1.00 95.88 597 THR A C 1
ATOM 4746 O O . THR A 1 597 ? 12.186 7.648 -4.809 1.00 95.88 597 THR A O 1
ATOM 4749 N N . PHE A 1 598 ? 11.796 6.266 -3.080 1.00 94.38 598 PHE A N 1
ATOM 4750 C CA . PHE A 1 598 ? 12.810 5.287 -3.457 1.00 94.38 598 PHE A CA 1
ATOM 4751 C C . PHE A 1 598 ? 12.485 4.630 -4.805 1.00 94.38 598 PHE A C 1
ATOM 4753 O O . PHE A 1 598 ? 13.330 4.628 -5.698 1.00 94.38 598 PHE A O 1
ATOM 4760 N N . ASN A 1 599 ? 11.247 4.159 -5.003 1.00 94.81 599 ASN A N 1
ATOM 4761 C CA . ASN A 1 599 ? 10.798 3.596 -6.282 1.00 94.81 599 ASN A CA 1
ATOM 4762 C C . ASN A 1 599 ? 10.915 4.621 -7.428 1.00 94.81 599 ASN A C 1
ATOM 4764 O O . ASN A 1 599 ? 11.461 4.315 -8.487 1.00 94.81 599 ASN A O 1
ATOM 4768 N N . ALA A 1 600 ? 10.480 5.866 -7.200 1.00 96.75 600 ALA A N 1
ATOM 4769 C CA . ALA A 1 600 ? 10.605 6.952 -8.170 1.00 96.75 600 ALA A CA 1
ATOM 477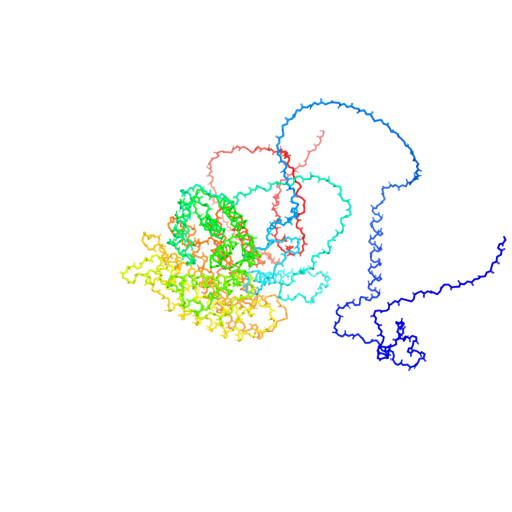0 C C . ALA A 1 600 ? 12.068 7.200 -8.577 1.00 96.75 600 ALA A C 1
ATOM 4772 O O . ALA A 1 600 ? 12.360 7.318 -9.769 1.00 96.75 600 ALA A O 1
ATOM 4773 N N . ALA A 1 601 ? 12.990 7.218 -7.610 1.00 95.81 601 ALA A N 1
ATOM 4774 C CA . ALA A 1 601 ? 14.416 7.403 -7.855 1.00 95.81 601 ALA A CA 1
ATOM 4775 C C . ALA A 1 601 ? 15.047 6.224 -8.621 1.00 95.81 601 ALA A C 1
ATOM 4777 O O . ALA A 1 601 ? 15.810 6.458 -9.559 1.00 95.81 601 ALA A O 1
ATOM 4778 N N . LEU A 1 602 ? 14.688 4.971 -8.304 1.00 94.62 602 LEU A N 1
ATOM 4779 C CA . LEU A 1 602 ? 15.124 3.800 -9.083 1.00 94.62 602 LEU A CA 1
ATOM 4780 C C . LEU A 1 602 ? 14.698 3.909 -10.551 1.00 94.62 602 LEU A C 1
ATOM 4782 O O . LEU A 1 602 ? 15.477 3.611 -11.454 1.00 94.62 602 LEU A O 1
ATOM 4786 N N . VAL A 1 603 ? 13.466 4.359 -10.797 1.00 95.00 603 VAL A N 1
ATOM 4787 C CA . VAL A 1 603 ? 12.923 4.524 -12.152 1.00 95.00 603 VAL A CA 1
ATOM 4788 C C . VAL A 1 603 ? 13.616 5.658 -12.897 1.00 95.00 603 VAL A C 1
ATOM 4790 O O . VAL A 1 603 ? 13.947 5.490 -14.067 1.00 95.00 603 VAL A O 1
ATOM 4793 N N . VAL A 1 604 ? 13.907 6.779 -12.229 1.00 93.50 604 VAL A N 1
ATOM 4794 C CA . VAL A 1 604 ? 14.714 7.859 -12.819 1.00 93.50 604 VAL A CA 1
ATOM 4795 C C . VAL A 1 604 ? 16.090 7.338 -13.223 1.00 93.50 604 VAL A C 1
ATOM 4797 O O . VAL A 1 604 ? 16.503 7.551 -14.361 1.00 93.50 604 VAL A O 1
ATOM 4800 N N . PHE A 1 605 ? 16.777 6.615 -12.333 1.00 92.31 605 PHE A N 1
ATOM 4801 C CA . PHE A 1 605 ? 18.076 6.017 -12.644 1.00 92.31 605 PHE A CA 1
ATOM 4802 C C . PHE A 1 605 ? 17.989 5.066 -13.847 1.00 92.31 605 PHE A C 1
ATOM 4804 O O . PHE A 1 605 ? 18.790 5.176 -14.772 1.00 92.31 605 PHE A O 1
ATOM 4811 N N . ALA A 1 606 ? 16.995 4.174 -13.871 1.00 91.81 606 ALA A N 1
ATOM 4812 C CA . ALA A 1 606 ? 16.783 3.238 -14.972 1.00 91.81 606 ALA A CA 1
ATOM 4813 C C . ALA A 1 606 ? 16.558 3.951 -16.316 1.00 91.81 606 ALA A C 1
ATOM 4815 O O . ALA A 1 606 ? 17.182 3.595 -17.313 1.00 91.81 606 ALA A O 1
ATOM 4816 N N . CYS A 1 607 ? 15.703 4.976 -16.347 1.00 90.50 607 CYS A N 1
ATOM 4817 C CA . CYS A 1 607 ? 15.436 5.749 -17.559 1.00 90.50 607 CYS A CA 1
ATOM 4818 C C . CYS A 1 607 ? 16.678 6.517 -18.042 1.00 90.50 607 CYS A C 1
ATOM 4820 O O . CYS A 1 607 ? 16.937 6.551 -19.244 1.00 90.50 607 CYS A O 1
ATOM 4822 N N . LEU A 1 608 ? 17.473 7.085 -17.126 1.00 86.88 608 LEU A N 1
ATOM 4823 C CA . LEU A 1 608 ? 18.746 7.732 -17.465 1.00 86.88 608 LEU A CA 1
ATOM 4824 C C . LEU A 1 608 ? 19.738 6.719 -18.053 1.00 86.88 608 LEU A C 1
ATOM 4826 O O . LEU A 1 608 ? 20.338 6.981 -19.092 1.00 86.88 608 LEU A O 1
ATOM 4830 N N . LEU A 1 609 ? 19.854 5.531 -17.453 1.00 86.12 609 LEU A N 1
ATOM 4831 C CA . LEU A 1 609 ? 20.719 4.459 -17.952 1.00 86.12 609 LEU A CA 1
ATOM 4832 C C . LEU A 1 609 ? 20.346 4.025 -19.381 1.00 86.12 609 LEU A C 1
ATOM 4834 O O . LEU A 1 609 ? 21.227 3.869 -20.228 1.00 86.12 609 LEU A O 1
ATOM 4838 N N . VAL A 1 610 ? 19.045 3.870 -19.657 1.00 85.38 610 VAL A N 1
ATOM 4839 C CA . VAL A 1 610 ? 18.525 3.561 -21.001 1.00 85.38 610 VAL A CA 1
ATOM 4840 C C . VAL A 1 610 ? 18.861 4.678 -21.993 1.00 85.38 610 VAL A C 1
ATOM 4842 O O . VAL A 1 610 ? 19.308 4.395 -23.101 1.00 85.38 610 VAL A O 1
ATOM 4845 N N . ASN A 1 611 ? 18.710 5.944 -21.599 1.00 79.44 611 ASN A N 1
ATOM 4846 C CA . ASN A 1 611 ? 19.013 7.087 -22.464 1.00 79.44 611 ASN A CA 1
ATOM 4847 C C . ASN A 1 611 ? 20.512 7.191 -22.815 1.00 79.44 611 ASN A C 1
ATOM 4849 O O . ASN A 1 611 ? 20.870 7.559 -23.931 1.00 79.44 611 ASN A O 1
ATOM 4853 N N . HIS A 1 612 ? 21.398 6.831 -21.881 1.00 72.69 612 HIS A N 1
ATOM 4854 C CA . HIS A 1 612 ? 22.852 6.898 -22.073 1.00 72.69 612 HIS A CA 1
ATOM 4855 C C . HIS A 1 612 ? 23.438 5.780 -22.939 1.00 72.69 612 HIS A C 1
ATOM 4857 O O . HIS A 1 612 ? 24.605 5.845 -23.326 1.00 72.69 612 HIS A O 1
ATOM 4863 N N . THR A 1 613 ? 22.670 4.744 -23.268 1.00 71.12 613 THR A N 1
ATOM 4864 C CA . THR A 1 613 ? 23.191 3.635 -24.067 1.00 71.12 613 THR A CA 1
ATOM 4865 C C . THR A 1 613 ? 23.226 4.006 -25.554 1.00 71.12 613 THR A C 1
ATOM 4867 O O . THR A 1 613 ? 22.201 4.396 -26.104 1.00 71.12 613 THR A O 1
ATOM 4870 N N . ALA A 1 614 ? 24.373 3.827 -26.229 1.00 50.50 614 ALA A N 1
ATOM 4871 C CA . ALA A 1 614 ? 24.691 4.295 -27.596 1.00 50.50 614 ALA A CA 1
ATOM 4872 C C . ALA A 1 614 ? 23.780 3.816 -28.765 1.00 50.50 614 ALA A C 1
ATOM 4874 O O . ALA A 1 614 ? 24.096 4.058 -29.924 1.00 50.50 614 ALA A O 1
ATOM 4875 N N . GLY A 1 615 ? 22.644 3.167 -28.487 1.00 55.00 615 GLY A N 1
ATOM 4876 C CA . GLY A 1 615 ? 21.582 2.845 -29.453 1.00 55.00 615 GLY A CA 1
ATOM 4877 C C . GLY A 1 615 ? 20.258 3.592 -29.222 1.00 55.00 615 GLY A C 1
ATOM 4878 O O . GLY A 1 615 ? 19.320 3.404 -29.992 1.00 55.00 615 GLY A O 1
ATOM 4879 N N . PHE A 1 616 ? 20.167 4.421 -28.176 1.00 57.97 616 PHE A N 1
ATOM 4880 C CA . PHE A 1 616 ? 18.966 5.182 -27.791 1.00 57.97 616 PHE A CA 1
ATOM 4881 C C . PHE A 1 616 ? 19.228 6.697 -27.673 1.00 57.97 616 PHE A C 1
ATOM 4883 O O . PHE A 1 616 ? 18.355 7.451 -27.261 1.00 57.97 616 PHE A O 1
ATOM 4890 N N . THR A 1 617 ? 20.416 7.169 -28.056 1.00 49.78 617 THR A N 1
ATOM 4891 C CA . THR A 1 617 ? 20.904 8.544 -27.835 1.00 49.78 617 THR A CA 1
ATOM 4892 C C . THR A 1 617 ? 20.242 9.625 -28.699 1.00 49.78 617 THR A C 1
ATOM 4894 O O . THR A 1 617 ? 20.412 10.806 -28.422 1.00 49.78 617 THR A O 1
ATOM 4897 N N . ASN A 1 618 ? 19.452 9.251 -29.712 1.00 50.53 618 ASN A N 1
ATOM 4898 C CA . ASN A 1 618 ? 18.709 10.187 -30.570 1.00 50.53 618 ASN A CA 1
ATOM 4899 C C . ASN A 1 618 ? 17.222 10.309 -30.197 1.00 50.53 618 ASN A C 1
ATOM 4901 O O . ASN A 1 618 ? 16.422 10.767 -31.011 1.00 50.53 618 ASN A O 1
ATOM 4905 N N . MET A 1 619 ? 16.828 9.885 -28.995 1.00 53.59 619 MET A N 1
ATOM 4906 C CA . MET A 1 619 ? 15.444 9.998 -28.542 1.00 53.59 619 MET A CA 1
ATOM 4907 C C . MET A 1 619 ? 15.124 11.451 -28.159 1.00 53.59 619 MET A C 1
ATOM 4909 O O . MET A 1 619 ? 15.699 11.959 -27.194 1.00 53.59 619 MET A O 1
ATOM 4913 N N . PRO A 1 620 ? 14.194 12.139 -28.849 1.00 48.75 620 PRO A N 1
ATOM 4914 C CA . PRO A 1 620 ? 13.733 13.455 -28.435 1.00 48.75 620 PRO A CA 1
ATOM 4915 C C . PRO A 1 620 ? 12.802 13.288 -27.230 1.00 48.75 620 PRO A C 1
ATOM 4917 O O . PRO A 1 620 ? 11.577 13.321 -27.349 1.00 48.75 620 PRO A O 1
ATOM 4920 N N . LEU A 1 621 ? 13.369 13.070 -26.045 1.00 51.28 621 LEU A N 1
ATOM 4921 C CA . LEU A 1 621 ? 12.615 13.224 -24.810 1.00 51.28 621 LEU A CA 1
ATOM 4922 C C . LEU A 1 621 ? 12.237 14.710 -24.704 1.00 51.28 621 LEU A C 1
ATOM 4924 O O . LEU A 1 621 ? 13.093 15.574 -24.550 1.00 51.28 621 LEU A O 1
ATOM 4928 N N . SER A 1 622 ? 10.937 15.016 -24.798 1.00 44.72 622 SER A N 1
ATOM 4929 C CA . SER A 1 622 ? 10.396 16.377 -24.609 1.00 44.72 622 SER A CA 1
ATOM 4930 C C . SER A 1 622 ? 10.757 16.973 -23.241 1.00 44.72 622 SER A C 1
ATOM 4932 O O . SER A 1 622 ? 10.654 18.184 -23.050 1.00 44.72 622 SER A O 1
ATOM 4934 N N . ILE A 1 623 ? 11.143 16.126 -22.287 1.00 48.00 623 ILE A N 1
ATOM 4935 C CA . ILE A 1 623 ? 11.758 16.518 -21.029 1.00 48.00 623 ILE A CA 1
ATOM 4936 C C . ILE A 1 623 ? 13.255 16.330 -21.249 1.00 48.00 623 ILE A C 1
ATOM 4938 O O . ILE A 1 623 ? 13.718 15.189 -21.281 1.00 48.00 623 ILE A O 1
ATOM 4942 N N . SER A 1 624 ? 13.998 17.431 -21.402 1.00 49.38 624 SER A N 1
ATOM 4943 C CA . SER A 1 624 ? 15.449 17.403 -21.215 1.00 49.38 624 SER A CA 1
ATOM 4944 C C . SER A 1 624 ? 15.675 16.975 -19.771 1.00 49.38 624 SER A C 1
ATOM 4946 O O . SER A 1 624 ? 15.690 17.792 -18.851 1.00 49.38 624 SER A O 1
ATOM 4948 N N . LEU A 1 625 ? 15.767 15.666 -19.542 1.00 52.41 625 LEU A N 1
ATOM 4949 C CA . LEU A 1 625 ? 16.558 15.147 -18.448 1.00 52.41 625 LEU A CA 1
ATOM 4950 C C . LEU A 1 625 ? 17.975 15.562 -18.816 1.00 52.41 625 LEU A C 1
ATOM 4952 O O . LEU A 1 625 ? 18.718 14.780 -19.408 1.00 52.41 625 LEU A O 1
ATOM 4956 N N . ASP A 1 626 ? 18.309 16.829 -18.556 1.00 49.06 626 ASP A N 1
ATOM 4957 C CA . ASP A 1 626 ? 19.693 17.253 -18.559 1.00 49.06 626 ASP A CA 1
ATOM 4958 C C . ASP A 1 626 ? 20.426 16.172 -17.779 1.00 49.06 626 ASP A C 1
ATOM 4960 O O . ASP A 1 626 ? 19.985 15.798 -16.688 1.00 49.06 626 ASP A O 1
ATOM 4964 N N . VAL A 1 627 ? 21.515 15.673 -18.361 1.00 53.47 627 VAL A N 1
ATOM 4965 C CA . VAL A 1 627 ? 22.427 14.604 -17.900 1.00 53.47 627 VAL A CA 1
ATOM 4966 C C . VAL A 1 627 ? 22.857 14.741 -16.418 1.00 53.47 627 VAL A C 1
ATOM 4968 O O . VAL A 1 627 ? 23.555 13.912 -15.849 1.00 53.47 627 VAL A O 1
ATOM 4971 N N . THR A 1 628 ? 22.409 15.795 -15.750 1.00 59.66 628 THR A N 1
ATOM 4972 C CA . THR A 1 628 ? 22.437 16.037 -14.321 1.00 59.66 628 THR A CA 1
ATOM 4973 C C . THR A 1 628 ? 21.720 14.951 -13.507 1.00 59.66 628 THR A C 1
ATOM 4975 O O . THR A 1 628 ? 20.507 14.756 -13.559 1.00 59.66 628 THR A O 1
ATOM 4978 N N . SER A 1 629 ? 22.472 14.344 -12.595 1.00 69.56 629 SER A N 1
ATOM 4979 C CA . SER A 1 629 ? 22.009 13.508 -11.479 1.00 69.56 629 SER A CA 1
ATOM 4980 C C . SER A 1 629 ? 21.111 14.244 -10.461 1.00 69.56 629 SER A C 1
ATOM 4982 O O . SER A 1 629 ? 20.833 13.724 -9.379 1.00 69.56 629 SER A O 1
ATOM 4984 N N . LYS A 1 630 ? 20.620 15.449 -10.793 1.00 85.31 630 LYS A N 1
ATOM 4985 C CA . LYS A 1 630 ? 19.893 16.356 -9.899 1.00 85.31 630 LYS A CA 1
ATOM 4986 C C . LYS A 1 630 ? 18.643 15.720 -9.280 1.00 85.31 630 LYS A C 1
ATOM 4988 O O . LYS A 1 630 ? 18.517 15.823 -8.064 1.00 85.31 630 LYS A O 1
ATOM 4993 N N . PRO A 1 631 ? 17.753 15.025 -10.021 1.00 89.88 631 PRO A N 1
ATOM 4994 C CA . PRO A 1 631 ? 16.573 14.424 -9.399 1.00 89.88 631 PRO A CA 1
ATOM 4995 C C . PRO A 1 631 ? 16.916 13.312 -8.398 1.00 89.88 631 PRO A C 1
ATOM 4997 O O . PRO A 1 631 ? 16.237 13.180 -7.383 1.00 89.88 631 PRO A O 1
ATOM 5000 N N . LEU A 1 632 ? 17.984 12.542 -8.650 1.00 91.12 632 LEU A N 1
ATOM 5001 C CA . LEU A 1 632 ? 18.468 11.524 -7.712 1.00 91.12 632 LEU A CA 1
ATOM 5002 C C . LEU A 1 632 ? 19.010 12.173 -6.440 1.00 91.12 632 LEU A C 1
ATOM 5004 O O . LEU A 1 632 ? 18.685 11.719 -5.348 1.00 91.12 632 LEU A O 1
ATOM 5008 N N . GLN A 1 633 ? 19.774 13.261 -6.573 1.00 93.06 633 GLN A N 1
ATOM 5009 C CA . GLN A 1 633 ? 20.261 14.009 -5.416 1.00 93.06 633 GLN A CA 1
ATOM 5010 C C . GLN A 1 633 ? 19.104 14.614 -4.612 1.00 93.06 633 GLN A C 1
ATOM 5012 O O . GLN A 1 633 ? 19.061 14.455 -3.400 1.00 93.06 633 GLN A O 1
ATOM 5017 N N . THR A 1 634 ? 18.111 15.214 -5.277 1.00 95.00 634 THR A N 1
ATOM 5018 C CA . THR A 1 634 ? 16.908 15.729 -4.604 1.00 95.00 634 THR A CA 1
ATOM 5019 C C . THR A 1 634 ? 16.155 14.625 -3.859 1.00 95.00 634 THR A C 1
ATOM 5021 O O . THR A 1 634 ? 15.678 14.859 -2.754 1.00 95.00 634 THR A O 1
ATOM 5024 N N . ALA A 1 635 ? 16.070 13.414 -4.418 1.00 95.75 635 ALA A N 1
ATOM 5025 C CA . ALA A 1 635 ? 15.482 12.277 -3.716 1.00 95.75 635 ALA A CA 1
ATOM 5026 C C . ALA A 1 635 ? 16.300 11.882 -2.475 1.00 95.75 635 ALA A C 1
ATOM 5028 O O . ALA A 1 635 ? 15.716 11.654 -1.421 1.00 95.75 635 ALA A O 1
ATOM 5029 N N . VAL A 1 636 ? 17.634 11.837 -2.574 1.00 95.06 636 VAL A N 1
ATOM 5030 C CA . VAL A 1 636 ? 18.530 11.569 -1.433 1.00 95.06 636 VAL A CA 1
ATOM 5031 C C . VAL A 1 636 ? 18.325 12.604 -0.327 1.00 95.06 636 VAL A C 1
ATOM 5033 O O . VAL A 1 636 ? 18.074 12.222 0.815 1.00 95.06 636 VAL A O 1
ATOM 5036 N N . ASP A 1 637 ? 18.361 13.892 -0.666 1.00 94.81 637 ASP A N 1
ATOM 5037 C CA . ASP A 1 637 ? 18.200 14.992 0.291 1.00 94.81 637 ASP A CA 1
ATOM 5038 C C . ASP A 1 637 ? 16.815 14.943 0.958 1.00 94.81 637 ASP A C 1
ATOM 5040 O O . ASP A 1 637 ? 16.694 15.049 2.180 1.00 94.81 637 ASP A O 1
ATOM 5044 N N . ALA A 1 638 ? 15.764 14.700 0.167 1.00 95.06 638 ALA A N 1
ATOM 5045 C CA . ALA A 1 638 ? 14.405 14.582 0.675 1.00 95.06 638 ALA A CA 1
ATOM 5046 C C . ALA A 1 638 ? 14.234 13.380 1.617 1.00 95.06 638 ALA A C 1
ATOM 5048 O O . ALA A 1 638 ? 13.563 13.499 2.643 1.00 95.06 638 ALA A O 1
ATOM 5049 N N . LEU A 1 639 ? 14.846 12.234 1.294 1.00 93.00 639 LEU A N 1
ATOM 5050 C CA . LEU A 1 639 ? 14.824 11.057 2.159 1.00 93.00 639 LEU A CA 1
ATOM 5051 C C . LEU A 1 639 ? 15.553 11.324 3.472 1.00 93.00 639 LEU A C 1
ATOM 5053 O O . LEU A 1 639 ? 14.985 11.042 4.518 1.00 93.00 639 LEU A O 1
ATOM 5057 N N . MET A 1 640 ? 16.744 11.923 3.454 1.00 91.88 640 MET A N 1
ATOM 5058 C CA . MET A 1 640 ? 17.483 12.236 4.687 1.00 91.88 640 MET A CA 1
ATOM 5059 C C . MET A 1 640 ? 16.693 13.140 5.643 1.00 91.88 640 MET A C 1
ATOM 5061 O O . MET A 1 640 ? 16.842 13.042 6.859 1.00 91.88 640 MET A O 1
ATOM 5065 N N . LEU A 1 641 ? 15.811 13.984 5.105 1.00 91.56 641 LEU A N 1
ATOM 5066 C CA . LEU A 1 641 ? 14.911 14.827 5.887 1.00 91.56 641 LEU A CA 1
ATOM 5067 C C . LEU A 1 641 ? 13.572 14.165 6.219 1.00 91.56 641 LEU A C 1
ATOM 5069 O O . LEU A 1 641 ? 12.759 14.802 6.881 1.00 91.56 641 LEU A O 1
ATOM 5073 N N . LEU A 1 642 ? 13.288 12.943 5.770 1.00 88.69 642 LEU A N 1
ATOM 5074 C CA . LEU A 1 642 ? 11.983 12.299 5.931 1.00 88.69 642 LEU A CA 1
ATOM 5075 C C . LEU A 1 642 ? 11.738 11.827 7.369 1.00 88.69 642 LEU A C 1
ATOM 5077 O O . LEU A 1 642 ? 10.684 12.121 7.934 1.00 88.69 642 LEU A O 1
ATOM 5081 N N . ASP A 1 643 ? 12.712 11.131 7.954 1.00 85.25 643 ASP A N 1
ATOM 5082 C CA . ASP A 1 643 ? 12.696 10.709 9.355 1.00 85.25 643 ASP A CA 1
ATOM 5083 C C . ASP A 1 643 ? 14.129 10.616 9.908 1.00 85.25 643 ASP A C 1
ATOM 5085 O O . ASP A 1 643 ? 14.867 9.681 9.601 1.00 85.25 643 ASP A O 1
ATOM 5089 N N . ASN A 1 644 ? 14.544 11.624 10.679 1.00 82.19 644 ASN A N 1
ATOM 5090 C CA . ASN A 1 644 ? 15.934 11.780 11.109 1.00 82.19 644 ASN A CA 1
ATOM 5091 C C . ASN A 1 644 ? 16.350 10.698 12.129 1.00 82.19 644 ASN A C 1
ATOM 5093 O O . ASN A 1 644 ? 15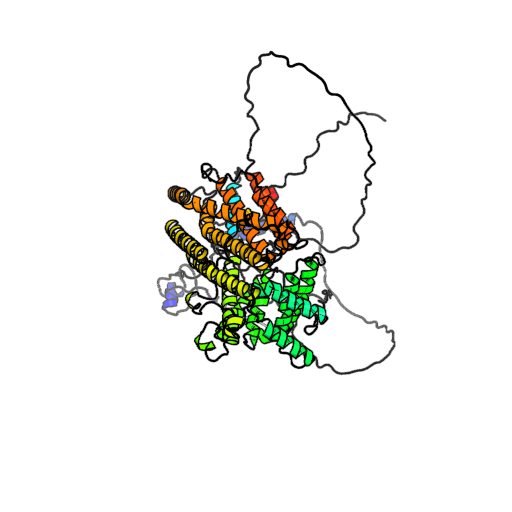.632 10.444 13.100 1.00 82.19 644 ASN A O 1
ATOM 5097 N N . GLY A 1 645 ? 17.518 10.082 11.921 1.00 80.00 645 GLY A N 1
ATOM 5098 C CA . GLY A 1 645 ? 18.031 8.966 12.727 1.00 8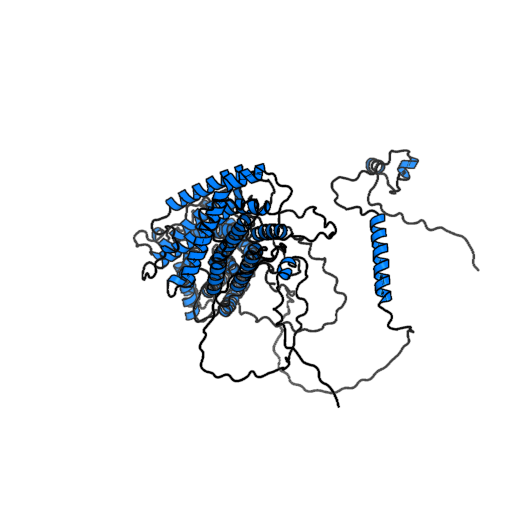0.00 645 GLY A CA 1
ATOM 5099 C C . GLY A 1 645 ? 17.359 7.620 12.434 1.00 80.00 645 GLY A C 1
ATOM 5100 O O . GLY A 1 645 ? 17.522 6.657 13.182 1.00 80.00 645 GLY A O 1
ATOM 5101 N N . ASN A 1 646 ? 16.554 7.529 11.373 1.00 84.06 646 ASN A N 1
ATOM 5102 C CA . ASN A 1 646 ? 15.947 6.272 10.964 1.00 84.06 646 ASN A CA 1
ATOM 5103 C C . ASN A 1 646 ? 16.898 5.491 10.044 1.00 84.06 646 ASN A C 1
ATOM 5105 O O . ASN A 1 646 ? 17.084 5.831 8.874 1.00 84.06 646 ASN A O 1
ATOM 5109 N N . ARG A 1 647 ? 17.441 4.378 10.551 1.00 83.44 647 ARG A N 1
ATOM 5110 C CA . ARG A 1 647 ? 18.409 3.526 9.829 1.00 83.44 647 ARG A CA 1
ATOM 5111 C C . ARG A 1 647 ? 17.911 3.071 8.450 1.00 83.44 647 ARG A C 1
ATOM 5113 O O . ARG A 1 647 ? 18.710 2.915 7.531 1.00 83.44 647 ARG A O 1
ATOM 5120 N N . MET A 1 648 ? 16.604 2.845 8.289 1.00 82.31 648 MET A N 1
ATOM 5121 C CA . MET A 1 648 ? 16.013 2.428 7.011 1.00 82.31 648 MET A CA 1
ATOM 5122 C C . MET A 1 648 ? 16.093 3.543 5.962 1.00 82.31 648 MET A C 1
ATOM 5124 O O . MET A 1 648 ? 16.470 3.318 4.810 1.00 82.31 648 MET A O 1
ATOM 5128 N N . VAL A 1 649 ? 15.761 4.762 6.386 1.00 87.31 649 VAL A N 1
ATOM 5129 C CA . VAL A 1 649 ? 15.817 5.965 5.555 1.00 87.31 649 VAL A CA 1
ATOM 5130 C C . VAL A 1 649 ? 17.255 6.237 5.115 1.00 87.31 649 VAL A C 1
ATOM 5132 O O . VAL A 1 649 ? 17.508 6.408 3.922 1.00 87.31 649 VAL A O 1
ATOM 5135 N N . GLU A 1 650 ? 18.201 6.181 6.052 1.00 88.25 650 GLU A N 1
ATOM 5136 C CA . GLU A 1 650 ? 19.630 6.376 5.786 1.00 88.25 650 GLU A CA 1
ATOM 5137 C C . GLU A 1 650 ? 20.184 5.336 4.803 1.00 88.25 650 GLU A C 1
ATOM 5139 O O . GLU A 1 650 ? 20.895 5.686 3.859 1.00 88.25 650 GLU A O 1
ATOM 5144 N N . ARG A 1 651 ? 19.819 4.054 4.966 1.00 86.25 651 ARG A N 1
ATOM 5145 C CA . ARG A 1 651 ? 20.215 2.978 4.040 1.00 86.25 651 ARG A CA 1
ATOM 5146 C C . ARG A 1 651 ? 19.706 3.232 2.621 1.00 86.25 651 ARG A C 1
ATOM 5148 O O . ARG A 1 651 ? 20.485 3.121 1.670 1.00 86.25 651 ARG A O 1
ATOM 5155 N N . CYS A 1 652 ? 18.433 3.600 2.471 1.00 88.06 652 CYS A N 1
ATOM 5156 C CA . CYS A 1 652 ? 17.841 3.912 1.169 1.00 88.06 652 CYS A CA 1
ATOM 5157 C C . CYS A 1 652 ? 18.519 5.126 0.517 1.00 88.06 652 CYS A C 1
ATOM 5159 O O . CYS A 1 652 ? 18.897 5.065 -0.655 1.00 88.06 652 CYS A O 1
ATOM 5161 N N . ALA A 1 653 ? 18.733 6.205 1.274 1.00 90.62 653 ALA A N 1
ATOM 5162 C CA . ALA A 1 653 ? 19.414 7.405 0.794 1.00 90.62 653 ALA A CA 1
ATOM 5163 C C . ALA A 1 653 ? 20.864 7.109 0.369 1.00 90.62 653 ALA A C 1
ATOM 5165 O O . ALA A 1 653 ? 21.287 7.503 -0.720 1.00 90.62 653 ALA A O 1
ATOM 5166 N N . ALA A 1 654 ? 21.611 6.333 1.161 1.00 88.38 654 ALA A N 1
ATOM 5167 C CA . ALA A 1 654 ? 22.973 5.920 0.827 1.00 88.38 654 ALA A CA 1
ATOM 5168 C C . ALA A 1 654 ? 23.027 5.054 -0.443 1.00 88.38 654 ALA A C 1
ATOM 5170 O O . ALA A 1 654 ? 23.929 5.221 -1.271 1.00 88.38 654 ALA A O 1
ATOM 5171 N N . PHE A 1 655 ? 22.062 4.145 -0.622 1.00 87.94 655 PHE A N 1
ATOM 5172 C CA . PHE A 1 655 ? 21.945 3.335 -1.834 1.00 87.94 655 PHE A CA 1
ATOM 5173 C C . PHE A 1 655 ? 21.697 4.203 -3.076 1.00 87.94 655 PHE A C 1
ATOM 5175 O O . PHE A 1 655 ? 22.431 4.087 -4.059 1.00 87.94 655 PHE A O 1
ATOM 5182 N N . LEU A 1 656 ? 20.736 5.131 -3.015 1.00 89.75 656 LEU A N 1
ATOM 5183 C CA . LEU A 1 656 ? 20.462 6.065 -4.113 1.00 89.75 656 LEU A CA 1
ATOM 5184 C C . LEU A 1 656 ? 21.661 6.978 -4.413 1.00 89.75 656 LEU A C 1
ATOM 5186 O O . LEU A 1 656 ? 21.977 7.206 -5.579 1.00 89.75 656 LEU A O 1
ATOM 5190 N N . GLY A 1 657 ? 22.384 7.441 -3.390 1.00 88.69 657 GLY A N 1
ATOM 5191 C CA . GLY A 1 657 ? 23.605 8.232 -3.565 1.00 88.69 657 GLY A CA 1
ATOM 5192 C C . GLY A 1 657 ? 24.728 7.460 -4.272 1.00 88.69 657 GLY A C 1
ATOM 5193 O O . GLY A 1 657 ? 25.478 8.030 -5.069 1.00 88.69 657 GLY A O 1
ATOM 5194 N N . ARG A 1 658 ? 24.844 6.142 -4.042 1.00 88.19 658 ARG A N 1
ATOM 5195 C CA . ARG A 1 658 ? 25.758 5.276 -4.813 1.00 88.19 658 ARG A CA 1
ATOM 5196 C C . ARG A 1 658 ? 25.328 5.161 -6.275 1.00 88.19 658 ARG A C 1
ATOM 5198 O O . ARG A 1 658 ? 26.180 5.314 -7.146 1.00 88.19 658 ARG A O 1
ATOM 5205 N N . LEU A 1 659 ? 24.035 4.971 -6.546 1.00 86.75 659 LEU A N 1
ATOM 5206 C CA . LEU A 1 659 ? 23.513 4.963 -7.917 1.00 86.75 659 LEU A CA 1
ATOM 5207 C C . LEU A 1 659 ? 23.767 6.297 -8.634 1.00 86.75 659 LEU A C 1
ATOM 5209 O O . LEU A 1 659 ? 24.218 6.300 -9.774 1.00 86.75 659 LEU A O 1
ATOM 5213 N N . GLY A 1 660 ? 23.564 7.431 -7.960 1.00 85.81 660 GLY A N 1
ATOM 5214 C CA . GLY A 1 660 ? 23.862 8.752 -8.518 1.00 85.81 660 GLY A CA 1
ATOM 5215 C C . GLY A 1 660 ? 25.329 8.909 -8.937 1.00 85.81 660 GLY A C 1
ATOM 5216 O O . GLY A 1 660 ? 25.604 9.382 -10.036 1.00 85.81 660 GLY A O 1
ATOM 5217 N N . ARG A 1 661 ? 26.275 8.449 -8.104 1.00 86.12 661 ARG A N 1
ATOM 5218 C CA . ARG A 1 661 ? 27.715 8.460 -8.431 1.00 86.12 661 ARG A CA 1
ATOM 5219 C C . ARG A 1 661 ? 28.065 7.530 -9.591 1.00 86.12 661 ARG A C 1
ATOM 5221 O O . ARG A 1 661 ? 28.835 7.919 -10.466 1.00 86.12 661 ARG A O 1
ATOM 5228 N N . LEU A 1 662 ? 27.478 6.333 -9.612 1.00 84.88 662 LEU A N 1
ATOM 5229 C CA . LEU A 1 662 ? 27.640 5.386 -10.713 1.00 84.88 662 LEU A CA 1
ATOM 5230 C C . LEU A 1 662 ? 27.168 6.002 -12.034 1.00 84.88 662 LEU A C 1
ATOM 5232 O O . LEU A 1 662 ? 27.897 5.941 -13.020 1.00 84.88 662 LEU A O 1
ATOM 5236 N N . LEU A 1 663 ? 26.002 6.656 -12.050 1.00 81.56 663 LEU A N 1
ATOM 5237 C CA . LEU A 1 663 ? 25.519 7.343 -13.245 1.00 81.56 663 LEU A CA 1
ATOM 5238 C C . LEU A 1 663 ? 26.524 8.400 -13.715 1.00 81.56 663 LEU A C 1
ATOM 5240 O O . LEU A 1 663 ? 26.927 8.362 -14.871 1.00 81.56 663 LEU A O 1
ATOM 5244 N N . SER A 1 664 ? 27.000 9.264 -12.811 1.00 81.25 664 SER A N 1
ATOM 5245 C CA . SER A 1 664 ? 28.003 10.282 -13.142 1.00 81.25 664 SER A CA 1
ATOM 5246 C C . SER A 1 664 ? 29.260 9.680 -13.784 1.00 81.25 664 SER A C 1
ATOM 5248 O O . SER A 1 664 ? 29.769 10.239 -14.756 1.00 81.25 664 SER A O 1
ATOM 5250 N N . SER A 1 665 ? 29.737 8.527 -13.294 1.00 81.25 665 SER A N 1
ATOM 5251 C CA . SER A 1 665 ? 30.889 7.817 -13.878 1.00 81.25 665 SER A CA 1
ATOM 5252 C C . SER A 1 665 ? 30.611 7.261 -15.279 1.00 81.25 665 SER A C 1
ATOM 5254 O O . SER A 1 665 ? 31.448 7.388 -16.167 1.00 81.25 665 SER A O 1
ATOM 5256 N N . LEU A 1 666 ? 29.412 6.722 -15.517 1.00 73.19 666 LEU A N 1
ATOM 5257 C CA . LEU A 1 666 ? 29.009 6.204 -16.829 1.00 73.19 666 LEU A CA 1
ATOM 5258 C C . LEU A 1 666 ? 28.825 7.327 -17.859 1.00 73.19 666 LEU A C 1
ATOM 5260 O O . LEU A 1 666 ? 29.054 7.119 -19.047 1.00 73.19 666 LEU A O 1
ATOM 5264 N N . THR A 1 667 ? 28.439 8.524 -17.411 1.00 66.06 667 THR A N 1
ATOM 5265 C CA . THR A 1 667 ? 28.260 9.699 -18.276 1.00 66.06 667 THR A CA 1
ATOM 5266 C C . THR A 1 667 ? 29.549 10.463 -18.579 1.00 66.06 667 THR A C 1
ATOM 5268 O O . THR A 1 667 ? 29.550 11.294 -19.481 1.00 66.06 667 THR A O 1
ATOM 5271 N N . SER A 1 668 ? 30.641 10.202 -17.852 1.00 62.50 668 SER A N 1
ATOM 5272 C CA . SER A 1 668 ? 31.909 10.948 -17.949 1.00 62.50 668 SER A CA 1
ATOM 5273 C C . SER A 1 668 ? 33.023 10.234 -18.751 1.00 62.50 668 SER A C 1
ATOM 5275 O O . SER A 1 668 ? 34.202 10.497 -18.536 1.00 62.50 668 SER A O 1
ATOM 5277 N N . GLY A 1 669 ? 32.678 9.360 -19.711 1.00 47.28 669 GLY A N 1
ATOM 5278 C CA . GLY A 1 669 ? 33.638 8.678 -20.610 1.00 47.28 669 GLY A CA 1
ATOM 5279 C C . GLY A 1 669 ? 34.474 9.617 -21.514 1.00 47.28 669 GLY A C 1
ATOM 5280 O O . GLY A 1 669 ? 34.072 10.751 -21.769 1.00 47.28 669 GLY A O 1
ATOM 5281 N N . PRO A 1 670 ? 35.650 9.167 -22.002 1.00 38.72 670 PRO A N 1
ATOM 5282 C CA . PRO A 1 670 ? 36.889 9.941 -22.070 1.00 38.72 670 PRO A CA 1
ATOM 5283 C C . PRO A 1 670 ? 36.828 11.084 -23.084 1.00 38.72 670 PRO A C 1
ATOM 5285 O O . PRO A 1 670 ? 36.711 10.863 -24.287 1.00 38.72 670 PRO A O 1
ATOM 5288 N N . SER A 1 671 ? 37.002 12.308 -22.601 1.00 34.00 671 SER A N 1
ATOM 5289 C CA . SER A 1 671 ? 37.379 13.450 -23.431 1.00 34.00 671 SER A CA 1
ATOM 5290 C C . SER A 1 671 ? 38.671 14.031 -22.854 1.00 34.00 671 SER A C 1
ATOM 5292 O O . SER A 1 671 ? 38.735 14.298 -21.657 1.00 34.00 671 SER A O 1
ATOM 5294 N N . ASP A 1 672 ? 39.675 14.174 -23.723 1.00 31.52 672 ASP A N 1
ATOM 5295 C CA . ASP A 1 672 ? 40.977 14.839 -23.538 1.00 31.52 672 ASP A CA 1
ATOM 5296 C C . ASP A 1 672 ? 42.189 13.988 -23.111 1.00 31.52 672 ASP A C 1
ATOM 5298 O O . ASP A 1 672 ? 42.944 14.322 -22.200 1.00 31.52 672 ASP A O 1
ATOM 5302 N N . THR A 1 673 ? 42.512 12.966 -23.906 1.00 27.05 673 THR A N 1
ATOM 5303 C CA . THR A 1 673 ? 43.912 12.782 -24.328 1.00 27.05 673 THR A CA 1
ATOM 5304 C C . THR A 1 673 ? 43.991 12.936 -25.842 1.00 27.05 673 THR A C 1
ATOM 5306 O O . THR A 1 673 ? 43.663 12.040 -26.615 1.00 27.05 673 THR A O 1
ATOM 5309 N N . HIS A 1 674 ? 44.397 14.128 -26.283 1.00 26.95 674 HIS A N 1
ATOM 5310 C CA . HIS A 1 674 ? 44.734 14.379 -27.679 1.00 26.95 674 HIS A CA 1
ATOM 5311 C C . HIS A 1 674 ? 45.756 13.337 -28.170 1.00 26.95 674 HIS A C 1
ATOM 5313 O O . HIS A 1 674 ? 46.805 13.181 -27.536 1.00 26.95 674 HIS A O 1
ATOM 5319 N N . PRO A 1 675 ? 45.536 12.670 -29.318 1.00 26.48 675 PRO A N 1
ATOM 5320 C CA . PRO A 1 675 ? 46.635 12.028 -30.011 1.00 26.48 675 PRO A CA 1
ATOM 5321 C C . PRO A 1 675 ? 47.596 13.133 -30.453 1.00 26.48 675 PRO A C 1
ATOM 5323 O O . PRO A 1 675 ? 47.185 14.115 -31.072 1.00 26.48 675 PRO A O 1
ATOM 5326 N N . LEU A 1 676 ? 48.870 12.981 -30.090 1.00 25.39 676 LEU A N 1
ATOM 5327 C CA . LEU A 1 676 ? 49.979 13.831 -30.514 1.00 25.39 676 LEU A CA 1
ATOM 5328 C C . LEU A 1 676 ? 50.012 13.919 -32.048 1.00 25.39 676 LEU A C 1
ATOM 5330 O O . LEU A 1 676 ? 50.651 13.113 -32.724 1.00 25.39 676 LEU A O 1
ATOM 5334 N N . ALA A 1 677 ? 49.323 14.912 -32.603 1.00 24.92 677 ALA A N 1
ATOM 5335 C CA . ALA A 1 677 ? 49.489 15.328 -33.980 1.00 24.92 677 ALA A CA 1
ATOM 5336 C C . ALA A 1 677 ? 50.774 16.156 -34.056 1.00 24.92 677 ALA A C 1
ATOM 5338 O O . ALA A 1 677 ? 50.828 17.318 -33.648 1.00 24.92 677 ALA A O 1
ATOM 5339 N N . TYR A 1 678 ? 51.827 15.524 -34.572 1.00 27.38 678 TYR A N 1
ATOM 5340 C CA . TYR A 1 678 ? 52.995 16.207 -35.109 1.00 27.38 678 TYR A CA 1
ATOM 5341 C C . TYR A 1 678 ? 52.534 17.340 -36.030 1.00 27.38 678 TYR A C 1
ATOM 5343 O O . TYR A 1 678 ? 52.033 17.086 -37.122 1.00 27.38 678 TYR A O 1
ATOM 5351 N N . THR A 1 679 ? 52.743 18.588 -35.610 1.00 26.16 679 THR A N 1
ATOM 5352 C CA . THR A 1 679 ? 52.662 19.725 -36.526 1.00 26.16 679 THR A CA 1
ATOM 5353 C C . THR A 1 679 ? 53.812 20.685 -36.250 1.00 26.16 679 THR A C 1
ATOM 5355 O O . THR A 1 679 ? 53.897 21.342 -35.218 1.00 26.16 679 THR A O 1
ATOM 5358 N N . SER A 1 680 ? 54.740 20.645 -37.199 1.00 25.84 680 SER A N 1
ATOM 5359 C CA . SER A 1 680 ? 55.755 21.620 -37.587 1.00 25.84 680 SER A CA 1
ATOM 5360 C C . SER A 1 680 ? 55.653 23.040 -37.011 1.00 25.84 680 SER A C 1
ATOM 5362 O O . SER A 1 680 ? 54.643 23.724 -37.150 1.00 25.84 680 SER A O 1
ATOM 5364 N N . LEU A 1 681 ? 56.804 23.483 -36.498 1.00 26.25 681 LEU A N 1
ATOM 5365 C CA . LEU A 1 681 ? 57.264 24.862 -36.311 1.00 26.25 681 LEU A CA 1
ATOM 5366 C C . LEU A 1 681 ? 56.741 25.855 -37.367 1.00 26.25 681 LEU A C 1
ATOM 5368 O O . LEU A 1 681 ? 56.871 25.580 -38.557 1.00 26.25 681 LEU A O 1
ATOM 5372 N N . LEU A 1 682 ? 56.310 27.044 -36.922 1.00 24.81 682 LEU A N 1
ATOM 5373 C CA . LEU A 1 682 ? 56.789 28.364 -37.379 1.00 24.81 682 LEU A CA 1
ATOM 5374 C C . LEU A 1 682 ? 56.290 29.483 -36.418 1.00 24.81 682 LEU A C 1
ATOM 5376 O O . LEU A 1 682 ? 55.249 29.313 -35.785 1.00 24.81 682 LEU A O 1
ATOM 5380 N N . PRO A 1 683 ? 57.038 30.597 -36.254 1.00 28.09 683 PRO A N 1
ATOM 5381 C CA . PRO A 1 683 ? 56.918 31.513 -35.120 1.00 28.09 683 PRO A CA 1
ATOM 5382 C C . PRO A 1 683 ? 56.155 32.807 -35.436 1.00 28.09 683 PRO A C 1
ATOM 5384 O O . PRO A 1 683 ? 56.234 33.340 -36.541 1.00 28.09 683 PRO A O 1
ATOM 5387 N N . GLY A 1 684 ? 55.543 33.386 -34.403 1.00 28.16 684 GLY A N 1
ATOM 5388 C CA . GLY A 1 684 ? 55.168 34.798 -34.386 1.00 28.16 684 GLY A CA 1
ATOM 5389 C C . GLY A 1 684 ? 53.790 35.050 -33.793 1.00 28.16 684 GLY A C 1
ATOM 5390 O O . GLY A 1 684 ? 52.786 34.758 -34.427 1.00 28.16 684 GLY A O 1
ATOM 5391 N N . VAL A 1 685 ? 53.768 35.622 -32.590 1.00 25.69 685 VAL A N 1
ATOM 5392 C CA . VAL A 1 685 ? 53.037 36.846 -32.207 1.00 25.69 685 VAL A CA 1
ATOM 5393 C C . VAL A 1 685 ? 52.896 36.864 -30.679 1.00 25.69 685 VAL A C 1
ATOM 5395 O O . VAL A 1 685 ? 52.418 35.934 -30.040 1.00 25.69 685 VAL A O 1
ATOM 5398 N N . THR A 1 686 ? 53.403 37.952 -30.113 1.00 25.36 686 THR A N 1
ATOM 5399 C CA . THR A 1 686 ? 53.509 38.311 -28.699 1.00 25.36 686 THR A CA 1
ATOM 5400 C C . THR A 1 686 ? 52.166 38.727 -28.095 1.00 25.36 686 THR A C 1
ATOM 5402 O O . THR A 1 686 ? 51.460 39.532 -28.700 1.00 25.36 686 THR A O 1
ATOM 5405 N N . VAL A 1 687 ? 51.875 38.294 -26.865 1.00 26.70 687 VAL A N 1
ATOM 5406 C CA . VAL A 1 687 ? 50.798 38.851 -26.021 1.00 26.70 687 VAL A CA 1
ATOM 5407 C C . VAL A 1 687 ? 51.437 39.553 -24.808 1.00 26.70 687 VAL A C 1
ATOM 5409 O O . VAL A 1 687 ? 52.353 38.980 -24.213 1.00 26.70 687 VAL A O 1
ATOM 5412 N N . PRO A 1 688 ? 51.035 40.794 -24.462 1.00 25.53 688 PRO A N 1
ATOM 5413 C CA . PRO A 1 688 ? 51.668 41.577 -23.406 1.00 25.53 688 PRO A CA 1
ATOM 5414 C C . PRO A 1 688 ? 51.144 41.236 -22.002 1.00 25.53 688 PRO A C 1
ATOM 5416 O O . PRO A 1 688 ? 50.141 40.554 -21.818 1.00 25.53 688 PRO A O 1
ATOM 5419 N N . ASN A 1 689 ? 51.890 41.731 -21.018 1.00 22.72 689 ASN A N 1
ATOM 5420 C CA . ASN A 1 689 ? 51.988 41.278 -19.636 1.00 22.72 689 ASN A CA 1
ATOM 5421 C C . ASN A 1 689 ? 51.365 42.307 -18.651 1.00 22.72 689 ASN A C 1
ATOM 5423 O O . ASN A 1 689 ? 51.445 43.502 -18.935 1.00 22.72 689 ASN A O 1
ATOM 5427 N N . ILE A 1 690 ? 50.934 41.829 -17.460 1.00 25.94 690 ILE A N 1
ATOM 5428 C CA . ILE A 1 690 ? 50.879 42.518 -16.126 1.00 25.94 690 ILE A CA 1
ATOM 5429 C C . ILE A 1 690 ? 49.638 43.421 -15.824 1.00 25.94 690 ILE A C 1
ATOM 5431 O O . ILE A 1 690 ? 49.135 44.023 -16.770 1.00 25.94 690 ILE A O 1
ATOM 5435 N N . PRO A 1 691 ? 49.152 43.616 -14.551 1.00 27.48 691 PRO A N 1
ATOM 5436 C CA . PRO A 1 691 ? 49.636 43.152 -13.221 1.00 27.48 691 PRO A CA 1
ATOM 5437 C C . PRO A 1 691 ? 48.627 42.481 -12.250 1.00 27.48 691 PRO A C 1
ATOM 5439 O O . PRO A 1 691 ? 47.420 42.699 -12.289 1.00 27.48 691 PRO A O 1
ATOM 5442 N N . MET A 1 692 ? 49.209 41.798 -11.252 1.00 24.67 692 MET A N 1
ATOM 5443 C CA . MET A 1 692 ? 48.682 41.538 -9.899 1.00 24.67 692 MET A CA 1
ATOM 5444 C C . MET A 1 692 ? 49.029 42.659 -8.898 1.00 24.67 692 MET A C 1
ATOM 5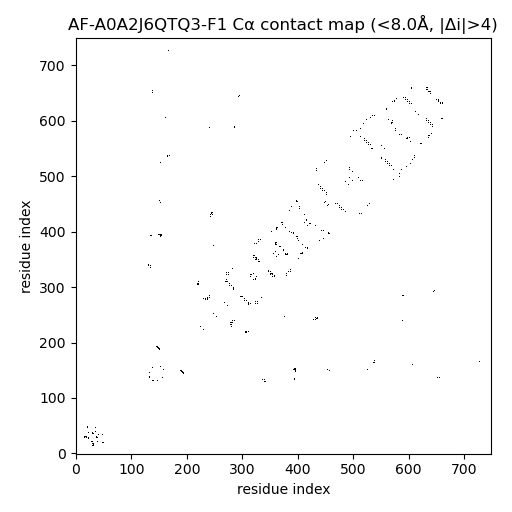446 O O . MET A 1 692 ? 50.123 43.207 -9.005 1.00 24.67 692 MET A O 1
ATOM 5450 N N . ILE A 1 693 ? 48.190 42.859 -7.862 1.00 23.17 693 ILE A N 1
ATOM 5451 C CA . ILE A 1 693 ? 48.502 43.398 -6.503 1.00 23.17 693 ILE A CA 1
ATOM 5452 C C . ILE A 1 693 ? 47.478 42.743 -5.519 1.00 23.17 693 ILE A C 1
ATOM 5454 O O . ILE A 1 693 ? 46.286 42.849 -5.788 1.00 23.17 693 ILE A O 1
ATOM 5458 N N . GLN A 1 694 ? 47.837 41.803 -4.611 1.00 23.55 694 GLN A N 1
ATOM 5459 C CA . GLN A 1 694 ? 48.322 41.919 -3.197 1.00 23.55 694 GLN A CA 1
ATOM 5460 C C . GLN A 1 694 ? 47.375 42.680 -2.228 1.00 23.55 694 GLN A C 1
ATOM 5462 O O . GLN A 1 694 ? 46.854 43.711 -2.620 1.00 23.55 694 GLN A O 1
ATOM 5467 N N . ASN A 1 695 ? 47.165 42.387 -0.931 1.00 24.92 695 ASN A N 1
ATOM 5468 C CA . ASN A 1 695 ? 47.340 41.268 0.022 1.00 24.92 695 ASN A CA 1
ATOM 5469 C C . ASN A 1 695 ? 46.775 41.751 1.399 1.00 24.92 695 ASN A C 1
ATOM 5471 O O . ASN A 1 695 ? 46.686 42.961 1.601 1.00 24.92 695 ASN A O 1
ATOM 5475 N N . GLY A 1 696 ? 46.516 40.837 2.354 1.00 22.50 696 GLY A N 1
ATOM 5476 C CA . GLY A 1 696 ? 46.492 41.084 3.824 1.00 22.50 696 GLY A CA 1
ATOM 5477 C C . GLY A 1 696 ? 45.229 40.574 4.555 1.00 22.50 696 GLY A C 1
ATOM 5478 O O . GLY A 1 696 ? 44.135 40.753 4.035 1.00 22.50 696 GLY A O 1
ATOM 5479 N N . ASP A 1 697 ? 45.232 39.957 5.748 1.00 22.05 697 ASP A N 1
ATOM 5480 C CA . ASP A 1 697 ? 46.260 39.380 6.640 1.00 22.05 697 ASP A CA 1
ATOM 5481 C C . ASP A 1 697 ? 45.580 38.449 7.703 1.00 22.05 697 ASP A C 1
ATOM 5483 O O . ASP A 1 697 ? 44.489 38.756 8.172 1.00 22.05 697 ASP A O 1
ATOM 5487 N N . MET A 1 698 ? 46.264 37.331 8.022 1.00 22.72 698 MET A N 1
ATOM 5488 C CA . MET A 1 698 ? 46.325 36.341 9.156 1.00 22.72 698 MET A CA 1
ATOM 5489 C C . MET A 1 698 ? 45.519 36.502 10.497 1.00 22.72 698 MET A C 1
ATOM 5491 O O . MET A 1 698 ? 45.083 37.613 10.780 1.00 22.72 698 MET A O 1
ATOM 5495 N N . PRO A 1 699 ? 45.392 35.471 11.409 1.00 28.33 699 PRO A N 1
ATOM 5496 C CA . PRO A 1 699 ? 46.364 34.384 11.676 1.00 28.33 699 PRO A CA 1
ATOM 5497 C C . PRO A 1 699 ? 45.882 32.931 11.959 1.00 28.33 699 PRO A C 1
ATOM 5499 O O . PRO A 1 699 ? 44.761 32.658 12.376 1.00 28.33 699 PRO A O 1
ATOM 5502 N N . LEU A 1 700 ? 46.841 32.006 11.789 1.00 25.05 700 LEU A N 1
ATOM 5503 C CA . LEU A 1 700 ? 46.855 30.564 12.095 1.00 25.05 700 LEU A CA 1
ATOM 5504 C C . LEU A 1 700 ? 47.447 30.251 13.489 1.00 25.05 700 LEU A C 1
ATOM 5506 O O . LEU A 1 700 ? 48.435 30.869 13.880 1.00 25.05 700 LEU A O 1
ATOM 5510 N N . HIS A 1 701 ? 46.957 29.189 14.147 1.00 24.75 701 HIS A N 1
ATOM 5511 C CA . HIS A 1 701 ? 47.730 28.359 15.090 1.00 24.75 701 HIS A CA 1
ATOM 5512 C C . HIS A 1 701 ? 47.379 26.857 14.942 1.00 24.75 701 HIS A C 1
ATOM 5514 O O . HIS A 1 701 ? 46.306 26.497 14.473 1.00 24.75 701 HIS A O 1
ATOM 5520 N N . GLN A 1 702 ? 48.365 26.021 15.280 1.00 24.41 702 GLN A N 1
ATOM 5521 C CA . GLN A 1 702 ? 48.707 24.664 14.806 1.00 24.41 702 GLN A CA 1
ATOM 5522 C C . GLN A 1 702 ? 47.840 23.470 15.283 1.00 24.41 702 GLN A C 1
ATOM 5524 O O . GLN A 1 702 ? 47.141 23.585 16.288 1.00 24.41 702 GLN A O 1
ATOM 5529 N N . PRO A 1 703 ? 47.956 22.290 14.621 1.00 24.23 703 PRO A N 1
ATOM 5530 C CA . PRO A 1 703 ? 47.267 21.055 14.999 1.00 24.23 703 PRO A CA 1
ATOM 5531 C C . PRO A 1 703 ? 48.038 20.250 16.063 1.00 24.23 703 PRO A C 1
ATOM 5533 O O . PRO A 1 703 ? 49.257 20.089 15.980 1.00 24.23 703 PRO A O 1
ATOM 5536 N N . VAL A 1 704 ? 47.308 19.709 17.042 1.00 23.38 704 VAL A N 1
ATOM 5537 C CA . VAL A 1 704 ? 47.824 18.780 18.059 1.00 23.38 704 VAL A CA 1
ATOM 5538 C C . VAL A 1 704 ? 47.617 17.340 17.590 1.00 23.38 704 VAL A C 1
ATOM 5540 O O . VAL A 1 704 ? 46.532 16.945 17.174 1.00 23.38 704 VAL A O 1
ATOM 5543 N N . ASN A 1 705 ? 48.701 16.579 17.672 1.00 24.94 705 ASN A N 1
ATOM 5544 C CA . ASN A 1 705 ? 48.830 15.159 17.388 1.00 24.94 705 ASN A CA 1
ATOM 5545 C C . ASN A 1 705 ? 48.383 14.355 18.629 1.00 24.94 705 ASN A C 1
ATOM 5547 O O . ASN A 1 705 ? 48.946 14.568 19.702 1.00 24.94 705 ASN A O 1
ATOM 5551 N N . MET A 1 706 ? 47.419 13.435 18.509 1.00 23.95 706 MET A N 1
ATOM 5552 C CA . MET A 1 706 ? 47.172 12.392 19.519 1.00 23.95 706 MET A CA 1
ATOM 5553 C C . MET A 1 706 ? 46.952 11.039 18.840 1.00 23.95 706 MET A C 1
ATOM 5555 O O . MET A 1 706 ? 45.878 10.734 18.327 1.00 23.95 706 MET A O 1
ATOM 5559 N N . GLN A 1 707 ? 48.006 10.225 18.867 1.00 27.53 707 GLN A N 1
ATOM 5560 C CA . GLN A 1 707 ? 47.892 8.777 18.970 1.00 27.53 707 GLN A CA 1
ATOM 5561 C C . GLN A 1 707 ? 47.460 8.459 20.403 1.00 27.53 707 GLN A C 1
ATOM 5563 O O . GLN A 1 707 ? 48.189 8.815 21.323 1.00 27.53 707 GLN A O 1
ATOM 5568 N N . GLU A 1 708 ? 46.341 7.766 20.603 1.00 25.06 708 GLU A N 1
ATOM 5569 C CA . GLU A 1 708 ? 46.185 6.894 21.767 1.00 25.06 708 GLU A CA 1
ATOM 5570 C C . GLU A 1 708 ? 45.126 5.815 21.531 1.00 25.06 708 GLU A C 1
ATOM 5572 O O . GLU A 1 708 ? 44.167 5.966 20.776 1.00 25.06 708 GLU A O 1
ATOM 5577 N N . GLN A 1 709 ? 45.428 4.674 22.128 1.00 24.23 709 GLN A N 1
ATOM 5578 C CA . GLN A 1 709 ? 44.876 3.355 21.896 1.00 24.23 709 GLN A CA 1
ATOM 5579 C C . GLN A 1 709 ? 43.477 3.201 22.504 1.00 24.23 709 GLN A C 1
ATOM 5581 O O . GLN A 1 709 ? 43.161 3.752 23.555 1.00 24.23 709 GLN A O 1
ATOM 5586 N N . SER A 1 710 ? 42.661 2.380 21.844 1.00 27.36 710 SER A N 1
ATOM 5587 C CA . SER A 1 710 ? 41.384 1.873 22.348 1.00 27.36 710 SER A CA 1
ATOM 5588 C C . SER A 1 710 ? 41.582 0.966 23.572 1.00 27.36 710 SER A C 1
ATOM 5590 O O . SER A 1 710 ? 42.444 0.084 23.532 1.00 27.36 710 SER A O 1
ATOM 5592 N N . PRO A 1 711 ? 40.739 1.089 24.614 1.00 22.72 711 PRO A N 1
ATOM 5593 C CA . PRO A 1 711 ? 40.523 0.026 25.574 1.00 22.72 711 PRO A CA 1
ATOM 5594 C C . PRO A 1 711 ? 39.110 -0.566 25.415 1.00 22.72 711 PRO A C 1
ATOM 5596 O O . PRO A 1 711 ? 38.121 0.093 25.727 1.00 22.72 711 PRO A O 1
ATOM 5599 N N . LEU A 1 712 ? 39.074 -1.856 25.039 1.00 22.08 712 LEU A N 1
ATOM 5600 C CA . LEU A 1 712 ? 37.977 -2.837 25.191 1.00 22.08 712 LEU A CA 1
ATOM 5601 C C . LEU A 1 712 ? 36.851 -2.738 24.130 1.00 22.08 712 LEU A C 1
ATOM 5603 O O . LEU A 1 712 ? 35.985 -1.882 24.227 1.00 22.08 712 LEU A O 1
ATOM 5607 N N . GLY A 1 713 ? 36.731 -3.581 23.098 1.00 26.23 713 GLY A N 1
ATOM 5608 C CA . GLY A 1 713 ? 37.252 -4.930 22.864 1.00 26.23 713 GLY A CA 1
ATOM 5609 C C . GLY A 1 713 ? 36.088 -5.897 22.616 1.00 26.23 713 GLY A C 1
ATOM 5610 O O . GLY A 1 713 ? 35.626 -6.515 23.567 1.00 26.23 713 GLY A O 1
ATOM 5611 N N . MET A 1 714 ? 35.623 -6.017 21.366 1.00 22.70 714 MET A N 1
ATOM 5612 C CA . MET A 1 714 ? 34.906 -7.191 20.842 1.00 22.70 714 MET A CA 1
ATOM 5613 C C . MET A 1 714 ? 35.183 -7.326 19.338 1.00 22.70 714 MET A C 1
ATOM 5615 O O . MET A 1 714 ? 35.194 -6.325 18.624 1.00 22.70 714 MET A O 1
ATOM 5619 N N . ASP A 1 715 ? 35.446 -8.564 18.919 1.00 24.64 715 ASP A N 1
ATOM 5620 C CA . ASP A 1 715 ? 35.763 -9.012 17.560 1.00 24.64 715 ASP A CA 1
ATOM 5621 C C . ASP A 1 715 ? 34.861 -8.390 16.484 1.00 24.64 715 ASP A C 1
ATOM 5623 O O . ASP A 1 715 ? 33.644 -8.566 16.493 1.00 24.64 715 ASP A O 1
ATOM 5627 N N . LEU A 1 716 ? 35.488 -7.707 15.526 1.00 24.83 716 LEU A N 1
ATOM 5628 C CA . LEU A 1 716 ? 34.917 -7.332 14.231 1.00 24.83 716 LEU A CA 1
ATOM 5629 C C . LEU A 1 716 ? 35.804 -7.953 13.149 1.00 24.83 716 LEU A C 1
ATOM 5631 O O . LEU A 1 716 ? 36.562 -7.268 12.462 1.00 24.83 716 LEU A O 1
ATOM 5635 N N . GLY A 1 717 ? 35.750 -9.278 13.068 1.00 24.89 717 GLY A N 1
ATOM 5636 C CA . GLY A 1 717 ? 36.208 -10.050 11.922 1.00 24.89 717 GLY A CA 1
ATOM 5637 C C . GLY A 1 717 ? 34.996 -10.527 11.129 1.00 24.89 717 GLY A C 1
ATOM 5638 O O . GLY A 1 717 ? 33.982 -10.864 11.727 1.00 24.89 717 GLY A O 1
ATOM 5639 N N . GLU A 1 718 ? 35.145 -10.558 9.804 1.00 22.20 718 GLU A N 1
ATOM 5640 C CA . GLU A 1 718 ? 34.218 -11.131 8.807 1.00 22.20 718 GLU A CA 1
ATOM 5641 C C . GLU A 1 718 ? 33.148 -10.171 8.257 1.00 22.20 718 GLU A C 1
ATOM 5643 O O . GLU A 1 718 ? 31.941 -10.384 8.278 1.00 22.20 718 GLU A O 1
ATOM 5648 N N . PHE A 1 719 ? 33.664 -9.084 7.676 1.00 26.47 719 PHE A N 1
ATOM 5649 C CA . PHE A 1 719 ? 33.040 -8.374 6.567 1.00 26.47 719 PHE A CA 1
ATOM 5650 C C . PHE A 1 719 ? 33.150 -9.203 5.279 1.00 26.47 719 PHE A C 1
ATOM 5652 O O . PHE A 1 719 ? 34.254 -9.581 4.910 1.00 26.47 719 PHE A O 1
ATOM 5659 N N . MET A 1 720 ? 32.025 -9.322 4.567 1.00 27.50 720 MET A N 1
ATOM 5660 C CA . MET A 1 720 ? 31.923 -9.360 3.100 1.00 27.50 720 MET A CA 1
ATOM 5661 C C . MET A 1 720 ? 32.688 -10.472 2.362 1.00 27.50 720 MET A C 1
ATOM 5663 O O . MET A 1 720 ? 33.906 -10.430 2.233 1.00 27.50 720 MET A O 1
ATOM 5667 N N . MET A 1 721 ? 31.959 -11.365 1.693 1.00 23.69 721 MET A N 1
ATOM 5668 C CA . MET A 1 721 ? 32.525 -12.154 0.595 1.00 23.69 721 MET A CA 1
ATOM 5669 C C . MET A 1 721 ? 32.440 -11.374 -0.737 1.00 23.69 721 MET A C 1
ATOM 5671 O O . MET A 1 721 ? 31.361 -11.026 -1.221 1.00 23.69 721 MET A O 1
ATOM 5675 N N . GLU A 1 722 ? 33.614 -11.095 -1.315 1.00 27.67 722 GLU A N 1
ATOM 5676 C CA . GLU A 1 722 ? 33.902 -10.429 -2.603 1.00 27.67 722 GLU A CA 1
ATOM 5677 C C . GLU A 1 722 ? 33.445 -11.251 -3.827 1.00 27.67 722 GLU A C 1
ATOM 5679 O O . GLU A 1 722 ? 34.264 -11.848 -4.519 1.00 27.67 722 GLU A O 1
ATOM 5684 N N . SER A 1 723 ? 32.145 -11.376 -4.115 1.00 28.28 723 SER A N 1
ATOM 5685 C CA . SER A 1 723 ? 31.779 -11.994 -5.412 1.00 28.28 723 SER A CA 1
ATOM 5686 C C . SER A 1 723 ? 30.560 -11.447 -6.148 1.00 28.28 723 SER A C 1
ATOM 5688 O O . SER A 1 723 ? 30.519 -11.582 -7.369 1.00 28.28 723 SER A O 1
ATOM 5690 N N . ASP A 1 724 ? 29.644 -10.721 -5.494 1.00 30.55 724 ASP A N 1
ATOM 5691 C CA . ASP A 1 724 ? 28.449 -10.174 -6.173 1.00 30.55 724 ASP A CA 1
ATOM 5692 C C . ASP A 1 724 ? 28.354 -8.633 -6.188 1.00 30.55 724 ASP A C 1
ATOM 5694 O O . ASP A 1 724 ? 27.451 -8.063 -6.808 1.00 30.55 724 ASP A O 1
ATOM 5698 N N . LEU A 1 725 ? 29.315 -7.929 -5.575 1.00 37.31 725 LEU A N 1
ATOM 5699 C CA . LEU A 1 725 ? 29.428 -6.459 -5.605 1.00 37.31 725 LEU A CA 1
ATOM 5700 C C . LEU A 1 725 ? 30.817 -5.940 -5.987 1.00 37.31 725 LEU A C 1
ATOM 5702 O O . LEU A 1 725 ? 31.048 -4.730 -5.919 1.00 37.31 725 LEU A O 1
ATOM 5706 N N . ASP A 1 726 ? 31.715 -6.805 -6.457 1.00 35.34 726 ASP A N 1
ATOM 5707 C CA . ASP A 1 726 ? 33.075 -6.395 -6.820 1.00 35.34 726 ASP A CA 1
ATOM 5708 C C . ASP A 1 726 ? 33.071 -5.227 -7.811 1.00 35.34 726 ASP A C 1
ATOM 5710 O O . ASP A 1 726 ? 33.876 -4.307 -7.687 1.00 35.34 726 ASP A O 1
ATOM 5714 N N . PHE A 1 727 ? 32.081 -5.156 -8.708 1.00 38.59 727 PHE A N 1
ATOM 5715 C CA . PHE A 1 727 ? 31.973 -4.055 -9.665 1.00 38.59 727 PHE A CA 1
ATOM 5716 C C . PHE A 1 727 ? 31.761 -2.670 -9.023 1.00 38.59 727 PHE A C 1
ATOM 5718 O O . PHE A 1 727 ? 32.181 -1.684 -9.617 1.00 38.59 727 PHE A O 1
ATOM 5725 N N . LEU A 1 728 ? 31.138 -2.553 -7.839 1.00 30.31 728 LEU A N 1
ATOM 5726 C CA . LEU A 1 728 ? 30.989 -1.259 -7.150 1.00 30.31 728 LEU A CA 1
ATOM 5727 C C . LEU A 1 728 ? 32.251 -0.866 -6.373 1.00 30.31 728 LEU A C 1
ATOM 5729 O O . LEU A 1 728 ? 32.503 0.327 -6.196 1.00 30.31 728 LEU A O 1
ATOM 5733 N N . ASN A 1 729 ? 33.056 -1.844 -5.951 1.00 31.81 729 ASN A N 1
ATOM 5734 C CA . ASN A 1 729 ? 34.312 -1.601 -5.241 1.00 31.81 729 ASN A CA 1
ATOM 5735 C C . ASN A 1 729 ? 35.439 -1.138 -6.186 1.00 31.81 729 ASN A C 1
ATOM 5737 O O . ASN A 1 729 ? 36.306 -0.373 -5.760 1.00 31.81 729 ASN A O 1
ATOM 5741 N N . TYR A 1 730 ? 35.381 -1.491 -7.478 1.00 34.47 730 TYR A N 1
ATOM 5742 C CA . TYR A 1 730 ? 36.366 -1.078 -8.494 1.00 34.47 730 TYR A CA 1
ATOM 5743 C C . TYR A 1 730 ? 36.377 0.428 -8.831 1.00 34.47 730 TYR A C 1
ATOM 5745 O O . TYR A 1 730 ? 37.351 0.906 -9.408 1.00 34.47 730 TYR A O 1
ATOM 5753 N N . PHE A 1 731 ? 35.347 1.203 -8.464 1.00 35.03 731 PHE A N 1
ATOM 5754 C CA . PHE A 1 731 ? 35.258 2.642 -8.785 1.00 35.03 731 PHE A CA 1
ATOM 5755 C C . PHE A 1 731 ? 35.728 3.576 -7.655 1.00 35.03 731 PHE A C 1
ATOM 5757 O O . PHE A 1 731 ? 35.518 4.791 -7.715 1.00 35.03 731 PHE A O 1
ATOM 5764 N N . SER A 1 732 ? 36.393 3.037 -6.629 1.00 27.06 732 SER A N 1
ATOM 5765 C CA . SER A 1 732 ? 37.072 3.841 -5.608 1.00 27.06 732 SER A CA 1
ATOM 5766 C C . SER A 1 732 ? 38.379 4.406 -6.178 1.00 27.06 732 SER A C 1
ATOM 5768 O O . SER A 1 732 ? 39.388 3.711 -6.247 1.00 27.06 732 SER A O 1
ATOM 5770 N N . ILE A 1 733 ? 38.379 5.672 -6.601 1.00 28.12 733 ILE A N 1
ATOM 5771 C CA . ILE A 1 733 ? 39.612 6.386 -6.971 1.00 28.12 733 ILE A CA 1
ATOM 5772 C C . ILE A 1 733 ? 40.472 6.547 -5.697 1.00 28.12 733 ILE A C 1
ATOM 5774 O O . ILE A 1 733 ? 39.951 7.051 -4.697 1.00 28.12 733 ILE A O 1
ATOM 5778 N N . PRO A 1 734 ? 41.764 6.157 -5.686 1.00 27.58 734 PRO A N 1
ATOM 5779 C CA . PRO A 1 734 ? 42.628 6.399 -4.537 1.00 27.58 734 PRO A CA 1
ATOM 5780 C C . PRO A 1 734 ? 42.854 7.908 -4.346 1.00 27.58 734 PRO A C 1
ATOM 5782 O O . PRO A 1 734 ? 42.925 8.646 -5.332 1.00 27.58 734 PRO A O 1
ATOM 5785 N N . PRO A 1 735 ? 42.990 8.397 -3.100 1.00 27.67 735 PRO A N 1
ATOM 5786 C CA . PRO A 1 735 ? 43.260 9.805 -2.846 1.00 27.67 735 PRO A CA 1
ATOM 5787 C C . PRO A 1 735 ? 44.554 10.230 -3.550 1.00 27.67 735 PRO A C 1
ATOM 5789 O O . PRO A 1 735 ? 45.586 9.563 -3.467 1.00 27.67 735 PRO A O 1
ATOM 5792 N N . SER A 1 736 ? 44.479 11.351 -4.264 1.00 27.56 736 SER A N 1
ATOM 5793 C CA . SER A 1 736 ? 45.581 11.966 -4.997 1.00 27.56 736 SER A CA 1
ATOM 5794 C C . SER A 1 736 ? 46.809 12.174 -4.104 1.00 27.56 736 SER A C 1
ATOM 5796 O O . SER A 1 736 ? 46.748 12.914 -3.121 1.00 27.56 736 SER A O 1
ATOM 5798 N N . VAL A 1 737 ? 47.932 11.562 -4.479 1.00 30.30 737 VAL A N 1
ATOM 5799 C CA . VAL A 1 737 ? 49.257 11.836 -3.907 1.00 30.30 737 VAL A CA 1
ATOM 5800 C C . VAL A 1 737 ? 49.692 13.248 -4.330 1.00 30.30 737 VAL A C 1
ATOM 5802 O O . VAL A 1 737 ? 49.736 13.521 -5.532 1.00 30.30 737 VAL A O 1
ATOM 5805 N N . PRO A 1 738 ? 50.046 14.161 -3.407 1.00 29.89 738 PRO A N 1
ATOM 5806 C CA . PRO A 1 738 ? 50.672 15.424 -3.777 1.00 29.89 738 PRO A CA 1
ATOM 5807 C C . PRO A 1 738 ? 52.116 15.168 -4.227 1.00 29.89 738 PRO A C 1
ATOM 5809 O O . PRO A 1 738 ? 52.947 14.693 -3.452 1.00 29.89 738 PRO A O 1
ATOM 5812 N N . ASN A 1 739 ? 52.429 15.493 -5.480 1.00 29.67 739 ASN A N 1
ATOM 5813 C CA . ASN A 1 739 ? 53.798 15.484 -5.986 1.00 29.67 739 ASN A CA 1
ATOM 5814 C C . ASN A 1 739 ? 54.619 16.639 -5.386 1.00 29.67 739 ASN A C 1
ATOM 5816 O O . ASN A 1 739 ? 54.314 17.805 -5.622 1.00 29.67 739 ASN A O 1
ATOM 5820 N N . GLY A 1 740 ? 55.729 16.283 -4.730 1.00 28.53 740 GLY A N 1
ATOM 5821 C CA . GLY A 1 740 ? 57.019 16.962 -4.890 1.00 28.53 740 GLY A CA 1
ATOM 5822 C C . GLY A 1 740 ? 57.412 18.020 -3.856 1.00 28.53 740 GLY A C 1
ATOM 5823 O O . GLY A 1 740 ? 57.192 19.207 -4.069 1.00 28.53 740 GLY A O 1
ATOM 5824 N N . VAL A 1 741 ? 58.178 17.614 -2.836 1.00 26.92 741 VAL A N 1
ATOM 5825 C CA . VAL A 1 741 ? 59.236 18.468 -2.272 1.00 26.92 741 VAL A CA 1
ATOM 5826 C C . VAL A 1 741 ? 60.580 17.802 -2.541 1.00 26.92 741 VAL A C 1
ATOM 5828 O O . VAL A 1 741 ? 60.856 16.685 -2.114 1.00 26.92 741 VAL A O 1
ATOM 5831 N N . VAL A 1 742 ? 61.392 18.525 -3.303 1.00 31.16 742 VAL A N 1
ATOM 5832 C CA . VAL A 1 742 ? 62.788 18.254 -3.633 1.00 31.16 742 VAL A CA 1
ATOM 5833 C C . VAL A 1 742 ? 63.625 18.300 -2.353 1.00 31.16 742 VAL A C 1
ATOM 5835 O O . VAL A 1 742 ? 63.696 19.344 -1.711 1.00 31.16 742 VAL A O 1
ATOM 5838 N N . THR A 1 743 ? 64.314 17.213 -2.003 1.00 28.95 743 THR A N 1
ATOM 5839 C CA . THR A 1 743 ? 65.401 17.257 -1.015 1.00 28.95 743 THR A CA 1
ATOM 5840 C C . THR A 1 743 ? 66.741 17.112 -1.716 1.00 28.95 743 THR A C 1
ATOM 5842 O O . THR A 1 743 ? 67.085 16.053 -2.241 1.00 28.95 743 THR A O 1
ATOM 5845 N N . ASN A 1 744 ? 67.471 18.225 -1.717 1.00 26.86 744 ASN A N 1
ATOM 5846 C CA . ASN A 1 744 ? 68.851 18.346 -2.152 1.00 26.86 744 ASN A CA 1
ATOM 5847 C C . ASN A 1 744 ? 69.784 17.557 -1.224 1.00 26.86 744 ASN A C 1
ATOM 5849 O O . ASN A 1 744 ? 69.653 17.578 -0.002 1.00 26.86 744 ASN A O 1
ATOM 5853 N N . SER A 1 745 ? 70.753 16.902 -1.845 1.00 28.84 745 SER A N 1
ATOM 5854 C CA . SER A 1 745 ? 71.875 16.188 -1.250 1.00 28.84 745 SER A CA 1
ATOM 5855 C C . SER A 1 745 ? 72.910 17.107 -0.588 1.00 28.84 745 SER A C 1
ATOM 5857 O O . SER A 1 745 ? 73.289 18.129 -1.157 1.00 28.84 745 SER A O 1
ATOM 5859 N N . GLY A 1 746 ? 73.468 16.645 0.532 1.00 25.95 746 GLY A N 1
ATOM 5860 C CA . GLY A 1 746 ? 74.746 17.070 1.122 1.00 25.95 746 GLY A CA 1
ATOM 5861 C C . GLY A 1 746 ? 74.808 16.549 2.563 1.00 25.95 746 GLY A C 1
ATOM 5862 O O . GLY A 1 746 ? 73.910 16.837 3.335 1.00 25.95 746 GLY A O 1
ATOM 5863 N N . GLY A 1 747 ? 75.733 15.708 3.017 1.00 26.80 747 GLY A N 1
ATOM 5864 C CA . GLY A 1 747 ? 77.105 15.476 2.593 1.00 26.80 747 GLY A CA 1
ATOM 5865 C C . GLY A 1 747 ? 78.037 15.856 3.750 1.00 26.80 747 GLY A C 1
ATOM 5866 O O . GLY A 1 747 ? 78.238 17.038 3.988 1.00 26.80 747 GLY A O 1
ATOM 5867 N N . PHE A 1 748 ? 78.637 14.835 4.372 1.00 28.69 748 PHE A N 1
ATOM 5868 C CA . PHE A 1 748 ? 79.813 14.840 5.260 1.00 28.69 748 PHE A CA 1
ATOM 5869 C C . PHE A 1 748 ? 79.699 15.135 6.772 1.00 28.69 748 PHE A C 1
ATOM 5871 O O . PHE A 1 748 ? 79.361 16.233 7.199 1.00 28.69 748 PHE A O 1
ATOM 5878 N N . ARG A 1 749 ? 80.268 14.142 7.484 1.00 31.05 749 ARG A N 1
ATOM 5879 C CA . ARG A 1 749 ? 80.751 14.020 8.872 1.00 31.05 749 ARG A CA 1
ATOM 5880 C C . ARG A 1 749 ? 79.751 13.685 9.965 1.00 31.05 749 ARG A C 1
ATOM 5882 O O . ARG A 1 749 ? 78.890 14.525 10.282 1.00 31.05 749 ARG A O 1
#

InterPro domains:
  IPR001138 Zn(2)Cys(6) fungal-type DNA-binding domain [PF00172] (19-53)
  IPR001138 Zn(2)Cys(6) fungal-type DNA-binding domain [PS00463] (19-47)
  IPR001138 Zn(2)Cys(6) fungal-type DNA-binding domain [PS50048] (19-49)
  IPR001138 Zn(2)Cys(6) fungal-type DNA-binding domain [SM00066] (14-58)
  IPR001138 Zn(2)Cys(6) fungal-type DNA-binding domain [cd00067] (15-50)
  IPR007219 Xylanolytic transcriptional activator, regulatory domain [PF04082] (234-477)
  IPR007219 Xylanolytic transcriptional activator, regulatory domain [SM00906] (344-417)
  IPR036864 Zn(2)-C6 fungal-type DNA-binding domain superfamily [G3DSA:4.10.240.10] (18-90)
  IPR036864 Zn(2)-C6 fungal-type DNA-binding domain superfamily [SSF57701] (11-53)
  IPR051127 Fungal secondary metabolite regulators [PTHR47424] (3-712)

Secondary structure (DSSP, 8-state):
---------PPPPPPPS---HHHHHTT------SSS-HHHHHTT-----PPPTT-------HHHHHHHHHHHHHHHHHHHHT----------------------------------------------PPPSB-TTS-B---SSS-PPP--TTSHHHHHHHHHHHHHHHS--S---PPP----S---TT-----PPPPP---------------------TT----HHHHHHHHHHHHHTHHHHSTTS-HHHHHHHHHHHHHTTTTT--HHHHHHHHHHHHHHHHH---TTS-HHHHHHHHHHHHHHHHHHHHHHHHH---HHHHHHHHHHHHHHTTTT-HHHHHHHHHHHHHHHHHTTTT-HHHHTTS-HHHHHHHHHHHHHHHHHHHHHHHHHT---SS-GGG--SPPP--HHHHH-TTSPPPHHHHHHHHHHHHHHHHHHHHHHHHHHHSGGGS-------HHHHHHHHHHHHHHHHHHHHTS-GGG----GGGS-S--SSSHHHHHHHHHHHHHHHHHHHHHHHHHHHHHHHHTT-SS--HHHHHHHHHHHHHHHHHHHHHHHHHHHHHHHHHT--GGGGGGG-SHHHHHHHHHHHHHHHHHHHHHHHSTTSTT---SS---S--HHHHHHHHHHHTTSTT-HHHHHHHHHHHHHHHHHHHHH----------------------------------PPPP----------------TTSSHHHHTT-PPPPPPP----------

Radius of gyration: 35.49 Å; Cα contacts (8 Å, |Δi|>4): 689; chains: 1; bounding box: 111×125×95 Å

Mean predicted aligned error: 17.9 Å

Sequence (749 aa):
MDPEKSGEHVSKRRRIALACRACRTRKSRCDGQRPRCSGCTELNFDCIYTQSASSSNVIVGKEYLTSLEERLSVVEKRLNDFGDGTVHPLPTPAQHSSVGEQQRQGRTQEGASPFSVEITDVDDEDGAHEDSTDGMGAIVFTDEEDCAFFGPSSNIAFTRHISRAVGRLSRVDHQYATPRTNESLQLDGGLMSVSRPPSPSRPEGSARGTQRTPRKQQVSIYALPPEEETLDLIQRYFSNTGLFFPYLHEESFMETYQNLRRTNFTKTRKTWLGLLNMVLAFATSTTVSDDLSAEKRAEISDVYYQRALGLCDKQIFRGTSVELVQYLLLMGQYLQGTQKSIQTWTIHGLAVKAAFQLGLHSSEASKRLSPLEREIRKRVWFGCIVLDRTLSMTFGRPAAIPDSYIKLELPVDIDTLISPNTPADPRKHASVQFFNVTITLYKIMWNVIDLLYGGNIGYEGTASLFDIVGTLFQMEHQLVEWERALPKDMGLRNSRDIPFESDDANQIERYRVVITLRYHNLRILIHRVVVVKFLDACGRTDRDEQELALLQQIGLNSIQICVQSSLEIIAIVNLIVHSTGVRRGFLGAWWFSLYYTFNAALVVFACLLVNHTAGFTNMPLSISLDVTSKPLQTAVDALMLLDNGNRMVERCAAFLGRLGRLLSSLTSGPSDTHPLAYTSLLPGVTVPNIPMIQNGDMPLHQPVNMQEQSPLGMDLGEFMMESDLDFLNYFSIPPSVPNGVVTNSGGFR

Foldseek 3Di:
DDDDDDDDDDDDQDDDPFAFPVCVVVVHDFSPDPPATPVCVVVVHDGHGDDDPPDPDDPDDPVVVVVVVVVVVVVVVVVVVVPPDDDDDDDDDDDDDDDDDDDDDDDDDDDDDDDDDDDDDDDPPPDDDQQCAFLLQLHNDDPDQRDDWFFDLAVVLLVVLVVVLLVLLPPDDDPDDDPDPDPPDPASGRDDDNDDDPDPDDDPDDDDPPPPDPDDPPQPLPDDPPPVLLVVLLVLLCLAVCLQQVLDDSVVLVVVVVVCVVVVVPDDQLLNLLLSLLSNLVSLQQDPDPPDANVRSNVVSVSSNVSSCVSCVVVLPPDADSSNLSSLLSNLVSCSLDSPLVSSVVSLVSSQVSLVVQVLLPPVSCVPDDPLVNLSSVSSNLSSLLSQLVSCSSRLAFRPDDPVSNPDDAHDQVCCRPPVPDPGDVSSRLSSLLSRLSSLLSVLSCLLCCQVRVSSPSPPPPQAPVSLLVSLVVSVVSLVVSQVPRDPLQHADFLVRQDQDDPPNLSSSLSNLQVNLVSLLSLLSSLVSLLSVLSNVRSDPDDDPVSVVVSLVRNLVSLLSLLVSLLRLLSNLLSQLPHDDSSVCSNRRLSSSLSSNLSSLSSVLSSLSSCLGPVNVPDPNVDPPPLDLVSLVSSLVSLCSSRPPDPVSPSSSVVSVLSSVSSVVSNCPDDDDDDPDDDDDDDDDDDDDDDDDDDDDDDDDDDDDDDDDDDDDDDDPDDDDPDPCVVSVVPDDPPDDDDDDDDDDDDDD

Organism: Hyaloscypha variabilis (strain UAMH 11265 / GT02V1 / F) (NCBI:txid1149755)

pLDDT: mean 71.12, std 26.28, range [22.05, 98.38]

Solvent-accessible surface area (backbone atoms only — not comparable to full-atom values): 46494 Å² total; per-residue (Å²): 133,86,86,90,86,89,80,88,81,83,78,84,80,81,86,66,94,64,65,32,51,51,33,57,76,66,73,46,86,57,77,58,46,79,83,51,23,64,66,30,57,78,70,69,46,76,48,47,72,79,81,68,100,82,64,97,66,87,78,75,52,69,69,58,53,51,54,49,54,53,53,49,52,55,50,54,52,54,54,54,73,74,61,85,76,85,88,85,82,87,86,89,88,84,86,82,90,79,90,78,89,84,89,81,88,86,89,88,87,88,86,91,84,81,91,78,86,84,74,84,75,78,84,81,86,71,77,86,73,74,49,51,48,35,59,74,44,56,75,50,95,64,98,68,79,77,69,74,75,44,19,66,61,7,52,50,37,45,50,50,47,48,52,54,22,51,62,42,62,67,72,70,89,73,98,63,92,70,82,85,70,81,92,71,81,83,63,94,55,51,79,60,81,73,66,76,77,74,75,82,76,76,84,71,88,74,79,90,72,84,74,82,69,81,77,75,78,83,73,64,53,83,68,72,72,60,68,69,60,47,50,50,29,50,52,48,19,59,76,46,60,35,41,75,54,62,46,67,60,66,67,65,52,50,51,50,51,53,53,35,58,79,53,70,54,74,86,64,59,45,51,54,56,17,30,50,24,38,43,41,16,46,29,42,60,56,56,88,51,96,90,55,54,43,57,58,27,47,55,55,17,46,54,26,42,54,21,18,47,70,46,26,58,72,45,76,80,72,58,79,50,73,59,48,32,51,31,28,50,50,47,22,61,49,29,67,70,44,52,37,40,70,58,22,53,52,38,40,54,50,23,49,53,42,36,56,75,70,31,40,62,36,69,76,75,37,66,88,51,55,73,68,58,39,50,41,39,44,32,40,39,52,48,47,51,54,49,36,50,52,50,18,43,41,38,6,38,58,61,87,73,59,72,91,59,69,72,66,80,78,79,74,57,63,50,52,72,78,39,72,88,48,86,59,58,67,68,60,45,50,25,46,51,51,42,47,55,48,50,58,53,47,52,52,50,47,52,44,38,42,72,77,36,55,37,21,68,60,71,86,67,83,72,47,72,65,58,51,50,57,49,47,54,54,50,53,50,52,49,54,55,52,62,72,66,45,55,87,79,54,47,76,60,55,57,90,70,59,77,88,79,63,94,85,57,56,70,48,53,23,50,17,48,50,50,30,48,51,50,31,48,49,50,31,61,61,28,43,63,53,51,48,56,49,31,70,50,43,61,59,87,87,66,63,66,66,62,50,51,50,46,56,75,66,38,50,63,33,51,53,52,31,44,54,31,22,52,45,42,35,46,38,48,34,53,31,48,75,38,68,72,74,52,45,64,30,64,63,52,60,57,59,49,50,44,50,36,52,54,26,39,53,50,45,52,49,53,50,55,49,44,70,36,94,90,41,68,83,64,85,57,91,65,79,74,59,94,63,56,55,69,45,50,49,37,29,56,27,36,55,53,60,50,59,77,32,68,68,41,50,53,50,24,54,52,48,51,50,52,38,52,51,50,53,58,70,73,62,67,93,81,87,80,78,77,88,73,88,72,82,90,85,90,90,85,90,82,91,82,89,87,88,83,92,88,89,82,89,89,88,85,84,88,85,86,79,90,80,82,89,83,87,89,78,90,88,77,84,79,81,84,86,74,89,57,53,79,68,64,72,71,66,78,76,82,84,79,85,85,81,82,89,82,84,89,82,86,87,134